Protein AF-A0A4Y4CWJ6-F1 (afdb_monomer_lite)

pLDDT: mean 93.73, std 12.4, range [25.3, 98.94]

Sequence (883 aa):
MDKHFRLRALTLAVSGALILAACGGGEGSASALSGTAAEGLAIANATLTARDAVGNTRSTTTDASGNYSLDTAGLRFPLMLQITGSKGVWHALVSTDDTGRTANVNNATDSVALLALGLGSSAALQNAFTNGSFREVSAARIAEADARLLDALEQELGTRPASLRSARFTPATDDSPGDETDRLLTLVGTRPQGAGFATYNLMPENVWADSYTAQTYDGSSDDLLTAGLGKTGLASATAPAYANAAAPTAAELRRNAIYNNYRALVDANKGTGGYGSLYGPNIDTRGADTLGEGKIAGLEAIAYSGDRSGKRKAVLMVQVPASFNPAQPCIVTATSSGSRGIYGAIGTAGEWGLKHGCAVAYTDKGSGNGMHDLARDTVNLLDGTVAGASQAGKHAHFSAGLSATERDAFNQSFPSRIAYKHAHSRQNPERDWGRNTLDAVAFAFYVLNEKYATADASGKKPRLIRPANTLVIASSASNGAGAALMAAEQDKLGLIDGVAVSEPQIQPKSLGSLAIKQGSTTVSTAGKPLLDYFTYANLYQPCAALAATGSPGAAFIAGYATNRCTALKAKGLLSGADTAAQATEALQKLHAYGWSAEHDVFHASHHALATPSIVVTYLNTYGRFSVTDNVCGFSFATTAPAGTVTATSAAVQAGIFAVGNGVPPTGGINLVYNDASGGAKRDVLAVSPSTGLADAALDGALCARALVTGSDPVSGAALTGTLLAQSERVRQGIREVQADGRLGGKPTIIVSGRSDTLIPVNHASRAYYAMSRQADGAASRLHYYEVTNAQHFDAFIDNAALPGYDTRLVPLHVYFNQGMDLMYAHLKNGAALPASQVVRTTPRGGTAGSAPDISATNLPPIAATPAGADSIAFSNGVLAVPE

Structure (mmCIF, N/CA/C/O backbone):
data_AF-A0A4Y4CWJ6-F1
#
_entry.id   AF-A0A4Y4CWJ6-F1
#
loop_
_atom_site.group_PDB
_atom_site.id
_atom_site.type_symbol
_atom_site.label_atom_id
_atom_site.label_alt_id
_atom_site.label_comp_id
_atom_site.label_asym_id
_atom_site.label_entity_id
_atom_site.label_seq_id
_atom_site.pdbx_PDB_ins_code
_atom_site.Cartn_x
_atom_site.Cartn_y
_atom_site.Cartn_z
_atom_site.occupancy
_atom_site.B_iso_or_equiv
_atom_site.auth_seq_id
_atom_site.auth_comp_id
_atom_site.auth_asym_id
_atom_site.auth_atom_id
_atom_site.pdbx_PDB_model_num
ATOM 1 N N . MET A 1 1 ? 60.854 2.843 29.042 1.00 33.91 1 MET A N 1
ATOM 2 C CA . MET A 1 1 ? 60.664 4.009 28.158 1.00 33.91 1 MET A CA 1
ATOM 3 C C . MET A 1 1 ? 59.169 4.137 27.908 1.00 33.91 1 MET A C 1
ATOM 5 O O . MET A 1 1 ? 58.644 3.553 26.978 1.00 33.91 1 MET A O 1
ATOM 9 N N . ASP A 1 2 ? 58.407 4.467 28.939 1.00 28.78 2 ASP A N 1
ATOM 10 C CA . ASP A 1 2 ? 58.146 5.820 29.459 1.00 28.78 2 ASP A CA 1
ATOM 11 C C . ASP A 1 2 ? 56.928 6.468 28.796 1.00 28.78 2 ASP A C 1
ATOM 13 O O . ASP A 1 2 ? 56.957 6.903 27.653 1.00 28.78 2 ASP A O 1
ATOM 17 N N . LYS A 1 3 ? 55.847 6.438 29.587 1.00 29.16 3 LYS A N 1
ATOM 18 C CA . LYS A 1 3 ? 54.836 7.472 29.846 1.00 29.16 3 LYS A CA 1
ATOM 19 C C . LYS A 1 3 ? 54.766 8.632 28.841 1.00 29.16 3 LYS A C 1
ATOM 21 O O . LYS A 1 3 ? 55.731 9.361 28.692 1.00 29.16 3 LYS A O 1
ATOM 26 N N . HIS A 1 4 ? 53.552 8.956 28.381 1.00 27.95 4 HIS A N 1
ATOM 27 C CA . HIS A 1 4 ? 52.865 10.162 28.866 1.00 27.95 4 HIS A CA 1
ATOM 28 C C . HIS A 1 4 ? 51.362 10.186 28.530 1.00 27.95 4 HIS A C 1
ATOM 30 O O . HIS A 1 4 ? 50.931 10.082 27.389 1.00 27.95 4 HIS A O 1
ATOM 36 N N . PHE A 1 5 ? 50.589 10.372 29.599 1.00 29.06 5 PHE A N 1
ATOM 37 C CA . PHE A 1 5 ? 49.207 10.840 29.663 1.00 29.06 5 PHE A CA 1
ATOM 38 C C . PHE A 1 5 ? 49.001 12.183 28.939 1.00 29.06 5 PHE A C 1
ATOM 40 O O . PHE A 1 5 ? 49.824 13.082 29.114 1.00 29.06 5 PHE A O 1
ATOM 47 N N . ARG A 1 6 ? 47.812 12.389 28.346 1.00 26.73 6 ARG A N 1
ATOM 48 C CA . ARG A 1 6 ? 46.942 13.546 28.658 1.00 26.73 6 ARG A CA 1
ATOM 49 C C . ARG A 1 6 ? 45.495 13.333 28.182 1.00 26.73 6 ARG A C 1
ATOM 51 O O . ARG A 1 6 ? 45.222 13.221 26.995 1.00 26.73 6 ARG A O 1
ATOM 58 N N . LEU A 1 7 ? 44.590 13.319 29.165 1.00 26.62 7 LEU A N 1
ATOM 59 C CA . LEU A 1 7 ? 43.136 13.465 29.053 1.00 26.62 7 LEU A CA 1
ATOM 60 C C . LEU A 1 7 ? 42.745 14.784 28.364 1.00 26.62 7 LEU A C 1
ATOM 62 O O . LEU A 1 7 ? 43.341 15.817 28.671 1.00 26.62 7 LEU A O 1
ATOM 66 N N . ARG A 1 8 ? 41.618 14.773 27.639 1.00 26.28 8 ARG A N 1
ATOM 67 C CA . ARG A 1 8 ? 40.515 15.736 27.827 1.00 26.28 8 ARG A CA 1
ATOM 68 C C . ARG A 1 8 ? 39.189 15.113 27.377 1.00 26.28 8 ARG A C 1
ATOM 70 O O . ARG A 1 8 ? 39.089 14.554 26.294 1.00 26.28 8 ARG A O 1
ATOM 77 N N . ALA A 1 9 ? 38.222 15.173 28.285 1.00 26.59 9 ALA A N 1
ATOM 78 C CA . ALA A 1 9 ? 36.893 14.593 28.202 1.00 26.59 9 ALA A CA 1
ATOM 79 C C . ALA A 1 9 ? 35.969 15.361 27.245 1.00 26.59 9 ALA A C 1
ATOM 81 O O . ALA A 1 9 ? 36.042 16.587 27.178 1.00 26.59 9 ALA A O 1
ATOM 82 N N . LEU A 1 10 ? 35.026 14.650 26.622 1.00 25.30 10 LEU A N 1
ATOM 83 C CA . LEU A 1 10 ? 33.697 15.189 26.352 1.00 25.30 10 LEU A CA 1
ATOM 84 C C . LEU A 1 10 ? 32.657 14.081 26.568 1.00 25.30 10 LEU A C 1
ATOM 86 O O . LEU A 1 10 ? 32.705 13.009 25.975 1.00 25.30 10 LEU A O 1
ATOM 90 N N . THR A 1 11 ? 31.773 14.366 27.509 1.00 25.95 11 THR A N 1
ATOM 91 C CA . THR A 1 11 ? 30.611 13.618 27.982 1.00 25.95 11 THR A CA 1
ATOM 92 C C . THR A 1 11 ? 29.620 13.275 26.867 1.00 25.95 11 THR A C 1
ATOM 94 O O . THR A 1 11 ? 29.051 14.181 26.264 1.00 25.95 11 THR A O 1
ATOM 97 N N . LEU A 1 12 ? 29.326 11.984 26.678 1.00 25.89 12 LEU A N 1
ATOM 98 C CA . LEU A 1 12 ? 28.047 11.519 26.135 1.00 25.89 12 LEU A CA 1
ATOM 99 C C . LEU A 1 12 ? 27.278 10.819 27.260 1.00 25.89 12 LEU A C 1
ATOM 101 O O . LEU A 1 12 ? 27.658 9.740 27.711 1.00 25.89 12 LEU A O 1
ATOM 105 N N . ALA A 1 13 ? 26.206 11.457 27.721 1.00 26.84 13 ALA A N 1
ATOM 106 C CA . ALA A 1 13 ? 25.212 10.836 28.581 1.00 26.84 13 ALA A CA 1
ATOM 107 C C . ALA A 1 13 ? 24.301 9.960 27.710 1.00 26.84 13 ALA A C 1
ATOM 109 O O . ALA A 1 13 ? 23.431 10.467 27.006 1.00 26.84 13 ALA A O 1
ATOM 110 N N . VAL A 1 14 ? 24.517 8.646 27.745 1.00 28.31 14 VAL A N 1
ATOM 111 C CA . VAL A 1 14 ? 23.542 7.653 27.282 1.00 28.31 14 VAL A CA 1
ATOM 112 C C . VAL A 1 14 ? 22.947 7.022 28.533 1.00 28.31 14 VAL A C 1
ATOM 114 O O . VAL A 1 14 ? 23.523 6.112 29.124 1.00 28.31 14 VAL A O 1
ATOM 117 N N . SER A 1 15 ? 21.801 7.541 28.965 1.00 26.20 15 SER A N 1
ATOM 118 C CA . SER A 1 15 ? 20.998 6.936 30.026 1.00 26.20 15 SER A CA 1
ATOM 119 C C . SER A 1 15 ? 20.230 5.745 29.451 1.00 26.20 15 SER A C 1
ATOM 121 O O . SER A 1 15 ? 19.067 5.860 29.081 1.00 26.20 15 SER A O 1
ATOM 123 N N . GLY A 1 16 ? 20.901 4.599 29.334 1.00 28.11 16 GLY A N 1
ATOM 124 C CA . GLY A 1 16 ? 20.267 3.301 29.114 1.00 28.11 16 GLY A CA 1
ATOM 125 C C . GLY A 1 16 ? 20.059 2.603 30.453 1.00 28.11 16 GLY A C 1
ATOM 126 O O . GLY A 1 16 ? 20.974 1.959 30.958 1.00 28.11 16 GLY A O 1
ATOM 127 N N . ALA A 1 17 ? 18.873 2.733 31.047 1.00 28.50 17 ALA A N 1
ATOM 128 C CA . ALA A 1 17 ? 18.499 1.936 32.210 1.00 28.50 17 ALA A CA 1
ATOM 129 C C . ALA A 1 17 ? 18.077 0.531 31.746 1.00 28.50 17 ALA A C 1
ATOM 131 O O . ALA A 1 17 ? 16.923 0.279 31.413 1.00 28.50 17 ALA A O 1
ATOM 132 N N . LEU A 1 18 ? 19.048 -0.382 31.704 1.00 27.52 18 LEU A N 1
ATOM 133 C CA . LEU A 1 18 ? 18.825 -1.826 31.681 1.00 27.52 18 LEU A CA 1
ATOM 134 C C . LEU A 1 18 ? 18.261 -2.252 33.043 1.00 27.52 18 LEU A C 1
ATOM 136 O O . LEU A 1 18 ? 18.978 -2.250 34.042 1.00 27.52 18 LEU A O 1
ATOM 140 N N . ILE A 1 19 ? 16.986 -2.637 33.089 1.00 32.25 19 ILE A N 1
ATOM 141 C CA . ILE A 1 19 ? 16.411 -3.322 34.251 1.00 32.25 19 ILE A CA 1
ATOM 142 C C . ILE A 1 19 ? 16.831 -4.795 34.162 1.00 32.25 19 ILE A C 1
ATOM 144 O O . ILE A 1 19 ? 16.231 -5.582 33.432 1.00 32.25 19 ILE A O 1
ATOM 148 N N . LEU A 1 20 ? 17.891 -5.164 34.888 1.00 29.22 20 LEU A N 1
ATOM 149 C CA . LEU A 1 20 ? 18.194 -6.562 35.193 1.00 29.22 20 LEU A CA 1
ATOM 150 C C . LEU A 1 20 ? 17.205 -7.069 36.249 1.00 29.22 20 LEU A C 1
ATOM 152 O O . LEU A 1 20 ? 17.136 -6.538 37.356 1.00 29.22 20 LEU A O 1
ATOM 156 N N . ALA A 1 21 ? 16.482 -8.137 35.919 1.00 37.09 21 ALA A N 1
ATOM 157 C CA . ALA A 1 21 ? 15.736 -8.928 36.884 1.00 37.09 21 ALA A CA 1
ATOM 158 C C . ALA A 1 21 ? 16.719 -9.702 37.779 1.00 37.09 21 ALA A C 1
ATOM 160 O O . ALA A 1 21 ? 17.353 -10.660 37.337 1.00 37.09 21 ALA A O 1
ATOM 161 N N . ALA A 1 22 ? 16.841 -9.289 39.039 1.00 28.98 22 ALA A N 1
ATOM 162 C CA . ALA A 1 22 ? 17.494 -10.068 40.081 1.00 28.98 22 ALA A CA 1
ATOM 163 C C . ALA A 1 22 ? 16.422 -10.792 40.907 1.00 28.98 22 ALA A C 1
ATOM 165 O O . ALA A 1 22 ? 15.592 -10.162 41.560 1.00 28.98 22 ALA A O 1
ATOM 166 N N . CYS A 1 23 ? 16.448 -12.126 40.878 1.00 39.34 23 CYS A N 1
ATOM 167 C CA . CYS A 1 23 ? 15.790 -12.950 41.886 1.00 39.34 23 CYS A CA 1
ATOM 168 C C . CYS A 1 23 ? 16.506 -12.741 43.227 1.00 39.34 23 CYS A C 1
ATOM 170 O O . CYS A 1 23 ? 17.682 -13.071 43.361 1.00 39.34 23 CYS A O 1
ATOM 172 N N . GLY A 1 24 ? 15.787 -12.210 44.211 1.00 29.72 24 GLY A N 1
ATOM 173 C CA . GLY A 1 24 ? 16.222 -12.106 45.599 1.00 29.72 24 GLY A CA 1
ATOM 174 C C . GLY A 1 24 ? 14.989 -12.057 46.489 1.00 29.72 24 GLY A C 1
ATOM 175 O O . GLY A 1 24 ? 14.252 -11.077 46.465 1.00 29.72 24 GLY A O 1
ATOM 176 N N . GLY A 1 25 ? 14.733 -13.147 47.212 1.00 40.81 25 GLY A N 1
ATOM 177 C CA . GLY A 1 25 ? 13.619 -13.259 48.145 1.00 40.81 25 GLY A CA 1
ATOM 178 C C . GLY A 1 25 ? 13.766 -12.283 49.310 1.00 40.81 25 GLY A C 1
ATOM 179 O O . GLY A 1 25 ? 14.763 -12.302 50.027 1.00 40.81 25 GLY A O 1
ATOM 180 N N . GLY A 1 26 ? 12.741 -11.459 49.488 1.00 27.62 26 GLY A N 1
ATOM 181 C CA . GLY A 1 26 ? 12.502 -10.631 50.659 1.00 27.62 26 GLY A CA 1
ATOM 182 C C . GLY A 1 26 ? 11.028 -10.246 50.660 1.00 27.62 26 GLY A C 1
ATOM 183 O O . GLY A 1 26 ? 10.570 -9.569 49.743 1.00 27.62 26 GLY A O 1
ATOM 184 N N . GLU A 1 27 ? 10.278 -10.729 51.648 1.00 34.44 27 GLU A N 1
ATOM 185 C CA . GLU A 1 27 ? 8.882 -10.361 51.898 1.00 34.44 27 GLU A CA 1
ATOM 186 C C . GLU A 1 27 ? 8.802 -8.875 52.282 1.00 34.44 27 GLU A C 1
ATOM 188 O O . GLU A 1 27 ? 8.838 -8.501 53.451 1.00 34.44 27 GLU A O 1
ATOM 193 N N . GLY A 1 28 ? 8.740 -8.004 51.277 1.00 32.75 28 GLY A N 1
ATOM 194 C CA . GLY A 1 28 ? 8.332 -6.613 51.418 1.00 32.75 28 GLY A CA 1
ATOM 195 C C . GLY A 1 28 ? 6.967 -6.447 50.767 1.00 32.75 28 GLY A C 1
ATOM 196 O O . GLY A 1 28 ? 6.847 -6.611 49.554 1.00 32.75 28 GLY A O 1
ATOM 197 N N . SER A 1 29 ? 5.934 -6.150 51.557 1.00 40.53 29 SER A N 1
ATOM 198 C CA . SER A 1 29 ? 4.596 -5.811 51.064 1.00 40.53 29 SER A CA 1
ATOM 199 C C . SER A 1 29 ? 4.698 -4.733 49.982 1.00 40.53 29 SER A C 1
ATOM 201 O O . SER A 1 29 ? 5.043 -3.593 50.285 1.00 40.53 29 SER A O 1
ATOM 203 N N . ALA A 1 30 ? 4.432 -5.081 48.722 1.00 49.47 30 ALA A N 1
ATOM 204 C CA . ALA A 1 30 ? 4.481 -4.132 47.615 1.00 49.47 30 ALA A CA 1
ATOM 205 C C . ALA A 1 30 ? 3.362 -3.089 47.784 1.00 49.47 30 ALA A C 1
ATOM 207 O O . ALA A 1 30 ? 2.217 -3.319 47.401 1.00 49.47 30 ALA A O 1
ATOM 208 N N . SER A 1 31 ? 3.686 -1.942 48.385 1.00 71.06 31 SER A N 1
ATOM 209 C CA . SER A 1 31 ? 2.760 -0.836 48.646 1.00 71.06 31 SER A CA 1
ATOM 210 C C . SER A 1 31 ? 2.609 0.109 47.450 1.00 71.06 31 SER A C 1
ATOM 212 O O . SER A 1 31 ? 2.381 1.293 47.650 1.00 71.06 31 SER A O 1
ATOM 214 N N . ALA A 1 32 ? 2.774 -0.366 46.212 1.00 85.06 32 ALA A N 1
ATOM 215 C CA . ALA A 1 32 ? 2.734 0.482 45.021 1.00 85.06 32 ALA A CA 1
ATOM 216 C C . ALA A 1 32 ? 1.685 -0.004 44.014 1.00 85.06 32 ALA A C 1
ATOM 218 O O . ALA A 1 32 ? 1.676 -1.168 43.612 1.00 85.06 32 ALA A O 1
ATOM 219 N N . LEU A 1 33 ? 0.823 0.918 43.589 1.00 92.75 33 LEU A N 1
ATOM 220 C CA . LEU A 1 33 ? -0.127 0.750 42.496 1.00 92.75 33 LEU A CA 1
ATOM 221 C C . LE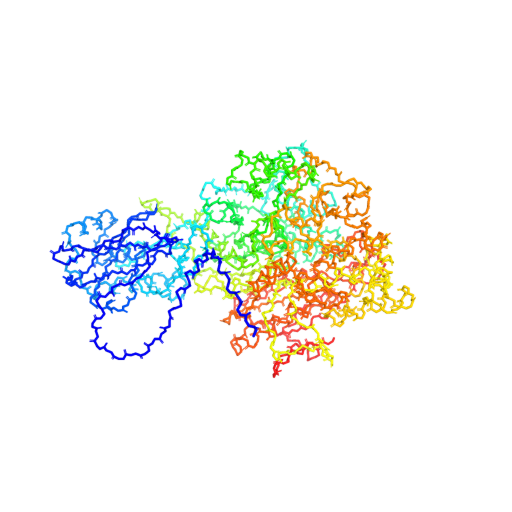U A 1 33 ? 0.501 1.273 41.203 1.00 92.75 33 LEU A C 1
ATOM 223 O O . LEU A 1 33 ? 1.083 2.353 41.200 1.00 92.75 33 LEU A O 1
ATOM 227 N N . SER A 1 34 ? 0.368 0.542 40.098 1.00 95.38 34 SER A N 1
ATOM 228 C CA . SER A 1 34 ? 0.909 0.971 38.803 1.00 95.38 34 SER A CA 1
ATOM 229 C C . SER A 1 34 ? -0.057 0.683 37.665 1.00 95.38 34 SER A C 1
ATOM 231 O O . SER A 1 34 ? -0.864 -0.245 37.742 1.00 95.38 34 SER A O 1
ATOM 233 N N . GLY A 1 35 ? 0.037 1.461 36.595 1.00 96.56 35 GLY A N 1
ATOM 234 C CA . GLY A 1 35 ? -0.732 1.232 35.380 1.00 96.56 35 GLY A CA 1
ATOM 235 C C . GLY A 1 35 ? -0.526 2.324 34.349 1.00 96.56 35 GLY A C 1
ATOM 236 O O . GLY A 1 35 ? 0.418 3.111 34.447 1.00 96.56 35 GLY A O 1
ATOM 237 N N . THR A 1 36 ? -1.418 2.359 33.367 1.00 97.62 36 THR A N 1
ATOM 238 C CA . THR A 1 36 ? -1.346 3.289 32.240 1.00 97.62 36 THR A CA 1
ATOM 239 C C . THR A 1 36 ? -2.590 4.170 32.208 1.00 97.62 36 THR A C 1
ATOM 241 O O . THR A 1 36 ? -3.721 3.686 32.316 1.00 97.62 36 THR A O 1
ATOM 244 N N . ALA A 1 37 ? -2.384 5.477 32.064 1.00 97.88 37 ALA A N 1
ATOM 245 C CA . ALA A 1 37 ? -3.437 6.448 31.827 1.00 97.88 37 ALA A CA 1
ATOM 246 C C . ALA A 1 37 ? -3.488 6.818 30.339 1.00 97.88 37 ALA A C 1
ATOM 248 O O . ALA A 1 37 ? -2.525 7.365 29.795 1.00 97.88 37 ALA A O 1
ATOM 249 N N . ALA A 1 38 ? -4.605 6.516 29.678 1.00 95.69 38 ALA A N 1
ATOM 250 C CA . ALA A 1 38 ? -4.752 6.707 28.238 1.00 95.69 38 ALA A CA 1
ATOM 251 C C . ALA A 1 38 ? -6.204 6.981 27.827 1.00 95.69 38 ALA A C 1
ATOM 253 O O . ALA A 1 38 ? -7.151 6.572 28.492 1.00 95.69 38 ALA A O 1
ATOM 254 N N . GLU A 1 39 ? -6.379 7.650 26.694 1.00 90.88 39 GLU A N 1
ATOM 255 C CA . GLU A 1 39 ? -7.681 7.955 26.078 1.00 90.88 39 GLU A CA 1
ATOM 256 C C . GLU A 1 39 ? -7.656 7.700 24.555 1.00 90.88 39 GLU A C 1
ATOM 258 O O . GLU A 1 39 ? -8.214 8.468 23.757 1.00 90.88 39 GLU A O 1
ATOM 263 N N . GLY A 1 40 ? -6.930 6.647 24.155 1.00 85.38 40 GLY A N 1
ATOM 264 C CA . GLY A 1 40 ? -6.461 6.409 22.782 1.00 85.38 40 GLY A CA 1
ATOM 265 C C . GLY A 1 40 ? -5.217 7.209 22.397 1.00 85.38 40 GLY A C 1
ATOM 266 O O . GLY A 1 40 ? -4.750 7.155 21.271 1.00 85.38 40 GLY A O 1
ATOM 267 N N . LEU A 1 41 ? -4.736 8.023 23.329 1.00 88.62 41 LEU A N 1
ATOM 268 C CA . LEU A 1 41 ? -3.407 8.607 23.382 1.00 88.62 41 LEU A CA 1
ATOM 269 C C . LEU A 1 41 ? -2.989 8.556 24.850 1.00 88.62 41 LEU A C 1
ATOM 271 O O . LEU A 1 41 ? -3.838 8.660 25.744 1.00 88.62 41 LEU A O 1
ATOM 275 N N . ALA A 1 42 ? -1.696 8.420 25.098 1.00 93.50 42 ALA A N 1
ATOM 276 C CA . ALA A 1 42 ? -1.107 8.531 26.415 1.00 93.50 42 ALA A CA 1
ATOM 277 C C . ALA A 1 42 ? -1.507 9.872 27.039 1.00 93.50 42 ALA A C 1
ATOM 279 O O . ALA A 1 42 ? -1.302 10.937 26.449 1.00 93.50 42 ALA A O 1
ATOM 280 N N . ILE A 1 43 ? -2.045 9.834 28.258 1.00 95.75 43 ILE A N 1
ATOM 281 C CA . ILE A 1 43 ? -2.251 11.046 29.053 1.00 95.75 43 ILE A CA 1
ATOM 282 C C . ILE A 1 43 ? -0.902 11.370 29.693 1.00 95.75 43 ILE A C 1
ATOM 284 O O . ILE A 1 43 ? -0.618 10.991 30.829 1.00 95.75 43 ILE A O 1
ATOM 288 N N . ALA A 1 44 ? -0.031 11.982 28.896 1.00 94.62 44 ALA A N 1
ATOM 289 C CA . ALA A 1 44 ? 1.374 12.184 29.210 1.00 94.62 44 ALA A CA 1
ATOM 290 C C . ALA A 1 44 ? 1.606 13.359 30.169 1.00 94.62 44 ALA A C 1
ATOM 292 O O . ALA A 1 44 ? 0.988 14.415 30.025 1.00 94.62 44 ALA A O 1
ATOM 293 N N . ASN A 1 45 ? 2.562 13.205 31.092 1.00 95.88 45 ASN A N 1
ATOM 294 C CA . ASN A 1 45 ? 3.019 14.265 32.004 1.00 95.88 45 ASN A CA 1
ATOM 295 C C . ASN A 1 45 ? 1.889 14.927 32.819 1.00 95.88 45 ASN A C 1
ATOM 297 O O . ASN A 1 45 ? 1.939 16.124 33.110 1.00 95.88 45 ASN A O 1
ATOM 301 N N . ALA A 1 46 ? 0.863 14.157 33.182 1.00 97.75 46 ALA A N 1
ATOM 302 C CA . ALA A 1 46 ? -0.321 14.640 33.878 1.00 97.75 46 ALA A CA 1
ATOM 303 C C . ALA A 1 46 ? -0.360 14.139 35.325 1.00 97.75 46 ALA A C 1
ATOM 305 O O . ALA A 1 46 ? 0.090 13.037 35.644 1.00 97.75 46 ALA A O 1
ATOM 306 N N . THR A 1 47 ? -0.922 14.954 36.218 1.00 98.25 47 THR A N 1
ATOM 307 C CA . THR A 1 47 ? -1.105 14.579 37.622 1.00 98.25 47 THR A CA 1
ATOM 308 C C . THR A 1 47 ? -2.263 13.600 37.763 1.00 98.25 47 THR A C 1
ATOM 310 O O . THR A 1 47 ? -3.407 13.930 37.450 1.00 98.25 47 THR A O 1
ATOM 313 N N . LEU A 1 48 ? -1.962 12.416 38.290 1.00 98.38 48 LEU A N 1
ATOM 314 C CA . LEU A 1 48 ? -2.937 11.415 38.698 1.00 98.38 48 LEU A CA 1
ATOM 315 C C . LEU A 1 48 ? -3.103 11.480 40.21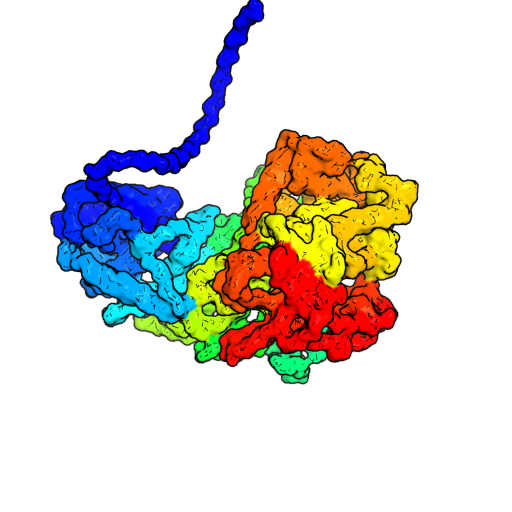4 1.00 98.38 48 LEU A C 1
ATOM 317 O O . LEU A 1 48 ? -2.121 11.359 40.948 1.00 98.38 48 LEU A O 1
ATOM 321 N N . THR A 1 49 ? -4.336 11.650 40.686 1.00 98.31 49 THR A N 1
ATOM 322 C CA . THR A 1 49 ? -4.656 11.742 42.117 1.00 98.31 49 THR A CA 1
ATOM 323 C C . THR A 1 49 ? -5.532 10.573 42.539 1.00 98.31 49 THR A C 1
ATOM 325 O O . THR A 1 49 ? -6.616 10.375 41.998 1.00 98.31 49 THR A O 1
ATOM 328 N N . ALA A 1 50 ? -5.088 9.825 43.543 1.00 97.69 50 ALA A N 1
ATOM 329 C CA . ALA A 1 50 ? -5.906 8.877 44.279 1.00 97.69 50 ALA A CA 1
ATOM 330 C C . ALA A 1 50 ? -6.555 9.558 45.481 1.00 97.69 50 ALA A C 1
ATOM 332 O O . ALA A 1 50 ? -5.893 10.306 46.204 1.00 97.69 50 ALA A O 1
ATOM 333 N N . ARG A 1 51 ? -7.821 9.238 45.733 1.00 97.88 51 ARG A N 1
ATOM 334 C CA . ARG A 1 51 ? -8.506 9.490 46.999 1.00 97.88 51 ARG A CA 1
ATOM 335 C C . ARG A 1 51 ? -8.918 8.164 47.624 1.00 97.88 51 ARG A C 1
ATOM 337 O O . ARG A 1 51 ? -9.377 7.272 46.915 1.00 97.88 51 ARG A O 1
ATOM 344 N N . ASP A 1 52 ? -8.767 8.051 48.935 1.00 96.69 52 ASP A N 1
ATOM 345 C CA . ASP A 1 52 ? -9.117 6.857 49.702 1.00 96.69 52 ASP A CA 1
ATOM 346 C C . ASP A 1 52 ? -10.508 6.955 50.364 1.00 96.69 52 ASP A C 1
ATOM 348 O O . ASP A 1 52 ? -11.176 7.993 50.316 1.00 96.69 52 ASP A O 1
ATOM 352 N N . ALA A 1 53 ? -10.956 5.867 50.995 1.00 93.88 53 ALA A N 1
ATOM 353 C CA . ALA A 1 53 ? -12.285 5.761 51.602 1.00 93.88 53 ALA A CA 1
ATOM 354 C C . ALA A 1 53 ? -12.520 6.687 52.815 1.00 93.88 53 ALA A C 1
ATOM 356 O O . ALA A 1 53 ? -13.669 6.880 53.223 1.00 93.88 53 ALA A O 1
ATOM 357 N N . VAL A 1 54 ? -11.460 7.251 53.407 1.00 94.56 54 VAL A N 1
ATOM 358 C CA . VAL A 1 54 ? -11.533 8.181 54.550 1.00 94.56 54 VAL A CA 1
ATOM 359 C C . VAL A 1 54 ? -11.189 9.624 54.164 1.00 94.56 54 VAL A C 1
ATOM 361 O O . VAL A 1 54 ? -11.221 10.506 55.017 1.00 94.56 54 VAL A O 1
ATOM 364 N N . GLY A 1 55 ? -10.935 9.883 52.877 1.00 93.00 55 GLY A N 1
ATOM 365 C CA . GLY A 1 55 ? -10.723 11.214 52.313 1.00 93.00 55 GLY A CA 1
ATOM 366 C C . GLY A 1 55 ? -9.260 11.637 52.169 1.00 93.00 55 GLY A C 1
ATOM 367 O O . GLY A 1 55 ? -9.018 12.757 51.719 1.00 93.00 55 GLY A O 1
ATOM 368 N N . ASN A 1 56 ? -8.290 10.777 52.490 1.00 96.25 56 ASN A N 1
ATOM 369 C CA . ASN A 1 56 ? -6.884 11.073 52.222 1.00 96.25 56 ASN A CA 1
ATOM 370 C C . ASN A 1 56 ? -6.627 11.047 50.716 1.00 96.25 56 ASN A C 1
ATOM 372 O O . ASN A 1 56 ? -7.184 10.219 49.991 1.00 96.25 56 ASN A O 1
ATOM 376 N N . THR A 1 57 ? -5.738 11.919 50.247 1.00 96.88 57 THR A N 1
ATOM 377 C CA . THR A 1 57 ? -5.344 11.974 48.838 1.00 96.88 57 THR A CA 1
ATOM 378 C C . THR A 1 57 ? -3.854 11.766 48.660 1.00 96.88 57 THR A C 1
ATOM 380 O O . THR A 1 57 ? -3.054 12.208 49.486 1.00 96.88 57 THR A O 1
ATOM 383 N N . ARG A 1 58 ? -3.472 11.169 47.534 1.00 97.00 58 ARG A N 1
ATOM 384 C CA . ARG A 1 58 ? -2.078 11.066 47.110 1.00 97.00 58 ARG A CA 1
ATOM 385 C C . ARG A 1 58 ? -1.974 11.187 45.604 1.00 97.00 58 ARG A C 1
ATOM 387 O O . ARG A 1 58 ? -2.830 10.673 44.895 1.00 97.00 58 ARG A O 1
ATOM 394 N N . SER A 1 59 ? -0.921 11.837 45.128 1.00 97.56 59 SER A N 1
ATOM 395 C CA . SER A 1 59 ? -0.727 12.073 43.702 1.00 97.56 59 SER A CA 1
ATOM 396 C C . SER A 1 59 ? 0.606 11.533 43.211 1.00 97.56 59 SER A C 1
ATOM 398 O O . SER A 1 59 ? 1.570 11.436 43.969 1.00 97.56 59 SER A O 1
ATOM 400 N N . THR A 1 60 ? 0.644 11.225 41.923 1.00 97.75 60 THR A N 1
ATOM 401 C CA . THR A 1 60 ? 1.849 10.944 41.141 1.00 97.75 60 THR A CA 1
ATOM 402 C C . THR A 1 60 ? 1.706 11.612 39.770 1.00 97.75 60 THR A C 1
ATOM 404 O O . THR A 1 60 ? 0.662 12.201 39.472 1.00 97.75 60 THR A O 1
ATOM 407 N N . THR A 1 61 ? 2.734 11.530 38.934 1.00 98.00 61 THR A N 1
ATOM 408 C CA . THR A 1 61 ? 2.711 12.061 37.566 1.00 98.00 61 THR A CA 1
ATOM 409 C C . THR A 1 61 ? 2.932 10.923 36.582 1.00 98.00 61 THR A C 1
ATOM 411 O O . THR A 1 61 ? 3.771 10.054 36.823 1.00 98.00 61 THR A O 1
ATOM 414 N N . THR A 1 62 ? 2.179 10.917 35.486 1.00 98.06 62 THR A N 1
ATOM 415 C CA . THR A 1 62 ? 2.395 9.975 34.385 1.00 98.06 62 THR A CA 1
ATOM 416 C C . THR A 1 62 ? 3.646 10.334 33.582 1.00 98.06 62 THR A C 1
ATOM 418 O O . THR A 1 62 ? 3.983 11.508 33.434 1.00 98.06 62 THR A O 1
ATOM 421 N N . ASP A 1 63 ? 4.341 9.339 33.035 1.00 96.44 63 ASP A N 1
ATOM 422 C CA . ASP A 1 63 ? 5.439 9.566 32.092 1.00 96.44 63 ASP A CA 1
ATOM 423 C C . ASP A 1 63 ? 4.928 9.962 30.688 1.00 96.44 63 ASP A C 1
ATOM 425 O O . ASP A 1 63 ? 3.728 10.135 30.457 1.00 96.44 63 ASP A O 1
ATOM 429 N N . ALA A 1 64 ? 5.838 10.114 29.720 1.00 92.94 64 ALA A N 1
ATOM 430 C CA . ALA A 1 64 ? 5.493 10.458 28.336 1.00 92.94 64 ALA A CA 1
ATOM 431 C C . ALA A 1 64 ? 4.643 9.389 27.617 1.00 92.94 64 ALA A C 1
ATOM 433 O O . ALA A 1 64 ? 4.016 9.678 26.603 1.00 92.94 64 ALA A O 1
ATOM 434 N N . SER A 1 65 ? 4.630 8.159 28.132 1.00 92.75 65 SER A N 1
ATOM 435 C CA . SER A 1 65 ? 3.820 7.037 27.651 1.00 92.75 65 SER A CA 1
ATOM 436 C C . SER A 1 65 ? 2.589 6.802 28.533 1.00 92.75 65 SER A C 1
ATOM 438 O O . SER A 1 65 ? 1.946 5.766 28.421 1.00 92.75 65 SER A O 1
ATOM 440 N N . GLY A 1 66 ? 2.243 7.741 29.421 1.00 95.81 66 GLY A N 1
ATOM 441 C CA . GLY A 1 66 ? 1.069 7.631 30.283 1.00 95.81 66 GLY A CA 1
ATOM 442 C C . GLY A 1 66 ? 1.227 6.633 31.435 1.00 95.81 66 GLY A C 1
ATOM 443 O O . GLY A 1 66 ? 0.263 6.413 32.169 1.00 95.81 66 GLY A O 1
ATOM 444 N N . ASN A 1 67 ? 2.399 6.020 31.631 1.00 97.19 67 ASN A N 1
ATOM 445 C CA . ASN A 1 67 ? 2.605 5.072 32.724 1.00 97.19 67 ASN A CA 1
ATOM 446 C C . ASN A 1 67 ? 2.768 5.811 34.047 1.00 97.19 67 ASN A C 1
ATOM 448 O O . ASN A 1 67 ? 3.367 6.885 34.099 1.00 97.19 67 ASN A O 1
ATOM 452 N N . TYR A 1 68 ? 2.291 5.215 35.134 1.00 97.56 68 TYR A N 1
ATOM 453 C CA . TYR A 1 68 ? 2.455 5.767 36.471 1.00 97.56 68 TYR A CA 1
ATOM 454 C C . TYR A 1 68 ? 2.744 4.685 37.514 1.00 97.56 68 TYR A C 1
ATOM 456 O O . TYR A 1 68 ? 2.395 3.512 37.357 1.00 97.56 68 TYR A O 1
ATOM 464 N N . SER A 1 69 ? 3.356 5.117 38.615 1.00 96.12 69 SER A N 1
ATOM 465 C CA . SER A 1 69 ? 3.481 4.357 39.856 1.00 96.12 69 SER A CA 1
ATOM 466 C C . SER A 1 69 ? 3.114 5.270 41.023 1.00 96.12 69 SER A C 1
ATOM 468 O O . SER A 1 69 ? 3.577 6.412 41.101 1.00 96.12 69 SER A O 1
ATOM 470 N N . LEU A 1 70 ? 2.238 4.792 41.897 1.00 95.00 70 LEU A N 1
ATOM 471 C CA . LEU A 1 70 ? 1.692 5.512 43.037 1.00 95.00 70 LEU A CA 1
ATOM 472 C C . LEU A 1 70 ? 1.909 4.674 44.297 1.00 95.00 70 LEU A C 1
ATOM 474 O O . LEU A 1 70 ? 1.366 3.579 44.416 1.00 95.00 70 LEU A O 1
ATOM 478 N N . ASP A 1 71 ? 2.653 5.205 45.264 1.00 92.19 71 ASP A N 1
ATOM 479 C CA . ASP A 1 71 ? 2.758 4.589 46.588 1.00 92.19 71 ASP A CA 1
ATOM 480 C C . ASP A 1 71 ? 1.404 4.667 47.304 1.00 92.19 71 ASP A C 1
ATOM 482 O O . ASP A 1 71 ? 0.896 5.756 47.544 1.00 92.19 71 ASP A O 1
ATOM 486 N N . THR A 1 72 ? 0.819 3.539 47.682 1.00 91.25 72 THR A N 1
ATOM 487 C CA . THR A 1 72 ? -0.453 3.448 48.405 1.00 91.25 72 THR A CA 1
ATOM 488 C C . THR A 1 72 ? -0.272 3.238 49.910 1.00 91.25 72 THR A C 1
ATOM 490 O O . THR A 1 72 ? -1.259 3.004 50.610 1.00 91.25 72 THR A O 1
ATOM 493 N N . ALA A 1 73 ? 0.955 3.321 50.442 1.00 91.25 73 ALA A N 1
ATOM 494 C CA . ALA A 1 73 ? 1.210 3.171 51.872 1.00 91.25 73 ALA A CA 1
ATOM 495 C C . ALA A 1 73 ? 0.389 4.166 52.715 1.00 91.25 73 ALA A C 1
ATOM 497 O O . ALA A 1 73 ? 0.515 5.386 52.586 1.00 91.25 73 ALA A O 1
ATOM 498 N N . GLY A 1 74 ? -0.446 3.634 53.611 1.00 90.00 74 GLY A N 1
ATOM 499 C CA . GLY A 1 74 ? -1.301 4.418 54.506 1.00 90.00 74 GLY A CA 1
ATOM 500 C C . GLY A 1 74 ? -2.646 4.861 53.918 1.00 90.00 74 GLY A C 1
ATOM 501 O O . GLY A 1 74 ? -3.410 5.502 54.635 1.00 90.00 74 GLY A O 1
ATOM 502 N N . LEU A 1 75 ? -2.967 4.518 52.664 1.00 93.44 75 LEU A N 1
ATOM 503 C CA . LEU A 1 75 ? -4.301 4.745 52.093 1.00 93.44 75 LEU A CA 1
ATOM 504 C C . LEU A 1 75 ? -5.260 3.598 52.443 1.00 93.44 75 LEU A C 1
ATOM 506 O O . LEU A 1 75 ? -4.860 2.432 52.491 1.00 93.44 75 LEU A O 1
ATOM 510 N N . ARG A 1 76 ? -6.545 3.915 52.646 1.00 94.69 76 ARG A N 1
ATOM 511 C CA . ARG A 1 76 ? -7.598 2.923 52.922 1.00 94.69 76 ARG A CA 1
ATOM 512 C C . ARG A 1 76 ? -8.484 2.653 51.704 1.00 94.69 76 ARG A C 1
ATOM 514 O O . ARG A 1 76 ? -9.217 3.531 51.263 1.00 94.69 76 ARG A O 1
ATOM 521 N N . PHE A 1 77 ? -8.481 1.413 51.219 1.00 93.56 77 PHE A N 1
ATOM 522 C CA . PHE A 1 77 ? -9.354 0.970 50.126 1.00 93.56 77 PHE A CA 1
ATOM 523 C C . PHE A 1 77 ? -10.858 1.027 50.492 1.00 93.56 77 PHE A C 1
ATOM 525 O O . PHE A 1 77 ? -11.192 0.858 51.672 1.00 93.56 77 PHE A O 1
ATOM 532 N N . PRO A 1 78 ? -11.766 1.196 49.505 1.00 96.38 78 PRO A N 1
ATOM 533 C CA . PRO A 1 78 ? -11.490 1.395 48.073 1.00 96.38 78 PRO A CA 1
ATOM 534 C C . PRO A 1 78 ? -10.824 2.747 47.779 1.00 96.38 78 PRO A C 1
ATOM 536 O O . PRO A 1 78 ? -10.989 3.703 48.534 1.00 96.38 78 PRO A O 1
ATOM 539 N N . LEU A 1 79 ? -10.061 2.816 46.687 1.00 97.12 79 LEU A N 1
ATOM 540 C CA . LEU A 1 79 ? -9.512 4.059 46.147 1.00 97.12 79 LEU A CA 1
ATOM 541 C C . LEU A 1 79 ? -10.288 4.457 44.890 1.00 97.12 79 LEU A C 1
ATOM 543 O O . LEU A 1 79 ? -10.741 3.599 44.131 1.00 97.12 79 LEU A O 1
ATOM 547 N N . MET A 1 80 ? -10.370 5.755 44.632 1.00 98.12 80 MET A N 1
ATOM 548 C CA . MET A 1 80 ? -10.759 6.292 43.333 1.00 98.12 80 MET A CA 1
ATOM 549 C C . MET A 1 80 ? -9.592 7.106 42.788 1.00 98.12 80 MET A C 1
ATOM 551 O O . MET A 1 80 ? -9.061 7.965 43.489 1.00 98.12 80 MET A O 1
ATOM 555 N N . LEU A 1 81 ? -9.166 6.810 41.565 1.00 98.19 81 LEU A N 1
ATOM 556 C CA . LEU A 1 81 ? -8.161 7.569 40.828 1.00 98.19 81 LEU A CA 1
ATOM 557 C C . LEU A 1 81 ? -8.862 8.595 39.939 1.00 98.19 81 LEU A C 1
ATOM 559 O O . LEU A 1 81 ? -9.936 8.306 39.413 1.00 98.19 81 LEU A O 1
ATOM 563 N N . GLN A 1 82 ? -8.243 9.756 39.747 1.00 98.31 82 GLN A N 1
ATOM 564 C CA . GLN A 1 82 ? -8.683 10.795 38.822 1.00 98.31 82 GLN A CA 1
ATOM 565 C C . GLN A 1 82 ? -7.480 11.338 38.046 1.00 98.31 82 GLN A C 1
ATOM 567 O O . GLN A 1 82 ? -6.437 11.634 38.634 1.00 98.31 82 GLN A O 1
ATOM 572 N N . ILE A 1 83 ? -7.643 11.512 36.736 1.00 98.31 83 ILE A N 1
ATOM 573 C CA . ILE A 1 83 ? -6.674 12.187 35.867 1.00 98.31 83 ILE A CA 1
ATOM 574 C C . ILE A 1 83 ? -7.408 13.009 34.803 1.00 98.31 83 ILE A C 1
ATOM 576 O O . ILE A 1 83 ? -8.493 12.635 34.360 1.00 98.31 83 ILE A O 1
ATOM 580 N N . THR A 1 84 ? -6.835 14.142 34.397 1.00 97.38 84 THR A N 1
ATOM 581 C CA . THR A 1 84 ? -7.389 14.981 33.320 1.00 97.38 84 THR A CA 1
ATOM 582 C C . THR A 1 84 ? -6.602 14.751 32.033 1.00 97.38 84 THR A C 1
ATOM 584 O O . THR A 1 84 ? -5.397 14.989 32.007 1.00 97.38 84 THR A O 1
ATOM 587 N N . GLY A 1 85 ? -7.283 14.282 30.987 1.00 93.31 85 GLY A N 1
ATOM 588 C CA . GLY A 1 85 ? -6.762 14.140 29.627 1.00 93.31 85 GLY A CA 1
ATOM 589 C C . GLY A 1 85 ? -7.268 15.235 28.683 1.00 93.31 85 GLY A C 1
ATOM 590 O O . GLY A 1 85 ? -7.929 16.188 29.099 1.00 93.31 85 GLY A O 1
ATOM 591 N N . SER A 1 86 ? -6.973 15.098 27.389 1.00 88.31 86 SER A N 1
ATOM 592 C CA . SER A 1 86 ? -7.417 16.041 26.352 1.00 88.31 86 SER A CA 1
ATOM 593 C C . SER A 1 86 ? -8.886 15.856 25.957 1.00 88.31 86 SER A C 1
ATOM 595 O O . SER A 1 86 ? -9.496 16.791 25.439 1.00 88.31 86 SER A O 1
ATOM 597 N N . LYS A 1 87 ? -9.467 14.676 26.214 1.00 87.25 87 LYS A N 1
ATOM 598 C CA . LYS A 1 87 ? -10.868 14.348 25.898 1.00 87.25 87 LYS A CA 1
ATOM 599 C C . LYS A 1 87 ? -11.795 14.385 27.119 1.00 87.25 87 LYS A C 1
ATOM 601 O O . LYS A 1 87 ? -13.010 14.288 26.948 1.00 87.25 87 LYS A O 1
ATOM 606 N N . GLY A 1 88 ? -11.264 14.528 28.335 1.00 91.88 88 GLY A N 1
ATOM 607 C CA . GLY A 1 88 ? -12.073 14.607 29.551 1.00 91.88 88 GLY A CA 1
ATOM 608 C C . GLY A 1 88 ? -11.310 14.300 30.836 1.00 91.88 88 GLY A C 1
ATOM 609 O O . GLY A 1 88 ? -10.090 14.171 30.847 1.00 91.88 88 GLY A O 1
ATOM 610 N N . VAL A 1 89 ? -12.057 14.188 31.934 1.00 96.38 89 VAL A N 1
ATOM 611 C CA . VAL A 1 89 ? -11.550 13.709 33.226 1.00 96.38 89 VAL A CA 1
ATOM 612 C C . VAL A 1 89 ? -11.943 12.247 33.367 1.00 96.38 89 VAL A C 1
ATOM 614 O O . VAL A 1 89 ? -13.129 11.930 33.271 1.00 96.38 89 VAL A O 1
ATOM 617 N N . TRP A 1 90 ? -10.960 11.384 33.599 1.00 97.31 90 TRP A N 1
ATOM 618 C CA . TRP A 1 90 ? -11.139 9.938 33.667 1.00 97.31 90 TRP A CA 1
ATOM 619 C C . TRP A 1 90 ? -10.918 9.428 35.081 1.00 97.31 90 TRP A C 1
ATOM 621 O O . TRP A 1 90 ? -10.017 9.897 35.785 1.00 97.31 90 TRP A O 1
ATOM 631 N N . HIS A 1 91 ? -11.721 8.439 35.469 1.00 98.19 91 HIS A N 1
ATOM 632 C CA . HIS A 1 91 ? -11.662 7.838 36.793 1.00 98.19 91 HIS A CA 1
ATOM 633 C C . HIS A 1 91 ? -11.443 6.326 36.737 1.00 98.19 91 HIS A C 1
ATOM 635 O O . HIS A 1 91 ? -11.793 5.659 35.763 1.00 98.19 91 HIS A O 1
ATOM 641 N N . ALA A 1 92 ? -10.890 5.771 37.813 1.00 97.94 92 ALA A N 1
ATOM 642 C CA . ALA A 1 92 ? -10.827 4.329 38.031 1.00 97.94 92 ALA A CA 1
ATOM 643 C C . ALA A 1 92 ? -11.084 4.005 39.504 1.00 97.94 92 ALA A C 1
ATOM 645 O O . ALA A 1 92 ? -10.538 4.661 40.388 1.00 97.94 92 ALA A O 1
ATOM 646 N N . LEU A 1 93 ? -11.909 2.992 39.769 1.00 97.88 93 LEU A N 1
ATOM 647 C CA . LEU A 1 93 ? -12.090 2.442 41.112 1.00 97.88 93 LEU A CA 1
ATOM 648 C C . LEU A 1 93 ? -11.101 1.297 41.322 1.00 97.88 93 LEU A C 1
ATOM 650 O O . LEU A 1 93 ? -10.982 0.420 40.466 1.00 97.88 93 LEU A O 1
ATOM 654 N N . VAL A 1 94 ? -10.424 1.300 42.466 1.00 96.75 94 VAL A N 1
ATOM 655 C CA . VAL A 1 94 ? -9.400 0.316 42.828 1.00 96.75 94 VAL A CA 1
ATOM 656 C C . VAL A 1 94 ? -9.761 -0.282 44.182 1.00 96.75 94 VAL A C 1
ATOM 658 O O . VAL A 1 94 ? -10.030 0.436 45.147 1.00 96.75 94 VAL A O 1
ATOM 661 N N . SER A 1 95 ? -9.776 -1.605 44.256 1.00 94.69 95 SER A N 1
ATOM 662 C CA . SER A 1 95 ? -10.056 -2.372 45.469 1.00 94.69 95 SER A CA 1
ATOM 663 C C . SER A 1 95 ? -8.804 -3.077 45.987 1.00 94.69 95 SER A C 1
ATOM 665 O O . SER A 1 95 ? -7.754 -3.062 45.348 1.00 94.69 95 SER A O 1
ATOM 667 N N . THR A 1 96 ? -8.913 -3.738 47.140 1.00 89.75 96 THR A N 1
ATOM 668 C CA . THR A 1 96 ? -7.833 -4.583 47.668 1.00 89.75 96 THR A CA 1
ATOM 669 C C . THR A 1 96 ? -7.434 -5.698 46.699 1.00 89.75 96 THR A C 1
ATOM 671 O O . THR A 1 96 ? -6.260 -6.061 46.654 1.00 89.75 96 THR A O 1
ATOM 674 N N . ASP A 1 97 ? -8.371 -6.184 45.880 1.00 88.75 97 ASP A N 1
ATOM 675 C CA . ASP A 1 97 ? -8.156 -7.276 44.918 1.00 88.75 97 ASP A CA 1
ATOM 676 C C . ASP A 1 97 ? -7.301 -6.850 43.710 1.00 88.75 97 ASP A C 1
ATOM 678 O O . ASP A 1 97 ? -6.826 -7.692 42.944 1.00 88.75 97 ASP A O 1
ATOM 682 N N . ASP A 1 98 ? -7.094 -5.542 43.539 1.00 89.06 98 ASP A N 1
ATOM 683 C CA . ASP A 1 98 ? -6.258 -4.952 42.493 1.00 89.06 98 ASP A CA 1
ATOM 684 C C . ASP A 1 98 ? -4.805 -4.732 42.960 1.00 89.06 98 ASP A C 1
ATOM 686 O O . ASP A 1 98 ? -3.947 -4.332 42.172 1.00 89.06 98 ASP A O 1
ATOM 690 N N . THR A 1 99 ? -4.494 -5.014 44.231 1.00 84.19 99 THR A N 1
ATOM 691 C CA . THR A 1 99 ? -3.137 -4.852 44.778 1.00 84.19 99 THR A CA 1
ATOM 692 C C . THR A 1 99 ? -2.146 -5.755 44.039 1.00 84.19 99 THR A C 1
ATOM 694 O O . THR A 1 99 ? -2.372 -6.955 43.884 1.00 84.19 99 THR A O 1
ATOM 697 N N . GLY A 1 100 ? -1.036 -5.181 43.567 1.00 82.81 100 GLY A N 1
ATOM 698 C CA . GLY A 1 100 ? -0.027 -5.895 42.773 1.00 82.81 100 GLY A CA 1
ATOM 699 C C . GLY A 1 100 ? -0.431 -6.171 41.318 1.00 82.81 100 GLY A C 1
ATOM 700 O O . GLY A 1 100 ? 0.352 -6.762 40.572 1.00 82.81 100 GLY A O 1
ATOM 701 N N . ARG A 1 101 ? -1.625 -5.739 40.892 1.00 88.44 101 ARG A N 1
ATOM 702 C CA . ARG A 1 101 ? -2.078 -5.786 39.497 1.00 88.44 101 ARG A CA 1
ATOM 703 C C . ARG A 1 101 ? -1.930 -4.416 38.841 1.00 88.44 101 ARG A C 1
ATOM 705 O O . ARG A 1 101 ? -1.735 -3.397 39.499 1.00 88.44 101 ARG A O 1
ATOM 712 N N . THR A 1 102 ? -2.020 -4.412 37.517 1.00 92.75 102 THR A N 1
ATOM 713 C CA . THR A 1 102 ? -2.136 -3.180 36.741 1.00 92.75 102 THR A CA 1
ATOM 714 C C . THR A 1 102 ? -3.500 -2.539 37.012 1.00 92.75 102 THR A C 1
ATOM 716 O O . THR A 1 102 ? -4.518 -3.228 36.952 1.00 92.75 102 THR A O 1
ATOM 719 N N . ALA A 1 103 ? -3.518 -1.235 37.288 1.00 95.81 103 ALA A N 1
ATOM 720 C CA . ALA A 1 103 ? -4.729 -0.429 37.410 1.00 95.81 103 ALA A CA 1
ATOM 721 C C . ALA A 1 103 ? -4.681 0.715 36.395 1.00 95.81 103 ALA A C 1
ATOM 723 O O . ALA A 1 103 ? -3.993 1.713 36.585 1.00 95.81 103 ALA A O 1
ATOM 724 N N . ASN A 1 104 ? -5.383 0.575 35.282 1.00 97.56 104 ASN A N 1
ATOM 725 C CA . ASN A 1 104 ? -5.398 1.610 34.252 1.00 97.56 104 ASN A CA 1
ATOM 726 C C . ASN A 1 104 ? -6.405 2.715 34.584 1.00 97.56 104 ASN A C 1
ATOM 728 O O . ASN A 1 104 ? -7.353 2.495 35.339 1.00 97.56 104 ASN A O 1
ATOM 732 N N . VAL A 1 105 ? -6.217 3.896 33.990 1.00 97.69 105 VAL A N 1
ATOM 733 C CA . VAL A 1 105 ? -7.187 5.000 34.054 1.00 97.69 105 VAL A CA 1
ATOM 734 C C . VAL A 1 105 ? -7.498 5.476 32.640 1.00 97.69 105 VAL A C 1
ATOM 736 O O . VAL A 1 105 ? -6.645 6.043 31.962 1.00 97.69 105 VAL A O 1
ATOM 739 N N . ASN A 1 106 ? -8.712 5.210 32.171 1.00 95.81 106 ASN A N 1
ATOM 740 C CA . ASN A 1 106 ? -9.144 5.499 30.806 1.00 95.81 106 ASN A CA 1
ATOM 741 C C . ASN A 1 106 ? -10.673 5.677 30.728 1.00 95.81 106 ASN A C 1
ATOM 743 O O . ASN A 1 106 ? -11.392 5.599 31.726 1.00 95.81 106 ASN A O 1
ATOM 747 N N . ASN A 1 107 ? -11.197 5.907 29.525 1.00 92.62 107 ASN A N 1
ATOM 748 C CA . ASN A 1 107 ? -12.635 6.054 29.284 1.00 92.62 107 ASN A CA 1
ATOM 749 C C . ASN A 1 107 ? -13.454 4.787 29.599 1.00 92.62 107 ASN A C 1
ATOM 751 O O . ASN A 1 107 ? -14.636 4.882 29.945 1.00 92.62 107 ASN A O 1
ATOM 755 N N . ALA A 1 108 ? -12.846 3.603 29.514 1.00 93.94 108 ALA A N 1
ATOM 756 C CA . ALA A 1 108 ? -13.495 2.353 29.888 1.00 93.94 108 ALA A CA 1
ATOM 757 C C . ALA A 1 108 ? -13.577 2.195 31.415 1.00 93.94 108 ALA A C 1
ATOM 759 O O . ALA A 1 108 ? -14.638 1.846 31.932 1.00 93.94 108 ALA A O 1
ATOM 760 N N . THR A 1 109 ? -12.517 2.530 32.159 1.00 96.38 109 THR A N 1
ATOM 761 C CA . THR A 1 109 ? -12.554 2.520 33.631 1.00 96.38 109 THR A CA 1
ATOM 762 C C . THR A 1 109 ? -13.501 3.578 34.194 1.00 96.38 109 THR A C 1
ATOM 764 O O . THR A 1 109 ? -14.153 3.320 35.206 1.00 96.38 109 THR A O 1
ATOM 767 N N . ASP A 1 110 ? -13.653 4.717 33.507 1.00 96.12 110 ASP A N 1
ATOM 768 C CA . ASP A 1 110 ? -14.662 5.734 33.834 1.00 96.12 110 ASP A CA 1
ATOM 769 C C . ASP A 1 110 ? -16.079 5.154 33.704 1.00 96.12 110 ASP A C 1
ATOM 771 O O . ASP A 1 110 ? -16.907 5.275 34.606 1.00 96.12 110 ASP A O 1
ATOM 775 N N . SER A 1 111 ? -16.328 4.407 32.627 1.00 95.19 111 SER A N 1
ATOM 776 C CA . SER A 1 111 ? -17.600 3.717 32.388 1.00 95.19 111 SER A CA 1
ATOM 777 C C . SER A 1 111 ? -17.883 2.633 33.439 1.00 95.19 111 SER A C 1
ATOM 779 O O . SER A 1 111 ? -19.008 2.539 33.939 1.00 95.19 111 SER A O 1
ATOM 781 N N . VAL A 1 112 ? -16.864 1.864 33.842 1.00 97.12 112 VAL A N 1
ATOM 782 C CA . VAL A 1 112 ? -16.954 0.907 34.961 1.00 97.12 112 VAL A CA 1
ATOM 783 C C . VAL A 1 112 ? -17.310 1.625 36.263 1.00 97.12 112 VAL A C 1
ATOM 785 O O . VAL A 1 112 ? -18.195 1.166 36.986 1.00 97.12 112 VAL A O 1
ATOM 788 N N . ALA A 1 113 ? -16.678 2.765 36.552 1.00 97.44 113 ALA A N 1
ATOM 789 C CA . ALA A 1 113 ? -16.961 3.547 37.751 1.00 97.44 113 ALA A CA 1
ATOM 790 C C . ALA A 1 113 ? -18.397 4.097 37.761 1.00 97.44 113 ALA A C 1
ATOM 792 O O . ALA A 1 113 ? -19.068 4.011 38.792 1.00 97.44 113 ALA A O 1
ATOM 793 N N . LEU A 1 114 ? -18.900 4.591 36.620 1.00 96.62 114 LEU A N 1
ATOM 794 C CA . LEU A 1 114 ? -20.293 5.029 36.491 1.00 96.62 114 LEU A CA 1
ATOM 795 C C . LEU A 1 114 ? -21.270 3.899 36.849 1.00 96.62 114 LEU A C 1
ATOM 797 O O . LEU A 1 114 ? -22.156 4.099 37.679 1.00 96.62 114 LEU A O 1
ATOM 801 N N . LEU A 1 115 ? -21.100 2.705 36.268 1.00 96.94 115 LEU A N 1
ATOM 802 C CA . LEU A 1 115 ? -22.008 1.579 36.517 1.00 96.94 115 LEU A CA 1
ATOM 803 C C . LEU A 1 115 ? -21.892 1.044 37.954 1.00 96.94 115 LEU A C 1
ATOM 805 O O . LEU A 1 115 ? -22.910 0.756 38.592 1.00 96.94 115 LEU A O 1
ATOM 809 N N . ALA A 1 116 ? -20.668 0.927 38.477 1.00 97.25 116 ALA A N 1
ATOM 810 C CA . ALA A 1 116 ? -20.421 0.420 39.825 1.00 97.25 116 ALA A CA 1
ATOM 811 C C . ALA A 1 116 ? -21.071 1.307 40.900 1.00 97.25 116 ALA A C 1
ATOM 813 O O . ALA A 1 116 ? -21.630 0.777 41.862 1.00 97.25 116 ALA A O 1
ATOM 814 N N . LEU A 1 117 ? -21.049 2.631 40.704 1.00 96.56 117 LEU A N 1
ATOM 815 C CA . LEU A 1 117 ? -21.623 3.623 41.620 1.00 96.56 117 LEU A CA 1
ATOM 816 C C . LEU A 1 117 ? -23.084 3.996 41.305 1.00 96.56 117 LEU A C 1
ATOM 818 O O . LEU A 1 117 ? -23.691 4.742 42.068 1.00 96.56 117 LEU A O 1
ATOM 822 N N . GLY A 1 118 ? -23.654 3.508 40.198 1.00 94.50 118 GLY A N 1
ATOM 823 C CA . GLY A 1 118 ? -25.017 3.856 39.776 1.00 94.50 118 GLY A CA 1
ATOM 824 C C . GLY A 1 118 ? -25.173 5.318 39.336 1.00 94.50 118 GLY A C 1
ATOM 825 O O . GLY A 1 118 ? -26.211 5.931 39.579 1.00 94.50 118 GLY A O 1
ATOM 826 N N . LEU A 1 119 ? -24.140 5.893 38.716 1.00 94.00 119 LEU A N 1
ATOM 827 C CA . LEU A 1 119 ? -24.089 7.295 38.299 1.00 94.00 119 LEU A CA 1
ATOM 828 C C . LEU A 1 119 ? -24.341 7.445 36.792 1.00 94.00 119 LEU A C 1
ATOM 830 O O . LEU A 1 119 ? -23.903 6.628 35.987 1.00 94.00 119 LEU A O 1
ATOM 834 N N . GLY A 1 120 ? -25.026 8.525 36.401 1.00 87.06 120 GLY A N 1
ATOM 835 C CA . GLY A 1 120 ? -25.440 8.758 35.009 1.00 87.06 120 GLY A CA 1
ATOM 836 C C . GLY A 1 120 ? -24.537 9.678 34.179 1.00 87.06 120 GLY A C 1
ATOM 837 O O . GLY A 1 120 ? -24.793 9.860 32.990 1.00 87.06 120 GLY A O 1
ATOM 838 N N . SER A 1 121 ? -23.516 10.311 34.767 1.00 90.19 121 SER A N 1
ATOM 839 C CA . SER A 1 121 ? -22.677 11.285 34.051 1.00 90.19 121 SER A CA 1
ATOM 840 C C . SER A 1 121 ? -21.274 11.433 34.641 1.00 90.19 121 SER A C 1
ATOM 842 O O . SER A 1 121 ? -21.069 11.262 35.842 1.00 90.19 121 SER A O 1
ATOM 844 N N . SER A 1 122 ? -20.310 11.841 33.811 1.00 89.06 122 SER A N 1
ATOM 845 C CA . SER A 1 122 ? -18.936 12.125 34.256 1.00 89.06 122 SER A CA 1
ATOM 846 C C . SER A 1 122 ? -18.871 13.264 35.285 1.00 89.06 122 SER A C 1
ATOM 848 O O . SER A 1 122 ? -18.019 13.247 36.166 1.00 89.06 122 SER A O 1
ATOM 850 N N . ALA A 1 123 ? -19.806 14.223 35.244 1.00 93.31 123 ALA A N 1
ATOM 851 C CA . ALA A 1 123 ? -19.925 15.252 36.281 1.00 93.31 123 ALA A CA 1
ATOM 852 C C . ALA A 1 123 ? -20.308 14.650 37.646 1.00 93.31 123 ALA A C 1
ATOM 854 O O . ALA A 1 123 ? -19.780 15.055 38.680 1.00 93.31 123 ALA A O 1
ATOM 855 N N . ALA A 1 124 ? -21.186 13.641 37.659 1.00 94.94 124 ALA A N 1
ATOM 856 C CA . ALA A 1 124 ? -21.525 12.923 38.882 1.00 94.94 124 ALA A CA 1
ATOM 857 C C . ALA A 1 124 ? -20.329 12.122 39.430 1.00 94.94 124 ALA A C 1
ATOM 859 O O . ALA A 1 124 ? -20.164 12.063 40.647 1.00 94.94 124 ALA A O 1
ATOM 860 N N . LEU A 1 125 ? -19.461 11.574 38.567 1.00 95.69 125 LEU A N 1
ATOM 861 C CA . LEU A 1 125 ? -18.208 10.940 39.003 1.00 95.69 125 LEU A CA 1
ATOM 862 C C . LEU A 1 125 ? -17.230 11.928 39.637 1.00 95.69 125 LEU A C 1
ATOM 864 O O . LEU A 1 125 ? -16.699 11.638 40.704 1.00 95.69 125 LEU A O 1
ATOM 868 N N . GLN A 1 126 ? -17.033 13.103 39.036 1.00 96.25 126 GLN A N 1
ATOM 869 C CA . GLN A 1 126 ? -16.171 14.140 39.619 1.00 96.25 126 GLN A CA 1
ATOM 870 C C . GLN A 1 126 ? -16.689 14.588 40.996 1.00 96.25 126 GLN A C 1
ATOM 872 O O . GLN A 1 126 ? -15.911 14.762 41.939 1.00 96.25 126 GLN A O 1
ATOM 877 N N . ASN A 1 127 ? -18.014 14.702 41.154 1.00 96.75 127 ASN A N 1
ATOM 878 C CA . ASN A 1 127 ? -18.641 14.959 42.452 1.00 96.75 127 ASN A CA 1
ATOM 879 C C . ASN A 1 127 ? -18.416 13.800 43.434 1.00 96.75 127 ASN A C 1
ATOM 881 O O . ASN A 1 127 ? -18.127 14.041 44.607 1.00 96.75 127 ASN A O 1
ATOM 885 N N . ALA A 1 128 ? -18.513 12.551 42.970 1.00 96.44 128 ALA A N 1
ATOM 886 C CA . ALA A 1 128 ? -18.265 11.373 43.795 1.00 96.44 128 ALA A CA 1
ATOM 887 C C . ALA A 1 128 ? -16.812 11.298 44.282 1.00 96.44 128 ALA A C 1
ATOM 889 O O . ALA A 1 128 ? -16.579 11.016 45.460 1.00 96.44 128 ALA A O 1
ATOM 890 N N . PHE A 1 129 ? -15.848 11.623 43.416 1.00 97.38 129 PHE A N 1
ATOM 891 C CA . PHE A 1 129 ? -14.441 11.762 43.779 1.00 97.38 129 PHE A CA 1
ATOM 892 C C . PHE A 1 129 ? -14.248 12.884 44.807 1.00 97.38 129 PHE A C 1
ATOM 894 O O . PHE A 1 129 ? -13.681 12.660 45.873 1.00 97.38 129 PHE A O 1
ATOM 901 N N . THR A 1 130 ? -14.789 14.076 44.544 1.00 95.69 130 THR A N 1
ATOM 902 C CA . THR A 1 130 ? -14.640 15.253 45.420 1.00 95.69 130 THR A CA 1
ATOM 903 C C . THR A 1 130 ? -15.216 15.021 46.820 1.00 95.69 130 THR A C 1
ATOM 905 O O . THR A 1 130 ? -14.584 15.377 47.818 1.00 95.69 130 THR A O 1
ATOM 908 N N . ASN A 1 131 ? -16.381 14.376 46.905 1.00 94.81 131 ASN A N 1
ATOM 909 C CA . ASN A 1 131 ? -17.105 14.153 48.159 1.00 94.81 131 ASN A CA 1
ATOM 910 C C . ASN A 1 131 ? -16.775 12.808 48.831 1.00 94.81 131 ASN A C 1
ATOM 912 O O . ASN A 1 131 ? -17.248 12.548 49.936 1.00 94.81 131 ASN A O 1
ATOM 916 N N . GLY A 1 132 ? -15.989 11.940 48.184 1.00 93.88 132 GLY A N 1
ATOM 917 C CA . GLY A 1 132 ? -15.665 10.605 48.697 1.00 93.88 132 GLY A CA 1
ATOM 918 C C . GLY A 1 132 ? -16.867 9.653 48.766 1.00 93.88 132 GLY A C 1
ATOM 919 O O . GLY A 1 132 ? -16.889 8.750 49.601 1.00 93.88 132 GLY A O 1
ATOM 920 N N . SER A 1 133 ? -17.887 9.838 47.919 1.00 93.44 133 SER A N 1
ATOM 921 C CA . SER A 1 133 ? -19.119 9.029 47.966 1.00 93.44 133 SER A CA 1
ATOM 922 C C . SER A 1 133 ? -18.952 7.611 47.403 1.00 93.44 133 SER A C 1
ATOM 924 O O . SER A 1 133 ? -19.895 6.830 47.432 1.00 93.44 133 SER A O 1
ATOM 926 N N . PHE A 1 134 ? -17.758 7.257 46.918 1.00 95.94 134 PHE A N 1
ATOM 927 C CA . PHE A 1 134 ? -17.400 5.906 46.476 1.00 95.94 134 PHE A CA 1
ATOM 928 C C . PHE A 1 134 ? -16.973 4.977 47.626 1.00 95.94 134 PHE A C 1
ATOM 930 O O . PHE A 1 134 ? -16.788 3.788 47.398 1.00 95.94 134 PHE A O 1
ATOM 937 N N . ARG A 1 135 ? -16.808 5.484 48.858 1.00 94.62 135 ARG A N 1
ATOM 938 C CA . ARG A 1 135 ? -16.220 4.757 50.007 1.00 94.62 135 ARG A CA 1
ATOM 939 C C . ARG A 1 135 ? -16.897 3.431 50.389 1.00 94.62 135 ARG A C 1
ATOM 941 O O . ARG A 1 135 ? -16.291 2.633 51.094 1.00 94.62 135 ARG A O 1
ATOM 948 N N . GLU A 1 136 ? -18.133 3.208 49.947 1.00 91.75 136 GLU A N 1
ATOM 949 C CA . GLU A 1 136 ? -18.921 1.996 50.227 1.00 91.75 136 GLU A CA 1
ATOM 950 C C . GLU A 1 136 ? -18.922 0.989 49.062 1.00 91.75 136 GLU A C 1
ATOM 952 O O . GLU A 1 136 ? -19.503 -0.090 49.182 1.00 91.75 136 GLU A O 1
ATOM 957 N N . VAL A 1 137 ? -18.279 1.304 47.928 1.00 96.00 137 VAL A N 1
ATOM 958 C CA . VAL A 1 137 ? -18.238 0.391 46.780 1.00 96.00 137 VAL A CA 1
ATOM 959 C C . VAL A 1 137 ? -17.400 -0.848 47.108 1.00 96.00 137 VAL A C 1
ATOM 961 O O . VAL A 1 137 ? -16.263 -0.752 47.570 1.00 96.00 137 VAL A O 1
ATOM 964 N N . SER A 1 138 ? -17.959 -2.035 46.870 1.00 95.94 138 SER A N 1
ATOM 965 C CA . SER A 1 138 ? -17.276 -3.305 47.129 1.00 95.94 138 SER A CA 1
ATOM 966 C C . SER A 1 138 ? -16.448 -3.765 45.927 1.00 95.94 138 SER A C 1
ATOM 968 O O . SER A 1 138 ? -16.788 -3.474 44.778 1.00 95.94 138 SER A O 1
ATOM 970 N N . ALA A 1 139 ? -15.402 -4.561 46.174 1.00 95.25 139 ALA A N 1
ATOM 971 C CA . ALA A 1 139 ? -14.612 -5.195 45.113 1.00 95.25 139 ALA A CA 1
ATOM 972 C C . ALA A 1 139 ? -15.494 -6.018 44.153 1.00 95.25 139 ALA A C 1
ATOM 974 O O . ALA A 1 139 ? -15.358 -5.916 42.934 1.00 95.25 139 ALA A O 1
ATOM 975 N N . ALA A 1 140 ? -16.477 -6.743 44.704 1.00 96.88 140 ALA A N 1
ATOM 976 C CA . ALA A 1 140 ? -17.456 -7.507 43.935 1.00 96.88 140 ALA A CA 1
ATOM 977 C C . ALA A 1 140 ? -18.263 -6.626 42.970 1.00 96.88 140 ALA A C 1
ATOM 979 O O . ALA A 1 140 ? -18.477 -7.013 41.825 1.00 96.88 140 ALA A O 1
ATOM 980 N N . ARG A 1 141 ? -18.663 -5.418 43.391 1.00 96.56 141 ARG A N 1
ATOM 981 C CA . ARG A 1 141 ? -19.425 -4.498 42.539 1.00 96.56 141 ARG A CA 1
ATOM 982 C C . ARG A 1 141 ? -18.584 -3.927 41.396 1.00 96.56 141 ARG A C 1
ATOM 984 O O . ARG A 1 141 ? -19.090 -3.782 40.286 1.00 96.56 141 ARG A O 1
ATOM 991 N N . ILE A 1 142 ? -17.306 -3.634 41.646 1.00 97.06 142 ILE A N 1
ATOM 992 C CA . ILE A 1 142 ? -16.375 -3.173 40.603 1.00 97.06 142 ILE A CA 1
ATOM 993 C C . ILE A 1 142 ? -16.092 -4.313 39.610 1.00 97.06 142 ILE A C 1
ATOM 995 O O . ILE A 1 142 ? -16.106 -4.094 38.400 1.00 97.06 142 ILE A O 1
ATOM 999 N N . ALA A 1 143 ? -15.861 -5.537 40.098 1.00 96.69 143 ALA A N 1
ATOM 1000 C CA . ALA A 1 143 ? -15.662 -6.719 39.257 1.00 96.69 143 ALA A CA 1
ATOM 1001 C C . ALA A 1 143 ? -16.902 -7.044 38.409 1.00 96.69 143 ALA A C 1
ATOM 1003 O O . ALA A 1 143 ? -16.770 -7.341 37.227 1.00 96.69 143 ALA A O 1
ATOM 1004 N N . GLU A 1 144 ? -18.104 -6.924 38.977 1.00 97.50 144 GLU A N 1
ATOM 1005 C CA . GLU A 1 144 ? -19.362 -7.095 38.247 1.00 97.50 144 GLU A CA 1
ATOM 1006 C C . GLU A 1 144 ? -19.529 -6.042 37.140 1.00 97.50 144 GLU A C 1
ATOM 1008 O O . GLU A 1 144 ? -19.920 -6.379 36.024 1.00 97.50 144 GLU A O 1
ATOM 1013 N N . ALA A 1 145 ? -19.212 -4.774 37.417 1.00 97.69 145 ALA A N 1
ATOM 1014 C CA . ALA A 1 145 ? -19.266 -3.719 36.409 1.00 97.69 145 ALA A CA 1
ATOM 1015 C C . ALA A 1 145 ? -18.238 -3.936 35.281 1.00 97.69 145 ALA A C 1
ATOM 1017 O O . ALA A 1 145 ? -18.580 -3.764 34.113 1.00 97.69 145 ALA A O 1
ATOM 1018 N N . ASP A 1 146 ? -17.014 -4.367 35.602 1.00 97.31 146 ASP A N 1
ATOM 1019 C CA . ASP A 1 146 ? -15.995 -4.712 34.598 1.00 97.31 146 ASP A CA 1
ATOM 1020 C C . ASP A 1 146 ? -16.407 -5.932 33.760 1.00 97.31 146 ASP A C 1
ATOM 1022 O O . ASP A 1 146 ? -16.297 -5.915 32.536 1.00 97.31 146 ASP A O 1
ATOM 1026 N N . ALA A 1 147 ? -16.978 -6.963 34.391 1.00 97.81 147 ALA A N 1
ATOM 1027 C CA . ALA A 1 147 ? -17.505 -8.128 33.687 1.00 97.81 147 ALA A CA 1
ATOM 1028 C C . ALA A 1 147 ? -18.613 -7.742 32.697 1.00 97.81 147 ALA A C 1
ATOM 1030 O O . ALA A 1 147 ? -18.575 -8.177 31.551 1.00 97.81 147 ALA A O 1
ATOM 1031 N N . ARG A 1 148 ? -19.537 -6.859 33.095 1.00 97.88 148 ARG A N 1
ATOM 1032 C CA . ARG A 1 148 ? -20.614 -6.358 32.224 1.00 97.88 148 ARG A CA 1
ATOM 1033 C C . ARG A 1 148 ? -20.095 -5.492 31.074 1.00 97.88 148 ARG A C 1
ATOM 1035 O O . ARG A 1 148 ? -20.682 -5.501 29.995 1.00 97.88 148 ARG A O 1
ATOM 1042 N N . LEU A 1 149 ? -19.006 -4.747 31.284 1.00 97.00 149 LEU A N 1
ATOM 1043 C CA . LEU A 1 149 ? -18.326 -4.028 30.203 1.00 97.00 149 LEU A CA 1
ATOM 1044 C C . LEU A 1 149 ? -17.712 -5.017 29.209 1.00 97.00 149 LEU A C 1
ATOM 1046 O O . LEU A 1 149 ? -17.893 -4.865 28.005 1.00 97.00 149 LEU A O 1
ATOM 1050 N N . LEU A 1 150 ? -17.017 -6.037 29.710 1.00 97.06 150 LEU A N 1
ATOM 1051 C CA . LEU A 1 150 ? -16.440 -7.092 28.883 1.00 97.06 150 LEU A CA 1
ATOM 1052 C C . LEU A 1 150 ? -17.508 -7.874 28.111 1.00 97.06 150 LEU A C 1
ATOM 1054 O O . LEU A 1 150 ? -17.273 -8.184 26.950 1.00 97.06 150 LEU A O 1
ATOM 1058 N N . ASP A 1 151 ? -18.680 -8.127 28.701 1.00 97.12 151 ASP A N 1
ATOM 1059 C CA . ASP A 1 151 ? -19.815 -8.747 28.005 1.00 97.12 151 ASP A CA 1
ATOM 1060 C C . ASP A 1 151 ? -20.294 -7.870 26.835 1.00 97.12 151 ASP A C 1
ATOM 1062 O O . ASP A 1 151 ? -20.561 -8.373 25.744 1.00 97.12 151 ASP A O 1
ATOM 1066 N N . ALA A 1 152 ? -20.372 -6.548 27.029 1.00 96.44 152 ALA A N 1
ATOM 1067 C CA . ALA A 1 152 ? -20.741 -5.620 25.961 1.00 96.44 152 ALA A CA 1
ATOM 1068 C C . ALA A 1 152 ? -19.677 -5.569 24.851 1.00 96.44 152 ALA A C 1
ATOM 1070 O O . ALA A 1 152 ? -20.020 -5.575 23.672 1.00 96.44 152 ALA A O 1
ATOM 1071 N N . LEU A 1 153 ? -18.389 -5.569 25.208 1.00 96.06 153 LEU A N 1
ATOM 1072 C CA . LEU A 1 153 ? -17.294 -5.598 24.233 1.00 96.06 153 LEU A CA 1
ATOM 1073 C C . LEU A 1 153 ? -17.211 -6.940 23.491 1.00 96.06 153 LEU A C 1
ATOM 1075 O O . LEU A 1 153 ? -16.937 -6.957 22.298 1.00 96.06 153 LEU A O 1
ATOM 1079 N N . GLU A 1 154 ? -17.499 -8.056 24.156 1.00 96.19 154 GLU A N 1
ATOM 1080 C CA . GLU A 1 154 ? -17.604 -9.372 23.522 1.00 96.19 154 GLU A CA 1
ATOM 1081 C C . GLU A 1 154 ? -18.747 -9.412 22.504 1.00 96.19 154 GLU A C 1
ATOM 1083 O O . GLU A 1 154 ? -18.575 -9.935 21.407 1.00 96.19 154 GLU A O 1
ATOM 1088 N N . GLN A 1 155 ? -19.887 -8.788 22.809 1.00 94.88 155 GLN A N 1
ATOM 1089 C CA . GLN A 1 155 ? -20.975 -8.643 21.841 1.00 94.88 155 GLN A CA 1
ATOM 1090 C C . GLN A 1 155 ? -20.601 -7.747 20.650 1.00 94.88 155 GLN A C 1
ATOM 1092 O O . GLN A 1 155 ? -21.135 -7.949 19.561 1.00 94.88 155 GLN A O 1
ATOM 1097 N N . GLU A 1 156 ? -19.713 -6.765 20.831 1.00 94.88 156 GLU A N 1
ATOM 1098 C CA . GLU A 1 156 ? -19.204 -5.920 19.741 1.00 94.88 156 GLU A CA 1
ATOM 1099 C C . GLU A 1 156 ? -18.211 -6.650 18.844 1.00 94.88 156 GLU A C 1
ATOM 1101 O O . GLU A 1 156 ? -18.328 -6.580 17.620 1.00 94.88 156 GLU A O 1
ATOM 1106 N N . LEU A 1 157 ? -17.238 -7.327 19.451 1.00 94.62 157 LEU A N 1
ATOM 1107 C CA . LEU A 1 157 ? -16.094 -7.919 18.759 1.00 94.62 157 LEU A CA 1
ATOM 1108 C C . LEU A 1 157 ? -16.344 -9.366 18.315 1.00 94.62 157 LEU A C 1
ATOM 1110 O O . LEU A 1 157 ? -15.638 -9.873 17.456 1.00 94.62 157 LEU A O 1
ATOM 1114 N N . GLY A 1 158 ? -17.313 -10.055 18.919 1.00 92.75 158 GLY A N 1
ATOM 1115 C CA . GLY A 1 158 ? -17.539 -11.494 18.744 1.00 92.75 158 GLY A CA 1
ATOM 1116 C C . GLY A 1 158 ? -16.594 -12.356 19.588 1.00 92.75 158 GLY A C 1
ATOM 1117 O O . GLY A 1 158 ? -16.796 -13.561 19.715 1.00 92.75 158 GLY A O 1
ATOM 1118 N N . THR A 1 159 ? -15.586 -11.738 20.206 1.00 91.12 159 THR A N 1
ATOM 1119 C CA . THR A 1 159 ? -14.638 -12.369 21.125 1.00 91.12 159 THR A CA 1
ATOM 1120 C C . THR A 1 159 ? -14.419 -11.487 22.340 1.00 91.12 159 THR A C 1
ATOM 1122 O O . THR A 1 159 ? -14.316 -10.266 22.209 1.00 91.12 159 THR A O 1
ATOM 1125 N N . ARG A 1 160 ? -14.293 -12.093 23.522 1.00 93.81 160 ARG A N 1
ATOM 1126 C CA . ARG A 1 160 ? -14.041 -11.359 24.763 1.00 93.81 160 ARG A CA 1
ATOM 1127 C C . ARG A 1 160 ? -12.613 -10.790 24.799 1.00 93.81 160 ARG A C 1
ATOM 1129 O O . ARG A 1 160 ? -11.667 -11.580 24.813 1.00 93.81 160 ARG A O 1
ATOM 1136 N N . PRO A 1 161 ? -12.423 -9.458 24.852 1.00 93.88 161 PRO A N 1
ATOM 1137 C CA . PRO A 1 161 ? -11.092 -8.872 24.974 1.00 93.88 161 PRO A CA 1
ATOM 1138 C C . PRO A 1 161 ? -10.560 -8.972 26.413 1.00 93.88 161 PRO A C 1
ATOM 1140 O O . PRO A 1 161 ? -11.280 -9.330 27.350 1.00 93.88 161 PRO A O 1
ATOM 1143 N N . ALA A 1 162 ? -9.290 -8.612 26.609 1.00 92.81 162 ALA A N 1
ATOM 1144 C CA . ALA A 1 162 ? -8.737 -8.414 27.947 1.00 92.81 162 ALA A CA 1
ATOM 1145 C C . ALA A 1 162 ? -9.391 -7.204 28.648 1.00 92.81 162 ALA A C 1
ATOM 1147 O O . ALA A 1 162 ? -9.800 -6.240 28.001 1.00 92.81 162 ALA A O 1
ATOM 1148 N N . SER A 1 163 ? -9.459 -7.232 29.985 1.00 93.94 163 SER A N 1
ATOM 1149 C CA . SER A 1 163 ? -9.999 -6.119 30.782 1.00 93.94 163 SER A CA 1
ATOM 1150 C C . SER A 1 163 ? -9.163 -4.856 30.597 1.00 93.94 163 SER A C 1
ATOM 1152 O O . SER A 1 163 ? -8.003 -4.807 31.001 1.00 93.94 163 SER A O 1
ATOM 1154 N N . LEU A 1 164 ? -9.773 -3.792 30.072 1.00 94.50 164 LEU A N 1
ATOM 1155 C CA . LEU A 1 164 ? -9.140 -2.474 29.925 1.00 94.50 164 LEU A CA 1
ATOM 1156 C C . LEU A 1 164 ? -8.762 -1.841 31.274 1.00 94.50 164 LEU A C 1
ATOM 1158 O O . LEU A 1 164 ? -7.982 -0.887 31.308 1.00 94.50 164 LEU A O 1
ATOM 1162 N N . ARG A 1 165 ? -9.266 -2.391 32.389 1.00 95.19 165 ARG A N 1
ATOM 1163 C CA . ARG A 1 165 ? -8.907 -1.998 33.755 1.00 95.19 165 ARG A CA 1
ATOM 1164 C C . ARG A 1 165 ? -7.538 -2.528 34.187 1.00 95.19 165 ARG A C 1
ATOM 1166 O O . ARG A 1 165 ? -6.885 -1.882 34.999 1.00 95.19 165 ARG A O 1
ATOM 1173 N N . SER A 1 166 ? -7.111 -3.679 33.656 1.00 93.38 166 SER A N 1
ATOM 1174 C CA . SER A 1 166 ? -5.932 -4.417 34.147 1.00 93.38 166 SER A CA 1
ATOM 1175 C C . SER A 1 166 ? -4.994 -4.969 33.068 1.00 93.38 166 SER A C 1
ATOM 1177 O O . SER A 1 166 ? -3.923 -5.483 33.390 1.00 93.38 166 SER A O 1
ATOM 1179 N N . ALA A 1 167 ? -5.354 -4.862 31.789 1.00 94.25 167 ALA A N 1
ATOM 1180 C CA . ALA A 1 167 ? -4.489 -5.243 30.685 1.00 94.25 167 ALA A CA 1
ATOM 1181 C C . ALA A 1 167 ? -3.236 -4.361 30.657 1.00 94.25 167 ALA A C 1
ATOM 1183 O O . ALA A 1 167 ? -3.302 -3.151 30.879 1.00 94.25 167 ALA A O 1
ATOM 1184 N N . ARG A 1 168 ? -2.092 -4.967 30.344 1.00 93.19 168 ARG A N 1
ATOM 1185 C CA . ARG A 1 168 ? -0.895 -4.215 29.968 1.00 93.19 168 ARG A CA 1
ATOM 1186 C C . ARG A 1 168 ? -0.985 -3.898 28.488 1.00 93.19 168 ARG A C 1
ATOM 1188 O O . ARG A 1 168 ? -1.236 -4.806 27.700 1.00 93.19 168 ARG A O 1
ATOM 1195 N N . PHE A 1 169 ? -0.761 -2.643 28.138 1.00 93.69 169 PHE A N 1
ATOM 1196 C CA . PHE A 1 169 ? -0.800 -2.197 26.758 1.00 93.69 169 PHE A CA 1
ATOM 1197 C C . PHE A 1 169 ? 0.114 -0.993 26.541 1.00 93.69 169 PHE A C 1
ATOM 1199 O O . PHE A 1 169 ? 0.540 -0.342 27.495 1.00 93.69 169 PHE A O 1
ATOM 1206 N N . THR A 1 170 ? 0.422 -0.726 25.278 1.00 92.94 170 THR A N 1
ATOM 1207 C CA . THR A 1 170 ? 1.187 0.435 24.829 1.00 92.94 170 THR A CA 1
ATOM 1208 C C . THR A 1 170 ? 0.211 1.463 24.268 1.00 92.94 170 THR A C 1
ATOM 1210 O O . THR A 1 170 ? -0.377 1.202 23.216 1.00 92.94 170 THR A O 1
ATOM 1213 N N . PRO A 1 171 ? 0.006 2.610 24.930 1.00 91.12 171 PRO A N 1
ATOM 1214 C CA . PRO A 1 171 ? -0.847 3.654 24.390 1.00 91.12 171 PRO A CA 1
ATOM 1215 C C . PRO A 1 171 ? -0.164 4.364 23.223 1.00 91.12 171 PRO A C 1
ATOM 1217 O O . PRO A 1 171 ? 1.067 4.453 23.162 1.00 91.12 171 PRO A O 1
ATOM 1220 N N . ALA A 1 172 ? -0.961 4.906 22.307 1.00 86.88 172 ALA A N 1
ATOM 1221 C CA . ALA A 1 172 ? -0.443 5.787 21.278 1.00 86.88 172 ALA A CA 1
ATOM 1222 C C . ALA A 1 172 ? 0.156 7.053 21.903 1.00 86.88 172 ALA A C 1
ATOM 1224 O O . ALA A 1 172 ? -0.278 7.530 22.948 1.00 86.88 172 ALA A O 1
ATOM 1225 N N . THR A 1 173 ? 1.149 7.629 21.246 1.00 84.00 173 THR A N 1
ATOM 1226 C CA . THR A 1 173 ? 1.675 8.961 21.545 1.00 84.00 173 THR A CA 1
ATOM 1227 C C . THR A 1 173 ? 1.532 9.827 20.301 1.00 84.00 173 THR A C 1
ATOM 1229 O O . THR A 1 173 ? 1.167 9.335 19.232 1.00 84.00 173 THR A O 1
ATOM 1232 N N . ASP A 1 174 ? 1.873 11.110 20.403 1.00 73.69 174 ASP A N 1
ATOM 1233 C CA . ASP A 1 174 ? 1.934 11.973 19.220 1.00 73.69 174 ASP A CA 1
ATOM 1234 C C . ASP A 1 174 ? 2.934 11.456 18.164 1.00 73.69 174 ASP A C 1
ATOM 1236 O O . ASP A 1 174 ? 2.796 11.780 16.990 1.00 73.69 174 ASP A O 1
ATOM 1240 N N . ASP A 1 175 ? 3.912 10.627 18.548 1.00 73.06 175 ASP A N 1
ATOM 1241 C CA . ASP A 1 175 ? 4.988 10.153 17.670 1.00 73.06 175 ASP A CA 1
ATOM 1242 C C . ASP A 1 175 ? 5.002 8.634 17.447 1.00 73.06 175 ASP A C 1
ATOM 1244 O O . ASP A 1 175 ? 5.824 8.133 16.671 1.00 73.06 175 ASP A O 1
ATOM 1248 N N . SER A 1 176 ? 4.147 7.862 18.110 1.00 77.69 176 SER A N 1
ATOM 1249 C CA . SER A 1 176 ? 4.133 6.403 17.989 1.00 77.69 176 SER A CA 1
ATOM 1250 C C . SER A 1 176 ? 2.713 5.858 18.069 1.00 77.69 176 SER A C 1
ATOM 1252 O O . SER A 1 176 ? 1.980 6.243 18.976 1.00 77.69 176 SER A O 1
ATOM 1254 N N . PRO A 1 177 ? 2.316 4.930 17.186 1.00 79.25 177 PRO A N 1
ATOM 1255 C CA . PRO A 1 177 ? 1.024 4.272 17.325 1.00 79.25 177 PRO A CA 1
ATOM 1256 C C . PRO A 1 177 ? 0.989 3.424 18.605 1.00 79.25 177 PRO A C 1
ATOM 1258 O O . PRO A 1 177 ? 2.014 2.882 19.025 1.00 79.25 177 PRO A O 1
ATOM 1261 N N . GLY A 1 178 ? -0.194 3.310 19.208 1.00 85.50 178 GLY A N 1
ATOM 1262 C CA . GLY A 1 178 ? -0.458 2.384 20.310 1.00 85.50 178 GLY A CA 1
ATOM 1263 C C . GLY A 1 178 ? -0.625 0.957 19.802 1.00 85.50 178 GLY A C 1
ATOM 1264 O O . GLY A 1 178 ? -0.583 0.716 18.598 1.00 85.50 178 GLY A O 1
ATOM 1265 N N . ASP A 1 179 ? -0.851 -0.007 20.687 1.00 88.12 179 ASP A N 1
ATOM 1266 C CA . ASP A 1 179 ? -1.235 -1.365 20.288 1.00 88.12 179 ASP A CA 1
ATOM 1267 C C . ASP A 1 179 ? -2.758 -1.502 20.064 1.00 88.12 179 ASP A C 1
ATOM 1269 O O . ASP A 1 179 ? -3.499 -0.518 20.017 1.00 88.12 179 ASP A O 1
ATOM 1273 N N . GLU A 1 180 ? -3.236 -2.727 19.847 1.00 86.62 180 GLU A N 1
ATOM 1274 C CA . GLU A 1 180 ? -4.656 -3.005 19.596 1.00 86.62 180 GLU A CA 1
ATOM 1275 C C . GLU A 1 180 ? -5.542 -2.845 20.845 1.00 86.62 180 GLU A C 1
ATOM 1277 O O . GLU A 1 180 ? -6.735 -2.570 20.722 1.00 86.62 180 GLU A O 1
ATOM 1282 N N . THR A 1 181 ? -4.983 -2.956 22.054 1.00 89.50 181 THR A N 1
ATOM 1283 C CA . THR A 1 181 ? -5.736 -2.683 23.289 1.00 89.50 181 THR A CA 1
ATOM 1284 C C . THR A 1 181 ? -5.992 -1.184 23.430 1.00 89.50 181 THR A C 1
ATOM 1286 O O . THR A 1 181 ? -7.088 -0.789 23.824 1.00 89.50 181 THR A O 1
ATOM 1289 N N . ASP A 1 182 ? -5.023 -0.344 23.049 1.00 90.31 182 ASP A N 1
ATOM 1290 C CA . ASP A 1 182 ? -5.217 1.110 22.969 1.00 90.31 182 ASP A CA 1
ATOM 1291 C C . ASP A 1 182 ? -6.270 1.485 21.916 1.00 90.31 182 ASP A C 1
ATOM 1293 O O . ASP A 1 182 ? -7.179 2.260 22.208 1.00 90.31 182 ASP A O 1
ATOM 1297 N N . ARG A 1 183 ? -6.232 0.855 20.729 1.00 88.56 183 ARG A N 1
ATOM 1298 C CA . ARG A 1 183 ? -7.252 1.044 19.677 1.00 88.56 183 ARG A CA 1
ATOM 1299 C C . ARG A 1 183 ? -8.667 0.730 20.180 1.00 88.56 183 ARG A C 1
ATOM 1301 O O . ARG A 1 183 ? -9.638 1.371 19.778 1.00 88.56 183 ARG A O 1
ATOM 1308 N N . LEU A 1 184 ? -8.824 -0.254 21.065 1.00 90.94 184 LEU A N 1
ATOM 1309 C CA . LEU A 1 184 ? -10.140 -0.590 21.609 1.00 90.94 184 LEU A CA 1
ATOM 1310 C C . LEU A 1 184 ? -10.755 0.566 22.420 1.00 90.94 184 LEU A C 1
ATOM 1312 O O . LEU A 1 184 ? -11.978 0.714 22.413 1.00 90.94 184 LEU A O 1
ATOM 1316 N N . LEU A 1 185 ? -9.938 1.422 23.053 1.00 90.19 185 LEU A N 1
ATOM 1317 C CA . LEU A 1 185 ? -10.412 2.594 23.808 1.00 90.19 185 LEU A CA 1
ATOM 1318 C C . LEU A 1 185 ? -11.187 3.590 22.935 1.00 90.19 185 LEU A C 1
ATOM 1320 O O . LEU A 1 185 ? -11.975 4.387 23.447 1.00 90.19 185 LEU A O 1
ATOM 1324 N N . THR A 1 186 ? -10.971 3.560 21.626 1.00 86.50 186 THR A N 1
ATOM 1325 C CA . THR A 1 186 ? -11.457 4.562 20.672 1.00 86.50 186 THR A CA 1
ATOM 1326 C C . THR A 1 186 ? -12.309 3.970 19.560 1.00 86.50 186 THR A C 1
ATOM 1328 O O . THR A 1 186 ? -13.022 4.709 18.883 1.00 86.50 186 THR A O 1
ATOM 1331 N N . LEU A 1 187 ? -12.302 2.644 19.411 1.00 88.88 187 LEU A N 1
ATOM 1332 C CA . LEU A 1 187 ? -13.162 1.917 18.483 1.00 88.88 187 LEU A CA 1
ATOM 1333 C C . LEU A 1 187 ? -14.640 1.952 18.909 1.00 88.88 187 LEU A C 1
ATOM 1335 O O . LEU A 1 187 ? -15.535 2.058 18.064 1.00 88.88 187 LEU A O 1
ATOM 1339 N N . VAL A 1 188 ? -14.908 1.847 20.216 1.00 90.56 188 VAL A N 1
ATOM 1340 C CA . VAL A 1 188 ? -16.265 1.745 20.771 1.00 90.56 188 VAL A CA 1
ATOM 1341 C C . VAL A 1 188 ? -16.427 2.659 21.979 1.00 90.56 188 VAL A C 1
ATOM 1343 O O . VAL A 1 188 ? -15.702 2.553 22.964 1.00 90.56 188 VAL A O 1
ATOM 1346 N N . GLY A 1 189 ? -17.435 3.531 21.943 1.00 90.81 189 GLY A N 1
ATOM 1347 C CA . GLY A 1 189 ? -17.836 4.294 23.119 1.00 90.81 189 GLY A CA 1
ATOM 1348 C C . GLY A 1 189 ? -18.783 3.477 23.977 1.00 90.81 189 GLY A C 1
ATOM 1349 O O . GLY A 1 189 ? -19.839 3.087 23.495 1.00 90.81 189 GLY A O 1
ATOM 1350 N N . THR A 1 190 ? -18.462 3.249 25.244 1.00 91.81 190 THR A N 1
ATOM 1351 C CA . THR A 1 190 ? -19.347 2.531 26.169 1.00 91.81 190 THR A CA 1
ATOM 1352 C C . THR A 1 190 ? -19.979 3.495 27.165 1.00 91.81 190 THR A C 1
ATOM 1354 O O . THR A 1 190 ? -19.370 4.481 27.581 1.00 91.81 190 THR A O 1
ATOM 1357 N N . ARG A 1 191 ? -21.251 3.268 27.507 1.00 90.44 191 ARG A N 1
ATOM 1358 C CA . ARG A 1 191 ? -21.945 3.997 28.580 1.00 90.44 191 ARG A CA 1
ATOM 1359 C C . ARG A 1 191 ? -22.897 3.073 29.327 1.00 90.44 191 ARG A C 1
ATOM 1361 O O . ARG A 1 191 ? -23.526 2.241 28.675 1.00 90.44 191 ARG A O 1
ATOM 1368 N N . PRO A 1 192 ? -23.043 3.218 30.653 1.00 92.25 192 PRO A N 1
ATOM 1369 C CA . PRO A 1 192 ? -24.021 2.439 31.399 1.00 92.25 192 PRO A CA 1
ATOM 1370 C C . PRO A 1 192 ? -25.434 2.612 30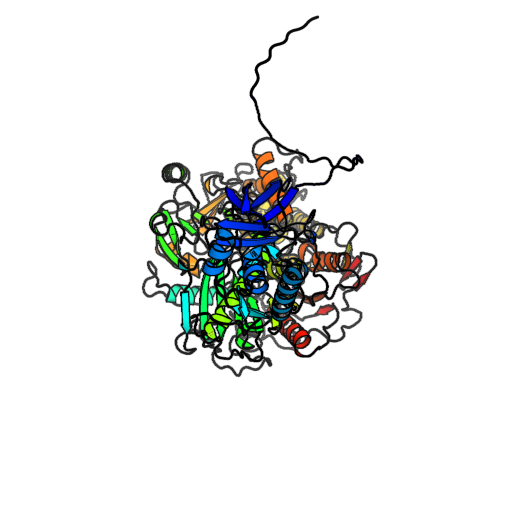.835 1.00 92.25 192 PRO A C 1
ATOM 1372 O O . PRO A 1 192 ? -25.876 3.734 30.584 1.00 92.25 192 PRO A O 1
ATOM 1375 N N . GLN A 1 193 ? -26.148 1.502 30.668 1.00 88.94 193 GLN A N 1
ATOM 1376 C CA . GLN A 1 193 ? -27.562 1.482 30.310 1.00 88.94 193 GLN A CA 1
ATOM 1377 C C . GLN A 1 193 ? -28.256 0.343 31.060 1.00 88.94 193 GLN A C 1
ATOM 1379 O O . GLN A 1 193 ? -27.969 -0.838 30.852 1.00 88.94 193 GLN A O 1
ATOM 1384 N N . GLY A 1 194 ? -29.180 0.702 31.955 1.00 88.69 194 GLY A N 1
ATOM 1385 C CA . GLY A 1 194 ? -29.826 -0.254 32.849 1.00 88.69 194 GLY A CA 1
ATOM 1386 C C . GLY A 1 194 ? -28.793 -1.012 33.685 1.00 88.69 194 GLY A C 1
ATOM 1387 O O . GLY A 1 194 ? -28.016 -0.415 34.424 1.00 88.69 194 GLY A O 1
ATOM 1388 N N . ALA A 1 195 ? -28.791 -2.337 33.556 1.00 89.00 195 ALA A N 1
ATOM 1389 C CA . ALA A 1 195 ? -27.819 -3.200 34.207 1.00 89.00 195 ALA A CA 1
ATOM 1390 C C . ALA A 1 195 ? -26.467 -3.256 33.465 1.00 89.00 195 ALA A C 1
ATOM 1392 O O . ALA A 1 195 ? -25.468 -3.557 34.100 1.00 89.00 195 ALA A O 1
ATOM 1393 N N . GLY A 1 196 ? -26.394 -2.994 32.162 1.00 93.62 196 GLY A N 1
ATOM 1394 C CA . GLY A 1 196 ? -25.190 -3.237 31.358 1.00 93.62 196 GLY A CA 1
ATOM 1395 C C . GLY A 1 196 ? -24.583 -1.968 30.771 1.00 93.62 196 GLY A C 1
ATOM 1396 O O . GLY A 1 196 ? -24.671 -0.886 31.354 1.00 93.62 196 GLY A O 1
ATOM 1397 N N . PHE A 1 197 ? -23.996 -2.119 29.585 1.00 95.06 197 PHE A N 1
ATOM 1398 C CA . PHE A 1 197 ? -23.487 -1.019 28.774 1.00 95.06 197 PHE A CA 1
ATOM 1399 C C . PHE A 1 197 ? -24.168 -0.992 27.409 1.00 95.06 197 PHE A C 1
ATOM 1401 O O . PHE A 1 197 ? -24.356 -2.031 26.782 1.00 95.06 197 PHE A O 1
ATOM 1408 N N . ALA A 1 198 ? -24.481 0.213 26.946 1.00 92.81 198 ALA A N 1
ATOM 1409 C CA . ALA A 1 198 ? -24.754 0.498 25.547 1.00 92.81 198 ALA A CA 1
ATOM 1410 C C . ALA A 1 198 ? -23.463 0.925 24.841 1.00 92.81 198 ALA A C 1
ATOM 1412 O O . ALA A 1 198 ? -22.580 1.546 25.450 1.00 92.81 198 ALA A O 1
ATOM 1413 N N . THR A 1 199 ? -23.379 0.620 23.549 1.00 94.81 199 THR A N 1
ATOM 1414 C CA . THR A 1 199 ? -22.228 0.907 22.692 1.00 94.81 199 THR A CA 1
ATOM 1415 C C . THR A 1 199 ? -22.586 1.973 21.661 1.00 94.81 199 THR A C 1
ATOM 1417 O O . THR A 1 199 ? -23.663 1.976 21.063 1.00 94.81 199 THR A O 1
ATOM 1420 N N . TYR A 1 200 ? -21.676 2.920 21.468 1.00 94.38 200 TYR A N 1
ATOM 1421 C CA . TYR A 1 200 ? -21.889 4.138 20.700 1.00 94.38 200 TYR A CA 1
ATOM 1422 C C . TYR A 1 200 ? -20.784 4.350 19.677 1.00 94.38 200 TYR A C 1
ATOM 1424 O O . TYR A 1 200 ? -19.618 4.014 19.906 1.00 94.38 200 TYR A O 1
ATOM 1432 N N . ASN A 1 201 ? -21.178 4.922 18.543 1.00 95.31 201 ASN A N 1
ATOM 1433 C CA . ASN A 1 201 ? -20.282 5.268 17.460 1.00 95.31 201 ASN A CA 1
ATOM 1434 C C . ASN A 1 201 ? -19.292 6.344 17.921 1.00 95.31 201 ASN A C 1
ATOM 1436 O O . ASN A 1 201 ? -19.692 7.351 18.511 1.00 95.31 201 ASN A O 1
ATOM 1440 N N . LEU A 1 202 ? -18.010 6.128 17.642 1.00 91.56 202 LEU A N 1
ATOM 1441 C CA . LEU A 1 202 ? -16.931 7.071 17.907 1.00 91.56 202 LEU A CA 1
ATOM 1442 C C . LEU A 1 202 ? -16.094 7.217 16.645 1.00 91.56 202 LEU A C 1
ATOM 1444 O O . LEU A 1 202 ? -15.801 6.230 15.973 1.00 91.56 202 LEU A O 1
ATOM 1448 N N . MET A 1 203 ? -15.710 8.454 16.336 1.00 90.44 203 MET A N 1
ATOM 1449 C CA . MET A 1 203 ? -14.695 8.686 15.318 1.00 90.44 203 MET A CA 1
ATOM 1450 C C . MET A 1 203 ? -13.366 8.113 15.835 1.00 90.44 203 MET A C 1
ATOM 1452 O O . MET A 1 203 ? -12.983 8.462 16.959 1.00 90.44 203 MET A O 1
ATOM 1456 N N . PRO A 1 204 ? -12.671 7.261 15.055 1.00 89.31 204 PRO A N 1
ATOM 1457 C CA . PRO A 1 204 ? -11.365 6.749 15.447 1.00 89.31 204 PRO A CA 1
ATOM 1458 C C . PRO A 1 204 ? -10.398 7.901 15.738 1.00 89.31 204 PRO A C 1
ATOM 1460 O O . PRO A 1 204 ? -10.403 8.924 15.059 1.00 89.31 204 PRO A O 1
ATOM 1463 N N . GLU A 1 205 ? -9.560 7.746 16.750 1.00 79.69 205 GLU A N 1
ATOM 1464 C CA . GLU A 1 205 ? -8.752 8.807 17.350 1.00 79.69 205 GLU A CA 1
ATOM 1465 C C . GLU A 1 205 ? -7.728 9.439 16.420 1.00 79.69 205 GLU A C 1
ATOM 1467 O O . GLU A 1 205 ? -7.440 10.628 16.553 1.00 79.69 205 GLU A O 1
ATOM 1472 N N . ASN A 1 206 ? -7.209 8.654 15.479 1.00 85.12 206 ASN A N 1
ATOM 1473 C CA . ASN A 1 206 ? -6.233 9.134 14.514 1.00 85.12 206 ASN A CA 1
ATOM 1474 C C . ASN A 1 206 ? -6.909 9.837 13.336 1.00 85.12 206 ASN A C 1
ATOM 1476 O O . ASN A 1 206 ? -6.216 10.481 12.560 1.00 85.12 206 ASN A O 1
ATOM 1480 N N . VAL A 1 207 ? -8.234 9.725 13.169 1.00 91.44 207 VAL A N 1
ATOM 1481 C CA . VAL A 1 207 ? -8.970 10.416 12.102 1.00 91.44 207 VAL A CA 1
ATOM 1482 C C . VAL A 1 207 ? -9.128 11.887 12.459 1.00 91.44 207 VAL A C 1
ATOM 1484 O O . VAL A 1 207 ? -9.622 12.255 13.524 1.00 91.44 207 VAL A O 1
ATOM 1487 N N . TRP A 1 208 ? -8.721 12.754 11.541 1.00 92.56 208 TRP A N 1
ATOM 1488 C CA . TRP A 1 208 ? -8.800 14.191 11.741 1.00 92.56 208 TRP A CA 1
ATOM 1489 C C . TRP A 1 208 ? -10.188 14.705 11.372 1.00 92.56 208 TRP A C 1
ATOM 1491 O O . TRP A 1 208 ? -10.521 14.835 10.190 1.00 92.56 208 TRP A O 1
ATOM 1501 N N . ALA A 1 209 ? -10.980 15.034 12.391 1.00 92.38 209 ALA A N 1
ATOM 1502 C CA . ALA A 1 209 ? -12.353 15.511 12.234 1.00 92.38 209 ALA A CA 1
ATOM 1503 C C . ALA A 1 209 ? -12.478 16.746 11.321 1.00 92.38 209 ALA A C 1
ATOM 1505 O O . ALA A 1 209 ? -13.447 16.859 10.580 1.00 92.38 209 ALA A O 1
ATOM 1506 N N . ASP A 1 210 ? -11.490 17.645 11.325 1.00 93.94 210 ASP A N 1
ATOM 1507 C CA . ASP A 1 210 ? -11.462 18.851 10.485 1.00 93.94 210 ASP A CA 1
ATOM 1508 C C . ASP A 1 210 ? -11.104 18.581 9.012 1.00 93.94 210 ASP A C 1
ATOM 1510 O O . ASP A 1 210 ? -11.201 19.479 8.180 1.00 93.94 210 ASP A O 1
ATOM 1514 N N . SER A 1 211 ? -10.711 17.350 8.676 1.00 95.62 211 SER A N 1
ATOM 1515 C CA . SER A 1 211 ? -10.501 16.892 7.296 1.00 95.62 211 SER A CA 1
ATOM 1516 C C . SER A 1 211 ? -11.611 15.976 6.777 1.00 95.62 211 SER A C 1
ATOM 1518 O O . SER A 1 211 ? -11.615 15.643 5.593 1.00 95.62 211 SER A O 1
ATOM 1520 N N . TYR A 1 212 ? -12.526 15.546 7.652 1.00 97.38 212 TYR A N 1
ATOM 1521 C CA . TYR A 1 212 ? -13.593 14.621 7.296 1.00 97.38 212 TYR A CA 1
ATOM 1522 C C . TYR A 1 212 ? -14.593 15.293 6.357 1.00 97.38 212 TYR A C 1
ATOM 1524 O O . TYR A 1 212 ? -15.220 16.297 6.697 1.00 97.38 212 TYR A O 1
ATOM 1532 N N . THR A 1 213 ? -14.778 14.702 5.182 1.00 97.88 213 THR A N 1
ATOM 1533 C CA . THR A 1 213 ? -15.811 15.105 4.226 1.00 97.88 213 THR A CA 1
ATOM 1534 C C . THR A 1 213 ? -16.571 13.880 3.746 1.00 97.88 213 THR A C 1
ATOM 1536 O O . THR A 1 213 ? -16.017 12.783 3.687 1.00 97.88 213 THR A O 1
ATOM 1539 N N . ALA A 1 214 ? -17.849 14.059 3.415 1.00 98.06 214 ALA A N 1
ATOM 1540 C CA . ALA A 1 214 ? -18.677 13.009 2.844 1.00 98.06 214 ALA A CA 1
ATOM 1541 C C . ALA A 1 214 ? -19.527 13.566 1.698 1.00 98.06 214 ALA A C 1
ATOM 1543 O O . ALA A 1 214 ? -20.084 14.658 1.814 1.00 98.06 214 ALA A O 1
ATOM 1544 N N . GLN A 1 215 ? -19.616 12.823 0.596 1.00 98.19 215 GLN A N 1
ATOM 1545 C CA . GLN A 1 215 ? -20.338 13.198 -0.620 1.00 98.19 215 GLN A CA 1
ATOM 1546 C C . GLN A 1 215 ? -21.185 12.027 -1.117 1.00 98.19 215 GLN A C 1
ATOM 1548 O O . GLN A 1 215 ? -20.776 10.872 -1.021 1.00 98.19 215 GLN A O 1
ATOM 1553 N N . THR A 1 216 ? -22.381 12.322 -1.629 1.00 98.44 216 THR A N 1
ATOM 1554 C CA . THR A 1 216 ? -23.270 11.317 -2.231 1.00 98.44 216 THR A CA 1
ATOM 1555 C C . THR A 1 216 ? -23.296 11.491 -3.743 1.00 98.44 216 THR A C 1
ATOM 1557 O O . THR A 1 216 ? -23.475 12.604 -4.231 1.00 98.44 216 THR A O 1
ATOM 1560 N N . TYR A 1 217 ? -23.160 10.384 -4.465 1.00 98.50 217 TYR A N 1
ATOM 1561 C CA . TYR A 1 217 ? -23.171 10.317 -5.921 1.00 98.50 217 TYR A CA 1
ATOM 1562 C C . TYR A 1 217 ? -24.415 9.582 -6.422 1.00 98.50 217 TYR A C 1
ATOM 1564 O O . TYR A 1 217 ? -24.857 8.602 -5.814 1.00 98.50 217 TYR A O 1
ATOM 1572 N N . ASP A 1 218 ? -24.974 10.064 -7.531 1.00 97.62 218 ASP A N 1
ATOM 1573 C CA . ASP A 1 218 ? -26.277 9.648 -8.063 1.00 97.62 218 ASP A CA 1
ATOM 1574 C C . ASP A 1 218 ? -26.234 8.336 -8.865 1.00 97.62 218 ASP A C 1
ATOM 1576 O O . ASP A 1 218 ? -27.278 7.735 -9.109 1.00 97.62 218 ASP A O 1
ATOM 1580 N N . GLY A 1 219 ? -25.044 7.878 -9.264 1.00 97.06 219 GLY A N 1
ATOM 1581 C CA . GLY A 1 219 ? -24.868 6.710 -10.127 1.00 97.06 219 GLY A CA 1
ATOM 1582 C C . GLY A 1 219 ? -25.198 6.975 -11.596 1.00 97.06 219 GLY A C 1
ATOM 1583 O O . GLY A 1 219 ? -25.295 6.029 -12.375 1.00 97.06 219 GLY A O 1
ATOM 1584 N N . SER A 1 220 ? -2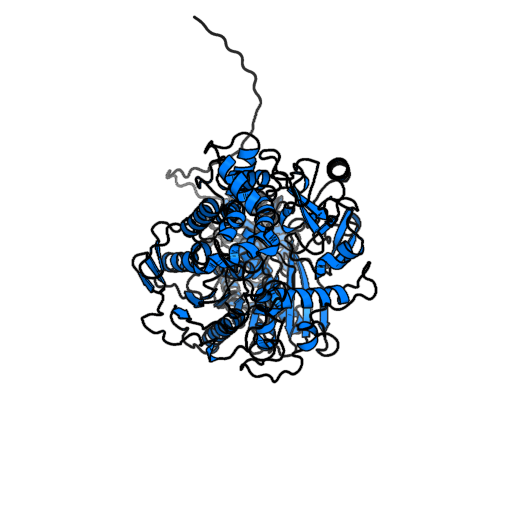5.381 8.238 -11.990 1.00 94.69 220 SER A N 1
ATOM 1585 C CA . SER A 1 220 ? -25.752 8.637 -13.348 1.00 94.69 220 SER A CA 1
ATOM 1586 C C . SER A 1 220 ? -24.721 9.594 -13.949 1.00 94.69 220 SER A C 1
ATOM 1588 O O . SER A 1 220 ? -24.005 9.220 -14.888 1.00 94.69 220 SER A O 1
ATOM 1590 N N . SER A 1 221 ? -24.590 10.792 -13.381 1.00 95.38 221 SER A N 1
ATOM 1591 C CA . SER A 1 221 ? -23.650 11.832 -13.800 1.00 95.38 221 SER A CA 1
ATOM 1592 C C . SER A 1 221 ? -22.284 11.658 -13.139 1.00 95.38 221 SER A C 1
ATOM 1594 O O . SER A 1 221 ? -21.260 11.979 -13.744 1.00 95.38 221 SER A O 1
ATOM 1596 N N . ASP A 1 222 ? -22.272 11.084 -11.937 1.00 97.88 222 ASP A N 1
ATOM 1597 C CA . ASP A 1 222 ? -21.089 10.707 -11.174 1.00 97.88 222 ASP A CA 1
ATOM 1598 C C . ASP A 1 222 ? -21.414 9.456 -10.340 1.00 97.88 222 ASP A C 1
ATOM 1600 O O . ASP A 1 222 ? -22.570 9.169 -10.021 1.00 97.88 222 ASP A O 1
ATOM 1604 N N . ASP A 1 223 ? -20.406 8.665 -10.009 1.00 98.81 223 ASP A N 1
ATOM 1605 C CA . ASP A 1 223 ? -20.582 7.408 -9.293 1.00 98.81 223 ASP A CA 1
ATOM 1606 C C . ASP A 1 223 ? -19.314 7.017 -8.520 1.00 98.81 223 ASP A C 1
ATOM 1608 O O . ASP A 1 223 ? -18.230 7.582 -8.706 1.00 98.81 223 ASP A O 1
ATOM 1612 N N . LEU A 1 224 ? -19.454 6.047 -7.616 1.00 98.88 224 LEU A N 1
ATOM 1613 C CA . LEU A 1 224 ? -18.374 5.607 -6.735 1.00 98.88 224 LEU A CA 1
ATOM 1614 C C . LEU A 1 224 ? -17.231 4.919 -7.491 1.00 98.88 224 LEU A C 1
ATOM 1616 O O . LEU A 1 224 ? -16.073 5.109 -7.123 1.00 98.88 224 LEU A O 1
ATOM 1620 N N . LEU A 1 225 ? -17.543 4.139 -8.529 1.00 98.69 225 LEU A N 1
ATOM 1621 C CA . LEU A 1 225 ? -16.582 3.268 -9.205 1.00 98.69 225 LEU A CA 1
ATOM 1622 C C . LEU A 1 225 ? -15.912 3.955 -10.395 1.00 98.69 225 LEU A C 1
ATOM 1624 O O . LEU A 1 225 ? -14.702 3.836 -10.573 1.00 98.69 225 LEU A O 1
ATOM 1628 N N . THR A 1 226 ? -16.689 4.656 -11.221 1.00 98.62 226 THR A N 1
ATOM 1629 C CA . THR A 1 226 ? -16.214 5.157 -12.522 1.00 98.62 226 THR A CA 1
ATOM 1630 C C . THR A 1 226 ? -16.162 6.680 -12.615 1.00 98.62 226 THR A C 1
ATOM 1632 O O . THR A 1 226 ? -15.729 7.210 -13.636 1.00 98.62 226 THR A O 1
ATOM 1635 N N . ALA A 1 227 ? -16.588 7.404 -11.577 1.00 98.44 227 ALA A N 1
ATOM 1636 C CA . ALA A 1 227 ? -16.712 8.862 -11.586 1.00 98.44 227 ALA A CA 1
ATOM 1637 C C . ALA A 1 227 ? -17.541 9.423 -12.765 1.00 98.44 227 ALA A C 1
ATOM 1639 O O . ALA A 1 227 ? -17.201 10.448 -13.376 1.00 98.44 227 ALA A O 1
ATOM 1640 N N . GLY A 1 228 ? -18.602 8.698 -13.130 1.00 98.12 228 GLY A N 1
ATOM 1641 C CA . GLY A 1 228 ? -19.504 9.006 -14.237 1.00 98.12 228 GLY A CA 1
ATOM 1642 C C . GLY A 1 228 ? -19.048 8.499 -15.611 1.00 98.12 228 GLY A C 1
ATOM 1643 O O . GLY A 1 228 ? -19.785 8.681 -16.583 1.00 98.12 228 GLY A O 1
ATOM 1644 N N . LEU A 1 229 ? -17.884 7.850 -15.721 1.00 98.50 229 LEU A N 1
ATOM 1645 C CA . LEU A 1 229 ? -17.302 7.417 -17.000 1.00 98.50 229 LEU A CA 1
ATOM 1646 C C . LEU A 1 229 ? -17.958 6.166 -17.599 1.00 98.50 229 LEU A C 1
ATOM 1648 O O . LEU A 1 229 ? -18.017 6.039 -18.821 1.00 98.50 229 LEU A O 1
ATOM 1652 N N . GLY A 1 230 ? -18.442 5.255 -16.757 1.00 98.31 230 GLY A N 1
ATOM 1653 C CA . GLY A 1 230 ? -18.871 3.918 -17.158 1.00 98.31 230 GLY A CA 1
ATOM 1654 C C . GLY A 1 230 ? -17.737 3.063 -17.735 1.00 98.31 230 GLY A C 1
ATOM 1655 O O . GLY A 1 230 ? -16.585 3.503 -17.843 1.00 98.31 230 GLY A O 1
ATOM 1656 N N . LYS A 1 231 ? -18.065 1.834 -18.151 1.00 97.94 231 LYS A N 1
ATOM 1657 C CA . LYS A 1 231 ? -17.114 0.938 -18.832 1.00 97.94 231 LYS A CA 1
ATOM 1658 C C . LYS A 1 231 ? -16.521 1.579 -20.083 1.00 97.94 231 LYS A C 1
ATOM 1660 O O . LYS A 1 231 ? -15.327 1.458 -20.345 1.00 97.94 231 LYS A O 1
ATOM 1665 N N . THR A 1 232 ? -17.346 2.300 -20.844 1.00 97.50 232 THR A N 1
ATOM 1666 C CA . THR A 1 232 ? -16.930 2.890 -22.118 1.00 97.50 232 THR A CA 1
ATOM 1667 C C . THR A 1 232 ? -15.897 3.995 -21.892 1.00 97.50 232 THR A C 1
ATOM 1669 O O . THR A 1 232 ? -14.866 4.035 -22.566 1.00 97.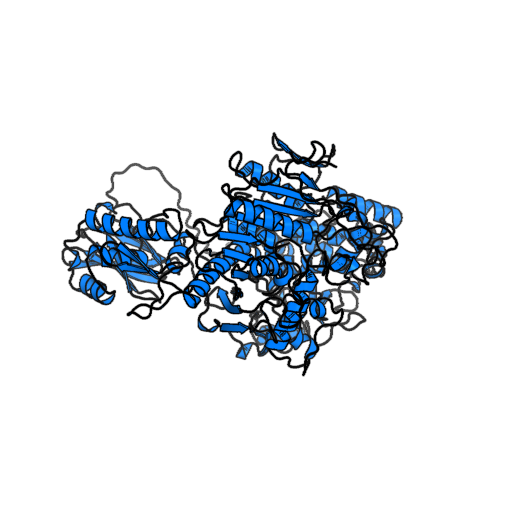50 232 THR A O 1
ATOM 1672 N N . GLY A 1 233 ? -16.128 4.877 -20.914 1.00 97.75 233 GLY A N 1
ATOM 1673 C CA . GLY A 1 233 ? -15.186 5.945 -20.581 1.00 97.75 233 GLY A CA 1
ATOM 1674 C C . GLY A 1 233 ? -13.894 5.424 -19.951 1.00 97.75 233 GLY A C 1
ATOM 1675 O O . GLY A 1 233 ? -12.825 5.962 -20.235 1.00 97.75 233 GLY A O 1
ATOM 1676 N N . LEU A 1 234 ? -13.962 4.350 -19.158 1.00 98.00 234 LEU A N 1
ATOM 1677 C CA . LEU A 1 234 ? -12.776 3.684 -18.612 1.00 98.00 234 LEU A CA 1
ATOM 1678 C C . LEU A 1 234 ? -11.960 2.943 -19.679 1.00 98.00 234 LEU A C 1
ATOM 1680 O O . LEU A 1 234 ? -10.741 2.883 -19.543 1.00 98.00 234 LEU A O 1
ATOM 1684 N N . ALA A 1 235 ? -12.591 2.427 -20.740 1.00 96.69 235 ALA A N 1
ATOM 1685 C CA . ALA A 1 235 ? -11.914 1.794 -21.877 1.00 96.69 235 ALA A CA 1
ATOM 1686 C C . ALA A 1 235 ? -11.221 2.789 -22.821 1.00 96.69 235 ALA A C 1
ATOM 1688 O O . ALA A 1 235 ? -10.349 2.391 -23.596 1.00 96.69 235 ALA A O 1
ATOM 1689 N N . SER A 1 236 ? -11.596 4.071 -22.772 1.00 96.25 236 SER A N 1
ATOM 1690 C CA . SER A 1 236 ? -10.984 5.113 -23.598 1.00 96.25 236 SER A CA 1
ATOM 1691 C C . SER A 1 236 ? -9.462 5.108 -23.442 1.00 96.25 236 SER A C 1
ATOM 1693 O O . SER A 1 236 ? -8.951 5.016 -22.333 1.00 96.25 236 SER A O 1
ATOM 1695 N N . ALA A 1 237 ? -8.726 5.254 -24.546 1.00 93.69 237 ALA A N 1
ATOM 1696 C CA . ALA A 1 237 ? -7.276 5.467 -24.507 1.00 93.69 237 ALA A CA 1
ATOM 1697 C C . ALA A 1 237 ? -6.904 6.901 -24.078 1.00 93.69 237 ALA A C 1
ATOM 1699 O O . ALA A 1 237 ? -5.749 7.182 -23.760 1.00 93.69 237 ALA A O 1
ATOM 1700 N N . THR A 1 238 ? -7.875 7.818 -24.098 1.00 94.69 238 THR A N 1
ATOM 1701 C CA . THR A 1 238 ? -7.694 9.232 -23.755 1.00 94.69 238 THR A CA 1
ATOM 1702 C C . THR A 1 238 ? -8.411 9.544 -22.449 1.00 94.69 238 THR A C 1
ATOM 1704 O O . THR A 1 238 ? -9.614 9.306 -22.328 1.00 94.69 238 THR A O 1
ATOM 1707 N N . ALA A 1 239 ? -7.671 10.106 -21.492 1.00 95.19 239 ALA A N 1
ATOM 1708 C CA . ALA A 1 239 ? -8.223 10.543 -20.216 1.00 95.19 239 ALA A CA 1
ATOM 1709 C C . ALA A 1 239 ? -9.197 11.730 -20.391 1.00 95.19 239 ALA A C 1
ATOM 1711 O O . ALA A 1 239 ? -9.050 12.506 -21.342 1.00 95.19 239 ALA A O 1
ATOM 1712 N N . PRO A 1 240 ? -10.165 11.923 -19.475 1.00 96.88 240 PRO A N 1
ATOM 1713 C CA . PRO A 1 240 ? -11.063 13.075 -19.517 1.00 96.88 240 PRO A CA 1
ATOM 1714 C C . PRO A 1 240 ? -10.299 14.402 -19.433 1.00 96.88 240 PRO A C 1
ATOM 1716 O O . PRO A 1 240 ? -9.510 14.614 -18.513 1.00 96.88 240 PRO A O 1
ATOM 1719 N N . ALA A 1 241 ? -10.565 15.318 -20.364 1.00 96.00 241 ALA A N 1
ATOM 1720 C CA . ALA A 1 241 ? -9.925 16.630 -20.374 1.00 96.00 241 ALA A CA 1
ATOM 1721 C C . ALA A 1 241 ? -10.371 17.501 -19.188 1.00 96.00 241 ALA A C 1
ATOM 1723 O O . ALA A 1 241 ? -11.522 17.446 -18.754 1.00 96.00 241 ALA A O 1
ATOM 1724 N N . TYR A 1 242 ? -9.457 18.345 -18.710 1.00 97.12 242 TYR A N 1
ATOM 1725 C CA . TYR A 1 242 ? -9.761 19.410 -17.758 1.00 97.12 242 TYR A CA 1
ATOM 1726 C C . TYR A 1 242 ? -10.266 20.652 -18.488 1.00 97.12 242 TYR A C 1
ATOM 1728 O O . TYR A 1 242 ? -9.699 21.033 -19.514 1.00 97.12 242 TYR A O 1
ATOM 1736 N N . ALA A 1 243 ? -11.261 21.337 -17.922 1.00 97.44 243 ALA A N 1
ATOM 1737 C CA . ALA A 1 243 ? -11.699 22.642 -18.410 1.00 97.44 243 ALA A CA 1
ATOM 1738 C C . ALA A 1 243 ? -10.562 23.678 -18.335 1.00 97.44 243 ALA A C 1
ATOM 1740 O O . ALA A 1 243 ? -10.390 24.492 -19.241 1.00 97.44 243 ALA A O 1
ATOM 1741 N N . ASN A 1 244 ? -9.743 23.610 -17.280 1.00 97.12 244 ASN A N 1
ATOM 1742 C CA . ASN A 1 244 ? -8.500 24.363 -17.149 1.00 97.12 244 ASN A CA 1
ATOM 1743 C C . ASN A 1 244 ? -7.381 23.454 -16.627 1.00 97.12 244 ASN A C 1
ATOM 1745 O O . ASN A 1 244 ? -7.315 23.154 -15.439 1.00 97.12 244 ASN A O 1
ATOM 1749 N N . ALA A 1 245 ? -6.451 23.059 -17.498 1.00 95.31 245 ALA A N 1
ATOM 1750 C CA . ALA A 1 245 ? -5.366 22.152 -17.125 1.00 95.31 245 ALA A CA 1
ATOM 1751 C C . ALA A 1 245 ? -4.386 22.720 -16.080 1.00 95.31 245 ALA A C 1
ATOM 1753 O O . ALA A 1 245 ? -3.699 21.948 -15.419 1.00 95.31 245 ALA A O 1
ATOM 1754 N N . ALA A 1 246 ? -4.305 24.045 -15.918 1.00 94.88 246 ALA A N 1
ATOM 1755 C CA . ALA A 1 246 ? -3.452 24.673 -14.907 1.00 94.88 246 ALA A CA 1
ATOM 1756 C C . ALA A 1 246 ? -4.132 24.793 -13.531 1.00 94.88 246 ALA A C 1
ATOM 1758 O O . ALA A 1 246 ? -3.456 25.088 -12.548 1.00 94.88 246 ALA A O 1
ATOM 1759 N N . ALA A 1 247 ? -5.450 24.589 -13.462 1.00 95.94 247 ALA A N 1
ATOM 1760 C CA . ALA A 1 247 ? -6.238 24.651 -12.234 1.00 95.94 247 ALA A CA 1
ATOM 1761 C C . ALA A 1 247 ? -7.507 23.780 -12.368 1.00 95.94 247 ALA A C 1
ATOM 1763 O O . ALA A 1 247 ? -8.615 24.321 -12.424 1.00 95.94 247 ALA A O 1
ATOM 1764 N N . PRO A 1 248 ? -7.361 22.446 -12.476 1.00 97.94 248 PRO A N 1
ATOM 1765 C CA . PRO A 1 248 ? -8.493 21.540 -12.509 1.00 97.94 248 PRO A CA 1
ATOM 1766 C C . PRO A 1 248 ? -9.212 21.560 -11.159 1.00 97.94 248 PRO A C 1
ATOM 1768 O O . PRO A 1 248 ? -8.606 21.735 -10.098 1.00 97.94 248 PRO A O 1
ATOM 1771 N N . THR A 1 249 ? -10.522 21.365 -11.203 1.00 98.12 249 THR A N 1
ATOM 1772 C CA . THR A 1 249 ? -11.348 21.243 -10.001 1.00 98.12 249 THR A CA 1
ATOM 1773 C C . THR A 1 249 ? -11.089 19.914 -9.284 1.00 98.12 249 THR A C 1
ATOM 1775 O O . THR A 1 249 ? -10.667 18.929 -9.894 1.00 98.12 249 THR A O 1
ATOM 1778 N N . ALA A 1 250 ? -11.415 19.847 -7.991 1.00 97.94 250 ALA A N 1
ATOM 1779 C CA . ALA A 1 250 ? -11.355 18.607 -7.211 1.00 97.94 250 ALA A CA 1
ATOM 1780 C C . ALA A 1 250 ? -12.145 17.451 -7.863 1.00 97.94 250 ALA A C 1
ATOM 1782 O O . ALA A 1 250 ? -11.679 16.313 -7.897 1.00 97.94 250 ALA A O 1
ATOM 1783 N N . ALA A 1 251 ? -13.316 17.738 -8.443 1.00 97.94 251 ALA A N 1
ATOM 1784 C CA . ALA A 1 251 ? -14.141 16.737 -9.123 1.00 97.94 251 ALA A CA 1
ATOM 1785 C C . ALA A 1 251 ? -13.480 16.203 -10.408 1.00 97.94 251 ALA A C 1
ATOM 1787 O O . ALA A 1 251 ? -13.484 14.998 -10.664 1.00 97.94 251 ALA A O 1
ATOM 1788 N N . GLU A 1 252 ? -12.868 17.081 -11.206 1.00 98.44 252 GLU A N 1
ATOM 1789 C CA . GLU A 1 252 ? -12.116 16.683 -12.400 1.00 98.44 252 GLU A CA 1
ATOM 1790 C C . GLU A 1 252 ? -10.882 15.838 -12.053 1.00 98.44 252 GLU A C 1
ATOM 1792 O O . GLU A 1 252 ? -10.604 14.843 -12.734 1.00 98.44 252 GLU A O 1
ATOM 1797 N N . LEU A 1 253 ? -10.176 16.205 -10.977 1.00 98.50 253 LEU A N 1
ATOM 1798 C CA . LEU A 1 253 ? -9.036 15.459 -10.444 1.00 98.50 253 LEU A CA 1
ATOM 1799 C C . LEU A 1 253 ? -9.448 14.082 -9.929 1.00 98.50 253 LEU A C 1
ATOM 1801 O O . LEU A 1 253 ? -8.801 13.099 -10.283 1.00 98.50 253 LEU A O 1
ATOM 1805 N N . ARG A 1 254 ? -10.541 13.982 -9.160 1.00 98.38 254 ARG A N 1
ATOM 1806 C CA . ARG A 1 254 ? -11.115 12.701 -8.719 1.00 98.38 254 ARG A CA 1
ATOM 1807 C C . ARG A 1 254 ? -11.445 11.804 -9.912 1.00 98.38 254 ARG A C 1
ATOM 1809 O O . ARG A 1 254 ? -11.021 10.651 -9.936 1.00 98.38 254 ARG A O 1
ATOM 1816 N N . ARG A 1 255 ? -12.128 12.337 -10.932 1.00 98.62 255 ARG A N 1
ATOM 1817 C CA . ARG A 1 255 ? -12.484 11.580 -12.144 1.00 98.62 255 ARG A CA 1
ATOM 1818 C C . ARG A 1 255 ? -11.257 11.044 -12.877 1.00 98.62 255 ARG A C 1
ATOM 1820 O O . ARG A 1 255 ? -11.218 9.870 -13.236 1.00 98.62 255 ARG A O 1
ATOM 1827 N N . ASN A 1 256 ? -10.240 11.880 -13.073 1.00 98.31 256 ASN A N 1
ATOM 1828 C CA . ASN A 1 256 ? -8.999 11.455 -13.719 1.00 98.31 256 ASN A CA 1
ATOM 1829 C C . ASN A 1 256 ? -8.186 10.489 -12.846 1.00 98.31 256 ASN A C 1
ATOM 1831 O O . ASN A 1 256 ? -7.570 9.566 -13.376 1.00 98.31 256 ASN A O 1
ATOM 1835 N N . ALA A 1 257 ? -8.197 10.659 -11.522 1.00 97.94 257 ALA A N 1
ATOM 1836 C CA . ALA A 1 257 ? -7.550 9.733 -10.602 1.00 97.94 257 ALA A CA 1
ATOM 1837 C C . ALA A 1 257 ? -8.198 8.346 -10.684 1.00 97.94 257 ALA A C 1
ATOM 1839 O O . ALA A 1 257 ? -7.480 7.355 -10.797 1.00 97.94 257 ALA A O 1
ATOM 1840 N N . ILE A 1 258 ? -9.531 8.269 -10.696 1.00 98.50 258 ILE A N 1
ATOM 1841 C CA . ILE A 1 258 ? -10.268 7.011 -10.861 1.00 98.50 258 ILE A CA 1
ATOM 1842 C C . ILE A 1 258 ? -9.968 6.377 -12.225 1.00 98.50 258 ILE A C 1
ATOM 1844 O O . ILE A 1 258 ? -9.568 5.216 -12.260 1.00 98.50 258 ILE A O 1
ATOM 1848 N N . TYR A 1 259 ? -10.040 7.139 -13.324 1.00 98.31 259 TYR A N 1
ATOM 1849 C CA . TYR A 1 259 ? -9.683 6.650 -14.663 1.00 98.31 259 TYR A CA 1
ATOM 1850 C C . TYR A 1 259 ? -8.276 6.033 -14.704 1.00 98.31 259 TYR A C 1
ATOM 1852 O O . TYR A 1 259 ? -8.107 4.889 -15.130 1.00 98.31 259 TYR A O 1
ATOM 1860 N N . ASN A 1 260 ? -7.260 6.763 -14.229 1.00 97.12 260 ASN A N 1
ATOM 1861 C CA . ASN A 1 260 ? -5.879 6.291 -14.294 1.00 97.12 260 ASN A CA 1
ATOM 1862 C C . ASN A 1 260 ? -5.642 5.098 -13.366 1.00 97.12 260 ASN A C 1
ATOM 1864 O O . ASN A 1 260 ? -5.003 4.136 -13.779 1.00 97.12 260 ASN A O 1
ATOM 1868 N N . ASN A 1 261 ? -6.148 5.131 -12.128 1.00 96.56 261 ASN A N 1
ATOM 1869 C CA . ASN A 1 261 ? -5.904 4.054 -11.166 1.00 96.56 261 ASN A CA 1
ATOM 1870 C C . ASN A 1 261 ? -6.657 2.769 -11.519 1.00 96.56 261 ASN A C 1
ATOM 1872 O O . ASN A 1 261 ? -6.110 1.690 -11.302 1.00 96.56 261 ASN A O 1
ATOM 1876 N N . TYR A 1 262 ? -7.847 2.866 -12.117 1.00 97.06 262 TYR A N 1
ATOM 1877 C CA . TYR A 1 262 ? -8.556 1.706 -12.651 1.00 97.06 262 TYR A CA 1
ATOM 1878 C C . TYR A 1 262 ? -7.708 0.999 -13.723 1.00 97.06 262 TYR A C 1
ATOM 1880 O O . TYR A 1 262 ? -7.392 -0.184 -13.605 1.00 97.06 262 TYR A O 1
ATOM 1888 N N . ARG A 1 263 ? -7.236 1.758 -14.722 1.00 95.44 263 ARG A N 1
ATOM 1889 C CA . ARG A 1 263 ? -6.418 1.253 -15.843 1.00 95.44 263 ARG A CA 1
ATOM 1890 C C . ARG A 1 263 ? -4.991 0.851 -15.457 1.00 95.44 263 ARG A C 1
ATOM 1892 O O . ARG A 1 263 ? -4.248 0.357 -16.298 1.00 95.44 263 ARG A O 1
ATOM 1899 N N . ALA A 1 264 ? -4.566 1.112 -14.222 1.00 92.38 264 ALA A N 1
ATOM 1900 C CA . ALA A 1 264 ? -3.187 0.897 -13.797 1.00 92.38 264 ALA A CA 1
ATOM 1901 C C . ALA A 1 264 ? -2.897 -0.530 -13.307 1.00 92.38 264 ALA A C 1
ATOM 1903 O O . ALA A 1 264 ? -1.723 -0.876 -13.169 1.00 92.38 264 ALA A O 1
ATOM 1904 N N . LEU A 1 265 ? -3.936 -1.311 -12.993 1.00 88.06 265 LEU A N 1
ATOM 1905 C CA . LEU A 1 265 ? -3.843 -2.704 -12.526 1.00 88.06 265 LEU A CA 1
ATOM 1906 C C . LEU A 1 265 ? -4.825 -3.638 -13.227 1.00 88.06 265 LEU A C 1
ATOM 1908 O O . LEU A 1 265 ? -4.681 -4.843 -13.105 1.00 88.06 265 LEU A O 1
ATOM 1912 N N . VAL A 1 266 ? -5.807 -3.092 -13.941 1.00 94.25 266 VAL A N 1
ATOM 1913 C CA . VAL A 1 266 ? -6.751 -3.854 -14.752 1.00 94.25 266 VAL A CA 1
ATOM 1914 C C . VAL A 1 266 ? -6.502 -3.504 -16.209 1.00 94.25 266 VAL A C 1
ATOM 1916 O O . VAL A 1 266 ? -6.378 -2.325 -16.555 1.00 94.25 266 VAL A O 1
ATOM 1919 N N . ASP A 1 267 ? -6.435 -4.515 -17.073 1.00 96.38 267 ASP A N 1
ATOM 1920 C CA . ASP A 1 267 ? -6.307 -4.272 -18.504 1.00 96.38 267 ASP A CA 1
ATOM 1921 C C . ASP A 1 267 ? -7.640 -3.814 -19.099 1.00 96.38 267 ASP A C 1
ATOM 1923 O O . ASP A 1 267 ? -8.494 -4.628 -19.433 1.00 96.38 267 ASP A O 1
ATOM 1927 N N . ALA A 1 268 ? -7.815 -2.503 -19.239 1.00 95.94 268 ALA A N 1
ATOM 1928 C CA . ALA A 1 268 ? -8.948 -1.904 -19.941 1.00 95.94 268 ALA A CA 1
ATOM 1929 C C . ALA A 1 268 ? -8.553 -1.355 -21.327 1.00 95.94 268 ALA A C 1
ATOM 1931 O O . ALA A 1 268 ? -9.209 -0.451 -21.851 1.00 95.94 268 ALA A O 1
ATOM 1932 N N . ASN A 1 269 ? -7.442 -1.820 -21.915 1.00 93.62 269 ASN A N 1
ATOM 1933 C CA . ASN A 1 269 ? -6.943 -1.279 -23.183 1.00 93.62 269 ASN A CA 1
ATOM 1934 C C . ASN A 1 269 ? -7.719 -1.801 -24.399 1.00 93.62 269 ASN A C 1
ATOM 1936 O O . ASN A 1 269 ? -7.932 -1.040 -25.345 1.00 93.62 269 ASN A O 1
ATOM 1940 N N . LYS A 1 270 ? -8.133 -3.075 -24.394 1.00 90.75 270 LYS A N 1
ATOM 1941 C CA . LYS A 1 270 ? -8.861 -3.708 -25.504 1.00 90.75 270 LYS A CA 1
ATOM 1942 C C . LYS A 1 270 ? -9.912 -4.690 -24.991 1.00 90.75 270 LYS A C 1
ATOM 1944 O O . LYS A 1 270 ? -9.666 -5.443 -24.057 1.00 90.75 270 LYS A O 1
ATOM 1949 N N . GLY A 1 271 ? -11.059 -4.748 -25.671 1.00 91.50 271 GLY A N 1
ATOM 1950 C CA . GLY A 1 271 ? -12.093 -5.748 -25.373 1.00 91.50 271 GLY A CA 1
ATOM 1951 C C . GLY A 1 271 ? -11.647 -7.186 -25.663 1.00 91.50 271 GLY A C 1
ATOM 1952 O O . GLY A 1 271 ? -12.070 -8.112 -24.978 1.00 91.50 271 GLY A O 1
ATOM 1953 N N . THR A 1 272 ? -10.730 -7.372 -26.620 1.00 92.94 272 THR A N 1
ATOM 1954 C CA . THR A 1 272 ? -10.178 -8.690 -26.975 1.00 92.94 272 THR A CA 1
ATOM 1955 C C . THR A 1 272 ? -9.391 -9.331 -25.824 1.00 92.94 272 THR A C 1
ATOM 1957 O O . THR A 1 272 ? -9.263 -10.551 -25.788 1.00 92.94 272 THR A O 1
ATOM 1960 N N . GLY A 1 273 ? -8.896 -8.536 -24.864 1.00 94.25 273 GLY A N 1
ATOM 1961 C CA . GLY A 1 273 ? -8.232 -8.989 -23.633 1.00 94.25 273 GLY A CA 1
ATOM 1962 C C . GLY A 1 273 ? -9.169 -9.430 -22.508 1.00 94.25 273 GLY A C 1
ATOM 1963 O O . GLY A 1 273 ? -8.701 -9.928 -21.487 1.00 94.25 273 GLY A O 1
ATOM 1964 N N . GLY A 1 274 ? -10.486 -9.285 -22.686 1.00 95.06 274 GLY A N 1
ATOM 1965 C CA . GLY A 1 274 ? -11.498 -9.685 -21.703 1.00 95.06 274 GLY A CA 1
ATOM 1966 C C . GLY A 1 274 ? -12.184 -8.522 -20.986 1.00 95.06 274 GLY A C 1
ATOM 1967 O O . GLY A 1 274 ? -13.163 -8.746 -20.271 1.00 95.06 274 GLY A O 1
ATOM 1968 N N . TYR A 1 275 ? -11.739 -7.277 -21.192 1.00 96.81 275 TYR A N 1
ATOM 1969 C CA . TYR A 1 275 ? -12.437 -6.117 -20.640 1.00 96.81 275 TYR A CA 1
ATOM 1970 C C . TYR A 1 275 ? -13.832 -5.970 -21.250 1.00 96.81 275 TYR A C 1
ATOM 1972 O O . TYR A 1 275 ? -14.003 -5.928 -22.469 1.00 96.81 275 TYR A O 1
ATOM 1980 N N . GLY A 1 276 ? -14.835 -5.862 -20.388 1.00 95.56 276 GLY A N 1
ATOM 1981 C CA . GLY A 1 276 ? -16.236 -5.775 -20.769 1.00 95.56 276 GLY A CA 1
ATOM 1982 C C . GLY A 1 276 ? -16.907 -7.120 -21.049 1.00 95.56 276 GLY A C 1
ATOM 1983 O O . GLY A 1 276 ? -18.116 -7.115 -21.258 1.00 95.56 276 GLY A O 1
ATOM 1984 N N . SER A 1 277 ? -16.182 -8.246 -21.019 1.00 94.56 277 SER A N 1
ATOM 1985 C CA . SER A 1 277 ? -16.734 -9.596 -21.244 1.00 94.56 277 SER A CA 1
ATOM 1986 C C . SER A 1 277 ? -16.425 -10.593 -20.121 1.00 94.56 277 SER A C 1
ATOM 1988 O O . SER A 1 277 ? -17.275 -11.416 -19.797 1.00 94.56 277 SER A O 1
ATOM 1990 N N . LEU A 1 278 ? -15.242 -10.509 -19.508 1.00 94.94 278 LEU A N 1
ATOM 1991 C CA . LEU A 1 278 ? -14.811 -11.350 -18.384 1.00 94.94 278 LEU A CA 1
ATOM 1992 C C . LEU A 1 278 ? -14.707 -10.566 -17.076 1.00 94.94 278 LEU A C 1
ATOM 1994 O O . LEU A 1 278 ? -14.963 -11.093 -15.998 1.00 94.94 278 LEU A O 1
ATOM 1998 N N . TYR A 1 279 ? -14.312 -9.302 -17.174 1.00 95.88 279 TYR A N 1
ATOM 1999 C CA . TYR A 1 279 ? -14.198 -8.374 -16.058 1.00 95.88 279 TYR A CA 1
ATOM 2000 C C . TYR A 1 279 ? -14.507 -6.958 -16.544 1.00 95.88 279 TYR A C 1
ATOM 2002 O O . TYR A 1 279 ? -14.489 -6.677 -17.743 1.00 95.88 279 TYR A O 1
ATOM 2010 N N . GLY A 1 280 ? -14.798 -6.059 -15.613 1.00 97.19 280 GLY A N 1
ATOM 2011 C CA . GLY A 1 280 ? -15.182 -4.686 -15.902 1.00 97.19 280 GLY A CA 1
ATOM 2012 C C . GLY A 1 280 ? -16.481 -4.294 -15.200 1.00 97.19 280 GLY A C 1
ATOM 2013 O O . GLY A 1 280 ? -17.231 -5.168 -14.742 1.00 97.19 280 GLY A O 1
ATOM 2014 N N . PRO A 1 281 ? -16.799 -2.986 -15.163 1.00 97.81 281 PRO A N 1
ATOM 2015 C CA . PRO A 1 281 ? -17.908 -2.464 -14.365 1.00 97.81 281 PRO A CA 1
ATOM 2016 C C . PRO A 1 281 ? -19.265 -3.074 -14.736 1.00 97.81 281 PRO A C 1
ATOM 2018 O O . PRO A 1 281 ? -20.170 -3.157 -13.912 1.00 97.81 281 PRO A O 1
ATOM 2021 N N . ASN A 1 282 ? -19.416 -3.504 -15.988 1.00 97.88 282 ASN A N 1
ATOM 2022 C CA . ASN A 1 282 ? -20.647 -4.073 -16.526 1.00 97.88 282 ASN A CA 1
ATOM 2023 C C . ASN A 1 282 ? -20.889 -5.544 -16.202 1.00 97.88 282 ASN A C 1
ATOM 2025 O O . ASN A 1 282 ? -22.001 -6.033 -16.409 1.00 97.88 282 ASN A O 1
ATOM 2029 N N . ILE A 1 283 ? -19.861 -6.234 -15.718 1.00 97.62 283 ILE A N 1
ATOM 2030 C CA . ILE A 1 283 ? -19.926 -7.650 -15.385 1.00 97.62 283 ILE A CA 1
ATOM 2031 C C . ILE A 1 283 ? -20.486 -7.803 -13.972 1.00 97.62 283 ILE A C 1
ATOM 2033 O O . ILE A 1 283 ? -19.894 -7.301 -13.008 1.00 97.62 283 ILE A O 1
ATOM 2037 N N . ASP A 1 284 ? -21.627 -8.485 -13.859 1.00 96.44 284 ASP A N 1
ATOM 2038 C CA . ASP A 1 284 ? -22.301 -8.760 -12.592 1.00 96.44 284 ASP A CA 1
ATOM 2039 C C . ASP A 1 284 ? -21.557 -9.786 -11.726 1.00 96.44 284 ASP A C 1
ATOM 2041 O O . ASP A 1 284 ? -20.568 -10.395 -12.133 1.00 96.44 284 ASP A O 1
ATOM 2045 N N . THR A 1 285 ? -22.037 -9.992 -10.499 1.00 95.88 285 THR A N 1
ATOM 2046 C CA . THR A 1 285 ? -21.436 -10.919 -9.523 1.00 95.88 285 THR A CA 1
ATOM 2047 C C . THR A 1 285 ? -21.544 -12.397 -9.917 1.00 95.88 285 THR A C 1
ATOM 2049 O O . THR A 1 285 ? -21.035 -13.261 -9.212 1.00 95.88 285 THR A O 1
ATOM 2052 N N . ARG A 1 286 ? -22.210 -12.713 -11.036 1.00 94.25 286 ARG A N 1
ATOM 2053 C CA . ARG A 1 286 ? -22.278 -14.056 -11.631 1.00 94.25 286 ARG A CA 1
ATOM 2054 C C . ARG A 1 286 ? -21.442 -14.159 -12.911 1.00 94.25 286 ARG A C 1
ATOM 2056 O O . ARG A 1 286 ? -21.493 -15.193 -13.574 1.00 94.25 286 ARG A O 1
ATOM 2063 N N . GLY A 1 287 ? -20.693 -13.112 -13.261 1.00 93.00 287 GLY A N 1
ATOM 2064 C CA . GLY A 1 287 ? -19.840 -13.072 -14.445 1.00 93.00 287 GLY A CA 1
ATOM 2065 C C . GLY A 1 287 ? -20.571 -12.734 -15.748 1.00 93.00 287 GLY A C 1
ATOM 2066 O O . GLY A 1 287 ? -20.015 -12.969 -16.816 1.00 93.00 287 GLY A O 1
ATOM 2067 N N . ALA A 1 288 ? -21.800 -12.208 -15.699 1.00 95.69 288 ALA A N 1
ATOM 2068 C CA . ALA A 1 288 ? -22.575 -11.868 -16.895 1.00 95.69 288 ALA A CA 1
ATOM 2069 C C . ALA A 1 288 ? -22.572 -10.354 -17.188 1.00 95.69 288 ALA A C 1
ATOM 2071 O O . ALA A 1 288 ? -22.675 -9.539 -16.273 1.00 95.69 288 ALA A O 1
ATOM 2072 N N . ASP A 1 289 ? -22.519 -9.962 -18.468 1.00 96.06 289 ASP A N 1
ATOM 2073 C CA . ASP A 1 289 ? -22.659 -8.560 -18.909 1.00 96.06 289 ASP A CA 1
ATOM 2074 C C . ASP A 1 289 ? -24.118 -8.088 -18.784 1.00 96.06 289 ASP A C 1
ATOM 2076 O O . ASP A 1 289 ? -24.902 -8.172 -19.732 1.00 96.06 289 ASP A O 1
ATOM 2080 N N . THR A 1 290 ? -24.510 -7.648 -17.586 1.00 97.38 290 THR A N 1
ATOM 2081 C CA . THR A 1 290 ? -25.900 -7.254 -17.282 1.00 97.38 290 THR A CA 1
ATOM 2082 C C . THR A 1 290 ? -26.028 -5.885 -16.612 1.00 97.38 290 THR A C 1
ATOM 2084 O O . THR A 1 290 ? -27.142 -5.374 -16.494 1.00 97.38 290 THR A O 1
ATOM 2087 N N . LEU A 1 291 ? -24.920 -5.244 -16.217 1.00 96.75 291 LEU A N 1
ATOM 2088 C CA . LEU A 1 291 ? -24.941 -3.977 -15.468 1.00 96.75 291 LEU A CA 1
ATOM 2089 C C . LEU A 1 291 ? -24.824 -2.722 -16.357 1.00 96.75 291 LEU A C 1
ATOM 2091 O O . LEU A 1 291 ? -24.657 -1.610 -15.851 1.00 96.75 291 LEU A O 1
ATOM 2095 N N . GLY A 1 292 ? -24.902 -2.866 -17.684 1.00 97.38 292 GLY A N 1
ATOM 2096 C CA . GLY A 1 292 ? -24.854 -1.742 -18.624 1.00 97.38 292 GLY A CA 1
ATOM 2097 C C . GLY A 1 292 ? -23.503 -1.020 -18.604 1.00 97.38 292 GLY A C 1
ATOM 2098 O O . GLY A 1 292 ? -22.502 -1.587 -19.032 1.00 97.38 292 GLY A O 1
ATOM 2099 N N . GLU A 1 293 ? -23.473 0.229 -18.125 1.00 98.00 293 GLU A N 1
ATOM 2100 C CA . GLU A 1 293 ? -22.232 1.003 -17.930 1.00 98.00 293 GLU A CA 1
ATOM 2101 C C . GLU A 1 293 ? -21.542 0.721 -16.584 1.00 98.00 293 GLU A C 1
ATOM 2103 O O . GLU A 1 293 ? -20.415 1.168 -16.384 1.00 98.00 293 GLU A O 1
ATOM 2108 N N . GLY A 1 294 ? -22.190 -0.006 -15.664 1.00 97.75 294 GLY A N 1
ATOM 2109 C CA . GLY A 1 294 ? -21.588 -0.408 -14.390 1.00 97.75 294 GLY A CA 1
ATOM 2110 C C . GLY A 1 294 ? -21.374 0.717 -13.374 1.00 97.75 294 GLY A C 1
ATOM 2111 O O . GLY A 1 294 ? -20.496 0.616 -12.522 1.00 97.75 294 GLY A O 1
ATOM 2112 N N . LYS A 1 295 ? -22.145 1.805 -13.468 1.00 98.50 295 LYS A N 1
ATOM 2113 C CA . LYS A 1 295 ? -22.078 2.937 -12.531 1.00 98.50 295 LYS A CA 1
ATOM 2114 C C . LYS A 1 295 ? -22.737 2.586 -11.197 1.00 98.50 295 LYS A C 1
ATOM 2116 O O . LYS A 1 295 ? -23.811 1.984 -11.179 1.00 98.50 295 LYS A O 1
ATOM 2121 N N . ILE A 1 296 ? -22.126 3.001 -10.085 1.00 98.75 296 ILE A N 1
ATOM 2122 C CA . ILE A 1 296 ? -22.589 2.656 -8.730 1.00 98.75 296 ILE A CA 1
ATOM 2123 C C . ILE A 1 296 ? -22.851 3.918 -7.895 1.00 98.75 296 ILE A C 1
ATOM 2125 O O . ILE A 1 296 ? -21.922 4.602 -7.468 1.00 98.75 296 ILE A O 1
ATOM 2129 N N . ALA A 1 297 ? -24.125 4.212 -7.625 1.00 98.81 297 ALA A N 1
ATOM 2130 C CA . ALA A 1 297 ? -24.532 5.284 -6.714 1.00 98.81 297 ALA A CA 1
ATOM 2131 C C . ALA A 1 297 ? -24.115 4.988 -5.264 1.00 98.81 297 ALA A C 1
ATOM 2133 O O . ALA A 1 297 ? -24.051 3.826 -4.850 1.00 98.81 297 ALA A O 1
ATOM 2134 N N . GLY A 1 298 ? -23.924 6.026 -4.449 1.00 98.69 298 GLY A N 1
ATOM 2135 C CA . GLY A 1 298 ? -23.708 5.850 -3.013 1.00 98.69 298 GLY A CA 1
ATOM 2136 C C . GLY A 1 298 ? -22.937 6.981 -2.348 1.00 98.69 298 GLY A C 1
ATOM 2137 O O . GLY A 1 298 ? -22.847 8.081 -2.878 1.00 98.69 298 GLY A O 1
ATOM 2138 N N . LEU A 1 299 ? -22.420 6.706 -1.151 1.00 98.88 299 LEU A N 1
ATOM 2139 C CA . LEU A 1 299 ? -21.704 7.669 -0.311 1.00 98.88 299 LEU A CA 1
ATOM 2140 C C . LEU A 1 299 ? -20.196 7.407 -0.378 1.00 98.88 299 LEU A C 1
ATOM 2142 O O . LEU A 1 299 ? -19.785 6.262 -0.229 1.00 98.88 299 LEU A O 1
ATOM 2146 N N . GLU A 1 300 ? -19.388 8.451 -0.503 1.00 98.81 300 GLU A N 1
ATOM 2147 C CA . GLU A 1 300 ? -17.942 8.429 -0.275 1.00 98.81 300 GLU A CA 1
ATOM 2148 C C . GLU A 1 300 ? -17.619 9.338 0.910 1.00 98.81 300 GLU A C 1
ATOM 2150 O O . GLU A 1 300 ? -18.029 10.497 0.923 1.00 98.81 300 GLU A O 1
ATOM 2155 N N . ALA A 1 301 ? -16.906 8.823 1.907 1.00 98.88 301 ALA A N 1
ATOM 2156 C CA . ALA A 1 301 ? -16.409 9.590 3.042 1.00 98.88 301 ALA A CA 1
ATOM 2157 C C . ALA A 1 301 ? -14.885 9.487 3.098 1.00 98.88 301 ALA A C 1
ATOM 2159 O O . ALA A 1 301 ? -14.348 8.386 3.012 1.00 98.88 301 ALA A O 1
ATOM 2160 N N . ILE A 1 302 ? -14.184 10.608 3.246 1.00 98.62 302 ILE A N 1
ATOM 2161 C CA . ILE A 1 302 ? -12.719 10.679 3.184 1.00 98.62 302 ILE A CA 1
ATOM 2162 C C . ILE A 1 302 ? -12.175 11.583 4.289 1.00 98.62 302 ILE A C 1
ATOM 2164 O O . ILE A 1 302 ? -12.786 12.597 4.631 1.00 98.62 302 ILE A O 1
ATOM 2168 N N . ALA A 1 303 ? -11.027 11.209 4.851 1.00 97.88 303 ALA A N 1
ATOM 2169 C CA . ALA A 1 303 ? -10.328 11.984 5.868 1.00 97.88 303 ALA A CA 1
ATOM 2170 C C . ALA A 1 303 ? -8.822 11.682 5.869 1.00 97.88 303 ALA A C 1
ATOM 2172 O O . ALA A 1 303 ? -8.371 10.629 5.405 1.00 97.88 303 ALA A O 1
ATOM 2173 N N . TYR A 1 304 ? -8.039 12.585 6.454 1.00 96.38 304 TYR A N 1
ATOM 2174 C CA . TYR A 1 304 ? -6.703 12.241 6.926 1.00 96.38 304 TYR A CA 1
ATOM 2175 C C . TYR A 1 304 ? -6.785 11.404 8.200 1.00 96.38 304 TYR A C 1
ATOM 2177 O O . TYR A 1 304 ? -7.648 11.621 9.055 1.00 96.38 304 TYR A O 1
ATOM 2185 N N . SER A 1 305 ? -5.841 10.477 8.333 1.00 93.12 305 SER A N 1
ATOM 2186 C CA . SER A 1 305 ? -5.582 9.760 9.571 1.00 93.12 305 SER A CA 1
ATOM 2187 C C . SER A 1 305 ? -4.099 9.797 9.907 1.00 93.12 305 SER A C 1
ATOM 2189 O O . SER A 1 305 ? -3.268 9.613 9.020 1.00 93.12 305 SER A O 1
ATOM 2191 N N . GLY A 1 306 ? -3.748 10.056 11.160 1.00 87.81 306 GLY A N 1
ATOM 2192 C CA . GLY A 1 306 ? -2.358 10.084 11.591 1.00 87.81 306 GLY A CA 1
ATOM 2193 C C . GLY A 1 306 ? -2.111 10.946 12.815 1.00 87.81 306 GLY A C 1
ATOM 2194 O O . GLY A 1 306 ? -3.041 11.363 13.506 1.00 87.81 306 GLY A O 1
ATOM 2195 N N . ASP A 1 307 ? -0.834 11.237 13.048 1.00 78.38 307 ASP A N 1
ATOM 2196 C CA . ASP A 1 307 ? -0.390 12.027 14.190 1.00 78.38 307 ASP A CA 1
ATOM 2197 C C . ASP A 1 307 ? -0.955 13.452 14.196 1.00 78.38 307 ASP A C 1
ATOM 2199 O O . ASP A 1 307 ? -1.280 14.031 13.162 1.00 78.38 307 ASP A O 1
ATOM 2203 N N . ARG A 1 308 ? -1.025 14.078 15.375 1.00 73.56 308 ARG A N 1
ATOM 2204 C CA . ARG A 1 308 ? -1.475 15.478 15.480 1.00 73.56 308 ARG A CA 1
ATOM 2205 C C . ARG A 1 308 ? -0.491 16.465 14.841 1.00 73.56 308 ARG A C 1
ATOM 2207 O O . ARG A 1 308 ? -0.878 17.589 14.523 1.00 73.56 308 ARG A O 1
ATOM 2214 N N . SER A 1 309 ? 0.764 16.052 14.632 1.00 74.31 309 SER A N 1
ATOM 2215 C CA . SER A 1 309 ? 1.805 16.873 14.000 1.00 74.31 309 SER A CA 1
ATOM 2216 C C . SER A 1 309 ? 1.564 17.099 12.500 1.00 74.31 309 SER A C 1
ATOM 2218 O O . SER A 1 309 ? 2.041 18.083 11.930 1.00 74.31 309 SER A O 1
ATOM 2220 N N . GLY A 1 310 ? 0.837 16.186 11.849 1.00 77.50 310 GLY A N 1
ATOM 2221 C CA . GLY A 1 310 ? 0.595 16.192 10.412 1.00 77.50 310 GLY A CA 1
ATOM 2222 C C . GLY A 1 310 ? 1.761 15.738 9.550 1.00 77.50 310 GLY A C 1
ATOM 2223 O O . GLY A 1 310 ? 1.663 15.802 8.318 1.00 77.50 310 GLY A O 1
ATOM 2224 N N . LYS A 1 311 ? 2.839 15.257 10.172 1.00 76.06 311 LYS A N 1
ATOM 2225 C CA . LYS A 1 311 ? 4.016 14.719 9.484 1.00 76.06 311 LYS A CA 1
ATOM 2226 C C . LYS A 1 311 ? 3.850 13.237 9.160 1.00 76.06 311 LYS A C 1
ATOM 2228 O O . LYS A 1 311 ? 4.384 12.790 8.145 1.00 76.06 311 LYS A O 1
ATOM 2233 N N . ARG A 1 312 ? 3.099 12.487 9.972 1.00 82.94 312 ARG A N 1
ATOM 2234 C CA . ARG A 1 312 ? 2.821 11.061 9.759 1.00 82.94 312 ARG A CA 1
ATOM 2235 C C . ARG A 1 312 ? 1.335 10.872 9.544 1.00 82.94 312 ARG A C 1
ATOM 2237 O O . ARG A 1 312 ? 0.582 10.719 10.498 1.00 82.94 312 ARG A O 1
ATOM 2244 N N . LYS A 1 313 ? 0.917 10.885 8.280 1.00 90.12 313 LYS A N 1
ATOM 2245 C CA . LYS A 1 313 ? -0.489 10.696 7.931 1.00 90.12 313 LYS A CA 1
ATOM 2246 C C . LYS A 1 313 ? -0.710 9.836 6.696 1.00 90.12 313 LYS A C 1
ATOM 2248 O O . LYS A 1 313 ? -0.013 9.960 5.681 1.00 90.12 313 LYS A O 1
ATOM 2253 N N . ALA A 1 314 ? -1.740 9.015 6.788 1.00 95.25 314 ALA A N 1
ATOM 2254 C CA . ALA A 1 314 ? -2.384 8.323 5.696 1.00 95.25 314 ALA A CA 1
ATOM 2255 C C . ALA A 1 314 ? -3.693 9.036 5.321 1.00 95.25 314 ALA A C 1
ATOM 2257 O O . ALA A 1 314 ? -4.204 9.894 6.044 1.00 95.25 314 ALA A O 1
ATOM 2258 N N . VAL A 1 315 ? -4.231 8.684 4.165 1.00 97.50 315 VAL A N 1
ATOM 2259 C CA . VAL A 1 315 ? -5.603 9.010 3.774 1.00 97.50 315 VAL A CA 1
ATOM 2260 C C . VAL A 1 315 ? -6.450 7.768 3.984 1.00 97.50 315 VAL A C 1
ATOM 2262 O O . VAL A 1 315 ? -6.027 6.683 3.585 1.00 97.50 315 VAL A O 1
ATOM 2265 N N . LEU A 1 316 ? -7.630 7.931 4.582 1.00 98.62 316 LEU A N 1
ATOM 2266 C CA . LEU A 1 316 ? -8.660 6.899 4.675 1.00 98.62 316 LEU A CA 1
ATOM 2267 C C . LEU A 1 316 ? -9.871 7.332 3.853 1.00 98.62 316 LEU A C 1
ATOM 2269 O O . LEU A 1 316 ? -10.266 8.497 3.905 1.00 98.62 316 LEU A O 1
ATOM 2273 N N . MET A 1 317 ? -10.477 6.396 3.131 1.00 98.81 317 MET A N 1
ATOM 2274 C CA . MET A 1 317 ? -11.731 6.623 2.415 1.00 98.81 317 MET A CA 1
ATOM 2275 C C . MET A 1 317 ? -12.646 5.416 2.574 1.00 98.81 317 MET A C 1
ATOM 2277 O O . MET A 1 317 ? -12.185 4.281 2.568 1.00 98.81 317 MET A O 1
ATOM 2281 N N . VAL A 1 318 ? -13.945 5.654 2.702 1.00 98.94 318 VAL A N 1
ATOM 2282 C CA . VAL A 1 318 ? -14.970 4.613 2.750 1.00 98.94 318 VAL A CA 1
ATOM 2283 C C . VAL A 1 318 ? -16.003 4.918 1.684 1.00 98.94 318 VAL A C 1
ATOM 2285 O O . VAL A 1 318 ? -16.600 5.993 1.692 1.00 98.94 318 VAL A O 1
ATOM 2288 N N . GLN A 1 319 ? -16.237 3.962 0.793 1.00 98.94 319 GLN A N 1
ATOM 2289 C CA . GLN A 1 319 ? -17.346 4.017 -0.152 1.00 98.94 319 GLN A CA 1
ATOM 2290 C C . GLN A 1 319 ? -18.449 3.060 0.302 1.00 98.94 319 GLN A C 1
ATOM 2292 O O . GLN A 1 319 ? -18.188 1.889 0.566 1.00 98.94 319 GLN A O 1
ATOM 2297 N N . VAL A 1 320 ? -19.684 3.549 0.404 1.00 98.94 320 VAL A N 1
ATOM 2298 C CA . VAL A 1 320 ? -20.866 2.765 0.784 1.00 98.94 320 VAL A CA 1
ATOM 2299 C C . VAL A 1 320 ? -21.860 2.798 -0.378 1.00 98.94 320 VAL A C 1
ATOM 2301 O O . VAL A 1 320 ? -22.531 3.830 -0.551 1.00 98.94 320 VAL A O 1
ATOM 2304 N N . PRO A 1 321 ? -21.990 1.711 -1.163 1.00 98.88 321 PRO A N 1
ATOM 2305 C CA . PRO A 1 321 ? -22.894 1.685 -2.305 1.00 98.88 321 PRO A CA 1
ATOM 2306 C C . PRO A 1 321 ? -24.349 1.816 -1.844 1.00 98.88 321 PRO A C 1
ATOM 2308 O O . PRO A 1 321 ? -24.707 1.433 -0.727 1.00 98.88 321 PRO A O 1
ATOM 2311 N N . ALA A 1 322 ? -25.212 2.356 -2.704 1.00 98.62 322 ALA A N 1
ATOM 2312 C CA . ALA A 1 322 ? -26.645 2.468 -2.424 1.00 98.62 322 ALA A CA 1
ATOM 2313 C C . ALA A 1 322 ? -27.323 1.096 -2.227 1.00 98.62 322 ALA A C 1
ATOM 2315 O O . ALA A 1 322 ? -28.349 1.013 -1.561 1.00 98.62 322 ALA A O 1
ATOM 2316 N N . SER A 1 323 ? -26.726 0.025 -2.761 1.00 98.19 323 SER A N 1
ATOM 2317 C CA . SER A 1 323 ? -27.153 -1.369 -2.591 1.00 98.19 323 SER A CA 1
ATOM 2318 C C . SER A 1 323 ? -26.733 -2.006 -1.258 1.00 98.19 323 SER A C 1
ATOM 2320 O O . SER A 1 323 ? -27.075 -3.163 -1.017 1.00 98.19 323 SER A O 1
ATOM 2322 N N . PHE A 1 324 ? -25.998 -1.295 -0.393 1.00 98.81 324 PHE A N 1
ATOM 2323 C CA . PHE A 1 324 ? -25.536 -1.839 0.884 1.00 98.81 324 PHE A CA 1
ATOM 2324 C C . PHE A 1 324 ? -26.699 -2.284 1.778 1.00 98.81 324 PHE A C 1
ATOM 2326 O O . PHE A 1 324 ? -27.635 -1.523 2.028 1.00 98.81 324 PHE A O 1
ATOM 2333 N N . ASN A 1 325 ? -26.604 -3.503 2.315 1.00 98.12 325 ASN A N 1
ATOM 2334 C CA . ASN A 1 325 ? -27.623 -4.089 3.180 1.00 98.12 325 ASN A CA 1
ATOM 2335 C C . ASN A 1 325 ? -27.175 -4.088 4.657 1.00 98.12 325 ASN A C 1
ATOM 2337 O O . ASN A 1 325 ? -26.386 -4.951 5.046 1.00 98.12 325 ASN A O 1
ATOM 2341 N N . PRO A 1 326 ? -27.708 -3.204 5.523 1.00 97.56 326 PRO A N 1
ATOM 2342 C CA . PRO A 1 326 ? -27.326 -3.160 6.937 1.00 97.56 326 PRO A CA 1
ATOM 2343 C C . PRO A 1 326 ? -27.755 -4.397 7.743 1.00 97.56 326 PRO A C 1
ATOM 2345 O O . PRO A 1 326 ? -27.239 -4.601 8.837 1.00 97.56 326 PRO A O 1
ATOM 2348 N N . ALA A 1 327 ? -28.664 -5.234 7.228 1.00 97.44 327 ALA A N 1
ATOM 2349 C CA . ALA A 1 327 ? -29.033 -6.505 7.858 1.00 97.44 327 ALA A CA 1
ATOM 2350 C C . ALA A 1 327 ? -28.070 -7.654 7.508 1.00 97.44 327 ALA A C 1
ATOM 2352 O O . ALA A 1 327 ? -28.098 -8.703 8.149 1.00 97.44 327 ALA A O 1
ATOM 2353 N N . GLN A 1 328 ? -27.233 -7.476 6.484 1.00 97.25 328 GLN A N 1
ATOM 2354 C CA . GLN A 1 328 ? -26.165 -8.402 6.112 1.00 97.25 328 GLN A CA 1
ATOM 2355 C C . GLN A 1 328 ? -24.893 -7.608 5.784 1.00 97.25 328 GLN A C 1
ATOM 2357 O O . GLN A 1 328 ? -24.441 -7.631 4.636 1.00 97.25 328 GLN A O 1
ATOM 2362 N N . PRO A 1 329 ? -24.353 -6.854 6.756 1.00 98.38 329 PRO A N 1
ATOM 2363 C CA . PRO A 1 329 ? -23.293 -5.906 6.478 1.00 98.38 329 PRO A CA 1
ATOM 2364 C C . PRO A 1 329 ? -22.012 -6.640 6.069 1.00 98.38 329 PRO A C 1
ATOM 2366 O O . PRO A 1 329 ? -21.662 -7.686 6.623 1.00 98.38 329 PRO A O 1
ATOM 2369 N N . CYS A 1 330 ? -21.303 -6.071 5.097 1.00 98.88 330 CYS A N 1
ATOM 2370 C CA . CYS A 1 330 ? -19.978 -6.530 4.710 1.00 98.88 330 CYS A CA 1
ATOM 2371 C C . CYS A 1 330 ? -19.043 -5.364 4.389 1.00 98.88 330 CYS A C 1
ATOM 2373 O O . CYS A 1 330 ? -19.473 -4.315 3.898 1.00 98.88 330 CYS A O 1
ATOM 2375 N N . ILE A 1 331 ? -17.758 -5.563 4.674 1.00 98.94 331 ILE A N 1
ATOM 2376 C CA . ILE A 1 331 ? -16.673 -4.626 4.398 1.00 98.94 331 ILE A CA 1
ATOM 2377 C C . ILE A 1 331 ? -15.591 -5.358 3.604 1.00 98.94 331 ILE A C 1
ATOM 2379 O O . ILE A 1 331 ? -15.210 -6.480 3.934 1.00 98.94 331 ILE A O 1
ATOM 2383 N N . VAL A 1 332 ? -15.066 -4.707 2.572 1.00 98.94 332 VAL A N 1
ATOM 2384 C CA . VAL A 1 332 ? -13.879 -5.164 1.843 1.00 98.94 332 VAL A CA 1
ATOM 2385 C C . VAL A 1 332 ? -12.812 -4.091 1.958 1.00 98.94 332 VAL A C 1
ATOM 2387 O O . VAL A 1 332 ? -13.089 -2.919 1.700 1.00 98.94 332 VAL A O 1
ATOM 2390 N N . THR A 1 333 ? -11.590 -4.450 2.350 1.00 98.88 333 THR A N 1
ATOM 2391 C CA . THR A 1 333 ? -10.491 -3.483 2.253 1.00 98.88 333 THR A CA 1
ATOM 2392 C C . THR A 1 333 ? -10.036 -3.361 0.807 1.00 98.88 333 THR A C 1
ATOM 2394 O O . THR A 1 333 ? -9.974 -4.344 0.076 1.00 98.88 333 THR A O 1
ATOM 2397 N N . ALA A 1 334 ? -9.665 -2.154 0.410 1.00 98.19 334 ALA A N 1
ATOM 2398 C CA . ALA A 1 334 ? -9.046 -1.852 -0.870 1.00 98.19 334 ALA A CA 1
ATOM 2399 C C . ALA A 1 334 ? -7.840 -0.944 -0.612 1.00 98.19 334 ALA A C 1
ATOM 2401 O O . ALA A 1 334 ? -7.775 0.215 -1.026 1.00 98.19 334 ALA A O 1
ATOM 2402 N N . THR A 1 335 ? -6.882 -1.470 0.151 1.00 97.75 335 THR A N 1
ATOM 2403 C CA . THR A 1 335 ? -5.638 -0.759 0.447 1.00 97.75 335 THR A CA 1
ATOM 2404 C C . THR A 1 335 ? -4.880 -0.489 -0.849 1.00 97.75 335 THR A C 1
ATOM 2406 O O . THR A 1 335 ? -4.743 -1.373 -1.691 1.00 97.75 335 THR A O 1
ATOM 2409 N N . SER A 1 336 ? -4.387 0.733 -1.031 1.00 96.94 336 SER A N 1
ATOM 2410 C CA . SER A 1 336 ? -3.787 1.172 -2.290 1.00 96.94 336 SER A CA 1
ATOM 2411 C C . SER A 1 336 ? -2.589 0.308 -2.706 1.00 96.94 336 SER A C 1
ATOM 2413 O O . SER A 1 336 ? -1.740 -0.048 -1.888 1.00 96.94 336 SER A O 1
ATOM 2415 N N . SER A 1 337 ? -2.508 -0.023 -3.994 1.00 93.25 337 SER A N 1
ATOM 2416 C CA . SER A 1 337 ? -1.388 -0.754 -4.593 1.00 93.25 337 SER A CA 1
ATOM 2417 C C . SER A 1 337 ? -0.227 0.181 -4.959 1.00 93.25 337 SER A C 1
ATOM 2419 O O . SER A 1 337 ? -0.401 1.382 -5.197 1.00 93.25 337 SER A O 1
ATOM 2421 N N . GLY A 1 338 ? 0.993 -0.363 -5.012 1.00 91.12 338 GLY A N 1
ATOM 2422 C CA . GLY A 1 338 ? 2.202 0.421 -5.251 1.00 91.12 338 GLY A CA 1
ATOM 2423 C C . GLY A 1 338 ? 2.340 1.557 -4.232 1.00 91.12 338 GLY A C 1
ATOM 2424 O O . GLY A 1 338 ? 2.215 1.338 -3.027 1.00 91.12 338 GLY A O 1
ATOM 2425 N N . SER A 1 339 ? 2.583 2.775 -4.712 1.00 91.38 339 SER A N 1
ATOM 2426 C CA . SER A 1 339 ? 2.598 4.001 -3.891 1.00 91.38 339 SER A CA 1
ATOM 2427 C C . SER A 1 339 ? 1.504 4.978 -4.319 1.00 91.38 339 SER A C 1
ATOM 2429 O O . SER A 1 339 ? 1.642 6.188 -4.150 1.00 91.38 339 SER A O 1
ATOM 2431 N N . ARG A 1 340 ? 0.443 4.457 -4.948 1.00 91.94 340 ARG A N 1
ATOM 2432 C CA . ARG A 1 340 ? -0.618 5.259 -5.561 1.00 91.94 340 ARG A CA 1
ATOM 2433 C C . ARG A 1 340 ? -1.383 6.061 -4.506 1.00 91.94 340 ARG A C 1
ATOM 2435 O O . ARG A 1 340 ? -1.235 5.872 -3.298 1.00 91.94 340 ARG A O 1
ATOM 2442 N N . GLY A 1 341 ? -2.230 6.968 -4.985 1.00 93.75 341 GLY A N 1
ATOM 2443 C CA . GLY A 1 341 ? -3.187 7.679 -4.141 1.00 93.75 341 GLY A CA 1
ATOM 2444 C C . GLY A 1 341 ? -4.286 6.765 -3.585 1.00 93.75 341 GLY A C 1
ATOM 2445 O O . GLY A 1 341 ? -4.265 5.545 -3.758 1.00 93.75 341 GLY A O 1
ATOM 2446 N N . ILE A 1 342 ? -5.275 7.378 -2.935 1.00 97.12 342 ILE A N 1
ATOM 2447 C CA . ILE A 1 342 ? -6.370 6.678 -2.246 1.00 97.12 342 ILE A CA 1
ATOM 2448 C C . ILE A 1 342 ? -7.201 5.761 -3.165 1.00 97.12 342 ILE A C 1
ATOM 2450 O O . ILE A 1 342 ? -7.671 4.718 -2.727 1.00 97.12 342 ILE A O 1
ATOM 2454 N N . TYR A 1 343 ? -7.298 6.088 -4.458 1.00 97.50 343 TYR A N 1
ATOM 2455 C CA . TYR A 1 343 ? -8.031 5.308 -5.466 1.00 97.50 343 TYR A CA 1
ATOM 2456 C C . TYR A 1 343 ? -7.228 4.137 -6.060 1.00 97.50 343 TYR A C 1
ATOM 2458 O O . TYR A 1 343 ? -7.683 3.498 -7.003 1.00 97.50 343 TYR A O 1
ATOM 2466 N N . GLY A 1 344 ? -6.029 3.837 -5.551 1.00 96.38 344 GLY A N 1
ATOM 2467 C CA . GLY A 1 344 ? -5.099 2.880 -6.169 1.00 96.38 344 GLY A CA 1
ATOM 2468 C C . GLY A 1 344 ? -5.573 1.426 -6.266 1.00 96.38 344 GLY A C 1
ATOM 2469 O O . GLY A 1 344 ? -4.926 0.642 -6.954 1.00 96.38 344 GLY A O 1
ATOM 2470 N N . ALA A 1 345 ? -6.670 1.065 -5.598 1.00 97.25 345 ALA A N 1
ATOM 2471 C CA . ALA A 1 345 ? -7.303 -0.256 -5.666 1.00 97.25 345 ALA A CA 1
ATOM 2472 C C . ALA A 1 345 ? -8.770 -0.195 -6.152 1.00 97.25 345 ALA A C 1
ATOM 2474 O O . ALA A 1 345 ? -9.524 -1.151 -5.967 1.00 97.25 345 ALA A O 1
ATOM 2475 N N . ILE A 1 346 ? -9.183 0.922 -6.774 1.00 97.94 346 ILE A N 1
ATOM 2476 C CA . ILE A 1 346 ? -10.567 1.150 -7.224 1.00 97.94 346 ILE A CA 1
ATOM 2477 C C . ILE A 1 346 ? -11.036 0.091 -8.232 1.00 97.94 346 ILE A C 1
ATOM 2479 O O . ILE A 1 346 ? -12.153 -0.395 -8.120 1.00 97.94 346 ILE A O 1
ATOM 2483 N N . GLY A 1 347 ? -10.170 -0.318 -9.168 1.00 96.56 347 GLY A N 1
ATOM 2484 C CA . GLY A 1 347 ? -10.496 -1.319 -10.192 1.00 96.56 347 GLY A CA 1
ATOM 2485 C C . GLY A 1 347 ? -10.323 -2.774 -9.749 1.00 96.56 347 GLY A C 1
ATOM 2486 O O . GLY A 1 347 ? -10.709 -3.672 -10.480 1.00 96.56 347 GLY A O 1
ATOM 2487 N N . THR A 1 348 ? -9.737 -3.031 -8.575 1.00 96.69 348 THR A N 1
ATOM 2488 C CA . THR A 1 348 ? -9.503 -4.396 -8.079 1.00 96.69 348 THR A CA 1
ATOM 2489 C C . THR A 1 348 ? -10.484 -4.745 -6.959 1.00 96.69 348 THR A C 1
ATOM 2491 O O . THR A 1 348 ? -11.654 -5.014 -7.221 1.00 96.69 348 THR A O 1
ATOM 2494 N N . ALA A 1 349 ? -10.043 -4.707 -5.699 1.00 98.25 349 ALA A N 1
ATOM 2495 C CA . ALA A 1 349 ? -10.887 -5.007 -4.542 1.00 98.25 349 ALA A CA 1
ATOM 2496 C C . ALA A 1 349 ? -12.060 -4.020 -4.403 1.00 98.25 349 ALA A C 1
ATOM 2498 O O . ALA A 1 349 ? -13.129 -4.403 -3.925 1.00 98.25 349 ALA A O 1
ATOM 2499 N N . GLY A 1 350 ? -11.877 -2.767 -4.845 1.00 98.50 350 GLY A N 1
ATOM 2500 C CA . GLY A 1 350 ? -12.920 -1.744 -4.813 1.00 98.50 350 GLY A CA 1
ATOM 2501 C C . GLY A 1 350 ? -14.120 -2.090 -5.682 1.00 98.50 350 GLY A C 1
ATOM 2502 O O . GLY A 1 350 ? -15.241 -2.174 -5.182 1.00 98.50 350 GLY A O 1
ATOM 2503 N N . GLU A 1 351 ? -13.884 -2.377 -6.959 1.00 98.56 351 GLU A N 1
ATOM 2504 C CA . GLU A 1 351 ? -14.919 -2.837 -7.878 1.00 98.56 351 GLU A CA 1
ATOM 2505 C C . GLU A 1 351 ? -15.630 -4.089 -7.351 1.00 98.56 351 GLU A C 1
ATOM 2507 O O . GLU A 1 351 ? -16.864 -4.123 -7.314 1.00 98.56 351 GLU A O 1
ATOM 2512 N N . TRP A 1 352 ? -14.870 -5.100 -6.912 1.00 98.62 352 TRP A N 1
ATOM 2513 C CA . TRP A 1 352 ? -15.452 -6.341 -6.402 1.00 98.62 352 TRP A CA 1
ATOM 2514 C C . TRP A 1 352 ? -16.391 -6.071 -5.217 1.00 98.62 352 TRP A C 1
ATOM 2516 O O . TRP A 1 352 ? -17.542 -6.515 -5.229 1.00 98.62 352 TRP A O 1
ATOM 2526 N N . GLY A 1 353 ? -15.940 -5.292 -4.226 1.00 98.69 353 GLY A N 1
ATOM 2527 C CA . GLY A 1 353 ? -16.719 -4.985 -3.026 1.00 98.69 353 GLY A CA 1
ATOM 2528 C C . GLY A 1 353 ? -17.985 -4.180 -3.323 1.00 98.69 353 GLY A C 1
ATOM 2529 O O . GLY A 1 353 ? -19.061 -4.530 -2.833 1.00 98.69 353 GLY A O 1
ATOM 2530 N N . LEU A 1 354 ? -17.887 -3.153 -4.173 1.00 98.81 354 LEU A N 1
ATOM 2531 C CA . LEU A 1 354 ? -19.038 -2.326 -4.547 1.00 98.81 354 LEU A CA 1
ATOM 2532 C C . LEU A 1 354 ? -20.114 -3.137 -5.288 1.00 98.81 354 LEU A C 1
ATOM 2534 O O . LEU A 1 354 ? -21.301 -2.988 -4.986 1.00 98.81 354 LEU A O 1
ATOM 2538 N N . LYS A 1 355 ? -19.720 -4.029 -6.210 1.00 98.38 355 LYS A N 1
ATOM 2539 C CA . LYS A 1 355 ? -20.664 -4.898 -6.940 1.00 98.38 355 LYS A CA 1
ATOM 2540 C C . LYS A 1 355 ? -21.347 -5.928 -6.034 1.00 98.38 355 LYS A C 1
ATOM 2542 O O . LYS A 1 355 ? -22.492 -6.291 -6.290 1.00 98.38 355 LYS A O 1
ATOM 2547 N N . HIS A 1 356 ? -20.697 -6.332 -4.942 1.00 98.25 356 HIS A N 1
ATOM 2548 C CA . HIS A 1 356 ? -21.267 -7.216 -3.918 1.00 98.25 356 HIS A CA 1
ATOM 2549 C C . HIS A 1 356 ? -22.092 -6.482 -2.847 1.00 98.25 356 HIS A C 1
ATOM 2551 O O . HIS A 1 356 ? -22.546 -7.104 -1.886 1.00 98.25 356 HIS A O 1
ATOM 2557 N N . GLY A 1 357 ? -22.312 -5.169 -2.993 1.00 98.31 357 GLY A N 1
ATOM 2558 C CA . GLY A 1 357 ? -23.055 -4.373 -2.013 1.00 98.31 357 GLY A CA 1
ATOM 2559 C C . GLY A 1 357 ? -22.316 -4.200 -0.682 1.00 98.31 357 GLY A C 1
ATOM 2560 O O . GLY A 1 357 ? -22.939 -3.851 0.319 1.00 98.31 357 GLY A O 1
ATOM 2561 N N . CYS A 1 358 ? -21.003 -4.432 -0.651 1.00 98.88 358 CYS A N 1
ATOM 2562 C CA . CYS A 1 358 ? -20.178 -4.199 0.527 1.00 98.88 358 CYS A CA 1
ATOM 2563 C C . CYS A 1 358 ? -19.708 -2.748 0.584 1.00 98.88 358 CYS A C 1
ATOM 2565 O O . CYS A 1 358 ? -19.507 -2.091 -0.439 1.00 98.88 358 CYS A O 1
ATOM 2567 N N . ALA A 1 359 ? -19.496 -2.246 1.799 1.00 98.94 359 ALA A N 1
ATOM 2568 C CA . ALA A 1 359 ? -18.722 -1.029 1.968 1.00 98.94 359 ALA A CA 1
ATOM 2569 C C . ALA A 1 359 ? -17.253 -1.326 1.655 1.00 98.94 359 ALA A C 1
ATOM 2571 O O . ALA A 1 359 ? -16.740 -2.387 2.013 1.00 98.94 359 ALA A O 1
ATOM 2572 N N . VAL A 1 360 ? -16.564 -0.391 1.012 1.00 98.94 360 VAL A N 1
ATOM 2573 C CA . VAL A 1 360 ? -15.148 -0.551 0.685 1.00 98.94 360 VAL A CA 1
ATOM 2574 C C . VAL A 1 360 ? -14.313 0.424 1.499 1.00 98.94 360 VAL A C 1
ATOM 2576 O O . VAL A 1 360 ? -14.538 1.631 1.440 1.00 98.94 360 VAL A O 1
ATOM 2579 N N . ALA A 1 361 ? -13.355 -0.113 2.253 1.00 98.94 361 ALA A N 1
ATOM 2580 C CA . ALA A 1 361 ? -12.440 0.620 3.118 1.00 98.94 361 ALA A CA 1
ATOM 2581 C C . ALA A 1 361 ? -11.067 0.783 2.445 1.00 98.94 361 ALA A C 1
ATOM 2583 O O . ALA A 1 361 ? -10.311 -0.177 2.302 1.00 98.94 361 ALA A O 1
ATOM 2584 N N . TYR A 1 362 ? -10.729 2.001 2.040 1.00 98.81 362 TYR A N 1
ATOM 2585 C CA . TYR A 1 362 ? -9.490 2.343 1.345 1.00 98.81 362 TYR A CA 1
ATOM 2586 C C . TYR A 1 362 ? -8.497 3.039 2.274 1.00 98.81 362 TYR A C 1
ATOM 2588 O O . TYR A 1 362 ? -8.872 3.826 3.147 1.00 98.81 362 TYR A O 1
ATOM 2596 N N . THR A 1 363 ? -7.209 2.830 2.004 1.00 98.50 363 THR A N 1
ATOM 2597 C CA . THR A 1 363 ? -6.129 3.653 2.558 1.00 98.50 363 THR A CA 1
ATOM 2598 C C . THR A 1 363 ? -4.975 3.816 1.568 1.00 98.50 363 THR A C 1
ATOM 2600 O O . THR A 1 363 ? -4.631 2.876 0.849 1.00 98.50 363 THR A O 1
ATOM 2603 N N . ASP A 1 364 ? -4.339 4.995 1.545 1.00 97.12 364 ASP A N 1
ATOM 2604 C CA . ASP A 1 364 ? -3.067 5.227 0.830 1.00 97.12 364 ASP A CA 1
ATOM 2605 C C 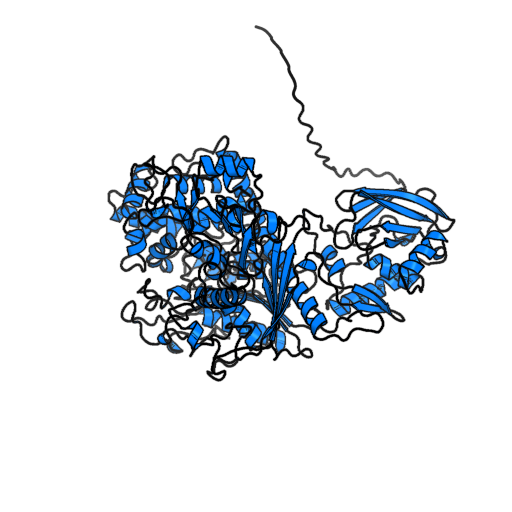. ASP A 1 364 ? -1.846 4.646 1.573 1.00 97.12 364 ASP A C 1
ATOM 2607 O O . ASP A 1 364 ? -0.703 4.771 1.099 1.00 97.12 364 ASP A O 1
ATOM 2611 N N . LYS A 1 365 ? -2.098 4.032 2.746 1.00 95.62 365 LYS A N 1
ATOM 2612 C CA . LYS A 1 365 ? -1.144 3.345 3.625 1.00 95.62 365 LYS A CA 1
ATOM 2613 C C . LYS A 1 365 ? 0.103 4.185 3.934 1.00 95.62 365 LYS A C 1
ATOM 2615 O O . LYS A 1 365 ? 1.213 3.667 4.022 1.00 95.62 365 LYS A O 1
ATOM 2620 N N . GLY A 1 366 ? -0.065 5.509 4.007 1.00 94.12 366 GLY A N 1
ATOM 2621 C CA . GLY A 1 366 ? 0.997 6.470 4.318 1.00 94.12 366 GLY A CA 1
ATOM 2622 C C . GLY A 1 366 ? 1.992 6.735 3.182 1.00 94.12 366 GLY A C 1
ATOM 2623 O O . GLY A 1 366 ? 2.829 7.625 3.316 1.00 94.12 366 GLY A O 1
ATOM 2624 N N . SER A 1 367 ? 1.898 6.015 2.057 1.00 92.88 367 SER A N 1
ATOM 2625 C CA . SER A 1 367 ? 2.734 6.255 0.871 1.00 92.88 367 SER A CA 1
ATOM 2626 C C . SER A 1 367 ? 2.234 7.457 0.073 1.00 92.88 367 SER A C 1
ATOM 2628 O O . SER A 1 367 ? 2.894 8.492 0.093 1.00 92.88 367 SER A O 1
ATOM 2630 N N . GLY A 1 368 ? 1.050 7.344 -0.542 1.00 90.56 368 GLY A N 1
ATOM 2631 C CA . GLY A 1 368 ? 0.339 8.427 -1.224 1.00 90.56 368 GLY A CA 1
ATOM 2632 C C . GLY A 1 368 ? 1.072 9.060 -2.415 1.00 90.56 368 GLY A C 1
ATOM 2633 O O . GLY A 1 368 ? 2.290 8.990 -2.569 1.00 90.56 368 GLY A O 1
ATOM 2634 N N . ASN A 1 369 ? 0.317 9.769 -3.252 1.00 92.25 369 ASN A N 1
ATOM 2635 C CA . ASN A 1 369 ? 0.856 10.502 -4.398 1.00 92.25 369 ASN A CA 1
ATOM 2636 C C . ASN A 1 369 ? 1.026 11.996 -4.066 1.00 92.25 369 ASN A C 1
ATOM 2638 O O . ASN A 1 369 ? 0.432 12.870 -4.693 1.00 92.25 369 ASN A O 1
ATOM 2642 N N . GLY A 1 370 ? 1.798 12.280 -3.014 1.00 93.44 370 GLY A N 1
ATOM 2643 C CA . GLY A 1 370 ? 2.049 13.644 -2.547 1.00 93.44 370 GLY A CA 1
ATOM 2644 C C . GLY A 1 370 ? 3.314 14.246 -3.115 1.00 93.44 370 GLY A C 1
ATOM 2645 O O . GLY A 1 370 ? 4.407 13.755 -2.836 1.00 93.44 370 GLY A O 1
ATOM 2646 N N . MET A 1 371 ? 3.153 15.338 -3.858 1.00 95.12 371 MET A N 1
ATOM 2647 C CA . MET A 1 371 ? 4.235 16.134 -4.417 1.00 95.12 371 MET A CA 1
ATOM 2648 C C . MET A 1 371 ? 4.421 17.429 -3.614 1.00 95.12 371 MET A C 1
ATOM 2650 O O . MET A 1 371 ? 3.450 18.068 -3.211 1.00 95.12 371 MET A O 1
ATOM 2654 N N . HIS A 1 372 ? 5.678 17.835 -3.439 1.00 97.69 372 HIS A N 1
ATOM 2655 C CA . HIS A 1 372 ? 6.058 19.180 -3.015 1.00 97.69 372 HIS A CA 1
ATOM 2656 C C . HIS A 1 372 ? 7.051 19.769 -4.033 1.00 97.69 372 HIS A C 1
ATOM 2658 O O . HIS A 1 372 ? 8.180 19.282 -4.154 1.00 97.69 372 HIS A O 1
ATOM 2664 N N . ASP A 1 373 ? 6.626 20.795 -4.781 1.00 97.69 373 ASP A N 1
ATOM 2665 C CA . ASP A 1 373 ? 7.515 21.600 -5.632 1.00 97.69 373 ASP A CA 1
ATOM 2666 C C . ASP A 1 373 ? 8.309 22.554 -4.741 1.00 97.69 373 ASP A C 1
ATOM 2668 O O . ASP A 1 373 ? 7.757 23.513 -4.206 1.00 97.69 373 ASP A O 1
ATOM 2672 N N . LEU A 1 374 ? 9.605 22.278 -4.571 1.00 98.12 374 LEU A N 1
ATOM 2673 C CA . LEU A 1 374 ? 10.470 23.035 -3.667 1.00 98.12 374 LEU A CA 1
ATOM 2674 C C . LEU A 1 374 ? 10.831 24.414 -4.221 1.00 98.12 374 LEU A C 1
ATOM 2676 O O . LEU A 1 374 ? 11.129 25.317 -3.444 1.00 98.12 374 LEU A O 1
ATOM 2680 N N . ALA A 1 375 ? 10.816 24.594 -5.543 1.00 95.94 375 ALA A N 1
ATOM 2681 C CA . ALA A 1 375 ? 11.123 25.882 -6.157 1.00 95.94 375 ALA A CA 1
ATOM 2682 C C . ALA A 1 375 ? 9.956 26.863 -5.997 1.00 95.94 375 ALA A C 1
ATOM 2684 O O . ALA A 1 375 ? 10.173 28.061 -5.827 1.00 95.94 375 ALA A O 1
ATOM 2685 N N . ARG A 1 376 ? 8.719 26.353 -6.038 1.00 95.00 376 ARG A N 1
ATOM 2686 C CA . ARG A 1 376 ? 7.492 27.152 -5.881 1.00 95.00 376 ARG A CA 1
ATOM 2687 C C . ARG A 1 376 ? 6.869 27.098 -4.492 1.00 95.00 376 ARG A C 1
ATOM 2689 O O . ARG A 1 376 ? 5.907 27.816 -4.255 1.00 95.00 376 ARG A O 1
ATOM 2696 N N . ASP A 1 377 ? 7.368 26.234 -3.616 1.00 97.44 377 ASP A N 1
ATOM 2697 C CA . ASP A 1 377 ? 6.823 25.968 -2.281 1.00 97.44 377 ASP A CA 1
ATOM 2698 C C . ASP A 1 377 ? 5.325 25.630 -2.294 1.00 97.44 377 ASP A C 1
ATOM 2700 O O . ASP A 1 377 ? 4.499 26.253 -1.626 1.00 97.44 377 ASP A O 1
ATOM 2704 N N . THR A 1 378 ? 4.954 24.664 -3.131 1.00 97.56 378 THR A N 1
ATOM 2705 C CA . THR A 1 378 ? 3.551 24.321 -3.418 1.00 97.56 378 THR A CA 1
ATOM 2706 C C . THR A 1 378 ? 3.323 22.816 -3.353 1.00 97.56 378 THR A C 1
ATOM 2708 O O . THR A 1 378 ? 4.163 22.015 -3.771 1.00 97.56 378 THR A O 1
ATOM 2711 N N . VAL A 1 379 ? 2.168 22.436 -2.813 1.00 97.50 379 VAL A N 1
ATOM 2712 C CA . VAL A 1 379 ? 1.809 21.068 -2.416 1.00 97.50 379 VAL A CA 1
ATOM 2713 C C . VAL A 1 379 ? 0.410 20.713 -2.911 1.00 97.50 379 VAL A C 1
ATOM 2715 O O . VAL A 1 379 ? -0.399 21.604 -3.174 1.00 97.50 379 VAL A O 1
ATOM 2718 N N . ASN A 1 380 ? 0.101 19.419 -2.991 1.00 95.69 380 ASN A N 1
ATOM 2719 C CA . ASN A 1 380 ? -1.275 18.952 -3.183 1.00 95.69 380 ASN A CA 1
ATOM 2720 C C . ASN A 1 380 ? -2.029 18.866 -1.844 1.00 95.69 380 ASN A C 1
ATOM 2722 O O . ASN A 1 380 ? -1.426 18.593 -0.802 1.00 95.69 380 ASN A O 1
ATOM 2726 N N . LEU A 1 381 ? -3.347 19.056 -1.880 1.00 96.38 381 LEU A N 1
ATOM 2727 C CA . LEU A 1 381 ? -4.280 18.826 -0.773 1.00 96.38 381 LEU A CA 1
ATOM 2728 C C . LEU A 1 381 ? -4.947 17.442 -0.880 1.00 96.38 381 LEU A C 1
ATOM 2730 O O . LEU A 1 381 ? -4.644 16.661 -1.782 1.00 96.38 381 LEU A O 1
ATOM 2734 N N . LEU A 1 382 ? -5.842 17.128 0.065 1.00 96.00 382 LEU A N 1
ATOM 2735 C CA . LEU A 1 382 ? -6.541 15.836 0.153 1.00 96.00 382 LEU A CA 1
ATOM 2736 C C . LEU A 1 382 ? -7.342 15.506 -1.117 1.00 96.00 382 LEU A C 1
ATOM 2738 O O . LEU A 1 382 ? -7.399 14.352 -1.532 1.00 96.00 382 LEU A O 1
ATOM 2742 N N . ASP A 1 383 ? -7.926 16.529 -1.734 1.00 96.31 383 ASP A N 1
ATOM 2743 C CA . ASP A 1 383 ? -8.720 16.451 -2.963 1.00 96.31 383 ASP A CA 1
ATOM 2744 C C . ASP A 1 383 ? -7.879 16.616 -4.246 1.00 96.31 383 ASP A C 1
ATOM 2746 O O . ASP A 1 383 ? -8.415 16.666 -5.354 1.00 96.31 383 ASP A O 1
ATOM 2750 N N . GLY A 1 384 ? -6.555 16.713 -4.094 1.00 96.31 384 GLY A N 1
ATOM 2751 C CA . GLY A 1 384 ? -5.590 16.859 -5.175 1.00 96.31 384 GLY A CA 1
ATOM 2752 C C . GLY A 1 384 ? -5.306 18.289 -5.620 1.00 96.31 384 GLY A C 1
ATOM 2753 O O . GLY A 1 384 ? -4.315 18.497 -6.330 1.00 96.31 384 GLY A O 1
ATOM 2754 N N . THR A 1 385 ? -6.109 19.269 -5.196 1.00 97.81 385 THR A N 1
ATOM 2755 C CA . THR A 1 385 ? -5.903 20.676 -5.568 1.00 97.81 385 THR A CA 1
ATOM 2756 C C . THR A 1 385 ? -4.561 21.197 -5.049 1.00 97.81 385 THR A C 1
ATOM 2758 O O . THR A 1 385 ? -3.992 20.670 -4.090 1.00 97.81 385 THR A O 1
ATOM 2761 N N . VAL A 1 386 ? -4.006 22.208 -5.719 1.00 97.25 386 VAL A N 1
ATOM 2762 C CA . VAL A 1 386 ? -2.681 22.757 -5.401 1.00 97.25 386 VAL A CA 1
ATOM 2763 C C . VAL A 1 386 ? -2.822 23.982 -4.505 1.00 97.25 386 VAL A C 1
ATOM 2765 O O . VAL A 1 386 ? -3.621 24.872 -4.788 1.00 97.25 386 VAL A O 1
ATOM 2768 N N . ALA A 1 387 ? -1.999 24.058 -3.462 1.00 97.56 387 ALA A N 1
ATOM 2769 C CA . ALA A 1 387 ? -1.908 25.209 -2.569 1.00 97.56 387 ALA A CA 1
ATOM 2770 C C . ALA A 1 387 ? -0.446 25.541 -2.235 1.00 97.56 387 ALA A C 1
ATOM 2772 O O . ALA A 1 387 ? 0.447 24.701 -2.375 1.00 97.56 387 ALA A O 1
ATOM 2773 N N . GLY A 1 388 ? -0.194 26.765 -1.761 1.00 97.62 388 GLY A N 1
ATOM 2774 C CA . GLY A 1 388 ? 1.095 27.106 -1.151 1.00 97.62 388 GLY A CA 1
ATOM 2775 C C . GLY A 1 388 ? 1.318 26.292 0.128 1.00 97.62 388 GLY A C 1
ATOM 2776 O O . GLY A 1 388 ? 0.378 26.090 0.899 1.00 97.62 388 GLY A O 1
ATOM 2777 N N . ALA A 1 389 ? 2.543 25.831 0.380 1.00 96.75 389 ALA A N 1
ATOM 2778 C CA . ALA A 1 389 ? 2.845 24.953 1.514 1.00 96.75 389 ALA A CA 1
ATOM 2779 C C . ALA A 1 389 ? 2.502 25.600 2.869 1.00 96.75 389 ALA A C 1
ATOM 2781 O O . ALA A 1 389 ? 1.963 24.938 3.757 1.00 96.75 389 ALA A O 1
ATOM 2782 N N . SER A 1 390 ? 2.747 26.907 3.009 1.00 95.56 390 SER A N 1
ATOM 2783 C CA . SER A 1 390 ? 2.386 27.682 4.204 1.00 95.56 390 SER A CA 1
ATOM 2784 C C . SER A 1 390 ? 0.872 27.784 4.414 1.00 95.56 390 SER A C 1
ATOM 2786 O O . SER A 1 390 ? 0.408 27.649 5.543 1.00 95.56 390 SER A O 1
ATOM 2788 N N . GLN A 1 391 ? 0.100 27.970 3.338 1.00 96.69 391 GLN A N 1
ATOM 2789 C CA . GLN A 1 391 ? -1.365 28.020 3.375 1.00 96.69 391 GLN A CA 1
ATOM 2790 C C . GLN A 1 391 ? -1.964 26.650 3.710 1.00 96.69 391 GLN A C 1
ATOM 2792 O O . GLN A 1 391 ? -2.910 26.561 4.487 1.00 96.69 391 GLN A O 1
ATOM 2797 N N . ALA A 1 392 ? -1.411 25.584 3.130 1.00 95.94 392 ALA A N 1
ATOM 2798 C CA . ALA A 1 392 ? -1.872 24.222 3.358 1.00 95.94 392 ALA A CA 1
ATOM 2799 C C . ALA A 1 392 ? -1.610 23.752 4.800 1.00 95.94 392 ALA A C 1
ATOM 2801 O O . ALA A 1 392 ? -2.403 22.989 5.358 1.00 95.94 392 ALA A O 1
ATOM 2802 N N . GLY A 1 393 ? -0.503 24.188 5.414 1.00 93.75 393 GLY A N 1
ATOM 2803 C CA . GLY A 1 393 ? -0.137 23.822 6.782 1.00 93.75 393 GLY A CA 1
ATOM 2804 C C . GLY A 1 393 ? -0.167 22.303 6.996 1.00 93.75 393 GLY A C 1
ATOM 2805 O O . GLY A 1 393 ? 0.344 21.531 6.182 1.00 93.75 393 GLY A O 1
ATOM 2806 N N . LYS A 1 394 ? -0.825 21.848 8.071 1.00 91.75 394 LYS A N 1
ATOM 2807 C CA . LYS A 1 394 ? -0.983 20.410 8.366 1.00 91.75 394 LYS A CA 1
ATOM 2808 C C . LYS A 1 394 ? -1.823 19.645 7.327 1.00 91.75 394 LYS A C 1
ATOM 2810 O O . LYS A 1 394 ? -1.690 18.423 7.238 1.00 91.75 394 LYS A O 1
ATOM 2815 N N . HIS A 1 395 ? -2.637 20.338 6.521 1.00 93.50 395 HIS A N 1
ATOM 2816 C CA . HIS A 1 395 ? -3.504 19.744 5.493 1.00 93.50 395 HIS A CA 1
ATOM 2817 C C . HIS A 1 395 ? -2.802 19.506 4.148 1.00 93.50 395 HIS A C 1
ATOM 2819 O O . HIS A 1 395 ? -3.386 18.863 3.272 1.00 93.50 395 HIS A O 1
ATOM 2825 N N . ALA A 1 396 ? -1.549 19.952 3.991 1.00 95.38 396 ALA A N 1
ATOM 2826 C CA . ALA A 1 396 ? -0.700 19.543 2.875 1.00 95.38 396 ALA A CA 1
ATOM 2827 C C . ALA A 1 396 ? -0.649 18.014 2.811 1.00 95.38 396 ALA A C 1
ATOM 2829 O O . ALA A 1 396 ? -0.249 17.387 3.793 1.00 95.38 396 ALA A O 1
ATOM 2830 N N . HIS A 1 397 ? -1.003 17.398 1.682 1.00 94.62 397 HIS A N 1
ATOM 2831 C CA . HIS A 1 397 ? -0.938 15.941 1.536 1.00 94.62 397 HIS A CA 1
ATOM 2832 C C . HIS A 1 397 ? 0.483 15.431 1.817 1.00 94.62 397 HIS A C 1
ATOM 2834 O O . HIS A 1 397 ? 0.664 14.400 2.470 1.00 94.62 397 HIS A O 1
ATOM 2840 N N . PHE A 1 398 ? 1.485 16.222 1.424 1.00 95.62 398 PHE A N 1
ATOM 2841 C CA . PHE A 1 398 ? 2.872 16.065 1.831 1.00 95.62 398 PHE A CA 1
ATOM 2842 C C . PHE A 1 398 ? 3.613 17.407 1.834 1.00 95.62 398 PHE A C 1
ATOM 2844 O O . PHE A 1 398 ? 3.470 18.200 0.910 1.00 95.62 398 PHE A O 1
ATOM 2851 N N . SER A 1 399 ? 4.444 17.626 2.856 1.00 95.12 399 SER A N 1
ATOM 2852 C CA . SER A 1 399 ? 5.463 18.675 2.888 1.00 95.12 399 SER A CA 1
ATOM 2853 C C . SER A 1 399 ? 6.802 18.052 3.267 1.00 95.12 399 SER A C 1
ATOM 2855 O O . SER A 1 399 ? 6.873 17.208 4.159 1.00 95.12 399 SER A O 1
ATOM 2857 N N . ALA A 1 400 ? 7.870 18.507 2.612 1.00 96.12 400 ALA A N 1
ATOM 2858 C CA . ALA A 1 400 ? 9.235 18.039 2.864 1.00 96.12 400 ALA A CA 1
ATOM 2859 C C . ALA A 1 400 ? 9.783 18.483 4.235 1.00 96.12 400 ALA A C 1
ATOM 2861 O O . ALA A 1 400 ? 10.835 18.009 4.657 1.00 96.12 400 ALA A O 1
ATOM 2862 N N . GLY A 1 401 ? 9.081 19.390 4.929 1.00 93.56 401 GLY A N 1
ATOM 2863 C CA . GLY A 1 401 ? 9.461 19.851 6.264 1.00 93.56 401 GLY A CA 1
ATOM 2864 C C . GLY A 1 401 ? 10.749 20.677 6.299 1.00 93.56 401 GLY A C 1
ATOM 2865 O O . GLY A 1 401 ? 11.397 20.717 7.340 1.00 93.56 401 GLY A O 1
ATOM 2866 N N . LEU A 1 402 ? 11.119 21.302 5.177 1.00 96.31 402 LEU A N 1
ATOM 2867 C CA . LEU A 1 402 ? 12.257 22.217 5.088 1.00 96.31 402 LEU A CA 1
ATOM 2868 C C . LEU A 1 402 ? 11.844 23.610 5.569 1.00 96.31 402 LEU A C 1
ATOM 2870 O O . LEU A 1 402 ? 10.772 24.101 5.204 1.00 96.31 402 LEU A O 1
ATOM 2874 N N . SER A 1 403 ? 12.705 24.268 6.341 1.00 96.19 403 SER A N 1
ATOM 2875 C CA . SER A 1 403 ? 12.596 25.710 6.566 1.00 96.19 403 SER A CA 1
ATOM 2876 C C . SER A 1 403 ? 12.825 26.482 5.261 1.00 96.19 403 SER A C 1
ATOM 2878 O O . SER A 1 403 ? 13.412 25.963 4.309 1.00 96.19 403 SER A O 1
ATOM 2880 N N . ALA A 1 404 ? 12.401 27.750 5.218 1.00 96.62 404 ALA A N 1
ATOM 2881 C CA . ALA A 1 404 ? 12.634 28.608 4.055 1.00 96.62 404 ALA A CA 1
ATOM 2882 C C . ALA A 1 404 ? 14.131 28.693 3.700 1.00 96.62 404 ALA A C 1
ATOM 2884 O O . ALA A 1 404 ? 14.495 28.500 2.546 1.00 96.62 404 ALA A O 1
ATOM 2885 N N . THR A 1 405 ? 15.003 28.863 4.699 1.00 97.69 405 THR A N 1
ATOM 2886 C CA . THR A 1 405 ? 16.459 28.933 4.505 1.00 97.69 405 THR A CA 1
ATOM 2887 C C . THR A 1 405 ? 17.043 27.634 3.947 1.00 97.69 405 THR A C 1
ATOM 2889 O O . THR A 1 405 ? 17.856 27.676 3.026 1.00 97.69 405 THR A O 1
ATOM 2892 N N . GLU A 1 406 ? 16.636 26.472 4.473 1.00 98.00 406 GLU A N 1
ATOM 2893 C CA . GLU A 1 406 ? 17.092 25.170 3.958 1.00 98.00 406 GLU A CA 1
ATOM 2894 C C . GLU A 1 406 ? 16.627 24.948 2.517 1.00 98.00 406 GLU A C 1
ATOM 2896 O O . GLU A 1 406 ? 17.402 24.490 1.676 1.00 98.00 406 GLU A O 1
ATOM 2901 N N . ARG A 1 407 ? 15.374 25.304 2.217 1.00 98.00 407 ARG A N 1
ATOM 2902 C CA . ARG A 1 407 ? 14.800 25.195 0.875 1.00 98.00 407 ARG A CA 1
ATOM 2903 C C . ARG A 1 407 ? 15.511 26.114 -0.119 1.00 98.00 407 ARG A C 1
ATOM 2905 O O . ARG A 1 407 ? 15.835 25.667 -1.216 1.00 98.00 407 ARG A O 1
ATOM 2912 N N . ASP A 1 408 ? 15.796 27.357 0.258 1.00 97.62 408 ASP A N 1
ATOM 2913 C CA . ASP A 1 408 ? 16.497 28.317 -0.598 1.00 97.62 408 ASP A CA 1
ATOM 2914 C C . ASP A 1 408 ? 17.937 27.865 -0.879 1.00 97.62 408 ASP A C 1
ATOM 2916 O O . ASP A 1 408 ? 18.369 27.867 -2.033 1.00 97.62 408 ASP A O 1
ATOM 2920 N N . ALA A 1 409 ? 18.660 27.389 0.142 1.00 98.12 409 ALA A N 1
ATOM 2921 C CA . ALA A 1 409 ? 20.001 26.825 -0.025 1.00 98.12 409 ALA A CA 1
ATOM 2922 C C . ALA A 1 409 ? 19.996 25.575 -0.924 1.00 98.12 409 ALA A C 1
ATOM 2924 O O . ALA A 1 409 ? 20.864 25.413 -1.790 1.00 98.12 409 ALA A O 1
ATOM 2925 N N . PHE A 1 410 ? 18.993 24.705 -0.765 1.00 98.19 410 PHE A N 1
ATOM 2926 C CA . PHE A 1 410 ? 18.839 23.534 -1.620 1.00 98.19 410 PHE A CA 1
ATOM 2927 C C . PHE A 1 410 ? 18.540 23.927 -3.068 1.00 98.19 410 PHE A C 1
ATOM 2929 O O . PHE A 1 410 ? 19.194 23.420 -3.974 1.00 98.19 410 PHE A O 1
ATOM 2936 N N . ASN A 1 411 ? 17.632 24.878 -3.300 1.00 97.94 411 ASN A N 1
ATOM 2937 C CA . ASN A 1 411 ? 17.282 25.360 -4.639 1.00 97.94 411 ASN A CA 1
ATOM 2938 C C . ASN A 1 411 ? 18.446 26.061 -5.356 1.00 97.94 411 ASN A C 1
ATOM 2940 O O . ASN A 1 411 ? 18.515 26.001 -6.583 1.00 97.94 411 ASN A O 1
ATOM 2944 N N . GLN A 1 412 ? 19.368 26.696 -4.624 1.00 97.31 412 GLN A N 1
ATOM 2945 C CA . GLN A 1 412 ? 20.595 27.259 -5.205 1.00 97.31 412 GLN A CA 1
ATOM 2946 C C . GLN A 1 412 ? 21.516 26.169 -5.771 1.00 97.31 412 GLN A C 1
ATOM 2948 O O . GLN A 1 412 ? 22.128 26.366 -6.818 1.00 97.31 412 GLN A O 1
ATOM 2953 N N . SER A 1 413 ? 21.594 25.018 -5.099 1.00 96.69 413 SER A N 1
ATOM 2954 C CA . SER A 1 413 ? 22.461 23.900 -5.503 1.00 96.69 413 SER A CA 1
ATOM 2955 C C . SER A 1 413 ? 21.777 22.956 -6.499 1.00 96.69 413 SER A C 1
ATOM 2957 O O . SER A 1 413 ? 22.400 22.439 -7.423 1.00 96.69 413 SER A O 1
ATOM 2959 N N . PHE A 1 414 ? 20.473 22.745 -6.323 1.00 97.62 414 PHE A N 1
ATOM 2960 C CA . PHE A 1 414 ? 19.644 21.816 -7.080 1.00 97.62 414 PHE A CA 1
ATOM 2961 C C . PHE A 1 414 ? 18.319 22.500 -7.455 1.00 97.62 414 PHE A C 1
ATOM 2963 O O . PHE A 1 414 ? 17.283 22.252 -6.834 1.00 97.62 414 PHE A O 1
ATOM 2970 N N . PRO A 1 415 ? 18.312 23.369 -8.478 1.00 96.81 415 PRO A N 1
ATOM 2971 C CA . PRO A 1 415 ? 17.102 24.083 -8.868 1.00 96.81 415 PRO A CA 1
ATOM 2972 C C . PRO A 1 415 ? 16.031 23.129 -9.413 1.00 96.81 415 PRO A C 1
ATOM 2974 O O . PRO A 1 415 ? 16.337 22.098 -10.016 1.00 96.81 415 PRO A O 1
ATOM 2977 N N . SER A 1 416 ? 14.759 23.511 -9.269 1.00 97.00 416 SER A N 1
ATOM 2978 C CA . SER A 1 416 ? 13.600 22.792 -9.840 1.00 97.00 416 SER A CA 1
ATOM 2979 C C . SER A 1 416 ? 13.436 21.341 -9.362 1.00 97.00 416 SER A C 1
ATOM 2981 O O . SER A 1 416 ? 12.954 20.488 -10.110 1.00 97.00 416 SER A O 1
ATOM 2983 N N . ARG A 1 417 ? 13.856 21.036 -8.128 1.00 98.19 417 ARG A N 1
ATOM 2984 C CA . ARG A 1 417 ? 13.687 19.704 -7.537 1.00 98.19 417 ARG A CA 1
ATOM 2985 C C . ARG A 1 417 ? 12.340 19.530 -6.859 1.00 98.19 417 ARG A C 1
ATOM 2987 O O . ARG A 1 417 ? 11.761 20.461 -6.304 1.00 98.19 417 ARG A O 1
ATOM 2994 N N . ILE A 1 418 ? 11.881 18.287 -6.898 1.00 98.12 418 ILE A N 1
ATOM 2995 C CA . ILE A 1 418 ? 10.598 17.854 -6.370 1.00 98.12 418 ILE A CA 1
ATOM 2996 C C . ILE A 1 418 ? 10.829 16.868 -5.232 1.00 98.12 418 ILE A C 1
ATOM 2998 O O . ILE A 1 418 ? 11.607 15.922 -5.363 1.00 98.12 418 ILE A O 1
ATOM 3002 N N . ALA A 1 419 ? 10.106 17.052 -4.131 1.00 98.12 419 ALA A N 1
ATOM 3003 C CA . ALA A 1 419 ? 10.019 16.044 -3.089 1.00 98.12 419 ALA A CA 1
ATOM 3004 C C . ALA A 1 419 ? 8.732 15.216 -3.243 1.00 98.12 419 ALA A C 1
ATOM 3006 O O . ALA A 1 419 ? 7.673 15.767 -3.538 1.00 98.12 419 ALA A O 1
ATOM 3007 N N . TYR A 1 420 ? 8.820 13.903 -3.006 1.00 96.50 420 TYR A N 1
ATOM 3008 C CA . TYR A 1 420 ? 7.688 12.976 -3.035 1.00 96.50 420 TYR A CA 1
ATOM 3009 C C . TYR A 1 420 ? 7.464 12.343 -1.667 1.00 96.50 420 TYR A C 1
ATOM 3011 O O . TYR A 1 420 ? 8.431 11.967 -1.009 1.00 96.50 420 TYR A O 1
ATOM 3019 N N . LYS A 1 421 ? 6.198 12.183 -1.271 1.00 96.38 421 LYS A N 1
ATOM 3020 C CA . LYS A 1 421 ? 5.783 11.691 0.052 1.00 96.38 421 LYS A CA 1
ATOM 3021 C C . LYS A 1 421 ? 6.438 10.364 0.424 1.00 96.38 421 LYS A C 1
ATOM 3023 O O . LYS A 1 421 ? 7.092 10.280 1.462 1.00 96.38 421 LYS A O 1
ATOM 3028 N N . HIS A 1 422 ? 6.311 9.348 -0.428 1.00 96.31 422 HIS A N 1
ATOM 3029 C CA . HIS A 1 422 ? 6.844 8.024 -0.116 1.00 96.31 422 HIS A CA 1
ATOM 3030 C C . HIS A 1 422 ? 8.370 8.044 0.069 1.00 96.31 422 HIS A C 1
ATOM 3032 O O . HIS A 1 422 ? 8.870 7.509 1.051 1.00 96.31 422 HIS A O 1
ATOM 3038 N N . ALA A 1 423 ? 9.103 8.737 -0.806 1.00 97.56 423 ALA A N 1
ATOM 3039 C CA . ALA A 1 423 ? 10.556 8.828 -0.701 1.00 97.56 423 ALA A CA 1
ATOM 3040 C C . ALA A 1 423 ? 11.011 9.714 0.476 1.00 97.56 423 ALA A C 1
ATOM 3042 O O . ALA A 1 423 ? 11.869 9.320 1.255 1.00 97.56 423 ALA A O 1
ATOM 3043 N N . HIS A 1 424 ? 10.443 10.913 0.621 1.00 97.81 424 HIS A N 1
ATOM 3044 C CA . HIS A 1 424 ? 11.049 12.011 1.385 1.00 97.81 424 HIS A CA 1
ATOM 3045 C C . HIS A 1 424 ? 10.246 12.452 2.618 1.00 97.81 424 HIS A C 1
ATOM 3047 O O . HIS A 1 424 ? 10.557 13.481 3.215 1.00 97.81 424 HIS A O 1
ATOM 3053 N N . SER A 1 425 ? 9.230 11.692 3.041 1.00 94.88 425 SER A N 1
ATOM 3054 C CA . SER A 1 425 ? 8.505 11.939 4.305 1.00 94.88 425 SER A CA 1
ATOM 3055 C C . SER A 1 425 ? 9.345 11.725 5.560 1.00 94.88 425 SER A C 1
ATOM 3057 O O . SER A 1 425 ? 8.912 12.081 6.660 1.00 94.88 425 SER A O 1
ATOM 3059 N N . ARG A 1 426 ? 10.544 11.143 5.411 1.00 95.44 426 ARG A N 1
ATOM 3060 C CA . ARG A 1 426 ? 11.398 10.696 6.521 1.00 95.44 426 ARG A CA 1
ATOM 3061 C C . ARG A 1 426 ? 10.683 9.668 7.409 1.00 95.44 426 ARG A C 1
ATOM 3063 O O . ARG A 1 426 ? 11.010 9.519 8.584 1.00 95.44 426 ARG A O 1
ATOM 3070 N N . GLN A 1 427 ? 9.712 8.963 6.829 1.00 92.94 427 GLN A N 1
ATOM 3071 C CA . GLN A 1 427 ? 8.984 7.851 7.427 1.00 92.94 427 GLN A CA 1
ATOM 3072 C C . GLN A 1 427 ? 9.304 6.553 6.687 1.00 92.94 427 GLN A C 1
ATOM 3074 O O . GLN A 1 427 ? 9.754 6.583 5.542 1.00 92.94 427 GLN A O 1
ATOM 3079 N N . ASN A 1 428 ? 9.019 5.432 7.350 1.00 95.19 428 ASN A N 1
ATOM 3080 C CA . ASN A 1 428 ? 8.986 4.097 6.759 1.00 95.19 428 ASN A CA 1
ATOM 3081 C C . ASN A 1 428 ? 7.525 3.597 6.790 1.00 95.19 428 ASN A C 1
ATOM 3083 O O . ASN A 1 428 ? 7.168 2.857 7.709 1.00 95.19 428 ASN A O 1
ATOM 3087 N N . PRO A 1 429 ? 6.653 4.058 5.868 1.00 94.62 429 PRO A N 1
ATOM 3088 C CA . PRO A 1 429 ? 5.219 3.794 5.935 1.00 94.62 429 PRO A CA 1
ATOM 3089 C C . PRO A 1 429 ? 4.891 2.303 5.810 1.00 94.62 429 PRO A C 1
ATOM 3091 O O . PRO A 1 429 ? 3.860 1.880 6.318 1.00 94.62 429 PRO A O 1
ATOM 3094 N N . GLU A 1 430 ? 5.763 1.499 5.191 1.00 96.38 430 GLU A N 1
ATOM 3095 C CA . GLU A 1 430 ? 5.563 0.053 5.047 1.00 96.38 430 GLU A CA 1
ATOM 3096 C C . GLU A 1 430 ? 5.469 -0.688 6.380 1.00 96.38 430 GLU A C 1
ATOM 3098 O O . GLU A 1 430 ? 4.655 -1.600 6.507 1.00 96.38 430 GLU A O 1
ATOM 3103 N N . ARG A 1 431 ? 6.191 -0.233 7.409 1.00 94.88 431 ARG A N 1
ATOM 3104 C CA . ARG A 1 431 ? 6.084 -0.805 8.761 1.00 94.88 431 ARG A CA 1
ATOM 3105 C C . ARG A 1 431 ? 4.654 -0.708 9.305 1.00 94.88 431 ARG A C 1
ATOM 3107 O O . ARG A 1 431 ? 4.211 -1.570 10.059 1.00 94.88 431 ARG A O 1
ATOM 3114 N N . ASP A 1 432 ? 3.933 0.335 8.905 1.00 93.62 432 ASP A N 1
ATOM 3115 C CA . ASP A 1 432 ? 2.628 0.694 9.450 1.00 93.62 432 ASP A CA 1
ATOM 3116 C C . ASP A 1 432 ? 1.479 0.328 8.476 1.00 93.62 432 ASP A C 1
ATOM 3118 O O . ASP A 1 432 ? 0.327 0.704 8.690 1.00 93.62 432 ASP A O 1
ATOM 3122 N N . TRP A 1 433 ? 1.743 -0.408 7.387 1.00 96.62 433 TRP A N 1
ATOM 3123 C CA . TRP A 1 433 ? 0.727 -0.764 6.381 1.00 96.62 433 TRP A CA 1
ATOM 3124 C C . TRP A 1 433 ? -0.433 -1.600 6.939 1.00 96.62 433 TRP A C 1
ATOM 3126 O O . TRP A 1 433 ? -1.595 -1.311 6.631 1.00 96.62 433 TRP A O 1
ATOM 3136 N N . GLY A 1 434 ? -0.134 -2.601 7.775 1.00 96.19 434 GLY A N 1
ATOM 3137 C CA . GLY A 1 434 ? -1.156 -3.415 8.442 1.00 96.19 434 GLY A CA 1
ATOM 3138 C C . GLY A 1 434 ? -2.053 -2.569 9.349 1.00 96.19 434 GLY A C 1
ATOM 3139 O O . GLY A 1 434 ? -3.277 -2.584 9.211 1.00 96.19 434 GLY A O 1
ATOM 3140 N N . ARG A 1 435 ? -1.436 -1.725 10.186 1.00 94.12 435 ARG A N 1
ATOM 3141 C CA . ARG A 1 435 ? -2.119 -0.763 11.060 1.00 94.12 435 ARG A CA 1
ATOM 3142 C C . ARG A 1 435 ? -3.062 0.155 10.283 1.00 94.12 435 ARG A C 1
ATOM 3144 O O . ARG A 1 435 ? -4.237 0.217 10.627 1.00 94.12 435 ARG A O 1
ATOM 3151 N N . ASN A 1 436 ? -2.571 0.806 9.225 1.00 95.94 436 ASN A N 1
ATOM 3152 C CA . ASN A 1 436 ? -3.369 1.720 8.399 1.00 95.94 436 ASN A CA 1
ATOM 3153 C C . ASN A 1 436 ? -4.560 1.009 7.729 1.00 95.94 436 ASN A C 1
ATOM 3155 O O . ASN A 1 436 ? -5.623 1.602 7.552 1.00 95.94 436 ASN A O 1
ATOM 3159 N N . THR A 1 437 ? -4.401 -0.266 7.364 1.00 98.12 437 THR A N 1
ATOM 3160 C CA . THR A 1 437 ? -5.493 -1.078 6.801 1.00 98.12 437 THR A CA 1
ATOM 3161 C C . THR A 1 437 ? -6.563 -1.372 7.859 1.00 98.12 437 THR A C 1
ATOM 3163 O O . THR A 1 437 ? -7.751 -1.225 7.583 1.00 98.12 437 THR A O 1
ATOM 3166 N N . LEU A 1 438 ? -6.166 -1.700 9.093 1.00 97.25 438 LEU A N 1
ATOM 3167 C CA . LEU A 1 438 ? -7.098 -1.845 10.220 1.00 97.25 438 LEU A CA 1
ATOM 3168 C C . LEU A 1 438 ? -7.774 -0.509 10.586 1.00 97.25 438 LEU A C 1
ATOM 3170 O O . LEU A 1 438 ? -8.958 -0.491 10.922 1.00 97.25 438 LEU A O 1
ATOM 3174 N N . ASP A 1 439 ? -7.061 0.618 10.476 1.00 95.69 439 ASP A N 1
ATOM 3175 C CA . ASP A 1 439 ? -7.633 1.956 10.682 1.00 95.69 439 ASP A CA 1
ATOM 3176 C C . ASP A 1 439 ? -8.714 2.263 9.635 1.00 95.69 439 ASP A C 1
ATOM 3178 O O . ASP A 1 439 ? -9.763 2.811 9.975 1.00 95.69 439 ASP A O 1
ATOM 3182 N N . ALA A 1 440 ? -8.518 1.840 8.379 1.00 98.25 440 ALA A N 1
ATOM 3183 C CA . ALA A 1 440 ? -9.539 1.945 7.337 1.00 98.25 440 ALA A CA 1
ATOM 3184 C C . ALA A 1 440 ? -10.796 1.120 7.673 1.00 98.25 440 ALA A C 1
ATOM 3186 O O . ALA A 1 440 ? -11.912 1.606 7.486 1.00 98.25 440 ALA A O 1
ATOM 3187 N N . VAL A 1 441 ? -10.639 -0.094 8.217 1.00 98.50 441 VAL A N 1
ATOM 3188 C CA . VAL A 1 441 ? -11.769 -0.927 8.677 1.00 98.50 441 VAL A CA 1
ATOM 3189 C C . VAL A 1 441 ? -12.504 -0.261 9.846 1.00 98.50 441 VAL A C 1
ATOM 3191 O O . VAL A 1 441 ? -13.732 -0.153 9.826 1.00 98.50 441 VAL A O 1
ATOM 3194 N N . ALA A 1 442 ? -11.776 0.252 10.840 1.00 96.94 442 ALA A N 1
ATOM 3195 C CA . ALA A 1 442 ? -12.366 0.990 11.958 1.00 96.94 442 ALA A CA 1
ATOM 3196 C C . ALA A 1 442 ? -13.132 2.239 11.479 1.00 96.94 442 ALA A C 1
ATOM 3198 O O . ALA A 1 442 ? -14.246 2.509 11.936 1.00 96.94 442 ALA A O 1
ATOM 3199 N N . PHE A 1 443 ? -12.576 2.966 10.506 1.00 98.31 443 PHE A N 1
ATOM 3200 C CA . PHE A 1 443 ? -13.233 4.113 9.887 1.00 98.31 443 PHE A CA 1
ATOM 3201 C C . PHE A 1 443 ? -14.483 3.710 9.087 1.00 98.31 443 PHE A C 1
ATOM 3203 O O . PHE A 1 443 ? -15.492 4.413 9.147 1.00 98.31 443 PHE A O 1
ATOM 3210 N N . ALA A 1 444 ? -14.486 2.550 8.423 1.00 98.75 444 ALA A N 1
ATOM 3211 C CA . ALA A 1 444 ? -15.680 2.014 7.766 1.00 98.75 444 ALA A CA 1
ATOM 3212 C C . ALA A 1 444 ? -16.808 1.728 8.761 1.00 98.75 444 ALA A C 1
ATOM 3214 O O . ALA A 1 444 ? -17.943 2.141 8.523 1.00 98.75 444 ALA A O 1
ATOM 3215 N N . PHE A 1 445 ? -16.509 1.120 9.913 1.00 98.44 445 PHE A N 1
ATOM 3216 C CA . PHE A 1 445 ? -17.506 0.958 10.975 1.00 98.44 445 PHE A CA 1
ATOM 3217 C C . PHE A 1 445 ? -18.057 2.299 11.472 1.00 98.44 445 PHE A C 1
ATOM 3219 O O . PHE A 1 445 ? -19.260 2.399 11.730 1.00 98.44 445 PHE A O 1
ATOM 3226 N N . TYR A 1 446 ? -17.213 3.329 11.580 1.00 98.00 446 TYR A N 1
ATOM 3227 C CA . TYR A 1 446 ? -17.666 4.673 11.935 1.00 98.00 446 TYR A CA 1
ATOM 3228 C C . TYR A 1 446 ? -18.637 5.244 10.896 1.00 98.00 446 TYR A C 1
ATOM 3230 O O . TYR A 1 446 ? -19.752 5.626 11.255 1.00 98.00 446 TYR A O 1
ATOM 3238 N N . VAL A 1 447 ? -18.254 5.250 9.616 1.00 98.69 447 VAL A N 1
ATOM 3239 C CA . VAL A 1 447 ? -19.067 5.793 8.512 1.00 98.69 447 VAL A CA 1
ATOM 3240 C C . VAL A 1 447 ? -20.391 5.038 8.368 1.00 98.69 447 VAL A C 1
ATOM 3242 O O . VAL A 1 447 ? -21.437 5.650 8.155 1.00 98.69 447 VAL A O 1
ATOM 3245 N N . LEU A 1 448 ? -20.377 3.714 8.524 1.00 98.75 448 LEU A N 1
ATOM 3246 C CA . LEU A 1 448 ? -21.573 2.879 8.436 1.00 98.75 448 LEU A CA 1
ATOM 3247 C C . LEU A 1 448 ? -22.570 3.173 9.559 1.00 98.75 448 LEU A C 1
ATOM 3249 O O . LEU A 1 448 ? -23.753 3.378 9.285 1.00 98.75 448 LEU A O 1
ATOM 3253 N N . ASN A 1 449 ? -22.114 3.248 10.810 1.00 98.12 449 ASN A N 1
ATOM 3254 C CA . ASN A 1 449 ? -22.999 3.621 11.915 1.00 98.12 449 ASN A CA 1
ATOM 3255 C C . ASN A 1 449 ? -23.436 5.083 11.818 1.00 98.12 449 ASN A C 1
ATOM 3257 O O . ASN A 1 449 ? -24.572 5.398 12.159 1.00 98.12 449 ASN A O 1
ATOM 3261 N N . GLU A 1 450 ? -22.593 5.966 11.283 1.00 97.19 450 GLU A N 1
ATOM 3262 C CA . GLU A 1 450 ? -22.985 7.347 11.031 1.00 97.19 450 GLU A CA 1
ATOM 3263 C C . GLU A 1 450 ? -24.089 7.443 9.974 1.00 97.19 450 GLU A C 1
ATOM 3265 O O . GLU A 1 450 ? -25.009 8.247 10.112 1.00 97.19 450 GLU A O 1
ATOM 3270 N N . LYS A 1 451 ? -24.062 6.585 8.954 1.00 97.31 451 LYS A N 1
ATOM 3271 C CA . LYS A 1 451 ? -25.090 6.549 7.910 1.00 97.31 451 LYS A CA 1
ATOM 3272 C C . LYS A 1 451 ? -26.392 5.880 8.365 1.00 97.31 451 LYS A C 1
ATOM 3274 O O . LYS A 1 451 ? -27.462 6.376 8.026 1.00 97.31 451 LYS A O 1
ATOM 3279 N N . TYR A 1 452 ? -26.314 4.759 9.086 1.00 97.62 452 TYR A N 1
ATOM 3280 C CA . TYR A 1 452 ? -27.472 3.881 9.316 1.00 97.62 452 TYR A CA 1
ATOM 3281 C C . TYR A 1 452 ? -28.068 3.937 10.726 1.00 97.62 452 TYR A C 1
ATOM 3283 O O . TYR A 1 452 ? -29.222 3.547 10.900 1.00 97.62 452 TYR A O 1
ATOM 3291 N N . ALA A 1 453 ? -27.336 4.409 11.738 1.00 96.56 453 ALA A N 1
ATOM 3292 C CA . ALA A 1 453 ? -27.886 4.519 13.085 1.00 96.56 453 ALA A CA 1
ATOM 3293 C C . ALA A 1 453 ? -28.646 5.838 13.281 1.00 96.56 453 ALA A C 1
ATOM 3295 O O . ALA A 1 453 ? -28.210 6.914 12.864 1.00 96.56 453 ALA A O 1
ATOM 3296 N N . THR A 1 454 ? -29.780 5.759 13.978 1.00 96.38 454 THR A N 1
ATOM 3297 C CA . THR A 1 454 ? -30.522 6.941 14.433 1.00 96.38 454 THR A CA 1
ATOM 3298 C C . THR A 1 454 ? -29.946 7.410 15.763 1.00 96.38 454 THR A C 1
ATOM 3300 O O . THR A 1 454 ? -29.716 6.594 16.654 1.00 96.38 454 THR A O 1
ATOM 3303 N N . ALA A 1 455 ? -29.698 8.714 15.899 1.00 95.88 455 ALA A N 1
ATOM 3304 C CA . ALA A 1 455 ? -29.220 9.278 17.155 1.00 95.88 455 ALA A CA 1
ATOM 3305 C C . ALA A 1 455 ? -30.266 9.099 18.268 1.00 95.88 455 ALA A C 1
ATOM 3307 O O . ALA A 1 455 ? -31.463 9.276 18.042 1.00 95.88 455 ALA A O 1
ATOM 3308 N N . ASP A 1 456 ? -29.809 8.755 19.469 1.00 91.81 456 ASP A N 1
ATOM 3309 C CA . ASP A 1 456 ? -30.653 8.686 20.655 1.00 91.81 456 ASP A CA 1
ATOM 3310 C C . ASP A 1 456 ? -30.972 10.086 21.215 1.00 91.81 456 ASP A C 1
ATOM 3312 O O . ASP A 1 456 ? -30.536 11.114 20.691 1.00 91.81 456 ASP A O 1
ATOM 3316 N N . ALA A 1 457 ? -31.714 10.139 22.325 1.00 89.62 457 ALA A N 1
ATOM 3317 C CA . ALA A 1 457 ? -32.074 11.395 22.989 1.00 89.62 457 ALA A CA 1
ATOM 3318 C C . ALA A 1 457 ? -30.861 12.222 23.474 1.00 89.62 457 ALA A C 1
ATOM 3320 O O . ALA A 1 457 ? -31.009 13.407 23.761 1.00 89.62 457 ALA A O 1
ATOM 3321 N N . SER A 1 458 ? -29.669 11.621 23.566 1.00 85.25 458 SER A N 1
ATOM 3322 C CA . SER A 1 458 ? -28.416 12.307 23.905 1.00 85.25 458 SER A CA 1
ATOM 3323 C C . SER A 1 458 ? -27.645 12.810 22.676 1.00 85.25 458 SER A C 1
ATOM 3325 O O . SER A 1 458 ? -26.550 13.354 22.824 1.00 85.25 458 SER A O 1
ATOM 3327 N N . GLY A 1 459 ? -28.195 12.628 21.470 1.00 90.19 459 GLY A N 1
ATOM 3328 C CA . GLY A 1 459 ? -27.552 12.972 20.204 1.00 90.19 459 GLY A CA 1
ATOM 3329 C C . GLY A 1 459 ? -26.477 11.973 19.771 1.00 90.19 459 GLY A C 1
ATOM 3330 O O . GLY A 1 459 ? -25.745 12.241 18.820 1.00 90.19 459 GLY A O 1
ATOM 3331 N N . LYS A 1 460 ? -26.354 10.825 20.450 1.00 90.69 460 LYS A N 1
ATOM 3332 C CA . LYS A 1 460 ? -25.343 9.809 20.144 1.00 90.69 460 LYS A CA 1
ATOM 3333 C C . LYS A 1 460 ? -25.920 8.697 19.291 1.00 90.69 460 LYS A C 1
ATOM 3335 O O . LYS A 1 460 ? -27.033 8.241 19.524 1.00 90.69 460 LYS A O 1
ATOM 3340 N N . LYS A 1 461 ? -25.134 8.206 18.336 1.00 95.81 461 LYS A N 1
ATOM 3341 C CA . LYS A 1 461 ? -25.529 7.078 17.489 1.00 95.81 461 LYS A CA 1
ATOM 3342 C C . LYS A 1 461 ? -25.100 5.752 18.118 1.00 95.81 461 LYS A C 1
ATOM 3344 O O . LYS A 1 461 ? -23.899 5.573 18.331 1.00 95.81 461 LYS A O 1
ATOM 3349 N N . PRO A 1 462 ? -26.033 4.843 18.454 1.00 94.94 462 PRO A N 1
ATOM 3350 C CA . PRO A 1 462 ? -25.681 3.507 18.919 1.00 94.94 462 PRO A CA 1
ATOM 3351 C C . PRO A 1 462 ? -25.008 2.708 17.796 1.00 94.94 462 PRO A C 1
ATOM 3353 O O . PRO A 1 462 ? -25.215 2.994 16.614 1.00 94.94 462 PRO A O 1
ATOM 3356 N N . ARG A 1 463 ? -24.204 1.703 18.150 1.00 95.12 463 ARG A N 1
ATOM 3357 C CA . ARG A 1 463 ? -23.574 0.821 17.158 1.00 95.12 463 ARG A CA 1
ATOM 3358 C C . ARG A 1 463 ? -24.538 -0.293 16.748 1.00 95.12 463 ARG A C 1
ATOM 3360 O O . ARG A 1 463 ? -24.855 -1.173 17.538 1.00 95.12 463 ARG A O 1
ATOM 3367 N N . LEU A 1 464 ? -25.005 -0.240 15.503 1.00 95.06 464 LEU A N 1
ATOM 3368 C CA . LEU A 1 464 ? -25.834 -1.277 14.873 1.00 95.06 464 LEU A CA 1
ATOM 3369 C C . LEU A 1 464 ? -24.986 -2.234 14.027 1.00 95.06 464 LEU A C 1
ATOM 3371 O O . LEU A 1 464 ? -25.249 -3.435 13.971 1.00 95.06 464 LEU A O 1
ATOM 3375 N N . ILE A 1 465 ? -23.960 -1.689 13.374 1.00 97.56 465 ILE A N 1
ATOM 3376 C CA . ILE A 1 465 ? -23.019 -2.421 12.528 1.00 97.56 465 ILE A CA 1
ATOM 3377 C C . ILE A 1 465 ? -21.713 -2.546 13.309 1.00 97.56 465 ILE A C 1
ATOM 3379 O O . ILE A 1 465 ? -21.080 -1.545 13.656 1.00 97.56 465 ILE A O 1
ATOM 3383 N N . ARG A 1 466 ? -21.323 -3.775 13.630 1.00 96.06 466 ARG A N 1
ATOM 3384 C CA . ARG A 1 466 ? -20.210 -4.080 14.538 1.00 96.06 466 ARG A CA 1
ATOM 3385 C C . ARG A 1 466 ? -19.411 -5.276 14.021 1.00 96.06 466 ARG A C 1
ATOM 3387 O O . ARG A 1 466 ? -19.969 -6.051 13.245 1.00 96.06 466 ARG A O 1
ATOM 3394 N N . PRO A 1 467 ? -18.144 -5.449 14.439 1.00 96.19 467 PRO A N 1
ATOM 3395 C CA . PRO A 1 467 ? -17.337 -6.587 13.998 1.00 96.19 467 PRO A CA 1
ATOM 3396 C C . PRO A 1 467 ? -18.075 -7.930 14.117 1.00 96.19 467 PRO A C 1
ATOM 3398 O O . PRO A 1 467 ? -18.189 -8.649 13.136 1.00 96.19 467 PRO A O 1
ATOM 3401 N N . ALA A 1 468 ? -18.744 -8.190 15.245 1.00 96.38 468 ALA A N 1
ATOM 3402 C CA . ALA A 1 468 ? -19.455 -9.449 15.490 1.00 96.38 468 ALA A CA 1
ATOM 3403 C C . ALA A 1 468 ? -20.598 -9.793 14.509 1.00 96.38 468 ALA A C 1
ATOM 3405 O O . ALA A 1 468 ? -21.072 -10.927 14.514 1.00 96.38 468 ALA A O 1
ATOM 3406 N N . ASN A 1 469 ? -21.124 -8.830 13.739 1.00 96.88 469 ASN A N 1
ATOM 3407 C CA . ASN A 1 469 ? -22.231 -9.064 12.800 1.00 96.88 469 ASN A CA 1
ATOM 3408 C C . ASN A 1 469 ? -21.908 -8.693 11.348 1.00 96.88 469 ASN A C 1
ATOM 3410 O O . ASN A 1 469 ? -22.811 -8.719 10.512 1.00 96.88 469 ASN A O 1
ATOM 3414 N N . THR A 1 470 ? -20.656 -8.339 11.057 1.00 98.44 470 THR A N 1
ATOM 3415 C CA . THR A 1 470 ? -20.225 -7.818 9.758 1.00 98.44 470 THR A CA 1
ATOM 3416 C C . THR A 1 470 ? -19.147 -8.704 9.178 1.00 98.44 470 THR A C 1
ATOM 3418 O O . THR A 1 470 ? -18.127 -8.900 9.817 1.00 98.44 470 THR A O 1
ATOM 3421 N N . LEU A 1 471 ? -19.349 -9.176 7.948 1.00 98.56 471 LEU A N 1
ATOM 3422 C CA . LEU A 1 471 ? -18.326 -9.929 7.226 1.00 98.56 471 LEU A CA 1
ATOM 3423 C C . LEU A 1 471 ? -17.243 -8.966 6.725 1.00 98.56 471 LEU A C 1
ATOM 3425 O O . LEU A 1 471 ? -17.546 -8.070 5.936 1.00 98.56 471 LEU A O 1
ATOM 3429 N N . VAL A 1 472 ? -15.988 -9.161 7.121 1.00 98.88 472 VAL A N 1
ATOM 3430 C CA . VAL A 1 472 ? -14.853 -8.339 6.679 1.00 98.88 472 VAL A CA 1
ATOM 3431 C C . VAL A 1 472 ? -13.813 -9.170 5.925 1.00 98.88 472 VAL A C 1
ATOM 3433 O O . VAL A 1 472 ? -13.172 -10.053 6.498 1.00 98.88 472 VAL A O 1
ATOM 3436 N N . ILE A 1 473 ? -13.598 -8.843 4.645 1.00 98.94 473 ILE A N 1
ATOM 3437 C CA . ILE A 1 473 ? -12.519 -9.417 3.824 1.00 98.94 473 ILE A CA 1
ATOM 3438 C C . ILE A 1 473 ? -11.402 -8.389 3.673 1.00 98.94 473 ILE A C 1
ATOM 3440 O O . ILE A 1 473 ? -11.594 -7.336 3.057 1.00 98.94 473 ILE A O 1
ATOM 3444 N N . ALA A 1 474 ? -10.212 -8.706 4.181 1.00 98.88 474 ALA A N 1
ATOM 3445 C CA . ALA A 1 474 ? -9.027 -7.927 3.851 1.00 98.88 474 ALA A CA 1
ATOM 3446 C C . ALA A 1 474 ? -8.506 -8.345 2.468 1.00 98.88 474 ALA A C 1
ATOM 3448 O O . ALA A 1 474 ? -8.203 -9.510 2.213 1.00 98.88 474 ALA A O 1
ATOM 3449 N N . SER A 1 475 ? -8.428 -7.388 1.554 1.00 98.75 475 SER A N 1
ATOM 3450 C CA . SER A 1 475 ? -8.054 -7.601 0.162 1.00 98.75 475 SER A CA 1
ATOM 3451 C C . SER A 1 475 ? -7.277 -6.420 -0.417 1.00 98.75 475 SER A C 1
ATOM 3453 O O . SER A 1 475 ? -7.317 -5.309 0.121 1.00 98.75 475 SER A O 1
ATOM 3455 N N . SER A 1 476 ? -6.535 -6.706 -1.492 1.00 98.19 476 SER A N 1
ATOM 3456 C CA . SER A 1 476 ? -6.022 -5.809 -2.538 1.00 98.19 476 SER A CA 1
ATOM 3457 C C . SER A 1 476 ? -5.024 -6.605 -3.416 1.00 98.19 476 SER A C 1
ATOM 3459 O O . SER A 1 476 ? -5.014 -7.839 -3.388 1.00 98.19 476 SER A O 1
ATOM 3461 N N . ALA A 1 477 ? -4.183 -5.912 -4.188 1.00 97.31 477 ALA A N 1
ATOM 3462 C CA . ALA A 1 477 ? -3.084 -6.443 -4.991 1.00 97.31 477 ALA A CA 1
ATOM 3463 C C . ALA A 1 477 ? -1.741 -5.767 -4.633 1.00 97.31 477 ALA A C 1
ATOM 3465 O O . ALA A 1 477 ? -1.725 -4.652 -4.090 1.00 97.31 477 ALA A O 1
ATOM 3466 N N . SER A 1 478 ? -0.605 -6.396 -4.961 1.00 97.50 478 SER A N 1
ATOM 3467 C CA . SER A 1 478 ? 0.739 -5.801 -4.820 1.00 97.50 478 SER A CA 1
ATOM 3468 C C . SER A 1 478 ? 1.055 -5.350 -3.376 1.00 97.50 478 SER A C 1
ATOM 3470 O O . SER A 1 478 ? 0.861 -6.099 -2.418 1.00 97.50 478 SER A O 1
ATOM 3472 N N . ASN A 1 479 ? 1.524 -4.116 -3.168 1.00 97.69 479 ASN A N 1
ATOM 3473 C CA . ASN A 1 479 ? 1.728 -3.536 -1.833 1.00 97.69 479 ASN A CA 1
ATOM 3474 C C . ASN A 1 479 ? 0.451 -3.522 -0.977 1.00 97.69 479 ASN A C 1
ATOM 3476 O O . ASN A 1 479 ? 0.528 -3.659 0.242 1.00 97.69 479 ASN A O 1
ATOM 3480 N N . GLY A 1 480 ? -0.723 -3.349 -1.593 1.00 98.00 480 GLY A N 1
ATOM 3481 C CA . GLY A 1 480 ? -1.992 -3.378 -0.872 1.00 98.00 480 GLY A CA 1
ATOM 3482 C C . GLY A 1 480 ? -2.324 -4.778 -0.359 1.00 98.00 480 GLY A C 1
ATOM 3483 O O . GLY A 1 480 ? -2.827 -4.926 0.751 1.00 98.00 480 GLY A O 1
ATOM 3484 N N . ALA A 1 481 ? -1.986 -5.807 -1.135 1.00 98.50 481 ALA A N 1
ATOM 3485 C CA . ALA A 1 481 ? -2.087 -7.202 -0.719 1.00 98.50 481 ALA A CA 1
ATOM 3486 C C . ALA A 1 481 ? -1.133 -7.527 0.443 1.00 98.50 481 ALA A C 1
ATOM 3488 O O . ALA A 1 481 ? -1.538 -8.166 1.414 1.00 98.50 481 ALA A O 1
ATOM 3489 N N . GLY A 1 482 ? 0.105 -7.023 0.392 1.00 98.44 482 GLY A N 1
ATOM 3490 C CA . GLY A 1 482 ? 1.038 -7.088 1.521 1.00 98.44 482 GLY A CA 1
ATOM 3491 C C . GLY A 1 482 ? 0.483 -6.431 2.785 1.00 98.44 482 GLY A C 1
ATOM 3492 O O . GLY A 1 482 ? 0.514 -7.025 3.860 1.00 98.44 482 GLY A O 1
ATOM 3493 N N . ALA A 1 483 ? -0.103 -5.240 2.645 1.00 98.56 483 ALA A N 1
ATOM 3494 C CA . ALA A 1 483 ? -0.752 -4.526 3.740 1.00 98.56 483 ALA A CA 1
ATOM 3495 C C . ALA A 1 483 ? -1.925 -5.311 4.352 1.00 98.56 483 ALA A C 1
ATOM 3497 O O . ALA A 1 483 ? -2.045 -5.362 5.573 1.00 98.56 483 ALA A O 1
ATOM 3498 N N . ALA A 1 484 ? -2.755 -5.958 3.525 1.00 98.75 484 ALA A N 1
ATOM 3499 C CA . ALA A 1 484 ? -3.860 -6.803 3.981 1.00 98.75 484 ALA A CA 1
ATOM 3500 C C . ALA A 1 484 ? -3.372 -8.042 4.756 1.00 98.75 484 ALA A C 1
ATOM 3502 O O . ALA A 1 484 ? -3.931 -8.365 5.804 1.00 98.75 484 ALA A O 1
ATOM 3503 N N . LEU A 1 485 ? -2.296 -8.697 4.301 1.00 98.75 485 LEU A N 1
ATOM 3504 C CA . LEU A 1 485 ? -1.668 -9.802 5.037 1.00 98.75 485 LEU A CA 1
ATOM 3505 C C . LEU A 1 485 ? -1.104 -9.331 6.384 1.00 98.75 485 LEU A C 1
ATOM 3507 O O . LEU A 1 485 ? -1.394 -9.934 7.414 1.00 98.75 485 LEU A O 1
ATOM 3511 N N . MET A 1 486 ? -0.367 -8.215 6.404 1.00 98.19 486 MET A N 1
ATOM 3512 C CA . MET A 1 486 ? 0.147 -7.628 7.649 1.00 98.19 486 MET A CA 1
ATOM 3513 C C . MET A 1 486 ? -0.984 -7.229 8.607 1.00 98.19 486 MET A C 1
ATOM 3515 O O . MET A 1 486 ? -0.861 -7.432 9.812 1.00 98.19 486 MET A O 1
ATOM 3519 N N . ALA A 1 487 ? -2.094 -6.694 8.090 1.00 98.06 487 ALA A N 1
ATOM 3520 C CA . ALA A 1 487 ? -3.277 -6.375 8.886 1.00 98.06 487 ALA A CA 1
ATOM 3521 C C . ALA A 1 487 ? -3.863 -7.629 9.541 1.00 98.06 487 ALA A C 1
ATOM 3523 O O . ALA A 1 487 ? -4.179 -7.604 10.726 1.00 98.06 487 ALA A O 1
ATOM 3524 N N . ALA A 1 488 ? -3.943 -8.739 8.805 1.00 97.94 488 ALA A N 1
ATOM 3525 C CA . ALA A 1 488 ? -4.423 -10.008 9.338 1.00 97.94 488 ALA A CA 1
ATOM 3526 C C . ALA A 1 488 ? -3.500 -10.597 10.422 1.00 97.94 488 ALA A C 1
ATOM 3528 O O . ALA A 1 488 ? -4.007 -11.139 11.403 1.00 97.94 488 ALA A O 1
ATOM 3529 N N . GLU A 1 489 ? -2.171 -10.454 10.305 1.00 96.31 489 GLU A N 1
ATOM 3530 C CA . GLU A 1 489 ? -1.229 -10.846 11.375 1.00 96.31 489 GLU A CA 1
ATOM 3531 C C . GLU A 1 489 ? -1.402 -9.982 12.646 1.00 96.31 489 GLU A C 1
ATOM 3533 O O . GLU A 1 489 ? -1.273 -10.458 13.787 1.00 96.31 489 GLU A O 1
ATOM 3538 N N . GLN A 1 490 ? -1.700 -8.695 12.446 1.00 94.81 490 GLN A N 1
ATOM 3539 C CA . GLN A 1 490 ? -1.817 -7.684 13.500 1.00 94.81 490 GLN A CA 1
ATOM 3540 C C . GLN A 1 490 ? -3.201 -7.644 14.165 1.00 94.81 490 GLN A C 1
ATOM 3542 O O . GLN A 1 490 ? -3.292 -7.202 15.307 1.00 94.81 490 GLN A O 1
ATOM 3547 N N . ASP A 1 491 ? -4.256 -8.135 13.513 1.00 94.62 491 ASP A N 1
ATOM 3548 C CA . ASP A 1 491 ? -5.638 -8.082 13.999 1.00 94.62 491 ASP A CA 1
ATOM 3549 C C . ASP A 1 491 ? -5.850 -8.913 15.278 1.00 94.62 491 ASP A C 1
ATOM 3551 O O . ASP A 1 491 ? -6.029 -10.134 15.234 1.00 94.62 491 ASP A O 1
ATOM 3555 N N . LYS A 1 492 ? -5.838 -8.241 16.436 1.00 90.81 492 LYS A N 1
ATOM 3556 C CA . LYS A 1 492 ? -6.131 -8.847 17.749 1.00 90.81 492 LYS A CA 1
ATOM 3557 C C . LYS A 1 492 ? -7.563 -8.620 18.223 1.00 90.81 492 LYS A C 1
ATOM 3559 O O . LYS A 1 492 ? -7.960 -9.234 19.209 1.00 90.81 492 LYS A O 1
ATOM 3564 N N . LEU A 1 493 ? -8.317 -7.753 17.548 1.00 91.06 493 LEU A N 1
ATOM 3565 C CA . LEU A 1 493 ? -9.695 -7.415 17.913 1.00 91.06 493 LEU A CA 1
ATOM 3566 C C . LEU A 1 493 ? -10.736 -8.175 17.081 1.00 91.06 493 LEU A C 1
ATOM 3568 O O . LEU A 1 493 ? -11.927 -7.982 17.302 1.00 91.06 493 LEU A O 1
ATOM 3572 N N . GLY A 1 494 ? -10.302 -9.024 16.145 1.00 92.81 494 GLY A N 1
ATOM 3573 C CA . GLY A 1 494 ? -11.207 -9.800 15.299 1.00 92.81 494 GLY A CA 1
ATOM 3574 C C . GLY A 1 494 ? -11.917 -8.937 14.259 1.00 92.81 494 GLY A C 1
ATOM 3575 O O . GLY A 1 494 ? -13.076 -9.181 13.952 1.00 92.81 494 GLY A O 1
ATOM 3576 N N . LEU A 1 495 ? -11.247 -7.904 13.738 1.00 96.00 495 LEU A N 1
ATOM 3577 C CA . LEU A 1 495 ? -11.810 -7.025 12.713 1.00 96.00 495 LEU A CA 1
ATOM 3578 C C . LEU A 1 495 ? -11.846 -7.666 11.322 1.00 96.00 495 LEU A C 1
ATOM 3580 O O . LEU A 1 495 ? -12.577 -7.167 10.474 1.00 96.00 495 LEU A O 1
ATOM 3584 N N . ILE A 1 496 ? -11.031 -8.693 11.060 1.00 98.44 496 ILE A N 1
ATOM 3585 C CA . ILE A 1 496 ? -10.913 -9.354 9.752 1.00 98.44 496 ILE A CA 1
ATOM 3586 C C . ILE A 1 496 ? -11.318 -10.827 9.876 1.00 98.44 496 ILE A C 1
ATOM 3588 O O . ILE A 1 496 ? -10.677 -11.586 10.615 1.00 98.44 496 ILE A O 1
ATOM 3592 N N . ASP A 1 497 ? -12.305 -11.247 9.082 1.00 98.56 497 ASP A N 1
ATOM 3593 C CA . ASP A 1 497 ? -12.795 -12.632 9.046 1.00 98.56 497 ASP A CA 1
ATOM 3594 C C . ASP A 1 497 ? -12.011 -13.514 8.072 1.00 98.56 497 ASP A C 1
ATOM 3596 O O . ASP A 1 497 ? -11.825 -14.707 8.314 1.00 98.56 497 ASP A O 1
ATOM 3600 N N . GLY A 1 498 ? -11.526 -12.937 6.972 1.00 98.62 498 GLY A N 1
ATOM 3601 C CA . GLY A 1 498 ? -10.724 -13.649 5.984 1.00 98.62 498 GLY A CA 1
ATOM 3602 C C . GLY A 1 498 ? -9.952 -12.720 5.059 1.00 98.62 498 GLY A C 1
ATOM 3603 O O . GLY A 1 498 ? -10.153 -11.504 5.044 1.00 98.62 498 GLY A O 1
ATOM 3604 N N . VAL A 1 499 ? -9.039 -13.304 4.291 1.00 98.94 499 VAL A N 1
ATOM 3605 C CA . VAL A 1 499 ? -8.124 -12.565 3.417 1.00 98.94 499 VAL A CA 1
ATOM 3606 C C . VAL A 1 499 ? -8.128 -13.168 2.017 1.00 98.94 499 VAL A C 1
ATOM 3608 O O . VAL A 1 499 ? -7.969 -14.375 1.862 1.00 98.94 499 VAL A O 1
ATOM 3611 N N . ALA A 1 500 ? -8.251 -12.344 0.985 1.00 98.88 500 ALA A N 1
ATOM 3612 C CA . ALA A 1 500 ? -8.093 -12.787 -0.395 1.00 98.88 500 ALA A CA 1
ATOM 3613 C C . ALA A 1 500 ? -7.346 -11.719 -1.184 1.00 98.88 500 ALA A C 1
ATOM 3615 O O . ALA A 1 500 ? -7.815 -10.590 -1.320 1.00 98.88 500 ALA A O 1
ATOM 3616 N N . VAL A 1 501 ? -6.141 -12.049 -1.640 1.00 98.88 501 VAL A N 1
ATOM 3617 C CA . VAL A 1 501 ? -5.201 -11.074 -2.205 1.00 98.88 501 VAL A CA 1
ATOM 3618 C C . VAL A 1 501 ? -4.537 -11.586 -3.479 1.00 98.88 501 VAL A C 1
ATOM 3620 O O . VAL A 1 501 ? -4.381 -12.796 -3.653 1.00 98.88 501 VAL A O 1
ATOM 3623 N N . SER A 1 502 ? -4.107 -10.657 -4.336 1.00 98.25 502 SER A N 1
ATOM 3624 C CA . SER A 1 502 ? -3.299 -10.955 -5.527 1.00 98.25 502 SER A CA 1
ATOM 3625 C C . SER A 1 502 ? -1.866 -10.443 -5.380 1.00 98.25 502 SER A C 1
ATOM 3627 O O . SER A 1 502 ? -1.654 -9.361 -4.831 1.00 98.25 502 SER A O 1
ATOM 3629 N N . GLU A 1 503 ? -0.893 -11.219 -5.857 1.00 97.44 503 GLU A N 1
ATOM 3630 C CA . GLU A 1 503 ? 0.531 -10.881 -6.009 1.00 97.44 503 GLU A CA 1
ATOM 3631 C C . GLU A 1 503 ? 1.116 -9.998 -4.889 1.00 97.44 503 GLU A C 1
ATOM 3633 O O . GLU A 1 503 ? 1.621 -8.899 -5.144 1.00 97.44 503 GLU A O 1
ATOM 3638 N N . PRO A 1 504 ? 1.027 -10.432 -3.617 1.00 98.25 504 PRO A N 1
ATOM 3639 C CA . PRO A 1 504 ? 1.433 -9.610 -2.489 1.00 98.25 504 PRO A CA 1
ATOM 3640 C C . PRO A 1 504 ? 2.912 -9.244 -2.565 1.00 98.25 504 PRO A C 1
ATOM 3642 O O . PRO A 1 504 ? 3.777 -10.121 -2.578 1.00 98.25 504 PRO A O 1
ATOM 3645 N N . GLN A 1 505 ? 3.205 -7.945 -2.482 1.00 97.44 505 GLN A N 1
ATOM 3646 C CA . GLN A 1 505 ? 4.513 -7.498 -2.019 1.00 97.44 505 GLN A CA 1
ATOM 3647 C C . GLN A 1 505 ? 4.543 -7.716 -0.510 1.00 97.44 505 GLN A C 1
ATOM 3649 O O . GLN A 1 505 ? 4.013 -6.918 0.260 1.00 97.44 505 GLN A O 1
ATOM 3654 N N . ILE A 1 506 ? 5.122 -8.840 -0.107 1.00 97.38 506 ILE A N 1
ATOM 3655 C CA . ILE A 1 506 ? 5.299 -9.221 1.287 1.00 97.38 506 ILE A CA 1
ATOM 3656 C C . ILE A 1 506 ? 6.709 -9.780 1.463 1.00 97.38 506 ILE A C 1
ATOM 3658 O O . ILE A 1 506 ? 7.192 -10.534 0.617 1.00 97.38 506 ILE A O 1
ATOM 3662 N N . GLN A 1 507 ? 7.378 -9.403 2.553 1.00 96.81 507 GLN A N 1
ATOM 3663 C CA . GLN A 1 507 ? 8.790 -9.719 2.778 1.00 96.81 507 GLN A CA 1
ATOM 3664 C C . GLN A 1 507 ? 8.933 -10.658 3.977 1.00 96.81 507 GLN A C 1
ATOM 3666 O O . GLN A 1 507 ? 8.829 -10.204 5.117 1.00 96.81 507 GLN A O 1
ATOM 3671 N N . PRO A 1 508 ? 9.175 -11.961 3.770 1.00 95.00 508 PRO A N 1
ATOM 3672 C CA . PRO A 1 508 ? 9.418 -12.889 4.867 1.00 95.00 508 PRO A CA 1
ATOM 3673 C C . PRO A 1 508 ? 10.639 -12.478 5.693 1.00 95.00 508 PRO A C 1
ATOM 3675 O O . PRO A 1 508 ? 11.688 -12.119 5.152 1.00 95.00 508 PRO A O 1
ATOM 3678 N N . LYS A 1 509 ? 10.524 -12.548 7.020 1.00 93.94 509 LYS A N 1
ATOM 3679 C CA . LYS A 1 509 ? 11.615 -12.199 7.942 1.00 93.94 509 LYS A CA 1
ATOM 3680 C C . LYS A 1 509 ? 12.792 -13.152 7.882 1.00 93.94 509 LYS A C 1
ATOM 3682 O O . LYS A 1 509 ? 13.945 -12.726 7.900 1.00 93.94 509 LYS A O 1
ATOM 3687 N N . SER A 1 510 ? 12.503 -14.442 7.819 1.00 88.75 510 SER A N 1
ATOM 3688 C CA . SER A 1 510 ? 13.506 -15.479 7.647 1.00 88.75 510 SER A CA 1
ATOM 3689 C C . SER A 1 510 ? 12.843 -16.733 7.114 1.00 88.75 510 SER A C 1
ATOM 3691 O O . SER A 1 510 ? 11.780 -17.122 7.590 1.00 88.75 510 SER A O 1
ATOM 3693 N N . LEU A 1 511 ? 13.504 -17.390 6.166 1.00 89.88 511 LEU A N 1
ATOM 3694 C CA . LEU A 1 511 ? 13.133 -18.740 5.761 1.00 89.88 511 LEU A CA 1
ATOM 3695 C C . LEU A 1 511 ? 13.756 -19.809 6.665 1.00 89.88 511 LEU A C 1
ATOM 3697 O O . LEU A 1 511 ? 13.304 -20.943 6.641 1.00 89.88 511 LEU A O 1
ATOM 3701 N N . GLY A 1 512 ? 14.757 -19.486 7.491 1.00 89.12 512 GLY A N 1
ATOM 3702 C CA . GLY A 1 512 ? 15.414 -20.475 8.350 1.00 89.12 512 GLY A CA 1
ATOM 3703 C C . GLY A 1 512 ? 15.872 -21.711 7.563 1.00 89.12 512 GLY A C 1
ATOM 3704 O O . GLY A 1 512 ? 16.703 -21.600 6.667 1.00 89.12 512 GLY A O 1
ATOM 3705 N N . SER A 1 513 ? 15.323 -22.882 7.900 1.00 89.12 513 SER A N 1
ATOM 3706 C CA . SER A 1 513 ? 15.584 -24.158 7.213 1.00 89.12 513 SER A CA 1
ATOM 3707 C C . SER A 1 513 ? 14.607 -24.472 6.070 1.00 89.12 513 SER A C 1
ATOM 3709 O O . SER A 1 513 ? 14.648 -25.580 5.535 1.00 89.12 513 SER A O 1
ATOM 3711 N N . LEU A 1 514 ? 13.690 -23.561 5.736 1.00 95.56 514 LEU A N 1
ATOM 3712 C CA . LEU A 1 514 ? 12.713 -23.762 4.672 1.00 95.56 514 LEU A CA 1
ATOM 3713 C C . LEU A 1 514 ? 13.382 -23.780 3.300 1.00 95.56 514 LEU A C 1
ATOM 3715 O O . LEU A 1 514 ? 14.242 -22.952 2.998 1.00 95.56 514 LEU A O 1
ATOM 3719 N N . ALA A 1 515 ? 12.920 -24.688 2.446 1.00 96.44 515 ALA A N 1
ATOM 3720 C CA . ALA A 1 515 ? 13.332 -24.775 1.053 1.00 96.44 515 ALA A CA 1
ATOM 3721 C C . ALA A 1 515 ? 12.122 -24.680 0.119 1.00 96.44 515 ALA A C 1
ATOM 3723 O O . ALA A 1 515 ? 11.026 -25.141 0.441 1.00 96.44 515 ALA A O 1
ATOM 3724 N N . ILE A 1 516 ? 12.344 -24.118 -1.066 1.00 97.81 516 ILE A N 1
ATOM 3725 C CA . ILE A 1 516 ? 11.351 -24.040 -2.138 1.00 97.81 516 ILE A CA 1
ATOM 3726 C C . ILE A 1 516 ? 11.876 -24.860 -3.314 1.00 97.81 516 ILE A C 1
ATOM 3728 O O . ILE A 1 516 ? 13.037 -24.718 -3.706 1.00 97.81 516 ILE A O 1
ATOM 3732 N N . LYS A 1 517 ? 11.024 -25.720 -3.868 1.00 97.62 517 LYS A N 1
ATOM 3733 C CA . LYS A 1 517 ? 11.283 -26.477 -5.090 1.00 97.62 517 LYS A CA 1
ATOM 3734 C C . LYS A 1 517 ? 10.233 -26.148 -6.139 1.00 97.62 517 LYS A C 1
ATOM 3736 O O . LYS A 1 517 ? 9.046 -26.151 -5.821 1.00 97.62 517 LYS A O 1
ATOM 3741 N N . GLN A 1 518 ? 10.682 -25.915 -7.366 1.00 95.94 518 GLN A N 1
ATOM 3742 C CA . GLN A 1 518 ? 9.837 -25.898 -8.554 1.00 95.94 518 GLN A CA 1
ATOM 3743 C C . GLN A 1 518 ? 10.175 -27.137 -9.390 1.00 95.94 518 GLN A C 1
ATOM 3745 O O . GLN A 1 518 ? 11.333 -27.338 -9.766 1.00 95.94 518 GLN A O 1
ATOM 3750 N N . GLY A 1 519 ? 9.201 -28.029 -9.576 1.00 94.94 519 GLY A N 1
ATOM 3751 C CA . GLY A 1 519 ? 9.446 -29.367 -10.107 1.00 94.94 519 GLY A CA 1
ATOM 3752 C C . GLY A 1 519 ? 10.514 -30.104 -9.287 1.00 94.94 519 GLY A C 1
ATOM 3753 O O . GLY A 1 519 ? 10.413 -30.238 -8.065 1.00 94.94 519 GLY A O 1
ATOM 3754 N N . SER A 1 520 ? 11.572 -30.568 -9.954 1.00 93.69 520 SER A N 1
ATOM 3755 C CA . SER A 1 520 ? 12.732 -31.200 -9.308 1.00 93.69 520 SER A CA 1
ATOM 3756 C C . SER A 1 520 ? 13.804 -30.212 -8.829 1.00 93.69 520 SER A C 1
ATOM 3758 O O . SER A 1 520 ? 14.756 -30.628 -8.165 1.00 93.69 520 SER A O 1
ATOM 3760 N N . THR A 1 521 ? 13.684 -28.927 -9.164 1.00 94.38 521 THR A N 1
ATOM 3761 C CA . THR A 1 521 ? 14.741 -27.927 -8.981 1.00 94.38 521 THR A CA 1
ATOM 3762 C C . THR A 1 521 ? 14.559 -27.170 -7.674 1.00 94.38 521 THR A C 1
ATOM 3764 O O . THR A 1 521 ? 13.514 -26.574 -7.421 1.00 94.38 521 THR A O 1
ATOM 3767 N N . THR A 1 522 ? 15.596 -27.155 -6.837 1.00 95.12 522 THR A N 1
ATOM 3768 C CA . THR A 1 522 ? 15.632 -26.304 -5.640 1.00 95.12 522 THR A CA 1
ATOM 3769 C C . THR A 1 522 ? 15.937 -24.863 -6.035 1.00 95.12 522 THR A C 1
ATOM 3771 O O . THR A 1 522 ? 16.926 -24.604 -6.719 1.00 95.12 522 THR A O 1
ATOM 3774 N N . VAL A 1 523 ? 15.126 -23.923 -5.555 1.00 95.12 523 VAL A N 1
ATOM 3775 C CA . VAL A 1 523 ? 15.371 -22.487 -5.714 1.00 95.12 523 VAL A CA 1
ATOM 3776 C C . VAL A 1 523 ? 16.559 -22.092 -4.835 1.00 95.12 523 VAL A C 1
ATOM 3778 O O . VAL A 1 523 ? 16.508 -22.239 -3.615 1.00 95.12 523 VAL A O 1
ATOM 3781 N N . SER A 1 524 ? 17.637 -21.599 -5.449 1.00 91.00 524 SER A N 1
ATOM 3782 C CA . SER A 1 524 ? 18.898 -21.275 -4.764 1.00 91.00 524 SER A CA 1
ATOM 3783 C C . SER A 1 524 ? 18.780 -20.091 -3.807 1.00 91.00 524 SER A C 1
ATOM 3785 O O . SER A 1 524 ? 19.348 -20.111 -2.716 1.00 91.00 524 SER A O 1
ATOM 3787 N N . THR A 1 525 ? 18.040 -19.061 -4.217 1.00 95.38 525 THR A N 1
ATOM 3788 C CA . THR A 1 525 ? 17.877 -17.811 -3.475 1.00 95.38 525 THR A CA 1
ATOM 3789 C C . THR A 1 525 ? 16.393 -17.485 -3.368 1.00 95.38 525 THR A C 1
ATOM 3791 O O . THR A 1 525 ? 15.734 -17.217 -4.368 1.00 95.38 525 THR A O 1
ATOM 3794 N N . ALA A 1 526 ? 15.863 -17.495 -2.147 1.00 96.31 526 ALA A N 1
ATOM 3795 C CA . ALA A 1 526 ? 14.457 -17.236 -1.853 1.00 96.31 526 ALA A CA 1
ATOM 3796 C C . ALA A 1 526 ? 14.311 -16.305 -0.640 1.00 96.31 526 ALA A C 1
ATOM 3798 O O . ALA A 1 526 ? 15.248 -16.143 0.144 1.00 96.31 526 ALA A O 1
ATOM 3799 N N . GLY A 1 527 ? 13.138 -15.680 -0.502 1.00 96.44 527 GLY A N 1
ATOM 3800 C CA . GLY A 1 527 ? 12.803 -14.823 0.646 1.00 96.44 527 GLY A CA 1
ATOM 3801 C C . GLY A 1 527 ? 13.719 -13.610 0.849 1.00 96.44 527 GLY A C 1
ATOM 3802 O O . GLY A 1 527 ? 13.960 -13.213 1.988 1.00 96.44 527 GLY A O 1
ATOM 3803 N N . LYS A 1 528 ? 14.289 -13.045 -0.225 1.00 97.44 528 LYS A N 1
ATOM 3804 C CA . LYS A 1 528 ? 15.083 -11.816 -0.124 1.00 97.44 528 LYS A CA 1
ATOM 3805 C C . LYS A 1 528 ? 14.161 -10.606 0.064 1.00 97.44 528 LYS A C 1
ATOM 3807 O O . LYS A 1 528 ? 13.111 -10.562 -0.576 1.00 97.44 528 LYS A O 1
ATOM 3812 N N . PRO A 1 529 ? 14.543 -9.620 0.895 1.00 97.44 529 PRO A N 1
ATOM 3813 C CA . PRO A 1 529 ? 13.793 -8.374 1.011 1.00 97.44 529 PRO A CA 1
ATOM 3814 C C . PRO A 1 529 ? 13.676 -7.639 -0.329 1.00 97.44 529 PRO A C 1
ATOM 3816 O O . PRO A 1 529 ? 14.589 -7.710 -1.152 1.00 97.44 529 PRO A O 1
ATOM 3819 N N . LEU A 1 530 ? 12.595 -6.877 -0.509 1.00 97.81 530 LEU A N 1
ATOM 3820 C CA . LEU A 1 530 ? 12.262 -6.113 -1.716 1.00 97.81 530 LEU A CA 1
ATOM 3821 C C . LEU A 1 530 ? 13.476 -5.358 -2.263 1.00 97.81 530 LEU A C 1
ATOM 3823 O O . LEU A 1 530 ? 13.936 -5.601 -3.376 1.00 97.81 530 LEU A O 1
ATOM 3827 N N . LEU A 1 531 ? 14.042 -4.462 -1.453 1.00 98.25 531 LEU A N 1
ATOM 3828 C CA . LEU A 1 531 ? 15.125 -3.588 -1.898 1.00 98.25 531 LEU A CA 1
ATOM 3829 C C . LEU A 1 531 ? 16.436 -4.350 -2.186 1.00 98.25 531 LEU A C 1
ATOM 3831 O O . LEU A 1 531 ? 17.269 -3.877 -2.962 1.00 98.25 531 LEU A O 1
ATOM 3835 N N . ASP A 1 532 ? 16.620 -5.547 -1.622 1.00 98.50 532 ASP A N 1
ATOM 3836 C CA . ASP A 1 532 ? 17.780 -6.395 -1.911 1.00 98.50 532 ASP A CA 1
ATOM 3837 C C . ASP A 1 532 ? 17.740 -6.921 -3.347 1.00 98.50 532 ASP A C 1
ATOM 3839 O O . ASP A 1 532 ? 18.648 -6.620 -4.129 1.00 98.50 532 ASP A O 1
ATOM 3843 N N . TYR A 1 533 ? 16.669 -7.610 -3.743 1.00 98.06 533 TYR A N 1
ATOM 3844 C CA . TYR A 1 533 ? 16.580 -8.114 -5.112 1.00 98.06 533 TYR A CA 1
ATOM 3845 C C . TYR A 1 533 ? 16.339 -6.989 -6.130 1.00 98.06 533 TYR A C 1
ATOM 3847 O O . TYR A 1 533 ? 16.875 -7.064 -7.233 1.00 98.06 533 TYR A O 1
ATOM 3855 N N . PHE A 1 534 ? 15.661 -5.889 -5.776 1.00 98.62 534 PHE A N 1
ATOM 3856 C CA . PHE A 1 534 ? 15.522 -4.734 -6.678 1.00 98.62 534 PHE A CA 1
ATOM 3857 C C . PHE A 1 534 ? 16.850 -4.028 -6.968 1.00 98.62 534 PHE A C 1
ATOM 3859 O O . PHE A 1 534 ? 17.101 -3.656 -8.114 1.00 98.62 534 PHE A O 1
ATOM 3866 N N . THR A 1 535 ? 17.735 -3.859 -5.977 1.00 98.88 535 THR A N 1
ATOM 3867 C CA . THR A 1 535 ? 19.069 -3.287 -6.244 1.00 98.88 535 THR A CA 1
ATOM 3868 C C . THR A 1 535 ? 19.943 -4.227 -7.065 1.00 98.88 535 THR A C 1
ATOM 3870 O O . THR A 1 535 ? 20.729 -3.757 -7.885 1.00 98.88 535 THR A O 1
ATOM 3873 N N . TYR A 1 536 ? 19.778 -5.543 -6.907 1.00 98.81 536 TYR A N 1
ATOM 3874 C CA . TYR A 1 536 ? 20.430 -6.531 -7.764 1.00 98.81 536 TYR A CA 1
ATOM 3875 C C . TYR A 1 536 ? 19.909 -6.456 -9.210 1.00 98.81 536 TYR A C 1
ATOM 3877 O O . TYR A 1 536 ? 20.689 -6.325 -10.154 1.00 98.81 536 TYR A O 1
ATOM 3885 N N . ALA A 1 537 ? 18.587 -6.435 -9.385 1.00 98.75 537 ALA A N 1
ATOM 3886 C CA . ALA A 1 537 ? 17.928 -6.262 -10.673 1.00 98.75 537 ALA A CA 1
ATOM 3887 C C . ALA A 1 537 ? 18.342 -4.959 -11.371 1.00 98.75 537 ALA A C 1
ATOM 3889 O O . ALA A 1 537 ? 18.643 -4.976 -12.561 1.00 98.75 537 ALA A O 1
ATOM 3890 N N . ASN A 1 538 ? 18.430 -3.847 -10.636 1.00 98.75 538 ASN A N 1
ATOM 3891 C CA . ASN A 1 538 ? 18.828 -2.547 -11.181 1.00 98.75 538 ASN A CA 1
ATOM 3892 C C . ASN A 1 538 ? 20.231 -2.571 -11.801 1.00 98.75 538 ASN A C 1
ATOM 3894 O O . ASN A 1 538 ? 20.505 -1.835 -12.745 1.00 98.75 538 ASN A O 1
ATOM 3898 N N . LEU A 1 539 ? 21.129 -3.422 -11.294 1.00 98.81 539 LEU A N 1
ATOM 3899 C CA . LEU A 1 539 ? 22.445 -3.617 -11.893 1.00 98.81 539 LEU A CA 1
ATOM 3900 C C . LEU A 1 539 ? 22.347 -4.427 -13.187 1.00 98.81 539 LEU A C 1
ATOM 3902 O O . LEU A 1 539 ? 22.851 -3.971 -14.215 1.00 98.81 539 LEU A O 1
ATOM 3906 N N . TYR A 1 540 ? 21.699 -5.596 -13.137 1.00 98.88 540 TYR A N 1
ATOM 3907 C CA . TYR A 1 540 ? 21.844 -6.635 -14.162 1.00 98.88 540 TYR A CA 1
ATOM 3908 C C . TYR A 1 540 ? 20.740 -6.677 -15.227 1.00 98.88 540 TYR A C 1
ATOM 3910 O O . TYR A 1 540 ? 21.037 -7.085 -16.349 1.00 98.88 540 TYR A O 1
ATOM 3918 N N . GLN A 1 541 ? 19.512 -6.225 -14.945 1.00 98.69 541 GLN A N 1
ATOM 3919 C CA . GLN A 1 541 ? 18.390 -6.296 -15.897 1.00 98.69 541 GLN A CA 1
ATOM 3920 C C . GLN A 1 541 ? 18.680 -5.660 -17.266 1.00 98.69 541 GLN A C 1
ATOM 3922 O O . GLN A 1 541 ? 18.352 -6.306 -18.262 1.00 98.69 541 GLN A O 1
ATOM 3927 N N . PRO A 1 542 ? 19.316 -4.471 -17.381 1.00 98.44 542 PRO A N 1
ATOM 3928 C CA . PRO A 1 542 ? 19.574 -3.884 -18.697 1.00 98.44 542 PRO A CA 1
ATOM 3929 C C . PRO A 1 542 ? 20.450 -4.774 -19.573 1.00 98.44 542 PRO A C 1
ATOM 3931 O O . PRO A 1 542 ? 20.200 -4.891 -20.766 1.00 98.44 542 PRO A O 1
ATOM 3934 N N . CYS A 1 543 ? 21.465 -5.410 -18.980 1.00 98.75 543 CYS A N 1
ATOM 3935 C CA . CYS A 1 543 ? 22.363 -6.292 -19.712 1.00 98.75 543 CYS A CA 1
ATOM 3936 C C . CYS A 1 543 ? 21.711 -7.655 -19.984 1.00 98.75 543 CYS A C 1
ATOM 3938 O O . CYS A 1 543 ? 21.750 -8.140 -21.111 1.00 98.75 543 CYS A O 1
ATOM 3940 N N . ALA A 1 544 ? 21.049 -8.239 -18.980 1.00 98.62 544 ALA A N 1
ATOM 3941 C CA . ALA A 1 544 ? 20.356 -9.523 -19.091 1.00 98.62 544 ALA A CA 1
ATOM 3942 C C . ALA A 1 544 ? 19.277 -9.521 -20.183 1.00 98.62 544 ALA A C 1
ATOM 3944 O O . ALA A 1 544 ? 19.141 -10.489 -20.926 1.00 98.62 544 ALA A O 1
ATOM 3945 N N . ALA A 1 545 ? 18.554 -8.408 -20.334 1.00 97.94 545 ALA A N 1
ATOM 3946 C CA . ALA A 1 545 ? 17.511 -8.257 -21.341 1.00 97.94 545 ALA A CA 1
ATOM 3947 C C . ALA A 1 545 ? 18.013 -8.408 -22.791 1.00 97.94 545 ALA A C 1
ATOM 3949 O O . ALA A 1 545 ? 17.217 -8.716 -23.674 1.00 97.94 545 ALA A O 1
ATOM 3950 N N . LEU A 1 546 ? 19.316 -8.227 -23.052 1.00 98.12 546 LEU A N 1
ATOM 3951 C CA . LEU A 1 546 ? 19.901 -8.450 -24.379 1.00 98.12 546 LEU A CA 1
ATOM 3952 C C . LEU A 1 546 ? 20.049 -9.940 -24.729 1.00 98.12 546 LEU A C 1
ATOM 3954 O O . LEU A 1 546 ? 20.196 -10.264 -25.905 1.00 98.12 546 LEU A O 1
ATOM 3958 N N . ALA A 1 547 ? 20.003 -10.843 -23.742 1.00 97.88 547 ALA A N 1
ATOM 3959 C CA . ALA A 1 547 ? 20.044 -12.287 -23.975 1.00 97.88 547 ALA A CA 1
ATOM 3960 C C . ALA A 1 547 ? 18.677 -12.853 -24.402 1.00 97.88 547 ALA A C 1
ATOM 3962 O O . ALA A 1 547 ? 18.617 -13.899 -25.046 1.00 97.88 547 ALA A O 1
ATOM 3963 N N . ALA A 1 548 ? 17.581 -12.159 -24.077 1.00 93.94 548 ALA A N 1
ATOM 3964 C CA . ALA A 1 548 ? 16.222 -12.588 -24.383 1.00 93.94 548 ALA A CA 1
ATOM 3965 C C . ALA A 1 548 ? 15.703 -11.943 -25.683 1.00 93.94 548 ALA A C 1
ATOM 3967 O O . ALA A 1 548 ? 15.435 -10.739 -25.757 1.00 93.94 548 ALA A O 1
ATOM 3968 N N . THR A 1 549 ? 15.520 -12.752 -26.730 1.00 89.25 549 THR A N 1
ATOM 3969 C CA . THR A 1 549 ? 14.984 -12.288 -28.020 1.00 89.25 549 THR A CA 1
ATOM 3970 C C . THR A 1 549 ? 13.487 -11.991 -27.941 1.00 89.25 549 THR A C 1
ATOM 3972 O O . THR A 1 549 ? 12.729 -12.760 -27.354 1.00 89.25 549 THR A O 1
ATOM 3975 N N . GLY A 1 550 ? 13.033 -10.919 -28.598 1.00 90.00 550 GLY A N 1
ATOM 3976 C CA . GLY A 1 550 ? 11.606 -10.577 -28.663 1.00 90.00 550 GLY A CA 1
ATOM 3977 C C . GLY A 1 550 ? 11.027 -10.020 -27.358 1.00 90.00 550 GLY A C 1
ATOM 3978 O O . GLY A 1 550 ? 9.812 -10.055 -27.181 1.00 90.00 550 GLY A O 1
ATOM 3979 N N . SER A 1 551 ? 11.884 -9.523 -26.461 1.00 94.69 551 SER A N 1
ATOM 3980 C CA . SER A 1 551 ? 11.491 -8.890 -25.200 1.00 94.69 551 SER A CA 1
ATOM 3981 C C . SER A 1 551 ? 10.598 -7.663 -25.434 1.00 94.69 551 SER A C 1
ATOM 3983 O O . SER A 1 551 ? 11.049 -6.692 -26.062 1.00 94.69 551 SER A O 1
ATOM 3985 N N . PRO A 1 552 ? 9.354 -7.642 -24.923 1.00 95.56 552 PRO A N 1
ATOM 3986 C CA . PRO A 1 552 ? 8.542 -6.436 -24.950 1.00 95.56 552 PRO A CA 1
ATOM 3987 C C . PRO A 1 552 ? 9.241 -5.278 -24.220 1.00 95.56 552 PRO A C 1
ATOM 3989 O O . PRO A 1 552 ? 9.867 -5.453 -23.173 1.00 95.56 552 PRO A O 1
ATOM 3992 N N . GLY A 1 553 ? 9.159 -4.071 -24.782 1.00 95.12 553 GLY A N 1
ATOM 3993 C CA . GLY A 1 553 ? 9.822 -2.891 -24.218 1.00 95.12 553 GLY A CA 1
ATOM 3994 C C . GLY A 1 553 ? 11.342 -2.823 -24.434 1.00 95.12 553 GLY A C 1
ATOM 3995 O O . GLY A 1 553 ? 11.967 -1.901 -23.914 1.00 95.12 553 GLY A O 1
ATOM 3996 N N . ALA A 1 554 ? 11.952 -3.716 -25.229 1.00 96.19 554 ALA A N 1
ATOM 3997 C CA . ALA A 1 554 ? 13.386 -3.654 -25.564 1.00 96.19 554 ALA A CA 1
ATOM 3998 C C . ALA A 1 554 ? 13.828 -2.277 -26.104 1.00 96.19 554 ALA A C 1
ATOM 4000 O O . ALA A 1 554 ? 14.912 -1.791 -25.779 1.00 96.19 554 ALA A O 1
ATOM 4001 N N . ALA A 1 555 ? 12.960 -1.599 -26.863 1.00 95.94 555 ALA A N 1
ATOM 4002 C CA . ALA A 1 555 ? 13.216 -0.254 -27.376 1.00 95.94 555 ALA A CA 1
ATOM 4003 C C . ALA A 1 555 ? 13.447 0.794 -26.267 1.00 95.94 555 ALA A C 1
ATOM 4005 O O . ALA A 1 555 ? 14.196 1.745 -26.479 1.00 95.94 555 ALA A O 1
ATOM 4006 N N . PHE A 1 556 ? 12.864 0.618 -25.075 1.00 96.00 556 PHE A N 1
ATOM 4007 C CA . PHE A 1 556 ? 13.017 1.566 -23.965 1.00 96.00 556 PHE A CA 1
ATOM 4008 C C . PHE A 1 556 ? 14.406 1.546 -23.327 1.00 96.00 556 PHE A C 1
ATOM 4010 O O . PHE A 1 556 ? 14.799 2.525 -22.692 1.00 96.00 556 PHE A O 1
ATOM 4017 N N . ILE A 1 557 ? 15.147 0.447 -23.488 1.00 97.12 557 ILE A N 1
ATOM 4018 C CA . ILE A 1 557 ? 16.481 0.275 -22.900 1.00 97.12 557 ILE A CA 1
ATOM 4019 C C . ILE A 1 557 ? 17.605 0.298 -23.942 1.00 97.12 557 ILE A C 1
ATOM 4021 O O . ILE A 1 557 ? 18.782 0.320 -23.581 1.00 97.12 557 ILE A O 1
ATOM 4025 N N . ALA A 1 558 ? 17.259 0.316 -25.234 1.00 96.00 558 ALA A N 1
ATOM 4026 C CA . ALA A 1 558 ? 18.203 0.190 -26.345 1.00 96.00 558 ALA A CA 1
ATOM 4027 C C . ALA A 1 558 ? 19.334 1.234 -26.312 1.00 96.00 558 ALA A C 1
ATOM 4029 O O . ALA A 1 558 ? 20.452 0.942 -26.725 1.00 96.00 558 ALA A O 1
ATOM 4030 N N . GLY A 1 559 ? 19.067 2.430 -25.774 1.00 95.88 559 GLY A N 1
ATOM 4031 C CA . GLY A 1 559 ? 20.055 3.507 -25.669 1.00 95.88 559 GLY A CA 1
ATOM 4032 C C . GLY A 1 559 ? 21.173 3.278 -24.643 1.00 95.88 559 GLY A C 1
ATOM 4033 O O . GLY A 1 559 ? 22.189 3.964 -24.719 1.00 95.88 559 GLY A O 1
ATOM 4034 N N . TYR A 1 560 ? 21.016 2.344 -23.696 1.00 98.12 560 TYR A N 1
ATOM 4035 C CA . TYR A 1 560 ? 21.973 2.162 -22.591 1.00 98.12 560 TYR A CA 1
ATOM 4036 C C . TYR A 1 560 ? 22.271 0.703 -22.210 1.00 98.12 560 TYR A C 1
ATOM 4038 O O . TYR A 1 560 ? 23.234 0.460 -21.486 1.00 98.12 560 TYR A O 1
ATOM 4046 N N . ALA A 1 561 ? 21.504 -0.283 -22.686 1.00 98.44 561 ALA A N 1
ATOM 4047 C CA . ALA A 1 561 ? 21.668 -1.693 -22.311 1.00 98.44 561 ALA A CA 1
ATOM 4048 C C . ALA A 1 561 ? 23.075 -2.251 -22.615 1.00 98.44 561 ALA A C 1
ATOM 4050 O O . ALA A 1 561 ? 23.730 -2.806 -21.732 1.00 98.44 561 ALA A O 1
ATOM 4051 N N . THR A 1 562 ? 23.586 -2.031 -23.832 1.00 98.56 562 THR A N 1
ATOM 4052 C CA . THR A 1 562 ? 24.943 -2.459 -24.221 1.00 98.56 562 THR A CA 1
ATOM 4053 C C . THR A 1 562 ? 26.014 -1.739 -23.406 1.00 98.56 562 THR A C 1
ATOM 4055 O O . THR A 1 562 ? 26.955 -2.370 -22.926 1.00 98.56 562 THR A O 1
ATOM 4058 N N . ASN A 1 563 ? 25.844 -0.431 -23.180 1.00 98.69 563 ASN A N 1
ATOM 4059 C CA . ASN A 1 563 ? 26.744 0.345 -22.326 1.00 98.69 563 ASN A CA 1
ATOM 4060 C C . ASN A 1 563 ? 26.763 -0.208 -20.903 1.00 98.69 563 ASN A C 1
ATOM 4062 O O . ASN A 1 563 ? 27.833 -0.304 -20.310 1.00 98.69 563 ASN A O 1
ATOM 4066 N N . ARG A 1 564 ? 25.611 -0.638 -20.374 1.00 98.81 564 ARG A N 1
ATOM 4067 C CA . ARG A 1 564 ? 25.537 -1.279 -19.063 1.00 98.81 564 ARG A CA 1
ATOM 4068 C C . ARG A 1 564 ? 26.319 -2.593 -19.026 1.00 98.81 564 ARG A C 1
ATOM 4070 O O . ARG A 1 564 ? 27.038 -2.807 -18.055 1.00 98.81 564 ARG A O 1
ATOM 4077 N N . CYS A 1 565 ? 26.244 -3.442 -20.054 1.00 98.88 565 CYS A N 1
ATOM 4078 C CA . CYS A 1 565 ? 27.077 -4.652 -20.124 1.00 98.88 565 CYS A CA 1
ATOM 4079 C C . CYS A 1 565 ? 28.577 -4.319 -20.077 1.00 98.88 565 CYS A C 1
ATOM 4081 O O . CYS A 1 565 ? 29.303 -4.840 -19.225 1.00 98.88 565 CYS A O 1
ATOM 4083 N N . THR A 1 566 ? 29.020 -3.387 -20.929 1.00 98.81 566 THR A N 1
ATOM 4084 C CA . THR A 1 566 ? 30.415 -2.922 -20.982 1.00 98.81 566 THR A CA 1
ATOM 4085 C C . THR A 1 566 ? 30.867 -2.349 -19.641 1.00 98.81 566 THR A C 1
ATOM 4087 O O . THR A 1 566 ? 31.949 -2.674 -19.153 1.00 98.81 566 THR A O 1
ATOM 4090 N N . ALA A 1 567 ? 30.024 -1.534 -19.012 1.00 98.75 567 ALA A N 1
ATOM 4091 C CA . ALA A 1 567 ? 30.291 -0.906 -17.730 1.00 98.75 567 ALA A CA 1
ATOM 4092 C C . ALA A 1 567 ? 30.420 -1.939 -16.596 1.00 98.75 567 ALA A C 1
ATOM 4094 O O . ALA A 1 567 ? 31.391 -1.910 -15.841 1.00 98.75 567 ALA A O 1
ATOM 4095 N N . LEU A 1 568 ? 29.505 -2.911 -16.507 1.00 98.88 568 LEU A N 1
ATOM 4096 C CA . LEU A 1 568 ? 29.579 -3.997 -15.522 1.00 98.88 568 LEU A CA 1
ATOM 4097 C C . LEU A 1 568 ? 30.826 -4.871 -15.720 1.00 98.88 568 LEU A C 1
ATOM 4099 O O . LEU A 1 568 ? 31.474 -5.242 -14.739 1.00 98.88 568 LEU A O 1
ATOM 4103 N N . LYS A 1 569 ? 31.203 -5.161 -16.973 1.00 98.75 569 LYS A N 1
ATOM 4104 C CA . LYS A 1 569 ? 32.454 -5.858 -17.304 1.00 98.75 569 LYS A CA 1
ATOM 4105 C C . LYS A 1 569 ? 33.679 -5.054 -16.863 1.00 98.75 569 LYS A C 1
ATOM 4107 O O . LYS A 1 569 ? 34.573 -5.617 -16.236 1.00 98.75 569 LYS A O 1
ATOM 4112 N N . ALA A 1 570 ? 33.710 -3.748 -17.132 1.00 98.31 570 ALA A N 1
ATOM 4113 C CA . ALA A 1 570 ? 34.796 -2.863 -16.703 1.00 98.31 570 ALA A CA 1
ATOM 4114 C C . ALA A 1 570 ? 34.922 -2.781 -15.170 1.00 98.31 570 ALA A C 1
ATOM 4116 O O . ALA A 1 570 ? 36.021 -2.602 -14.650 1.00 98.31 570 ALA A O 1
ATOM 4117 N N . LYS A 1 571 ? 33.816 -2.972 -14.439 1.00 98.44 571 LYS A N 1
ATOM 4118 C CA . LYS A 1 571 ? 33.793 -3.105 -12.974 1.00 98.44 571 LYS A CA 1
ATOM 4119 C C . LYS A 1 571 ? 34.105 -4.515 -12.463 1.00 98.44 571 LYS A C 1
ATOM 4121 O O . LYS A 1 571 ? 34.040 -4.737 -11.262 1.00 98.44 571 LYS A O 1
ATOM 4126 N N . GLY A 1 572 ? 34.405 -5.480 -13.333 1.00 98.25 572 GLY A N 1
ATOM 4127 C CA . GLY A 1 572 ? 34.660 -6.868 -12.933 1.00 98.25 572 GLY A CA 1
ATOM 4128 C C . GLY A 1 572 ? 33.427 -7.614 -12.407 1.00 98.25 572 GLY A C 1
ATOM 4129 O O . GLY A 1 572 ? 33.559 -8.708 -11.869 1.00 98.25 572 GLY A O 1
ATOM 4130 N N . LEU A 1 573 ? 32.224 -7.051 -12.571 1.00 98.62 573 LEU A N 1
ATOM 4131 C CA . LEU A 1 573 ? 30.961 -7.671 -12.152 1.00 98.62 573 LEU A CA 1
ATOM 4132 C C . LEU A 1 573 ? 30.439 -8.694 -13.166 1.00 98.62 573 LEU A C 1
ATOM 4134 O O . LEU A 1 573 ? 29.556 -9.485 -12.826 1.00 98.62 573 LEU A O 1
ATOM 4138 N N . LEU A 1 574 ? 30.981 -8.660 -14.385 1.00 98.81 574 LEU A N 1
ATOM 4139 C CA . LEU A 1 574 ? 30.799 -9.644 -15.449 1.00 98.81 574 LEU A CA 1
ATOM 4140 C C . LEU A 1 574 ? 32.167 -10.067 -15.996 1.00 98.81 574 LEU A C 1
ATOM 4142 O O . LEU A 1 574 ? 33.133 -9.300 -15.982 1.00 98.81 574 LEU A O 1
ATOM 4146 N N . SER A 1 575 ? 32.238 -11.284 -16.514 1.00 98.44 575 SER A N 1
ATOM 4147 C CA . SER A 1 575 ? 33.431 -11.919 -17.064 1.00 98.44 575 SER A CA 1
ATOM 4148 C C . SER A 1 575 ? 33.346 -12.181 -18.573 1.00 98.44 575 SER A C 1
ATOM 4150 O O . SER A 1 575 ? 34.405 -12.272 -19.200 1.00 98.44 575 SER A O 1
ATOM 4152 N N . GLY A 1 576 ? 32.150 -12.188 -19.173 1.00 97.88 576 GLY A N 1
ATOM 4153 C CA . GLY A 1 576 ? 31.938 -12.408 -20.609 1.00 97.88 576 GLY A CA 1
ATOM 4154 C C . GLY A 1 576 ? 32.838 -11.561 -21.527 1.00 97.88 576 GLY A C 1
ATOM 4155 O O . GLY A 1 576 ? 33.071 -10.371 -21.280 1.00 97.88 576 GLY A O 1
ATOM 4156 N N . ALA A 1 577 ? 33.370 -12.194 -22.578 1.00 96.38 577 ALA A N 1
ATOM 4157 C CA . ALA A 1 577 ? 34.338 -11.591 -23.502 1.00 96.38 577 ALA A CA 1
ATOM 4158 C C . ALA A 1 577 ? 33.704 -10.600 -24.493 1.00 96.38 577 ALA A C 1
ATOM 4160 O O . ALA A 1 577 ? 34.352 -9.636 -24.892 1.00 96.38 577 ALA A O 1
ATOM 4161 N N . ASP A 1 578 ? 32.437 -10.810 -24.843 1.00 98.06 578 ASP A N 1
ATOM 4162 C CA . ASP A 1 578 ? 31.639 -9.954 -25.721 1.00 98.06 578 ASP A CA 1
ATOM 4163 C C . ASP A 1 578 ? 30.264 -9.659 -25.098 1.00 98.06 578 ASP A C 1
ATOM 4165 O O . ASP A 1 578 ? 29.909 -10.195 -24.043 1.00 98.06 578 ASP A O 1
ATOM 4169 N N . THR A 1 579 ? 29.483 -8.783 -25.736 1.00 98.25 579 THR A N 1
ATOM 4170 C CA . THR A 1 579 ? 28.170 -8.359 -25.228 1.00 98.25 579 THR A CA 1
ATOM 4171 C C . THR A 1 579 ? 27.184 -9.520 -25.083 1.00 98.25 579 THR A C 1
ATOM 4173 O O . THR A 1 579 ? 26.414 -9.528 -24.127 1.00 98.25 579 THR A O 1
ATOM 4176 N N . ALA A 1 580 ? 27.204 -10.515 -25.975 1.00 98.44 580 ALA A N 1
ATOM 4177 C CA . ALA A 1 580 ? 26.279 -11.647 -25.904 1.00 98.44 580 ALA A CA 1
ATOM 4178 C C . ALA A 1 580 ? 26.605 -12.560 -24.710 1.00 98.44 580 ALA A C 1
ATOM 4180 O O . ALA A 1 580 ? 25.707 -12.958 -23.958 1.00 98.44 580 ALA A O 1
ATOM 4181 N N . ALA A 1 581 ? 27.893 -12.829 -24.479 1.00 98.69 581 ALA A N 1
ATOM 4182 C CA . ALA A 1 581 ? 28.363 -13.562 -23.309 1.00 98.69 581 ALA A CA 1
ATOM 4183 C C . ALA A 1 581 ? 28.059 -12.805 -22.004 1.00 98.69 581 ALA A C 1
ATOM 4185 O O . ALA A 1 581 ? 27.602 -13.407 -21.035 1.00 98.69 581 ALA A O 1
ATOM 4186 N N . GLN A 1 582 ? 28.254 -11.481 -21.987 1.00 98.81 582 GLN A N 1
ATOM 4187 C CA . GLN A 1 582 ? 27.930 -10.621 -20.840 1.00 98.81 582 GLN A CA 1
ATOM 4188 C C . GLN A 1 582 ? 26.431 -10.616 -20.527 1.00 98.81 582 GLN A C 1
ATOM 4190 O O . GLN A 1 582 ? 26.049 -10.727 -19.364 1.00 98.81 582 GLN A O 1
ATOM 4195 N N . ALA A 1 583 ? 25.583 -10.516 -21.552 1.00 98.81 583 ALA A N 1
ATOM 4196 C CA . ALA A 1 583 ? 24.134 -10.560 -21.401 1.00 98.81 583 ALA A CA 1
ATOM 4197 C C . ALA A 1 583 ? 23.666 -11.908 -20.838 1.00 98.81 583 ALA A C 1
ATOM 4199 O O . ALA A 1 583 ? 22.877 -11.947 -19.895 1.00 98.81 583 ALA A O 1
ATOM 4200 N N . THR A 1 584 ? 24.207 -13.010 -21.363 1.00 98.75 584 THR A N 1
ATOM 4201 C CA . THR A 1 584 ? 23.901 -14.366 -20.883 1.00 98.75 584 THR A CA 1
ATOM 4202 C C . THR A 1 584 ? 24.321 -14.549 -19.424 1.00 98.75 584 THR A C 1
ATOM 4204 O O . THR A 1 584 ? 23.550 -15.060 -18.616 1.00 98.75 584 THR A O 1
ATOM 4207 N N . GLU A 1 585 ? 25.514 -14.082 -19.051 1.00 98.81 585 GLU A N 1
ATOM 4208 C CA . GLU A 1 585 ? 25.991 -14.115 -17.664 1.00 98.81 585 GLU A CA 1
ATOM 4209 C C . GLU A 1 585 ? 25.124 -13.249 -16.734 1.00 98.81 585 GLU A C 1
ATOM 4211 O O . GLU A 1 585 ? 24.808 -13.661 -15.617 1.00 98.81 585 GLU A O 1
ATOM 4216 N N . ALA A 1 586 ? 24.706 -12.060 -17.179 1.00 98.88 586 ALA A N 1
ATOM 4217 C CA . ALA A 1 586 ? 23.806 -11.198 -16.417 1.00 98.88 586 ALA A CA 1
ATOM 4218 C C . ALA A 1 586 ? 22.430 -11.853 -16.202 1.00 98.88 586 ALA A C 1
ATOM 4220 O O . ALA A 1 586 ? 21.876 -11.748 -15.108 1.00 98.88 586 ALA A O 1
ATOM 4221 N N . LEU A 1 587 ? 21.902 -12.567 -17.201 1.00 98.69 587 LEU A N 1
ATOM 4222 C CA . LEU A 1 587 ? 20.660 -13.331 -17.071 1.00 98.69 587 LEU A CA 1
ATOM 4223 C C . LEU A 1 587 ? 20.815 -14.497 -16.084 1.00 98.69 587 LEU A C 1
ATOM 4225 O O . LEU A 1 587 ? 20.014 -14.631 -15.163 1.00 98.69 587 LEU A O 1
ATOM 4229 N N . GLN A 1 588 ? 21.902 -15.267 -16.185 1.00 98.44 588 GLN A N 1
ATOM 4230 C CA . GLN A 1 588 ? 22.212 -16.342 -15.232 1.00 98.44 588 GLN A CA 1
ATOM 4231 C C . GLN A 1 588 ? 22.348 -15.827 -13.794 1.00 98.44 588 GLN A C 1
ATOM 4233 O O . GLN A 1 588 ? 21.933 -16.495 -12.847 1.00 98.44 588 GLN A O 1
ATOM 4238 N N . LYS A 1 589 ? 22.905 -14.626 -13.615 1.00 98.62 589 LYS A N 1
ATOM 4239 C CA . LYS A 1 589 ? 22.962 -13.947 -12.316 1.00 98.62 589 LYS A CA 1
ATOM 4240 C C . LYS A 1 589 ? 21.567 -13.661 -11.761 1.00 98.62 589 LYS A C 1
ATOM 4242 O O . LYS A 1 589 ? 21.340 -13.929 -10.585 1.00 98.62 589 LYS A O 1
ATOM 4247 N N . LEU A 1 590 ? 20.633 -13.172 -12.581 1.00 98.44 590 LEU A N 1
ATOM 4248 C CA . LEU A 1 590 ? 19.235 -12.987 -12.170 1.00 98.44 590 LEU A CA 1
ATOM 4249 C C . LEU A 1 590 ? 18.568 -14.328 -11.831 1.00 98.44 590 LEU A C 1
ATOM 4251 O O . LEU A 1 590 ? 17.902 -14.423 -10.800 1.00 98.44 590 LEU A O 1
ATOM 4255 N N . HIS A 1 591 ? 18.819 -15.386 -12.609 1.00 97.75 591 HIS A N 1
ATOM 4256 C CA . HIS A 1 591 ? 18.306 -16.725 -12.297 1.00 97.75 591 HIS A CA 1
ATOM 4257 C C . HIS A 1 591 ? 18.799 -17.248 -10.951 1.00 97.75 591 HIS A C 1
ATOM 4259 O O . HIS A 1 591 ? 18.012 -17.657 -10.098 1.00 97.75 591 HIS A O 1
ATOM 4265 N N . ALA A 1 592 ? 20.106 -17.150 -10.707 1.00 97.12 592 ALA A N 1
ATOM 4266 C CA . ALA A 1 592 ? 20.705 -17.527 -9.430 1.00 97.12 592 ALA A CA 1
ATOM 4267 C C . ALA A 1 592 ? 20.163 -16.698 -8.248 1.00 97.12 592 ALA A C 1
ATOM 4269 O O . ALA A 1 592 ? 20.246 -17.142 -7.094 1.00 97.12 592 ALA A O 1
ATOM 4270 N N . TYR A 1 593 ? 19.611 -15.511 -8.529 1.00 97.31 593 TYR A N 1
ATOM 4271 C CA . TYR A 1 593 ? 19.039 -14.611 -7.537 1.00 97.31 593 TYR A CA 1
ATOM 4272 C C . TYR A 1 593 ? 17.549 -14.807 -7.271 1.00 97.31 593 TYR A C 1
ATOM 4274 O O . TYR A 1 593 ? 17.071 -14.186 -6.336 1.00 97.31 593 TYR A O 1
ATOM 4282 N N . GLY A 1 594 ? 16.839 -15.682 -7.991 1.00 95.12 594 GLY A N 1
ATOM 4283 C CA . GLY A 1 594 ? 15.450 -16.043 -7.672 1.00 95.12 594 GLY A CA 1
ATOM 4284 C C . GLY A 1 594 ? 14.425 -15.777 -8.775 1.00 95.12 594 GLY A C 1
ATOM 4285 O O . GLY A 1 594 ? 13.272 -16.187 -8.615 1.00 95.12 594 GLY A O 1
ATOM 4286 N N . TRP A 1 595 ? 14.819 -15.164 -9.896 1.00 96.69 595 TRP A N 1
ATOM 4287 C CA . TRP A 1 595 ? 14.013 -15.189 -11.121 1.00 96.69 595 TRP A CA 1
ATOM 4288 C C . TRP A 1 595 ? 14.140 -16.558 -11.804 1.00 96.69 595 TRP A C 1
ATOM 4290 O O . TRP A 1 595 ? 15.160 -17.228 -11.710 1.00 96.69 595 TRP A O 1
ATOM 4300 N N . SER A 1 596 ? 13.097 -16.990 -12.491 1.00 93.69 596 SER A N 1
ATOM 4301 C CA . SER A 1 596 ? 13.086 -18.174 -13.360 1.00 93.69 596 SER A CA 1
ATOM 4302 C C . SER A 1 596 ? 12.944 -17.790 -14.840 1.00 93.69 596 SER A C 1
ATOM 4304 O O . SER A 1 596 ? 12.751 -16.613 -15.148 1.00 93.69 596 SER A O 1
ATOM 4306 N N . ALA A 1 597 ? 13.021 -18.774 -15.741 1.00 94.81 597 ALA A N 1
ATOM 4307 C CA . ALA A 1 597 ? 12.991 -18.572 -17.195 1.00 94.81 597 ALA A CA 1
ATOM 4308 C C . ALA A 1 597 ? 11.722 -17.854 -17.702 1.00 94.81 597 ALA A C 1
ATOM 4310 O O . ALA A 1 597 ? 11.737 -17.183 -18.732 1.00 94.81 597 ALA A O 1
ATOM 4311 N N . GLU A 1 598 ? 10.619 -17.945 -16.958 1.00 94.88 598 GLU A N 1
ATOM 4312 C CA . GLU A 1 598 ? 9.351 -17.275 -17.247 1.00 94.88 598 GLU A CA 1
ATOM 4313 C C . GLU A 1 598 ? 9.443 -15.738 -17.199 1.00 94.88 598 GLU A C 1
ATOM 4315 O O . GLU A 1 598 ? 8.519 -15.062 -17.652 1.00 94.88 598 GLU A O 1
ATOM 4320 N N . HIS A 1 599 ? 10.538 -15.179 -16.672 1.00 96.88 599 HIS A N 1
ATOM 4321 C CA . HIS A 1 599 ? 10.749 -13.736 -16.528 1.00 96.88 599 HIS A CA 1
ATOM 4322 C C . HIS A 1 599 ? 11.665 -13.131 -17.601 1.00 96.88 599 HIS A C 1
ATOM 4324 O O . HIS A 1 599 ? 11.703 -11.907 -17.756 1.00 96.88 599 HIS A O 1
ATOM 4330 N N . ASP A 1 600 ? 12.403 -13.964 -18.341 1.00 97.81 600 ASP A N 1
ATOM 4331 C CA . ASP A 1 600 ? 13.567 -13.552 -19.140 1.00 97.81 600 ASP A CA 1
ATOM 4332 C C . ASP A 1 600 ? 13.237 -12.430 -20.126 1.00 97.81 600 ASP A C 1
ATOM 4334 O O . ASP A 1 600 ? 13.948 -11.426 -20.221 1.00 97.81 600 ASP A O 1
ATOM 4338 N N . VAL A 1 601 ? 12.105 -12.570 -20.819 1.00 97.50 601 VAL A N 1
ATOM 4339 C CA . VAL A 1 601 ? 11.640 -11.623 -21.843 1.00 97.50 601 VAL A CA 1
ATOM 4340 C C . VAL A 1 601 ? 11.062 -10.326 -21.267 1.00 97.50 601 VAL A C 1
ATOM 4342 O O . VAL A 1 601 ? 10.821 -9.379 -22.013 1.00 97.50 601 VAL A O 1
ATOM 4345 N N . PHE A 1 602 ? 10.837 -10.242 -19.955 1.00 97.88 602 PHE A N 1
ATOM 4346 C CA . PHE A 1 602 ? 10.173 -9.103 -19.313 1.00 97.88 602 PHE A CA 1
ATOM 4347 C C . PHE A 1 602 ? 11.139 -8.162 -18.584 1.00 97.88 602 PHE A C 1
ATOM 4349 O O . PHE A 1 602 ? 10.735 -7.071 -18.168 1.00 97.88 602 PHE A O 1
ATOM 4356 N N . HIS A 1 603 ? 12.424 -8.517 -18.466 1.00 98.06 603 HIS A N 1
ATOM 4357 C CA . HIS A 1 603 ? 13.424 -7.675 -17.803 1.00 98.06 603 HIS A CA 1
ATOM 4358 C C . HIS A 1 603 ? 13.570 -6.284 -18.440 1.00 98.06 603 HIS A C 1
ATOM 4360 O O . HIS A 1 603 ? 13.772 -5.309 -17.714 1.00 98.06 603 HIS A O 1
ATOM 4366 N N . ALA A 1 604 ? 13.415 -6.162 -19.765 1.00 97.50 604 ALA A N 1
ATOM 4367 C CA . ALA A 1 604 ? 13.537 -4.880 -20.460 1.00 97.50 604 ALA A CA 1
ATOM 4368 C C . ALA A 1 604 ? 12.487 -3.858 -20.001 1.00 97.50 604 ALA A C 1
ATOM 4370 O O . ALA A 1 604 ? 12.831 -2.758 -19.560 1.00 97.50 604 ALA A O 1
ATOM 4371 N N . SER A 1 605 ? 11.204 -4.224 -20.068 1.00 97.38 605 SER A N 1
ATOM 4372 C CA . SER A 1 605 ? 10.114 -3.343 -19.649 1.00 97.38 605 SER A CA 1
ATOM 4373 C C . SER A 1 605 ? 10.151 -3.064 -18.146 1.00 97.38 605 SER A C 1
ATOM 4375 O O . SER A 1 605 ? 9.905 -1.932 -17.740 1.00 97.38 605 SER A O 1
ATOM 4377 N N . HIS A 1 606 ? 10.497 -4.057 -17.319 1.00 97.69 606 HIS A N 1
ATOM 4378 C CA . HIS A 1 606 ? 10.560 -3.884 -15.866 1.00 97.69 606 HIS A CA 1
ATOM 4379 C C . HIS A 1 606 ? 11.675 -2.923 -15.452 1.00 97.69 606 HIS A C 1
ATOM 4381 O O . HIS A 1 606 ? 11.434 -2.029 -14.638 1.00 97.69 606 HIS A O 1
ATOM 4387 N N . HIS A 1 607 ? 12.858 -3.019 -16.067 1.00 97.81 607 HIS A N 1
ATOM 4388 C CA . HIS A 1 607 ? 13.902 -2.032 -15.824 1.00 97.81 607 HIS A CA 1
ATOM 4389 C C . HIS A 1 607 ? 13.464 -0.632 -16.262 1.00 97.81 607 HIS A C 1
ATOM 4391 O O . HIS A 1 607 ? 13.596 0.323 -15.503 1.00 97.81 607 HIS A O 1
ATOM 4397 N N . ALA A 1 608 ? 12.908 -0.496 -17.468 1.00 95.88 608 ALA A N 1
ATOM 4398 C CA . ALA A 1 608 ? 12.529 0.807 -18.006 1.00 95.88 608 ALA A CA 1
ATOM 4399 C C . ALA A 1 608 ? 11.397 1.503 -17.230 1.00 95.88 608 ALA A C 1
ATOM 4401 O O . ALA A 1 608 ? 11.379 2.732 -17.156 1.00 95.88 608 ALA A O 1
ATOM 4402 N N . LEU A 1 609 ? 10.442 0.735 -16.696 1.00 94.94 609 LEU A N 1
ATOM 4403 C CA . LEU A 1 609 ? 9.183 1.265 -16.164 1.00 94.94 609 LEU A CA 1
ATOM 4404 C C . LEU A 1 609 ? 9.051 1.155 -14.638 1.00 94.94 609 LEU A C 1
ATOM 4406 O O . LEU A 1 609 ? 8.121 1.742 -14.089 1.00 94.94 609 LEU A O 1
ATOM 4410 N N . ALA A 1 610 ? 9.938 0.425 -13.946 1.00 95.88 610 ALA A N 1
ATOM 4411 C CA . ALA A 1 610 ? 9.787 0.176 -12.510 1.00 95.88 610 ALA A CA 1
ATOM 4412 C C . ALA A 1 610 ? 11.106 0.119 -11.719 1.00 95.88 610 ALA A C 1
ATOM 4414 O O . ALA A 1 610 ? 11.230 0.804 -10.704 1.00 95.88 610 ALA A O 1
ATOM 4415 N N . THR A 1 611 ? 12.103 -0.662 -12.136 1.00 98.12 611 THR A N 1
ATOM 4416 C CA . THR A 1 611 ? 13.209 -1.061 -11.242 1.00 98.12 611 THR A CA 1
ATOM 4417 C C . THR A 1 611 ? 13.992 0.113 -10.621 1.00 98.12 611 THR A C 1
ATOM 4419 O O . THR A 1 611 ? 14.056 0.172 -9.388 1.00 98.12 611 THR A O 1
ATOM 4422 N N . PRO A 1 612 ? 14.524 1.096 -11.380 1.00 97.88 612 PRO A N 1
ATOM 4423 C CA . PRO A 1 612 ? 15.247 2.231 -10.794 1.00 97.88 612 PRO A CA 1
ATOM 4424 C C . PRO A 1 612 ? 14.359 3.096 -9.891 1.00 97.88 612 PRO A C 1
ATOM 4426 O O . PRO A 1 612 ? 14.788 3.544 -8.827 1.00 97.88 612 PRO A O 1
ATOM 4429 N N . SER A 1 613 ? 13.096 3.286 -10.290 1.00 96.88 613 SER A N 1
ATOM 4430 C CA . SER A 1 613 ? 12.105 4.098 -9.570 1.00 96.88 613 SER A CA 1
ATOM 4431 C C . SER A 1 613 ? 11.824 3.560 -8.165 1.00 96.88 613 SER A C 1
ATOM 4433 O O . SER A 1 613 ? 11.823 4.311 -7.181 1.00 96.88 613 SER A O 1
ATOM 4435 N N . ILE A 1 614 ? 11.671 2.237 -8.066 1.00 98.25 614 ILE A N 1
ATOM 4436 C CA . ILE A 1 614 ? 11.438 1.522 -6.815 1.00 98.25 614 ILE A CA 1
ATOM 4437 C C . ILE A 1 614 ? 12.702 1.572 -5.965 1.00 98.25 614 ILE A C 1
ATOM 4439 O O . ILE A 1 614 ? 12.611 1.934 -4.795 1.00 98.25 614 ILE A O 1
ATOM 4443 N N . VAL A 1 615 ? 13.879 1.309 -6.544 1.00 98.75 615 VAL A N 1
ATOM 4444 C CA . VAL A 1 615 ? 15.151 1.381 -5.810 1.00 98.75 615 VAL A CA 1
ATOM 4445 C C . VAL A 1 615 ? 15.333 2.742 -5.148 1.00 98.75 615 VAL A C 1
ATOM 4447 O O . VAL A 1 615 ? 15.546 2.796 -3.940 1.00 98.75 615 VAL A O 1
ATOM 4450 N N . VAL A 1 616 ? 15.214 3.842 -5.896 1.00 98.62 616 VAL A N 1
ATOM 4451 C CA . VAL A 1 616 ? 15.451 5.186 -5.344 1.00 98.62 616 VAL A CA 1
ATOM 4452 C C . VAL A 1 616 ? 14.404 5.545 -4.289 1.00 98.62 616 VAL A C 1
ATOM 4454 O O . VAL A 1 616 ? 14.751 6.064 -3.228 1.00 98.62 616 VAL A O 1
ATOM 4457 N N . THR A 1 617 ? 13.130 5.239 -4.536 1.00 98.31 617 THR A N 1
ATOM 4458 C CA . THR A 1 617 ? 12.047 5.565 -3.596 1.00 98.31 617 THR A CA 1
ATOM 4459 C C . THR A 1 617 ? 12.179 4.781 -2.290 1.00 98.31 617 THR A C 1
ATOM 4461 O O . THR A 1 617 ? 12.138 5.372 -1.209 1.00 98.31 617 THR A O 1
ATOM 4464 N N . TYR A 1 618 ? 12.402 3.467 -2.374 1.00 98.44 618 TYR A N 1
ATOM 4465 C CA . TYR A 1 618 ? 12.484 2.601 -1.199 1.00 98.44 618 TYR A CA 1
ATOM 4466 C C . TYR A 1 618 ? 13.797 2.754 -0.426 1.00 98.44 618 TYR A C 1
ATOM 4468 O O . TYR A 1 618 ? 13.815 2.635 0.798 1.00 98.44 618 TYR A O 1
ATOM 4476 N N . LEU A 1 619 ? 14.894 3.095 -1.104 1.00 98.50 619 LEU A N 1
ATOM 4477 C CA . LEU A 1 619 ? 16.141 3.460 -0.435 1.00 98.50 619 LEU A CA 1
ATOM 4478 C C . LEU A 1 619 ? 15.941 4.686 0.467 1.00 98.50 619 LEU A C 1
ATOM 4480 O O . LEU A 1 619 ? 16.361 4.677 1.628 1.00 98.50 619 LEU A O 1
ATOM 4484 N N . ASN A 1 620 ? 15.247 5.707 -0.046 1.00 98.62 620 ASN A N 1
ATOM 4485 C CA . ASN A 1 620 ? 14.916 6.904 0.720 1.00 98.62 620 ASN A CA 1
ATOM 4486 C C . ASN A 1 620 ? 13.965 6.605 1.889 1.00 98.62 620 ASN A C 1
ATOM 4488 O O . ASN A 1 620 ? 14.244 7.021 3.017 1.00 98.62 620 ASN A O 1
ATOM 4492 N N . THR A 1 621 ? 12.905 5.822 1.661 1.00 97.44 621 THR A N 1
ATOM 4493 C CA . THR A 1 621 ? 11.914 5.529 2.709 1.00 97.44 621 THR A CA 1
ATOM 4494 C C . THR A 1 621 ? 12.468 4.648 3.834 1.00 97.44 621 THR A C 1
ATOM 4496 O O . THR A 1 621 ? 12.357 5.007 5.007 1.00 97.44 621 THR A O 1
ATOM 4499 N N . TYR A 1 622 ? 13.181 3.560 3.519 1.00 98.56 622 TYR A N 1
ATOM 4500 C CA . TYR A 1 622 ? 13.757 2.676 4.539 1.00 98.56 622 TYR A CA 1
ATOM 4501 C C . TYR A 1 622 ? 14.848 3.375 5.343 1.00 98.56 622 TYR A C 1
ATOM 4503 O O . TYR A 1 622 ? 14.928 3.216 6.563 1.00 98.56 622 TYR A O 1
ATOM 4511 N N . GLY A 1 623 ? 15.647 4.215 4.684 1.00 98.44 623 GLY A N 1
ATOM 4512 C CA . GLY A 1 623 ? 16.625 5.052 5.362 1.00 98.44 623 GLY A CA 1
ATOM 4513 C C . GLY A 1 623 ? 16.024 6.242 6.114 1.00 98.44 623 GLY A C 1
ATOM 4514 O O . GLY A 1 623 ? 16.721 6.829 6.944 1.00 98.44 623 GLY A O 1
ATOM 4515 N N . ARG A 1 624 ? 14.751 6.597 5.881 1.00 97.94 624 ARG A N 1
ATOM 4516 C CA . ARG A 1 624 ? 14.086 7.817 6.385 1.00 97.94 624 ARG A CA 1
ATOM 4517 C C . ARG A 1 624 ? 14.827 9.098 5.987 1.00 97.94 624 ARG A C 1
ATOM 4519 O O . ARG A 1 624 ? 15.035 9.998 6.807 1.00 97.94 624 ARG A O 1
ATOM 4526 N N . PHE A 1 625 ? 15.308 9.142 4.753 1.00 98.38 625 PHE A N 1
ATOM 4527 C CA . PHE A 1 625 ? 16.101 10.251 4.234 1.00 98.38 625 PHE A CA 1
ATOM 4528 C C . PHE A 1 625 ? 15.223 11.451 3.841 1.00 98.38 625 PHE A C 1
ATOM 4530 O O . PHE A 1 625 ? 14.040 11.317 3.521 1.00 98.38 625 PHE A O 1
ATOM 4537 N N . SER A 1 626 ? 15.802 12.645 3.946 1.00 97.94 626 SER A N 1
ATOM 4538 C CA . SER A 1 626 ? 15.232 13.899 3.450 1.00 97.94 626 SER A CA 1
ATOM 4539 C C . SER A 1 626 ? 15.512 14.039 1.954 1.00 97.94 626 SER A C 1
ATOM 4541 O O . SER A 1 626 ? 16.505 13.519 1.453 1.00 97.94 626 SER A O 1
ATOM 4543 N N . VAL A 1 627 ? 14.706 14.833 1.243 1.00 98.12 627 VAL A N 1
ATOM 4544 C CA . VAL A 1 627 ? 14.994 15.210 -0.156 1.00 98.12 627 VAL A CA 1
ATOM 4545 C C . VAL A 1 627 ? 16.368 15.877 -0.313 1.00 98.12 627 VAL A C 1
ATOM 4547 O O . VAL A 1 627 ? 17.008 15.753 -1.351 1.00 98.12 627 VAL A O 1
ATOM 4550 N N . THR A 1 628 ? 16.848 16.551 0.733 1.00 98.06 628 THR A N 1
ATOM 4551 C CA . THR A 1 628 ? 18.148 17.234 0.749 1.00 98.06 628 THR A CA 1
ATOM 4552 C C . THR A 1 628 ? 19.337 16.280 0.810 1.00 98.06 628 THR A C 1
ATOM 4554 O O . THR A 1 628 ? 20.458 16.706 0.550 1.00 98.06 628 THR A O 1
ATOM 4557 N N . ASP A 1 629 ? 19.109 15.008 1.147 1.00 98.06 629 ASP A N 1
ATOM 4558 C CA . ASP A 1 629 ? 20.181 14.025 1.308 1.00 98.06 629 ASP A CA 1
ATOM 4559 C C . ASP A 1 629 ? 20.710 13.520 -0.047 1.00 98.06 629 ASP A C 1
ATOM 4561 O O . ASP A 1 629 ? 21.819 12.992 -0.087 1.00 98.06 629 ASP A O 1
ATOM 4565 N N . ASN A 1 630 ? 19.938 13.681 -1.142 1.00 97.38 630 ASN A N 1
ATOM 4566 C CA . ASN A 1 630 ? 20.284 13.256 -2.512 1.00 97.38 630 ASN A CA 1
ATOM 4567 C C . ASN A 1 630 ? 20.979 11.880 -2.545 1.00 97.38 630 ASN A C 1
ATOM 4569 O O . ASN A 1 630 ? 22.055 11.717 -3.126 1.00 97.38 630 ASN A O 1
ATOM 4573 N N . VAL A 1 631 ? 20.402 10.900 -1.844 1.00 98.31 631 VAL A N 1
ATOM 4574 C CA . VAL A 1 631 ? 21.059 9.618 -1.562 1.00 98.31 631 VAL A CA 1
ATOM 4575 C C . VAL A 1 631 ? 21.470 8.929 -2.862 1.00 98.31 631 VAL A C 1
ATOM 4577 O O . VAL A 1 631 ? 20.674 8.804 -3.794 1.00 98.31 631 VAL A O 1
ATOM 4580 N N . CYS A 1 632 ? 22.732 8.496 -2.925 1.00 98.50 632 CYS A N 1
ATOM 4581 C CA . CYS A 1 632 ? 23.357 7.931 -4.124 1.00 98.50 632 CYS A CA 1
ATOM 4582 C C . CYS A 1 632 ? 23.307 8.840 -5.365 1.00 98.50 632 CYS A C 1
ATOM 4584 O O . CYS A 1 632 ? 23.292 8.348 -6.492 1.00 98.50 632 CYS A O 1
ATOM 4586 N N . GLY A 1 633 ? 23.268 10.159 -5.161 1.00 98.12 633 GLY A N 1
ATOM 4587 C CA . GLY A 1 633 ? 23.259 11.155 -6.228 1.00 98.12 633 GLY A CA 1
ATOM 4588 C C . GLY A 1 633 ? 21.901 11.325 -6.905 1.00 98.12 633 GLY A C 1
ATOM 4589 O O . GLY A 1 633 ? 21.807 12.057 -7.887 1.00 98.12 633 GLY A O 1
ATOM 4590 N N . PHE A 1 634 ? 20.837 10.675 -6.427 1.00 98.69 634 PHE A N 1
ATOM 4591 C CA . PHE A 1 634 ? 19.523 10.754 -7.062 1.00 98.69 634 PHE A CA 1
ATOM 4592 C C . PHE A 1 634 ? 18.649 11.871 -6.494 1.00 98.69 634 PHE A C 1
ATOM 4594 O O . PHE A 1 634 ? 18.668 12.175 -5.305 1.00 98.69 634 PHE A O 1
ATOM 4601 N N . SER A 1 635 ? 17.833 12.451 -7.371 1.00 98.56 635 SER A N 1
ATOM 4602 C CA . SER A 1 635 ? 16.767 13.401 -7.047 1.00 98.56 635 SER A CA 1
ATOM 4603 C C . SER A 1 635 ? 15.600 13.255 -8.032 1.00 98.56 635 SER A C 1
ATOM 4605 O O . SER A 1 635 ? 15.689 12.486 -8.993 1.00 98.56 635 SER A O 1
ATOM 4607 N N . PHE A 1 636 ? 14.510 14.000 -7.821 1.00 98.56 636 PHE A N 1
ATOM 4608 C CA . PHE A 1 636 ? 13.375 14.047 -8.749 1.00 98.56 636 PHE A CA 1
ATOM 4609 C C . PHE A 1 636 ? 13.187 15.444 -9.333 1.00 98.56 636 PHE A C 1
ATOM 4611 O O . PHE A 1 636 ? 13.259 16.442 -8.611 1.00 98.56 636 PHE A O 1
ATOM 4618 N N . ALA A 1 637 ? 12.919 15.521 -10.636 1.00 98.31 637 ALA A N 1
ATOM 4619 C CA . ALA A 1 637 ? 12.609 16.777 -11.314 1.00 98.31 637 ALA A CA 1
ATOM 4620 C C . ALA A 1 637 ? 11.814 16.554 -12.601 1.00 98.31 637 ALA A C 1
ATOM 4622 O O . ALA A 1 637 ? 11.840 15.468 -13.180 1.00 98.31 637 ALA A O 1
ATOM 4623 N N . THR A 1 638 ? 11.176 17.611 -13.099 1.00 97.88 638 THR A N 1
ATOM 4624 C CA . THR A 1 638 ? 10.754 17.645 -14.504 1.00 97.88 638 THR A CA 1
ATOM 4625 C C . THR A 1 638 ? 11.996 17.746 -15.394 1.00 97.88 638 THR A C 1
ATOM 4627 O O . THR A 1 638 ? 12.974 18.407 -15.033 1.00 97.88 638 THR A O 1
ATOM 4630 N N . THR A 1 639 ? 11.981 17.089 -16.554 1.00 97.44 639 THR A N 1
ATOM 4631 C CA . THR A 1 639 ? 13.111 17.119 -17.495 1.00 97.44 639 THR A CA 1
ATOM 4632 C C . THR A 1 639 ? 12.657 17.371 -18.926 1.00 97.44 639 THR A C 1
ATOM 4634 O O . THR A 1 639 ? 11.633 16.842 -19.356 1.00 97.44 639 THR A O 1
ATOM 4637 N N . ALA A 1 640 ? 13.472 18.088 -19.699 1.00 95.69 640 ALA A N 1
ATOM 4638 C CA . ALA A 1 640 ? 13.320 18.187 -21.149 1.00 95.69 640 ALA A CA 1
ATOM 4639 C C . ALA A 1 640 ? 13.597 16.830 -21.840 1.00 95.69 640 ALA A C 1
ATOM 4641 O O . ALA A 1 640 ? 14.207 15.949 -21.225 1.00 95.69 640 ALA A O 1
ATOM 4642 N N . PRO A 1 641 ? 13.247 16.654 -23.133 1.00 93.69 641 PRO A N 1
ATOM 4643 C CA . PRO A 1 641 ? 13.517 15.413 -23.872 1.00 93.69 641 PRO A CA 1
ATOM 4644 C C . PRO A 1 641 ? 14.989 14.970 -23.854 1.00 93.69 641 PRO A C 1
ATOM 4646 O O . PRO A 1 641 ? 15.272 13.782 -23.749 1.00 93.69 641 PRO A O 1
ATOM 4649 N N . ALA A 1 642 ? 15.934 15.919 -23.860 1.00 94.19 642 ALA A N 1
ATOM 4650 C CA . ALA A 1 642 ? 17.374 15.655 -23.739 1.00 94.19 642 ALA A CA 1
ATOM 4651 C C . ALA A 1 642 ? 17.839 15.312 -22.301 1.00 94.19 642 ALA A C 1
ATOM 4653 O O . ALA A 1 642 ? 19.039 15.290 -22.014 1.00 94.19 642 ALA A O 1
ATOM 4654 N N . GLY A 1 643 ? 16.902 15.116 -21.368 1.00 96.12 643 GLY A N 1
ATOM 4655 C CA . GLY A 1 643 ? 17.134 14.721 -19.979 1.00 96.12 643 GLY A CA 1
ATOM 4656 C C . GLY A 1 643 ? 17.597 15.833 -19.042 1.00 96.12 643 GLY A C 1
ATOM 4657 O O . GLY A 1 643 ? 17.820 15.562 -17.867 1.00 96.12 643 GLY A O 1
ATOM 4658 N N . THR A 1 644 ? 17.790 17.063 -19.521 1.00 97.19 644 THR A N 1
ATOM 4659 C CA . THR A 1 644 ? 18.174 18.196 -18.665 1.00 97.19 644 THR A CA 1
ATOM 4660 C C . THR A 1 644 ? 17.029 18.578 -17.739 1.00 97.19 644 THR A C 1
ATOM 4662 O O . THR A 1 644 ? 15.876 18.613 -18.171 1.00 97.19 644 THR A O 1
ATOM 4665 N N . VAL A 1 645 ? 17.349 18.907 -16.489 1.00 98.00 645 VAL A N 1
ATOM 4666 C CA . VAL A 1 645 ? 16.375 19.415 -15.516 1.00 98.00 645 VAL A CA 1
ATOM 4667 C C . VAL A 1 645 ? 15.717 20.694 -16.030 1.00 98.00 645 VAL A C 1
ATOM 4669 O O . VAL A 1 645 ? 16.393 21.586 -16.542 1.00 98.00 645 VAL A O 1
ATOM 4672 N N . THR A 1 646 ? 14.404 20.795 -15.849 1.00 97.00 646 THR A N 1
ATOM 4673 C CA . THR A 1 646 ? 13.615 21.989 -16.157 1.00 97.00 646 THR A CA 1
ATOM 4674 C C . THR A 1 646 ? 12.647 22.303 -15.025 1.00 97.00 646 THR A C 1
ATOM 4676 O O . THR A 1 646 ? 12.255 21.420 -14.263 1.00 97.00 646 THR A O 1
ATOM 4679 N N . ALA A 1 647 ? 12.203 23.557 -14.950 1.00 95.88 647 ALA A N 1
ATOM 4680 C CA . ALA A 1 647 ? 11.123 23.936 -14.050 1.00 95.88 647 ALA A CA 1
ATOM 4681 C C . ALA A 1 647 ? 9.852 23.130 -14.356 1.00 95.88 647 ALA A C 1
ATOM 4683 O O . ALA A 1 647 ? 9.493 22.926 -15.518 1.00 95.88 647 ALA A O 1
ATOM 4684 N N . THR A 1 648 ? 9.149 22.701 -13.310 1.00 95.38 648 THR A N 1
ATOM 4685 C CA . THR A 1 648 ? 7.848 22.040 -13.454 1.00 95.38 648 THR A CA 1
ATOM 4686 C C . THR A 1 648 ? 6.817 23.029 -13.994 1.00 95.38 648 THR A C 1
ATOM 4688 O O . THR A 1 648 ? 6.828 24.200 -13.608 1.00 95.38 648 THR A O 1
ATOM 4691 N N . SER A 1 649 ? 5.948 22.601 -14.909 1.00 93.94 649 SER A N 1
ATOM 4692 C CA . SER A 1 649 ? 4.867 23.449 -15.422 1.00 93.94 649 SER A CA 1
ATOM 4693 C C . SER A 1 649 ? 3.661 23.433 -14.478 1.00 93.94 649 SER A C 1
ATOM 4695 O O . SER A 1 649 ? 3.447 22.460 -13.755 1.00 93.94 649 SER A O 1
ATOM 4697 N N . ALA A 1 650 ? 2.833 24.482 -14.523 1.00 91.69 650 ALA A N 1
ATOM 4698 C CA . ALA A 1 650 ? 1.598 24.532 -13.735 1.00 91.69 650 ALA A CA 1
ATOM 4699 C C . ALA A 1 650 ? 0.661 23.353 -14.055 1.00 91.69 650 ALA A C 1
ATOM 4701 O O . ALA A 1 650 ? 0.065 22.790 -13.148 1.00 91.69 650 ALA A O 1
ATOM 4702 N N . ALA A 1 651 ? 0.588 22.921 -15.320 1.00 93.06 651 ALA A N 1
ATOM 4703 C CA . ALA A 1 651 ? -0.247 21.789 -15.725 1.00 93.06 651 ALA A CA 1
ATOM 4704 C C . ALA A 1 651 ? 0.239 20.448 -15.150 1.00 93.06 651 ALA A C 1
ATOM 4706 O O . ALA A 1 651 ? -0.573 19.651 -14.684 1.00 93.06 651 ALA A O 1
ATOM 4707 N N . VAL A 1 652 ? 1.558 20.206 -15.136 1.00 93.88 652 VAL A N 1
ATOM 4708 C CA . VAL A 1 652 ? 2.125 19.009 -14.488 1.00 93.88 652 VAL A CA 1
ATOM 4709 C C . VAL A 1 652 ? 1.794 19.028 -13.003 1.00 93.88 652 VAL A C 1
ATOM 4711 O O . VAL A 1 652 ? 1.262 18.055 -12.482 1.00 93.88 652 VAL A O 1
ATOM 4714 N N . GLN A 1 653 ? 2.052 20.152 -12.337 1.00 93.81 653 GLN A N 1
ATOM 4715 C CA . GLN A 1 653 ? 1.807 20.295 -10.909 1.00 93.81 653 GLN A CA 1
ATOM 4716 C C . GLN A 1 653 ? 0.331 20.105 -10.539 1.00 93.81 653 GLN A C 1
ATOM 4718 O O . GLN A 1 653 ? 0.017 19.414 -9.571 1.00 93.81 653 GLN A O 1
ATOM 4723 N N . ALA A 1 654 ? -0.569 20.703 -11.313 1.00 94.94 654 ALA A N 1
ATOM 4724 C CA . ALA A 1 654 ? -1.995 20.656 -11.054 1.00 94.94 654 ALA A CA 1
ATOM 4725 C C . ALA A 1 654 ? -2.600 19.277 -11.353 1.00 94.94 654 ALA A C 1
ATOM 4727 O O . ALA A 1 654 ? -3.500 18.843 -10.644 1.00 94.94 654 ALA A O 1
ATOM 4728 N N . GLY A 1 655 ? -2.084 18.558 -12.356 1.00 95.19 655 GLY A N 1
ATOM 4729 C CA . GLY A 1 655 ? -2.563 17.223 -12.722 1.00 95.19 655 GLY A CA 1
ATOM 4730 C C . GLY A 1 655 ? -1.920 16.065 -11.951 1.00 95.19 655 GLY A C 1
ATOM 4731 O O . GLY A 1 655 ? -2.457 14.955 -11.992 1.00 95.19 655 GLY A O 1
ATOM 4732 N N . ILE A 1 656 ? -0.789 16.285 -11.263 1.00 95.69 656 ILE A N 1
ATOM 4733 C CA . ILE A 1 656 ? 0.056 15.195 -10.745 1.00 95.69 656 ILE A CA 1
ATOM 4734 C C . ILE A 1 656 ? -0.677 14.263 -9.791 1.00 95.69 656 ILE A C 1
ATOM 4736 O O . ILE A 1 656 ? -0.424 13.064 -9.829 1.00 95.69 656 ILE A O 1
ATOM 4740 N N . PHE A 1 657 ? -1.605 14.784 -8.983 1.00 95.75 657 PHE A N 1
ATOM 4741 C CA . PHE A 1 657 ? -2.411 13.991 -8.058 1.00 95.75 657 PHE A CA 1
ATOM 4742 C C . PHE A 1 657 ? -3.156 12.861 -8.781 1.00 95.75 657 PHE A C 1
ATOM 4744 O O . PHE A 1 657 ? -3.172 11.728 -8.302 1.00 95.75 657 PHE A O 1
ATOM 4751 N N . ALA A 1 658 ? -3.723 13.167 -9.950 1.00 95.94 658 ALA A N 1
ATOM 4752 C CA . ALA A 1 658 ? -4.584 12.265 -10.701 1.00 95.94 658 ALA A CA 1
ATOM 4753 C C . ALA A 1 658 ? -3.815 11.293 -11.608 1.00 95.94 658 ALA A C 1
ATOM 4755 O O . ALA A 1 658 ? -4.254 10.162 -11.802 1.00 95.94 658 ALA A O 1
ATOM 4756 N N . VAL A 1 659 ? -2.682 11.724 -12.173 1.00 93.88 659 VAL A N 1
ATOM 4757 C CA . VAL A 1 659 ? -1.878 10.909 -13.110 1.00 93.88 659 VAL A CA 1
ATOM 4758 C C . VAL A 1 659 ? -0.687 10.219 -12.441 1.00 93.88 659 VAL A C 1
ATOM 4760 O O . VAL A 1 659 ? -0.009 9.399 -13.055 1.00 93.88 659 VAL A O 1
ATOM 4763 N N . GLY A 1 660 ? -0.377 10.605 -11.205 1.00 92.81 660 GLY A N 1
ATOM 4764 C CA . GLY A 1 660 ? 0.784 10.145 -10.466 1.00 92.81 660 GLY A CA 1
ATOM 4765 C C . GLY A 1 660 ? 0.575 8.801 -9.775 1.00 92.81 660 GLY A C 1
ATOM 4766 O O . GLY A 1 660 ? -0.509 8.486 -9.291 1.00 92.81 660 GLY A O 1
ATOM 4767 N N . ASN A 1 661 ? 1.647 8.021 -9.671 1.00 89.88 661 ASN A N 1
ATOM 4768 C CA . ASN A 1 661 ? 1.643 6.720 -8.999 1.00 89.88 661 ASN A CA 1
ATOM 4769 C C . ASN A 1 661 ? 2.427 6.694 -7.666 1.00 89.88 661 ASN A C 1
ATOM 4771 O O . ASN A 1 661 ? 2.611 5.615 -7.096 1.00 89.88 661 ASN A O 1
ATOM 4775 N N . GLY A 1 662 ? 2.917 7.856 -7.212 1.00 92.38 662 GLY A N 1
ATOM 4776 C CA . GLY A 1 662 ? 3.743 8.039 -6.011 1.00 92.38 662 GLY A CA 1
ATOM 4777 C C . GLY A 1 662 ? 5.191 7.534 -6.095 1.00 92.38 662 GLY A C 1
ATOM 4778 O O . GLY A 1 662 ? 5.918 7.650 -5.110 1.00 92.38 662 GLY A O 1
ATOM 4779 N N . VAL A 1 663 ? 5.624 7.001 -7.243 1.00 94.44 663 VAL A N 1
ATOM 4780 C CA . VAL A 1 663 ? 6.993 6.524 -7.507 1.00 94.44 663 VAL A CA 1
ATOM 4781 C C . VAL A 1 663 ? 7.470 7.123 -8.838 1.00 94.44 663 VAL A C 1
ATOM 4783 O O . VAL A 1 663 ? 7.232 6.531 -9.891 1.00 94.44 663 VAL A O 1
ATOM 4786 N N . PRO A 1 664 ? 8.114 8.306 -8.840 1.00 94.94 664 PRO A N 1
ATOM 4787 C CA . PRO A 1 664 ? 8.679 8.870 -10.064 1.00 94.94 664 PRO A CA 1
ATOM 4788 C C . PRO A 1 664 ? 9.598 7.851 -10.758 1.00 94.94 664 PRO A C 1
ATOM 4790 O O . PRO A 1 664 ? 10.343 7.188 -10.046 1.00 94.94 664 PRO A O 1
ATOM 4793 N N . PRO A 1 665 ? 9.576 7.709 -12.097 1.00 94.94 665 PRO A N 1
ATOM 4794 C CA . PRO A 1 665 ? 9.017 8.656 -13.045 1.00 94.94 665 PRO A CA 1
ATOM 4795 C C . PRO A 1 665 ? 7.489 8.579 -13.166 1.00 94.94 665 PRO A C 1
ATOM 4797 O O . PRO A 1 665 ? 6.911 7.505 -13.300 1.00 94.94 665 PRO A O 1
ATOM 4800 N N . THR A 1 666 ? 6.827 9.738 -13.144 1.00 92.62 666 THR A N 1
ATOM 4801 C CA . THR A 1 666 ? 5.371 9.846 -13.287 1.00 92.62 666 THR A CA 1
ATOM 4802 C C . THR A 1 666 ? 4.955 11.262 -13.688 1.00 92.62 666 THR A C 1
ATOM 4804 O O . THR A 1 666 ? 5.531 12.238 -13.214 1.00 92.62 666 THR A O 1
ATOM 4807 N N . GLY A 1 667 ? 3.957 11.401 -14.568 1.00 88.44 667 GLY A N 1
ATOM 4808 C CA . GLY A 1 667 ? 3.377 12.708 -14.922 1.00 88.44 667 GLY A CA 1
ATOM 4809 C C . GLY A 1 667 ? 4.376 13.766 -15.423 1.00 88.44 667 GLY A C 1
ATOM 4810 O O . GLY A 1 667 ? 4.146 14.951 -15.225 1.00 88.44 667 GLY A O 1
ATOM 4811 N N . GLY A 1 668 ? 5.498 13.359 -16.030 1.00 90.19 668 GLY A N 1
ATOM 4812 C CA . GLY A 1 668 ? 6.566 14.262 -16.492 1.00 90.19 668 GLY A CA 1
ATOM 4813 C C . GLY A 1 668 ? 7.678 14.542 -15.471 1.00 90.19 668 GLY A C 1
ATOM 4814 O O . GLY A 1 668 ? 8.702 15.117 -15.838 1.00 90.19 668 GLY A O 1
ATOM 4815 N N . ILE A 1 669 ? 7.523 14.093 -14.225 1.00 96.31 669 ILE A N 1
ATOM 4816 C CA . ILE A 1 669 ? 8.576 14.102 -13.206 1.00 96.31 669 ILE A CA 1
ATOM 4817 C C . ILE A 1 669 ? 9.381 12.813 -13.355 1.00 96.31 669 ILE A C 1
ATOM 4819 O O . ILE A 1 669 ? 8.800 11.738 -13.455 1.00 96.31 669 ILE A O 1
ATOM 4823 N N . ASN A 1 670 ? 10.707 12.910 -13.379 1.00 97.69 670 ASN A N 1
ATOM 4824 C CA . ASN A 1 670 ? 11.626 11.805 -13.646 1.00 97.69 670 ASN A CA 1
ATOM 4825 C C . ASN A 1 670 ? 12.688 11.669 -12.549 1.00 97.69 670 ASN A C 1
ATOM 4827 O O . ASN A 1 670 ? 12.921 12.600 -11.772 1.00 97.69 670 ASN A O 1
ATOM 4831 N N . LEU A 1 671 ? 13.367 10.520 -12.533 1.00 98.00 671 LEU A N 1
ATOM 4832 C CA . LEU A 1 671 ? 14.625 10.350 -11.809 1.00 98.00 671 LEU A CA 1
ATOM 4833 C C . LEU A 1 671 ? 15.717 11.180 -12.474 1.00 98.00 671 LEU A C 1
ATOM 4835 O O . LEU A 1 671 ? 15.882 11.153 -13.694 1.00 98.00 671 LEU A O 1
ATOM 4839 N N . VAL A 1 672 ? 16.489 11.883 -11.656 1.00 98.75 672 VAL A N 1
ATOM 4840 C CA . VAL A 1 672 ? 17.649 12.666 -12.072 1.00 98.75 672 VAL A CA 1
ATOM 4841 C C . VAL A 1 672 ? 18.856 12.181 -11.292 1.00 98.75 672 VAL A C 1
ATOM 4843 O O . VAL A 1 672 ? 18.849 12.206 -10.062 1.00 98.75 672 VAL A O 1
ATOM 4846 N N . TYR A 1 673 ? 19.898 11.778 -12.010 1.00 98.75 673 TYR A N 1
ATOM 4847 C CA . TYR A 1 673 ? 21.212 11.535 -11.438 1.00 98.75 673 TYR A CA 1
ATOM 4848 C C . TYR A 1 673 ? 22.000 12.847 -11.453 1.00 98.75 673 TYR A C 1
ATOM 4850 O O . TYR A 1 673 ? 22.326 13.388 -12.514 1.00 98.75 673 TYR A O 1
ATOM 4858 N N . ASN A 1 674 ? 22.233 13.401 -10.265 1.00 98.62 674 ASN A N 1
ATOM 4859 C CA . ASN A 1 674 ? 22.890 14.689 -10.058 1.00 98.62 674 ASN A CA 1
ATOM 4860 C C . ASN A 1 674 ? 24.369 14.641 -10.437 1.00 98.62 674 ASN A C 1
ATOM 4862 O O . ASN A 1 674 ? 24.874 15.602 -11.013 1.00 98.62 674 ASN A O 1
ATOM 4866 N N . ASP A 1 675 ? 25.020 13.510 -10.171 1.00 98.31 675 ASP A N 1
ATOM 4867 C CA . ASP A 1 675 ? 26.467 13.350 -10.328 1.00 98.31 675 ASP A CA 1
ATOM 4868 C C . ASP A 1 675 ? 26.859 12.931 -11.756 1.00 98.31 675 ASP A C 1
ATOM 4870 O O . ASP A 1 675 ? 28.001 12.558 -12.013 1.00 98.31 675 ASP A O 1
ATOM 4874 N N . ALA A 1 676 ? 25.921 12.977 -12.708 1.00 98.38 676 ALA A N 1
ATOM 4875 C CA . ALA A 1 676 ? 26.186 12.646 -14.100 1.00 98.38 676 ALA A CA 1
ATOM 4876 C C . ALA A 1 676 ? 27.284 13.544 -14.701 1.00 98.38 676 ALA A C 1
ATOM 4878 O O . ALA A 1 676 ? 27.325 14.761 -14.484 1.00 98.38 676 ALA A O 1
ATOM 4879 N N . SER A 1 677 ? 28.142 12.955 -15.534 1.00 98.06 677 SER A N 1
ATOM 4880 C CA . SER A 1 677 ? 29.134 13.717 -16.299 1.00 98.06 677 SER A CA 1
ATOM 4881 C C . SER A 1 677 ? 28.434 14.700 -17.241 1.00 98.06 677 SER A C 1
ATOM 4883 O O . SER A 1 677 ? 27.524 14.324 -17.980 1.00 98.06 677 SER A O 1
ATOM 4885 N N . GLY A 1 678 ? 28.852 15.968 -17.220 1.00 95.25 678 GLY A N 1
ATOM 4886 C CA . GLY A 1 678 ? 28.170 17.044 -17.950 1.00 95.25 678 GLY A CA 1
ATOM 4887 C C . GLY A 1 678 ? 26.966 17.655 -17.215 1.00 95.25 678 GLY A C 1
ATOM 4888 O O . GLY A 1 678 ? 26.249 18.463 -17.804 1.00 95.25 678 GLY A O 1
ATOM 4889 N N . GLY A 1 679 ? 26.767 17.309 -15.938 1.00 96.25 679 GLY A N 1
ATOM 4890 C CA . GLY A 1 679 ? 25.757 17.885 -15.051 1.00 96.25 679 GLY A CA 1
ATOM 4891 C C . GLY A 1 679 ? 24.487 17.042 -14.929 1.00 96.25 679 GLY A C 1
ATOM 4892 O O . GLY A 1 679 ? 24.258 16.112 -15.702 1.00 96.25 679 GLY A O 1
ATOM 4893 N N . ALA A 1 680 ? 23.646 17.402 -13.954 1.00 98.06 680 ALA A N 1
ATOM 4894 C CA . ALA A 1 680 ? 22.448 16.652 -13.584 1.00 98.06 680 ALA A CA 1
ATOM 4895 C C . ALA A 1 680 ? 21.564 16.293 -14.794 1.00 98.06 680 ALA A C 1
ATOM 4897 O O . ALA A 1 680 ? 21.135 17.160 -15.568 1.00 98.06 680 ALA A O 1
ATOM 4898 N N . LYS A 1 681 ? 21.266 15.000 -14.933 1.00 98.12 681 LYS A N 1
ATOM 4899 C CA . LYS A 1 681 ? 20.596 14.427 -16.104 1.00 98.12 681 LYS A CA 1
ATOM 4900 C C . LYS A 1 681 ? 19.582 13.373 -15.679 1.00 98.12 681 LYS A C 1
ATOM 4902 O O . LYS A 1 681 ? 19.787 12.696 -14.675 1.00 98.12 681 LYS A O 1
ATOM 4907 N N . ARG A 1 682 ? 18.512 13.196 -16.460 1.00 97.88 682 ARG A N 1
ATOM 4908 C CA . ARG A 1 682 ? 17.620 12.038 -16.335 1.00 97.88 682 ARG A CA 1
ATOM 4909 C C . ARG A 1 682 ? 18.446 10.750 -16.292 1.00 97.88 682 ARG A C 1
ATOM 4911 O O . ARG A 1 682 ? 19.295 10.555 -17.160 1.00 97.88 682 ARG A O 1
ATOM 4918 N N . ASP A 1 683 ? 18.178 9.900 -15.309 1.00 97.38 683 ASP A N 1
ATOM 4919 C CA . ASP A 1 683 ? 18.925 8.672 -15.010 1.00 97.38 683 ASP A CA 1
ATOM 4920 C C . ASP A 1 683 ? 19.229 7.819 -16.250 1.00 97.38 683 ASP A C 1
ATOM 4922 O O . ASP A 1 683 ? 20.391 7.526 -16.508 1.00 97.38 683 ASP A O 1
ATOM 4926 N N . VAL A 1 684 ? 18.231 7.518 -17.086 1.00 96.88 684 VAL A N 1
ATOM 4927 C CA . VAL A 1 684 ? 18.391 6.677 -18.291 1.00 96.88 684 VAL A CA 1
ATOM 4928 C C . VAL A 1 684 ? 19.248 7.303 -19.402 1.00 96.88 684 VAL A C 1
ATOM 4930 O O . VAL A 1 684 ? 19.615 6.619 -20.353 1.00 96.88 684 VAL A O 1
ATOM 4933 N N . LEU A 1 685 ? 19.560 8.597 -19.300 1.00 97.44 685 LEU A N 1
ATOM 4934 C CA . LEU A 1 685 ? 20.438 9.339 -20.215 1.00 97.44 685 LEU A CA 1
ATOM 4935 C C . LEU A 1 685 ? 21.754 9.758 -19.541 1.00 97.44 685 LEU A C 1
ATOM 4937 O O . LEU A 1 685 ? 22.572 10.442 -20.158 1.00 97.44 685 LEU A O 1
ATOM 4941 N N . ALA A 1 686 ? 21.942 9.416 -18.266 1.00 97.81 686 ALA A N 1
ATOM 4942 C CA . ALA A 1 686 ? 23.080 9.858 -17.486 1.00 97.81 686 ALA A CA 1
ATOM 4943 C C . ALA A 1 686 ? 24.354 9.099 -17.869 1.00 97.81 686 ALA A C 1
ATOM 4945 O O . ALA A 1 686 ? 24.342 7.878 -18.043 1.00 97.81 686 ALA A O 1
ATOM 4946 N N . VAL A 1 687 ? 25.459 9.844 -17.947 1.00 98.62 687 VAL A N 1
ATOM 4947 C CA . VAL A 1 687 ? 26.806 9.302 -18.133 1.00 98.62 687 VAL A CA 1
ATOM 4948 C C . VAL A 1 687 ? 27.463 9.141 -16.768 1.00 98.62 687 VAL A C 1
ATOM 4950 O O . VAL A 1 687 ? 27.705 10.142 -16.086 1.00 98.62 687 VAL A O 1
ATOM 4953 N N . SER A 1 688 ? 27.752 7.903 -16.367 1.00 98.62 688 SER A N 1
ATOM 4954 C CA . SER A 1 688 ? 28.397 7.624 -15.078 1.00 98.62 688 SER A CA 1
ATOM 4955 C C . SER A 1 688 ? 29.855 8.098 -15.090 1.00 98.62 688 SER A C 1
ATOM 4957 O O . SER A 1 688 ? 30.613 7.685 -15.974 1.00 98.62 688 SER A O 1
ATOM 4959 N N . PRO A 1 689 ? 30.290 8.948 -14.139 1.00 98.44 689 PRO A N 1
ATOM 4960 C CA . PRO A 1 689 ? 31.675 9.418 -14.067 1.00 98.44 689 PRO A CA 1
ATOM 4961 C C . PRO A 1 689 ? 32.719 8.302 -14.048 1.00 98.44 689 PRO A C 1
ATOM 4963 O O . PRO A 1 689 ? 33.786 8.444 -14.643 1.00 98.44 689 PRO A O 1
ATOM 4966 N N . SER A 1 690 ? 32.422 7.180 -13.392 1.00 98.12 690 SER A N 1
ATOM 4967 C CA . SER A 1 690 ? 33.404 6.114 -13.198 1.00 98.12 690 SER A CA 1
ATOM 4968 C C . SER A 1 690 ? 33.620 5.214 -14.423 1.00 98.12 690 SER A C 1
ATOM 4970 O O . SER A 1 690 ? 34.524 4.373 -14.404 1.00 98.12 690 SER A O 1
ATOM 4972 N N . THR A 1 691 ? 32.786 5.354 -15.458 1.00 97.81 691 THR A N 1
ATOM 4973 C CA . THR A 1 691 ? 32.835 4.557 -16.696 1.00 97.81 691 THR A CA 1
ATOM 4974 C C . THR A 1 691 ? 32.941 5.428 -17.945 1.00 97.81 691 THR A C 1
ATOM 4976 O O . THR A 1 691 ? 33.426 4.955 -18.970 1.00 97.81 691 THR A O 1
ATOM 4979 N N . GLY A 1 692 ? 32.498 6.688 -17.881 1.00 98.19 692 GLY A N 1
ATOM 4980 C CA . GLY A 1 692 ? 32.394 7.574 -19.039 1.00 98.19 692 GLY A CA 1
ATOM 4981 C C . GLY A 1 692 ? 31.309 7.154 -20.037 1.00 98.19 692 GLY A C 1
ATOM 4982 O O . GLY A 1 692 ? 31.288 7.661 -21.157 1.00 98.19 692 GLY A O 1
ATOM 4983 N N . LEU A 1 693 ? 30.409 6.236 -19.660 1.00 98.44 693 LEU A N 1
ATOM 4984 C CA . LEU A 1 693 ? 29.373 5.683 -20.533 1.00 98.44 693 LEU A CA 1
ATOM 4985 C C . LEU A 1 693 ? 27.976 6.152 -20.125 1.00 98.44 693 LEU A C 1
ATOM 4987 O O . LEU A 1 693 ? 27.672 6.265 -18.939 1.00 98.44 693 LEU A O 1
ATOM 4991 N N . ALA A 1 694 ? 27.101 6.352 -21.116 1.00 98.19 694 ALA A N 1
ATOM 4992 C CA . ALA A 1 694 ? 25.660 6.504 -20.908 1.00 98.19 694 ALA A CA 1
ATOM 4993 C C . ALA A 1 694 ? 25.050 5.139 -20.548 1.00 98.19 694 ALA A C 1
ATOM 4995 O O . ALA A 1 694 ? 24.492 4.443 -21.396 1.00 98.19 694 ALA A O 1
ATOM 4996 N N . ASP A 1 695 ? 25.251 4.720 -19.302 1.00 98.19 695 ASP A N 1
ATOM 4997 C CA . ASP A 1 695 ? 24.933 3.389 -18.778 1.00 98.19 695 ASP A CA 1
ATOM 4998 C C . ASP A 1 695 ? 23.757 3.413 -17.792 1.00 98.19 695 ASP A C 1
ATOM 5000 O O . ASP A 1 695 ? 23.602 2.500 -16.981 1.00 98.19 695 ASP A O 1
ATOM 5004 N N . ALA A 1 696 ? 22.922 4.449 -17.877 1.00 97.81 696 ALA A N 1
ATOM 5005 C CA . ALA A 1 696 ? 21.778 4.683 -17.007 1.00 97.81 696 ALA A CA 1
ATOM 5006 C C . ALA A 1 696 ? 22.153 4.805 -15.516 1.00 97.81 696 ALA A C 1
ATOM 5008 O O . ALA A 1 696 ? 21.611 4.088 -14.674 1.00 97.81 696 ALA A O 1
ATOM 5009 N N . ALA A 1 697 ? 23.110 5.686 -15.199 1.00 98.31 697 ALA A N 1
ATOM 5010 C CA . ALA A 1 697 ? 23.547 5.989 -13.830 1.00 98.31 697 ALA A CA 1
ATOM 5011 C C . ALA A 1 697 ? 24.022 4.756 -13.027 1.00 98.31 697 ALA A C 1
ATOM 5013 O O . ALA A 1 697 ? 23.625 4.566 -11.870 1.00 98.31 697 ALA A O 1
ATOM 5014 N N . LEU A 1 698 ? 24.882 3.915 -13.622 1.00 98.81 698 LEU A N 1
ATOM 5015 C CA . LEU A 1 698 ? 25.473 2.756 -12.938 1.00 98.81 698 LEU A CA 1
ATOM 5016 C C . LEU A 1 698 ? 26.109 3.122 -11.587 1.00 98.81 698 LEU A C 1
ATOM 5018 O O . LEU A 1 698 ? 25.941 2.370 -10.631 1.00 98.81 698 LEU A O 1
ATOM 5022 N N . ASP A 1 699 ? 26.789 4.263 -11.475 1.00 98.81 699 ASP A N 1
ATOM 5023 C CA . ASP A 1 699 ? 27.429 4.684 -10.218 1.00 98.81 699 ASP A CA 1
ATOM 5024 C C . ASP A 1 699 ? 26.419 4.837 -9.070 1.00 98.81 699 ASP A C 1
ATOM 5026 O O . ASP A 1 699 ? 26.636 4.334 -7.962 1.00 98.81 699 ASP A O 1
ATOM 5030 N N . GLY A 1 700 ? 25.258 5.432 -9.354 1.00 98.69 700 GLY A N 1
ATOM 5031 C CA . GLY A 1 700 ? 24.149 5.501 -8.405 1.00 98.69 700 GLY A CA 1
ATOM 5032 C C . GLY A 1 700 ? 23.567 4.119 -8.081 1.00 98.69 700 GLY A C 1
ATOM 5033 O O . GLY A 1 700 ? 23.261 3.831 -6.921 1.00 98.69 700 GLY A O 1
ATOM 5034 N N . ALA A 1 701 ? 23.458 3.228 -9.073 1.00 98.81 701 ALA A N 1
ATOM 5035 C CA . ALA A 1 701 ? 22.975 1.860 -8.868 1.00 98.81 701 ALA A CA 1
ATOM 5036 C C . ALA A 1 701 ? 23.928 1.018 -7.992 1.00 98.81 701 ALA A C 1
ATOM 5038 O O . ALA A 1 701 ? 23.466 0.262 -7.133 1.00 98.81 701 ALA A O 1
ATOM 5039 N N . LEU A 1 702 ? 25.247 1.179 -8.154 1.00 98.94 702 LEU A N 1
ATOM 5040 C CA . LEU A 1 702 ? 26.264 0.538 -7.313 1.00 98.94 702 LEU A CA 1
ATOM 5041 C C . LEU A 1 702 ? 26.198 1.057 -5.875 1.00 98.94 702 LEU A C 1
ATOM 5043 O O . LEU A 1 702 ? 26.210 0.251 -4.944 1.00 98.94 702 LEU A O 1
ATOM 5047 N N . CYS A 1 703 ? 26.053 2.372 -5.687 1.00 98.88 703 CYS A N 1
ATOM 5048 C CA . CYS A 1 703 ? 25.832 2.958 -4.366 1.00 98.88 703 CYS A CA 1
ATOM 5049 C C . CYS A 1 703 ? 24.579 2.377 -3.696 1.00 98.88 703 CYS A C 1
ATOM 5051 O O . CYS A 1 703 ? 24.649 1.929 -2.551 1.00 98.88 703 CYS A O 1
ATOM 5053 N N . ALA A 1 704 ? 23.453 2.299 -4.413 1.00 98.81 704 ALA A N 1
ATOM 5054 C CA . ALA A 1 704 ? 22.217 1.745 -3.867 1.00 98.81 704 ALA A CA 1
ATOM 5055 C C . ALA A 1 704 ? 22.392 0.281 -3.434 1.00 98.81 704 ALA A C 1
ATOM 5057 O O . ALA A 1 704 ? 21.996 -0.082 -2.325 1.00 98.81 704 ALA A O 1
ATOM 5058 N N . ARG A 1 705 ? 23.049 -0.548 -4.263 1.00 98.88 705 ARG A N 1
ATOM 5059 C CA . ARG A 1 705 ? 23.381 -1.932 -3.895 1.00 98.88 705 ARG A CA 1
ATOM 5060 C C . ARG A 1 705 ? 24.256 -1.980 -2.643 1.00 98.88 705 ARG A C 1
ATOM 5062 O O . ARG A 1 705 ? 23.969 -2.773 -1.750 1.00 98.88 705 ARG A O 1
ATOM 5069 N N . ALA A 1 706 ? 25.258 -1.108 -2.556 1.00 98.88 706 ALA A N 1
ATOM 5070 C CA . ALA A 1 706 ? 26.161 -1.051 -1.417 1.00 98.88 706 ALA A CA 1
ATOM 5071 C C . ALA A 1 706 ? 25.435 -0.708 -0.111 1.00 98.88 706 ALA A C 1
ATOM 5073 O O . ALA A 1 706 ? 25.664 -1.350 0.913 1.00 98.88 706 ALA A O 1
ATOM 5074 N N . LEU A 1 707 ? 24.518 0.266 -0.140 1.00 98.88 707 LEU A N 1
ATOM 5075 C CA . LEU A 1 707 ? 23.738 0.647 1.039 1.00 98.88 707 LEU A CA 1
ATOM 5076 C C . LEU A 1 707 ? 22.845 -0.496 1.538 1.00 98.88 707 LEU A C 1
ATOM 5078 O O . LEU A 1 707 ? 22.657 -0.636 2.747 1.00 98.88 707 LEU A O 1
ATOM 5082 N N . VAL A 1 708 ? 22.338 -1.344 0.644 1.00 98.62 708 VAL A N 1
ATOM 5083 C CA . VAL A 1 708 ? 21.514 -2.497 1.027 1.00 98.62 708 VAL A CA 1
ATOM 5084 C C . VAL A 1 708 ? 22.355 -3.647 1.582 1.00 98.62 708 VAL A C 1
ATOM 5086 O O . VAL A 1 708 ? 21.983 -4.239 2.597 1.00 98.62 708 VAL A O 1
ATOM 5089 N N . THR A 1 709 ? 23.502 -3.953 0.969 1.00 98.31 709 THR A N 1
ATOM 5090 C CA . THR A 1 709 ? 24.348 -5.085 1.389 1.00 98.31 709 THR A CA 1
ATOM 5091 C C . THR A 1 709 ? 25.309 -4.746 2.527 1.00 98.31 709 THR A C 1
ATOM 5093 O O . THR A 1 709 ? 25.762 -5.648 3.229 1.00 98.31 709 THR A O 1
ATOM 5096 N N . GLY A 1 710 ? 25.611 -3.464 2.745 1.00 98.31 710 GLY A N 1
ATOM 5097 C CA . GLY A 1 710 ? 26.626 -3.008 3.701 1.00 98.31 710 GLY A CA 1
ATOM 5098 C C . GLY A 1 710 ? 28.066 -3.149 3.200 1.00 98.31 710 GLY A C 1
ATOM 5099 O O . GLY A 1 710 ? 29.004 -3.015 3.987 1.00 98.31 710 GLY A O 1
ATOM 5100 N N . SER A 1 711 ? 28.252 -3.414 1.907 1.00 98.44 711 SER A N 1
ATOM 5101 C CA . SER A 1 711 ? 29.560 -3.640 1.290 1.00 98.44 711 SER A CA 1
ATOM 5102 C C . SER A 1 711 ? 29.613 -3.047 -0.109 1.00 98.44 711 SER A C 1
ATOM 5104 O O . SER A 1 711 ? 28.626 -3.087 -0.839 1.00 98.44 711 SER A O 1
ATOM 5106 N N . ASP A 1 712 ? 30.778 -2.564 -0.517 1.00 98.19 712 ASP A N 1
ATOM 5107 C CA . ASP A 1 712 ? 31.016 -2.148 -1.892 1.00 98.19 712 ASP A CA 1
ATOM 5108 C C . ASP A 1 712 ? 30.843 -3.355 -2.845 1.00 98.19 712 ASP A C 1
ATOM 5110 O O . ASP A 1 712 ? 31.489 -4.390 -2.645 1.00 98.19 712 ASP A O 1
ATOM 5114 N N . PRO A 1 713 ? 29.963 -3.275 -3.860 1.00 97.44 713 PRO A N 1
ATOM 5115 C CA . PRO A 1 713 ? 29.642 -4.414 -4.718 1.00 97.44 713 PRO A CA 1
ATOM 5116 C C . PRO A 1 713 ? 30.779 -4.822 -5.664 1.00 97.44 713 PRO A C 1
ATOM 5118 O O . PRO A 1 713 ? 30.735 -5.932 -6.186 1.00 97.44 713 PRO A O 1
ATOM 5121 N N . VAL A 1 714 ? 31.769 -3.956 -5.899 1.00 97.88 714 VAL A N 1
ATOM 5122 C CA . VAL A 1 714 ? 32.889 -4.197 -6.822 1.00 97.88 714 VAL A CA 1
ATOM 5123 C C . VAL A 1 714 ? 34.080 -4.808 -6.087 1.00 97.88 714 VAL A C 1
ATOM 5125 O O . VAL A 1 714 ? 34.637 -5.811 -6.524 1.00 97.88 714 VAL A O 1
ATOM 5128 N N . SER A 1 715 ? 34.471 -4.217 -4.961 1.00 97.50 715 SER A N 1
ATOM 5129 C CA . SER A 1 715 ? 35.639 -4.638 -4.176 1.00 97.50 715 SER A CA 1
ATOM 5130 C C . SER A 1 715 ? 35.313 -5.652 -3.077 1.00 97.50 715 SER A C 1
ATOM 5132 O O . SER A 1 715 ? 36.215 -6.326 -2.583 1.00 97.50 715 SER A O 1
ATOM 5134 N N . GLY A 1 716 ? 34.049 -5.741 -2.651 1.00 96.88 716 GLY A N 1
ATOM 5135 C CA . GLY A 1 716 ? 33.625 -6.533 -1.494 1.00 96.88 716 GLY A CA 1
ATOM 5136 C C . GLY A 1 716 ? 33.997 -5.917 -0.140 1.00 96.88 716 GLY A C 1
ATOM 5137 O O . GLY A 1 716 ? 33.702 -6.509 0.899 1.00 96.88 716 GLY A O 1
ATOM 5138 N N . ALA A 1 717 ? 34.632 -4.740 -0.121 1.00 98.06 717 ALA A N 1
ATOM 5139 C CA . ALA A 1 717 ? 35.025 -4.074 1.112 1.00 98.06 717 ALA A CA 1
ATOM 5140 C C . ALA A 1 717 ? 33.799 -3.621 1.921 1.00 98.06 717 ALA A C 1
ATOM 5142 O O . ALA A 1 717 ? 32.789 -3.188 1.364 1.00 98.06 717 ALA A O 1
ATOM 5143 N N . ALA A 1 718 ? 33.893 -3.688 3.250 1.00 98.12 718 ALA A N 1
ATOM 5144 C CA . ALA A 1 718 ? 32.867 -3.132 4.126 1.00 98.12 718 ALA A CA 1
ATOM 5145 C C . ALA A 1 718 ? 32.770 -1.607 3.949 1.00 98.12 718 ALA A C 1
ATOM 5147 O O . ALA A 1 718 ? 33.785 -0.924 3.782 1.00 98.12 718 ALA A O 1
ATOM 5148 N N . LEU A 1 719 ? 31.549 -1.070 4.009 1.00 98.38 719 LEU A N 1
ATOM 5149 C CA . LEU A 1 719 ? 31.342 0.377 3.956 1.00 98.38 719 LEU A CA 1
ATOM 5150 C C . LEU A 1 719 ? 31.906 1.073 5.199 1.00 98.38 719 LEU A C 1
ATOM 5152 O O . LEU A 1 719 ? 31.931 0.512 6.293 1.00 98.38 719 LEU A O 1
ATOM 5156 N N . THR A 1 720 ? 32.322 2.330 5.038 1.00 98.00 720 THR A N 1
ATOM 5157 C CA . THR A 1 720 ? 32.837 3.179 6.125 1.00 98.00 720 THR A CA 1
ATOM 5158 C C . THR A 1 720 ? 32.226 4.585 6.062 1.00 98.00 720 THR A C 1
ATOM 5160 O O . THR A 1 720 ? 31.601 4.962 5.067 1.00 98.00 720 THR A O 1
ATOM 5163 N N . GLY A 1 721 ? 32.368 5.363 7.141 1.00 97.25 721 GLY A N 1
ATOM 5164 C CA . GLY A 1 721 ? 31.936 6.764 7.198 1.00 97.25 721 GLY A CA 1
ATOM 5165 C C . GLY A 1 721 ? 30.444 6.964 6.906 1.00 97.25 721 GLY A C 1
ATOM 5166 O O . GLY A 1 721 ? 29.593 6.228 7.405 1.00 97.25 721 GLY A O 1
ATOM 5167 N N . THR A 1 722 ? 30.123 7.966 6.083 1.00 96.38 722 THR A N 1
ATOM 5168 C CA . THR A 1 722 ? 28.739 8.335 5.738 1.00 96.38 722 THR A CA 1
ATOM 5169 C C . THR A 1 722 ? 27.963 7.191 5.086 1.00 96.38 722 THR A C 1
ATOM 5171 O O . THR A 1 722 ? 26.801 6.980 5.428 1.00 96.38 722 THR A O 1
ATOM 5174 N N . LEU A 1 723 ? 28.593 6.422 4.191 1.00 97.44 723 LEU A N 1
ATOM 5175 C CA . LEU A 1 723 ? 27.925 5.309 3.508 1.00 97.44 723 LEU A CA 1
ATOM 5176 C C . LEU A 1 723 ? 27.573 4.174 4.475 1.00 97.44 723 LEU A C 1
ATOM 5178 O O . LEU A 1 723 ? 26.508 3.577 4.339 1.00 97.44 723 LEU A O 1
ATOM 5182 N N . LEU A 1 724 ? 28.413 3.906 5.482 1.00 98.56 724 LEU A N 1
ATOM 5183 C CA . LEU A 1 724 ? 28.079 2.937 6.530 1.00 98.56 724 LEU A CA 1
ATOM 5184 C C . LEU A 1 724 ? 26.856 3.395 7.330 1.00 98.56 724 LEU A C 1
ATOM 5186 O O . LEU A 1 724 ? 25.897 2.639 7.453 1.00 98.56 724 LEU A O 1
ATOM 5190 N N . ALA A 1 725 ? 26.844 4.647 7.793 1.00 98.50 725 ALA A N 1
ATOM 5191 C CA . ALA A 1 725 ? 25.718 5.190 8.555 1.00 98.50 725 ALA A CA 1
ATOM 5192 C C . ALA A 1 725 ? 24.409 5.191 7.739 1.00 98.50 725 ALA A C 1
ATOM 5194 O O . ALA A 1 725 ? 23.334 4.878 8.256 1.00 98.50 725 ALA A O 1
ATOM 5195 N N . GLN A 1 726 ? 24.483 5.510 6.443 1.00 98.62 726 GLN A N 1
ATOM 5196 C CA . GLN A 1 726 ? 23.338 5.406 5.537 1.00 98.62 726 GLN A CA 1
ATOM 5197 C C . GLN A 1 726 ? 22.886 3.950 5.355 1.00 98.62 726 GLN A C 1
ATOM 5199 O O . GLN A 1 726 ? 21.689 3.669 5.428 1.00 98.62 726 GLN A O 1
ATOM 5204 N N . SER A 1 727 ? 23.826 3.019 5.172 1.00 98.81 727 SER A N 1
ATOM 5205 C CA . SER A 1 727 ? 23.538 1.591 5.018 1.00 98.81 727 SER A CA 1
ATOM 5206 C C . SER A 1 727 ? 22.865 1.007 6.257 1.00 98.81 727 SER A C 1
ATOM 5208 O O . SER A 1 727 ? 21.879 0.281 6.144 1.00 98.81 727 SER A O 1
ATOM 5210 N N . GLU A 1 728 ? 23.337 1.353 7.454 1.00 98.75 728 GLU A N 1
ATOM 5211 C CA . GLU A 1 728 ? 22.752 0.895 8.716 1.00 98.75 728 GLU A CA 1
ATOM 5212 C C . GLU A 1 728 ? 21.291 1.328 8.858 1.00 98.75 728 GLU A C 1
ATOM 5214 O O . GLU A 1 728 ? 20.446 0.499 9.208 1.00 98.75 728 GLU A O 1
ATOM 5219 N N . ARG A 1 729 ? 20.977 2.580 8.497 1.00 98.69 729 ARG A N 1
ATOM 5220 C CA . ARG A 1 729 ? 19.601 3.101 8.470 1.00 98.69 729 ARG A CA 1
ATOM 5221 C C . ARG A 1 729 ? 18.725 2.341 7.478 1.00 98.69 729 ARG A C 1
ATOM 5223 O O . ARG A 1 729 ? 17.639 1.904 7.845 1.00 98.69 729 ARG A O 1
ATOM 5230 N N . VAL A 1 730 ? 19.200 2.135 6.247 1.00 98.88 730 VAL A N 1
ATOM 5231 C CA . VAL A 1 730 ? 18.461 1.391 5.209 1.00 98.88 730 VAL A CA 1
ATOM 5232 C C . VAL A 1 730 ? 18.194 -0.044 5.658 1.00 98.88 730 VAL A C 1
ATOM 5234 O O . VAL A 1 730 ? 17.058 -0.510 5.628 1.00 98.88 730 VAL A O 1
ATOM 5237 N N . ARG A 1 731 ? 19.224 -0.742 6.139 1.00 98.62 731 ARG A N 1
ATOM 5238 C CA . ARG A 1 731 ? 19.111 -2.127 6.612 1.00 98.62 731 ARG A CA 1
ATOM 5239 C C . ARG A 1 731 ? 18.225 -2.236 7.849 1.00 98.62 731 ARG A C 1
ATOM 5241 O O . ARG A 1 731 ? 17.574 -3.261 8.027 1.00 98.62 731 ARG A O 1
ATOM 5248 N N . GLN A 1 732 ? 18.193 -1.216 8.707 1.00 98.56 732 GLN A N 1
ATOM 5249 C CA . GLN A 1 732 ? 17.219 -1.131 9.792 1.00 98.56 732 GLN A CA 1
ATOM 5250 C C . GLN A 1 732 ? 15.794 -1.001 9.249 1.00 98.56 732 GLN A C 1
ATOM 5252 O O . GLN A 1 732 ? 14.946 -1.787 9.658 1.00 98.56 732 GLN A O 1
ATOM 5257 N N . GLY A 1 733 ? 15.543 -0.081 8.314 1.00 98.44 733 GLY A N 1
ATOM 5258 C CA . GLY A 1 733 ? 14.229 0.082 7.689 1.00 98.44 733 GLY A CA 1
ATOM 5259 C C . GLY A 1 733 ? 13.715 -1.199 7.033 1.00 98.44 733 GLY A C 1
ATOM 5260 O O . GLY A 1 733 ? 12.558 -1.554 7.228 1.00 98.44 733 GLY A O 1
ATOM 5261 N N . ILE A 1 734 ? 14.593 -1.949 6.359 1.00 98.62 734 ILE A N 1
ATOM 5262 C CA . ILE A 1 734 ? 14.265 -3.268 5.798 1.00 98.62 734 ILE A CA 1
ATOM 5263 C C . ILE A 1 734 ? 13.824 -4.251 6.895 1.00 98.62 734 ILE A C 1
ATOM 5265 O O . ILE A 1 734 ? 12.823 -4.936 6.736 1.00 98.62 734 ILE A O 1
ATOM 5269 N N . ARG A 1 735 ? 14.536 -4.330 8.028 1.00 98.06 735 ARG A N 1
ATOM 5270 C CA . ARG A 1 735 ? 14.177 -5.266 9.114 1.00 98.06 735 ARG A CA 1
ATOM 5271 C C . ARG A 1 735 ? 12.831 -4.952 9.764 1.00 98.06 735 ARG A C 1
ATOM 5273 O O . ARG A 1 735 ? 12.179 -5.860 10.265 1.00 98.06 735 ARG A O 1
ATOM 5280 N N . GLU A 1 736 ? 12.434 -3.683 9.789 1.00 96.94 736 GLU A N 1
ATOM 5281 C CA . GLU A 1 736 ? 11.180 -3.235 10.408 1.00 96.94 736 GLU A CA 1
ATOM 5282 C C . GLU A 1 736 ? 9.931 -3.636 9.612 1.00 96.94 736 GLU A C 1
ATOM 5284 O O . GLU A 1 736 ? 8.842 -3.612 10.174 1.00 96.94 736 GLU A O 1
ATOM 5289 N N . VAL A 1 737 ? 10.073 -3.981 8.328 1.00 96.88 737 VAL A N 1
ATOM 5290 C CA . VAL A 1 737 ? 8.939 -4.259 7.427 1.00 96.88 737 VAL A CA 1
ATOM 5291 C C . VAL A 1 737 ? 8.726 -5.744 7.150 1.00 96.88 737 VAL A C 1
ATOM 5293 O O . VAL A 1 737 ? 7.784 -6.122 6.458 1.00 96.88 737 VAL A O 1
ATOM 5296 N N . GLN A 1 738 ? 9.612 -6.602 7.655 1.00 97.00 738 GLN A N 1
ATOM 5297 C CA . GLN A 1 738 ? 9.526 -8.028 7.387 1.00 97.00 738 GLN A CA 1
ATOM 5298 C C . GLN A 1 738 ? 8.429 -8.696 8.224 1.00 97.00 738 GLN A C 1
ATOM 5300 O O . GLN A 1 738 ? 8.388 -8.549 9.445 1.00 97.00 738 GLN A O 1
ATOM 5305 N N . ALA A 1 739 ? 7.581 -9.475 7.555 1.00 96.38 739 ALA A N 1
ATOM 5306 C CA . ALA A 1 739 ? 6.443 -10.171 8.143 1.00 96.38 739 ALA A CA 1
ATOM 5307 C C . ALA A 1 739 ? 6.843 -11.492 8.818 1.00 96.38 739 ALA A C 1
ATOM 5309 O O . ALA A 1 739 ? 7.832 -12.127 8.427 1.00 96.38 739 ALA A O 1
ATOM 5310 N N . ASP A 1 740 ? 6.051 -11.922 9.805 1.00 93.94 740 ASP A N 1
ATOM 5311 C CA . ASP A 1 740 ? 6.306 -13.137 10.589 1.00 93.94 740 ASP A CA 1
ATOM 5312 C C . ASP A 1 740 ? 5.517 -14.361 10.063 1.00 93.94 740 ASP A C 1
ATOM 5314 O O . ASP A 1 740 ? 5.815 -15.490 10.457 1.00 93.94 740 ASP A O 1
ATOM 5318 N N . GLY A 1 741 ? 4.524 -14.174 9.180 1.00 94.12 741 GLY A N 1
ATOM 5319 C CA . GLY A 1 741 ? 3.731 -15.257 8.574 1.00 94.12 741 GLY A CA 1
ATOM 5320 C C . GLY A 1 741 ? 2.636 -15.829 9.475 1.00 94.12 741 GLY A C 1
ATOM 5321 O O . GLY A 1 741 ? 2.095 -16.896 9.184 1.00 94.12 741 GLY A O 1
ATOM 5322 N N . ARG A 1 742 ? 2.328 -15.157 10.588 1.00 95.62 742 ARG A N 1
ATOM 5323 C CA . ARG A 1 742 ? 1.415 -15.644 11.634 1.00 95.62 742 ARG A CA 1
ATOM 5324 C C . ARG A 1 742 ? 0.003 -15.121 11.418 1.00 95.62 742 ARG A C 1
ATOM 5326 O O . ARG A 1 742 ? -0.366 -14.088 11.972 1.00 95.62 742 ARG A O 1
ATOM 5333 N N . LEU A 1 743 ? -0.789 -15.850 10.641 1.00 96.31 743 LEU A N 1
ATOM 5334 C CA . LEU A 1 743 ? -2.173 -15.485 10.327 1.00 96.31 743 LEU A CA 1
ATOM 5335 C C . LEU A 1 743 ? -3.161 -15.960 11.402 1.00 96.31 743 LEU A C 1
ATOM 5337 O O . LEU A 1 743 ? -4.344 -15.628 11.340 1.00 96.31 743 LEU A O 1
ATOM 5341 N N . GLY A 1 744 ? -2.706 -16.745 12.385 1.00 93.62 744 GLY A N 1
ATOM 5342 C CA . GLY A 1 744 ? -3.530 -17.157 13.524 1.00 93.62 744 GLY A CA 1
ATOM 5343 C C . GLY A 1 744 ? -4.721 -18.030 13.123 1.00 93.62 744 GLY A C 1
ATOM 5344 O O . GLY A 1 744 ? -5.745 -18.027 13.800 1.00 93.62 744 GLY A O 1
ATOM 5345 N N . GLY A 1 745 ? -4.607 -18.746 12.001 1.00 94.56 745 GLY A N 1
ATOM 5346 C CA . GLY A 1 745 ? -5.667 -19.598 11.462 1.00 94.56 745 GLY A CA 1
ATOM 5347 C C . GLY A 1 745 ? -6.816 -18.867 10.767 1.00 94.56 745 GLY A C 1
ATOM 5348 O O . GLY A 1 745 ? -7.819 -19.506 10.438 1.00 94.56 745 GLY A O 1
ATOM 5349 N N . LYS A 1 746 ? -6.680 -17.564 10.487 1.00 97.25 746 LYS A N 1
ATOM 5350 C CA . LYS A 1 746 ? -7.606 -16.855 9.595 1.00 97.25 746 LYS A CA 1
ATOM 5351 C C . LYS A 1 746 ? -7.585 -17.502 8.196 1.00 97.25 746 LYS A C 1
ATOM 5353 O O . LYS A 1 746 ? -6.495 -17.780 7.684 1.00 97.25 746 LYS A O 1
ATOM 5358 N N . PRO A 1 747 ? -8.750 -17.785 7.581 1.00 98.56 747 PRO A N 1
ATOM 5359 C CA . PRO A 1 747 ? -8.818 -18.221 6.190 1.00 98.56 747 PRO A CA 1
ATOM 5360 C C . PRO A 1 747 ? -8.162 -17.188 5.271 1.00 98.56 747 PRO A C 1
ATOM 5362 O O . PRO A 1 747 ? -8.547 -16.018 5.278 1.00 98.56 747 PRO A O 1
ATOM 5365 N N . THR A 1 748 ? -7.199 -17.627 4.462 1.00 98.88 748 THR A N 1
ATOM 5366 C CA . THR A 1 748 ? -6.452 -16.733 3.568 1.00 98.88 748 THR A CA 1
ATOM 5367 C C . THR A 1 748 ? -6.259 -17.374 2.204 1.00 98.88 748 THR A C 1
ATOM 5369 O O . THR A 1 748 ? -5.911 -18.548 2.113 1.00 98.88 748 THR A O 1
ATOM 5372 N N . ILE A 1 749 ? -6.428 -16.589 1.143 1.00 98.94 749 ILE A N 1
ATOM 5373 C CA . ILE A 1 749 ? -6.107 -16.943 -0.239 1.00 98.94 749 ILE A CA 1
ATOM 5374 C C . ILE A 1 749 ? -5.049 -15.972 -0.765 1.00 98.94 749 ILE A C 1
ATOM 5376 O O . ILE A 1 749 ? -5.215 -14.755 -0.669 1.00 98.94 749 ILE A O 1
ATOM 5380 N N . ILE A 1 750 ? -3.990 -16.518 -1.360 1.00 98.94 750 ILE A N 1
ATOM 5381 C CA . ILE A 1 750 ? -3.036 -15.773 -2.186 1.00 98.94 750 ILE A CA 1
ATOM 5382 C C . ILE A 1 750 ? -3.141 -16.294 -3.619 1.00 98.94 750 ILE A C 1
ATOM 5384 O O . ILE A 1 750 ? -2.946 -17.487 -3.856 1.00 98.94 750 ILE A O 1
ATOM 5388 N N . VAL A 1 751 ? -3.411 -15.395 -4.561 1.00 98.88 751 VAL A N 1
ATOM 5389 C CA . VAL A 1 751 ? -3.335 -15.637 -6.007 1.00 98.88 751 VAL A CA 1
ATOM 5390 C C . VAL A 1 751 ? -2.084 -14.945 -6.538 1.00 98.88 751 VAL A C 1
ATOM 5392 O O . VAL A 1 751 ? -1.901 -13.767 -6.264 1.00 98.88 751 VAL A O 1
ATOM 5395 N N . SER A 1 752 ? -1.227 -15.628 -7.296 1.00 98.56 752 SER A N 1
ATOM 5396 C CA . SER A 1 752 ? -0.024 -14.990 -7.859 1.00 98.56 752 SER A CA 1
ATOM 5397 C C . SER A 1 752 ? 0.287 -15.483 -9.260 1.00 98.56 752 SER A C 1
ATOM 5399 O O . SER A 1 752 ? 0.242 -16.683 -9.527 1.00 98.56 752 SER A O 1
ATOM 5401 N N . GLY A 1 753 ? 0.657 -14.559 -10.145 1.00 98.25 753 GLY A N 1
ATOM 5402 C CA . GLY A 1 753 ? 1.172 -14.885 -11.467 1.00 98.25 753 GLY A CA 1
ATOM 5403 C C . GLY A 1 753 ? 2.596 -15.431 -11.390 1.00 98.25 753 GLY A C 1
ATOM 5404 O O . GLY A 1 753 ? 3.481 -14.804 -10.811 1.00 98.25 753 GLY A O 1
ATOM 5405 N N . ARG A 1 754 ? 2.848 -16.599 -11.986 1.00 98.12 754 ARG A N 1
ATOM 5406 C CA . ARG A 1 754 ? 4.184 -17.218 -12.005 1.00 98.12 754 ARG A CA 1
ATOM 5407 C C . ARG A 1 754 ? 5.221 -16.370 -12.745 1.00 98.12 754 ARG A C 1
ATOM 5409 O O . ARG A 1 754 ? 6.392 -16.438 -12.397 1.00 98.12 754 ARG A O 1
ATOM 5416 N N . SER A 1 755 ? 4.797 -15.590 -13.740 1.00 97.81 755 SER A N 1
ATOM 5417 C CA . SER A 1 755 ? 5.659 -14.728 -14.558 1.00 97.81 755 SER A CA 1
ATOM 5418 C C . SER A 1 755 ? 5.822 -13.317 -13.974 1.00 97.81 755 SER A C 1
ATOM 5420 O O . SER A 1 755 ? 6.254 -12.402 -14.681 1.00 97.81 755 SER A O 1
ATOM 5422 N N . ASP A 1 756 ? 5.468 -13.109 -12.700 1.00 97.75 756 ASP A N 1
ATOM 5423 C CA . ASP A 1 756 ? 5.660 -11.839 -12.003 1.00 97.75 756 ASP A CA 1
ATOM 5424 C C . ASP A 1 756 ? 7.154 -11.483 -11.896 1.00 97.75 756 ASP A C 1
ATOM 5426 O O . ASP A 1 756 ? 7.885 -11.906 -11.001 1.00 97.75 756 ASP A O 1
ATOM 5430 N N . THR A 1 757 ? 7.610 -10.659 -12.840 1.00 96.62 757 THR A N 1
ATOM 5431 C CA . THR A 1 757 ? 9.008 -10.218 -12.928 1.00 96.62 757 THR A CA 1
ATOM 5432 C C . THR A 1 757 ? 9.307 -9.060 -11.972 1.00 96.62 757 THR A C 1
ATOM 5434 O O . THR A 1 757 ? 10.482 -8.770 -11.720 1.00 96.62 757 THR A O 1
ATOM 5437 N N . LEU A 1 758 ? 8.270 -8.409 -11.432 1.00 96.81 758 LEU A N 1
ATOM 5438 C CA . LEU A 1 758 ? 8.385 -7.288 -10.505 1.00 96.81 758 LEU A CA 1
ATOM 5439 C C . LEU A 1 758 ? 8.590 -7.780 -9.070 1.00 96.81 758 LEU A C 1
ATOM 5441 O O . LEU A 1 758 ? 9.537 -7.353 -8.413 1.00 96.81 758 LEU A O 1
ATOM 5445 N N . ILE A 1 759 ? 7.715 -8.675 -8.609 1.00 97.38 759 ILE A N 1
ATOM 5446 C CA . ILE A 1 759 ? 7.698 -9.288 -7.279 1.00 97.38 759 ILE A CA 1
ATOM 5447 C C . ILE A 1 759 ? 7.798 -10.814 -7.459 1.00 97.38 759 ILE A C 1
ATOM 5449 O O . ILE A 1 759 ? 6.798 -11.527 -7.354 1.00 97.38 759 ILE A O 1
ATOM 5453 N N . PRO A 1 760 ? 9.003 -11.357 -7.721 1.00 97.12 760 PRO A N 1
ATOM 5454 C CA . PRO A 1 760 ? 9.164 -12.776 -8.013 1.00 97.12 760 PRO A CA 1
ATOM 5455 C C . PRO A 1 760 ? 8.581 -13.653 -6.910 1.00 97.12 760 PRO A C 1
ATOM 5457 O O . PRO A 1 760 ? 8.898 -13.493 -5.722 1.00 97.12 760 PRO A O 1
ATOM 5460 N N . VAL A 1 761 ? 7.772 -14.639 -7.304 1.00 97.62 761 VAL A N 1
ATOM 5461 C CA . VAL A 1 761 ? 7.042 -15.515 -6.373 1.00 97.62 761 VAL A CA 1
ATOM 5462 C C . VAL A 1 761 ? 7.963 -16.207 -5.359 1.00 97.62 761 VAL A C 1
ATOM 5464 O O . VAL A 1 761 ? 7.557 -16.450 -4.225 1.00 97.62 761 VAL A O 1
ATOM 5467 N N . ASN A 1 762 ? 9.225 -16.455 -5.726 1.00 97.62 762 ASN A N 1
ATOM 5468 C CA . ASN A 1 762 ? 10.259 -17.051 -4.873 1.00 97.62 762 ASN A CA 1
ATOM 5469 C C . ASN A 1 762 ? 10.706 -16.162 -3.699 1.00 97.62 762 ASN A C 1
ATOM 5471 O O . ASN A 1 762 ? 11.201 -16.673 -2.693 1.00 97.62 762 ASN A O 1
ATOM 5475 N N . HIS A 1 763 ? 10.567 -14.841 -3.803 1.00 98.00 763 HIS A N 1
ATOM 5476 C CA . HIS A 1 763 ? 10.887 -13.910 -2.716 1.00 98.00 763 HIS A CA 1
ATOM 5477 C C . HIS A 1 763 ? 9.664 -13.508 -1.902 1.00 98.00 763 HIS A C 1
ATOM 5479 O O . HIS A 1 763 ? 9.805 -13.261 -0.707 1.00 98.00 763 HIS A O 1
ATOM 5485 N N . ALA A 1 764 ? 8.489 -13.501 -2.530 1.00 97.56 764 ALA A N 1
ATOM 5486 C CA . ALA A 1 764 ? 7.242 -13.091 -1.908 1.00 97.56 764 ALA A CA 1
ATOM 5487 C C . ALA A 1 764 ? 6.309 -14.282 -1.652 1.00 97.56 764 ALA A C 1
ATOM 5489 O O . ALA A 1 764 ? 6.431 -14.949 -0.630 1.00 97.56 764 ALA A O 1
ATOM 5490 N N . SER A 1 765 ? 5.387 -14.581 -2.572 1.00 98.31 765 SER A N 1
ATOM 5491 C CA . SER A 1 765 ? 4.237 -15.465 -2.317 1.00 98.31 765 SER A CA 1
ATOM 5492 C C . SER A 1 765 ? 4.607 -16.888 -1.880 1.00 98.31 765 SER A C 1
ATOM 5494 O O . SER A 1 765 ? 4.101 -17.355 -0.861 1.00 98.31 765 SER A O 1
ATOM 5496 N N . ARG A 1 766 ? 5.533 -17.567 -2.576 1.00 98.06 766 ARG A N 1
ATOM 5497 C CA . ARG A 1 766 ? 5.995 -18.917 -2.194 1.00 98.06 766 ARG A CA 1
ATOM 5498 C C . ARG A 1 766 ? 6.697 -18.892 -0.836 1.00 98.06 766 ARG A C 1
ATOM 5500 O O . ARG A 1 766 ? 6.456 -19.750 0.011 1.00 98.06 766 ARG A O 1
ATOM 5507 N N . ALA A 1 767 ? 7.551 -17.894 -0.624 1.00 97.88 767 ALA A N 1
ATOM 5508 C CA . ALA A 1 767 ? 8.329 -17.743 0.598 1.00 97.88 767 ALA A CA 1
ATOM 5509 C C . ALA A 1 767 ? 7.433 -17.430 1.812 1.00 97.88 767 ALA A C 1
ATOM 5511 O O . ALA A 1 767 ? 7.582 -18.050 2.864 1.00 97.88 767 ALA A O 1
ATOM 5512 N N . TYR A 1 768 ? 6.451 -16.544 1.650 1.00 98.19 768 TYR A N 1
ATOM 5513 C CA . TYR A 1 768 ? 5.457 -16.228 2.672 1.00 98.19 768 TYR A CA 1
ATOM 5514 C C . TYR A 1 768 ? 4.524 -17.411 2.950 1.00 98.19 768 TYR A C 1
ATOM 5516 O O . TYR A 1 768 ? 4.273 -17.721 4.112 1.00 98.19 768 TYR A O 1
ATOM 5524 N N . TYR A 1 769 ? 4.076 -18.129 1.913 1.00 98.12 769 TYR A N 1
ATOM 5525 C CA . TYR A 1 769 ? 3.279 -19.344 2.081 1.00 98.12 769 TYR A CA 1
ATOM 5526 C C . TYR A 1 769 ? 4.025 -20.393 2.910 1.00 98.12 769 TYR A C 1
ATOM 5528 O O . TYR A 1 769 ? 3.499 -20.869 3.914 1.00 98.12 769 TYR A O 1
ATOM 5536 N N . ALA A 1 770 ? 5.273 -20.709 2.549 1.00 97.12 770 ALA A N 1
ATOM 5537 C CA . ALA A 1 770 ? 6.097 -21.653 3.301 1.00 97.12 770 ALA A CA 1
ATOM 5538 C C . ALA A 1 770 ? 6.304 -21.205 4.761 1.00 97.12 770 ALA A C 1
ATOM 5540 O O . ALA A 1 770 ? 6.147 -22.012 5.681 1.00 97.12 770 ALA A O 1
ATOM 5541 N N . MET A 1 771 ? 6.596 -19.917 4.976 1.00 95.94 771 MET A N 1
ATOM 5542 C CA . MET A 1 771 ? 6.754 -19.334 6.311 1.00 95.94 771 MET A CA 1
ATOM 5543 C C . MET A 1 771 ? 5.466 -19.442 7.134 1.00 95.94 771 MET A C 1
ATOM 5545 O O . MET A 1 771 ? 5.525 -19.862 8.285 1.00 95.94 771 MET A O 1
ATOM 5549 N N . SER A 1 772 ? 4.301 -19.152 6.552 1.00 95.62 772 SER A N 1
ATOM 5550 C CA . SER A 1 772 ? 3.017 -19.259 7.250 1.00 95.62 772 SER A CA 1
ATOM 5551 C C . SER A 1 772 ? 2.661 -20.700 7.613 1.00 95.62 772 SER A C 1
ATOM 5553 O O . SER A 1 772 ? 2.245 -20.972 8.741 1.00 95.62 772 SER A O 1
ATOM 5555 N N . ARG A 1 773 ? 2.909 -21.660 6.709 1.00 95.44 773 ARG A N 1
ATOM 5556 C CA . ARG A 1 773 ? 2.738 -23.093 7.007 1.00 95.44 773 ARG A CA 1
ATOM 5557 C C . ARG A 1 773 ? 3.624 -23.545 8.169 1.00 95.44 773 ARG A C 1
ATOM 5559 O O . ARG A 1 773 ? 3.202 -24.391 8.951 1.00 95.44 773 ARG A O 1
ATOM 5566 N N . GLN A 1 774 ? 4.829 -22.989 8.298 1.00 93.88 774 GLN A N 1
ATOM 5567 C CA . GLN A 1 774 ? 5.710 -23.266 9.432 1.00 93.88 774 GLN A CA 1
ATOM 5568 C C . GLN A 1 774 ? 5.249 -22.566 10.717 1.00 93.88 774 GLN A C 1
ATOM 5570 O O . GLN A 1 774 ? 5.271 -23.184 11.779 1.00 93.88 774 GLN A O 1
ATOM 5575 N N . ALA A 1 775 ? 4.863 -21.293 10.630 1.00 94.12 775 ALA A N 1
ATOM 5576 C CA . ALA A 1 775 ? 4.547 -20.459 11.783 1.00 94.12 775 ALA A CA 1
ATOM 5577 C C . ALA A 1 775 ? 3.237 -20.872 12.472 1.00 94.12 775 ALA A C 1
ATOM 5579 O O . ALA A 1 775 ? 3.206 -20.968 13.698 1.00 94.12 775 ALA A O 1
ATOM 5580 N N . ASP A 1 776 ? 2.192 -21.160 11.692 1.00 94.38 776 ASP A N 1
ATOM 5581 C CA . ASP A 1 776 ? 0.871 -21.544 12.208 1.00 94.38 776 ASP A CA 1
ATOM 5582 C C . ASP A 1 776 ? 0.681 -23.076 12.277 1.00 94.38 776 ASP A C 1
ATOM 5584 O O . ASP A 1 776 ? -0.257 -23.571 12.908 1.00 94.38 776 ASP A O 1
ATOM 5588 N N . GLY A 1 777 ? 1.552 -23.861 11.634 1.00 92.31 777 GLY A N 1
ATOM 5589 C CA . GLY A 1 777 ? 1.485 -25.323 11.640 1.00 92.31 777 GLY A CA 1
ATOM 5590 C C . GLY A 1 777 ? 0.128 -25.856 11.163 1.00 92.31 777 GLY A C 1
ATOM 5591 O O . GLY A 1 777 ? -0.384 -25.460 10.115 1.00 92.31 777 GLY A O 1
ATOM 5592 N N . ALA A 1 778 ? -0.475 -26.754 11.949 1.00 90.62 778 ALA A N 1
ATOM 5593 C CA . ALA A 1 778 ? -1.787 -27.336 11.648 1.00 90.62 778 ALA A CA 1
ATOM 5594 C C . ALA A 1 778 ? -2.940 -26.314 11.673 1.00 90.62 778 ALA A C 1
ATOM 5596 O O . ALA A 1 778 ? -3.993 -26.586 11.102 1.00 90.62 778 ALA A O 1
ATOM 5597 N N . ALA A 1 779 ? -2.748 -25.149 12.304 1.00 93.31 779 ALA A N 1
ATOM 5598 C CA . ALA A 1 779 ? -3.742 -24.083 12.316 1.00 93.31 779 ALA A CA 1
ATOM 5599 C C . ALA A 1 779 ? -3.743 -23.261 11.018 1.00 93.31 779 ALA A C 1
ATOM 5601 O O . ALA A 1 779 ? -4.698 -22.529 10.783 1.00 93.31 779 ALA A O 1
ATOM 5602 N N . SER A 1 780 ? -2.717 -23.370 10.163 1.00 94.62 780 SER A N 1
ATOM 5603 C CA . SER A 1 780 ? -2.647 -22.598 8.918 1.00 94.62 780 SER A CA 1
ATOM 5604 C C . SER A 1 780 ? -3.800 -22.953 7.970 1.00 94.62 780 SER A C 1
ATOM 5606 O O . SER A 1 780 ? -3.900 -24.088 7.491 1.00 94.62 780 SER A O 1
ATOM 5608 N N . ARG A 1 781 ? -4.629 -21.952 7.649 1.00 96.75 781 ARG A N 1
ATOM 5609 C CA . ARG A 1 781 ? -5.729 -22.011 6.665 1.00 96.75 781 ARG A CA 1
ATOM 5610 C C . ARG A 1 781 ? -5.424 -21.167 5.422 1.00 96.75 781 ARG A C 1
ATOM 5612 O O . ARG A 1 781 ? -6.323 -20.602 4.806 1.00 96.75 781 ARG A O 1
ATOM 5619 N N . LEU A 1 782 ? -4.137 -21.039 5.101 1.00 98.38 782 LEU A N 1
ATOM 5620 C CA . LEU A 1 782 ? -3.650 -20.342 3.918 1.00 98.38 782 LEU A CA 1
ATOM 5621 C C . LEU A 1 782 ? -3.713 -21.269 2.696 1.00 98.38 782 LEU A C 1
ATOM 5623 O O . LEU A 1 782 ? -3.139 -22.360 2.717 1.00 98.38 782 LEU A O 1
ATOM 5627 N N . HIS A 1 783 ? -4.355 -20.801 1.630 1.00 98.69 783 HIS A N 1
ATOM 5628 C CA . HIS A 1 783 ? -4.445 -21.441 0.322 1.00 98.69 783 HIS A CA 1
ATOM 5629 C C . HIS A 1 783 ? -3.686 -20.600 -0.709 1.00 98.69 783 HIS A C 1
ATOM 5631 O O . HIS A 1 783 ? -3.804 -19.374 -0.729 1.00 98.69 783 HIS A O 1
ATOM 5637 N N . TYR A 1 784 ? -2.887 -21.253 -1.551 1.00 98.81 784 TYR A N 1
ATOM 5638 C CA . TYR A 1 784 ? -2.048 -20.586 -2.546 1.00 98.81 784 TYR A CA 1
ATOM 5639 C C . TYR A 1 784 ? -2.359 -21.084 -3.953 1.00 98.81 784 TYR A C 1
ATOM 5641 O O . TYR A 1 784 ? -2.268 -22.284 -4.223 1.00 98.81 784 TYR A O 1
ATOM 5649 N N . TYR A 1 785 ? -2.717 -20.154 -4.834 1.00 98.88 785 TYR A N 1
ATOM 5650 C CA . TYR A 1 785 ? -3.047 -20.406 -6.230 1.00 98.88 785 TYR A CA 1
ATOM 5651 C C . TYR A 1 785 ? -2.029 -19.699 -7.122 1.00 98.88 785 TYR A C 1
ATOM 5653 O O . TYR A 1 785 ? -2.009 -18.473 -7.226 1.00 98.88 785 TYR A O 1
ATOM 5661 N N . GLU A 1 786 ? -1.159 -20.482 -7.751 1.00 98.81 786 GLU A N 1
ATOM 5662 C CA . GLU A 1 786 ? -0.116 -19.964 -8.632 1.00 98.81 786 GLU A CA 1
ATOM 5663 C C . GLU A 1 786 ? -0.545 -20.104 -10.093 1.00 98.81 786 GLU A C 1
ATOM 5665 O O . GLU A 1 786 ? -0.696 -21.212 -10.603 1.00 98.81 786 GLU A O 1
ATOM 5670 N N . VAL A 1 787 ? -0.753 -18.986 -10.778 1.00 98.88 787 VAL A N 1
ATOM 5671 C CA . VAL A 1 787 ? -1.303 -18.941 -12.134 1.00 98.88 787 VAL A CA 1
ATOM 5672 C C . VAL A 1 787 ? -0.162 -18.835 -13.141 1.00 98.88 787 VAL A C 1
ATOM 5674 O O . VAL A 1 787 ? 0.616 -17.881 -13.135 1.00 98.88 787 VAL A O 1
ATOM 5677 N N . THR A 1 788 ? -0.044 -19.824 -14.021 1.00 98.62 788 THR A N 1
ATOM 5678 C CA . THR A 1 788 ? 0.934 -19.787 -15.124 1.00 98.62 788 THR A CA 1
ATOM 5679 C C . THR A 1 788 ? 0.562 -18.722 -16.158 1.00 98.62 788 THR A C 1
ATOM 5681 O O . THR A 1 788 ? -0.602 -18.339 -16.261 1.00 98.62 788 THR A O 1
ATOM 5684 N N . ASN A 1 789 ? 1.544 -18.226 -16.919 1.00 98.31 789 ASN A N 1
ATOM 5685 C CA . ASN A 1 789 ? 1.365 -17.177 -17.936 1.00 98.31 789 ASN A CA 1
ATOM 5686 C C . ASN A 1 789 ? 0.620 -15.928 -17.431 1.00 98.31 789 ASN A C 1
ATOM 5688 O O . ASN A 1 789 ? -0.123 -15.303 -18.175 1.00 98.31 789 ASN A O 1
ATOM 5692 N N . ALA A 1 790 ? 0.790 -15.561 -16.168 1.00 98.19 790 ALA A N 1
ATOM 5693 C CA . ALA A 1 790 ? 0.196 -14.368 -15.577 1.00 98.19 790 ALA A CA 1
ATOM 5694 C C . ALA A 1 790 ? 1.264 -13.616 -14.777 1.00 98.19 790 ALA A C 1
ATOM 5696 O O . ALA A 1 790 ? 2.269 -14.213 -14.374 1.00 98.19 790 ALA A O 1
ATOM 5697 N N . GLN A 1 791 ? 1.076 -12.313 -14.570 1.00 95.94 791 GLN A N 1
ATOM 5698 C CA . GLN A 1 791 ? 2.095 -11.428 -13.993 1.00 95.94 791 GLN A CA 1
ATOM 5699 C C . GLN A 1 791 ? 1.494 -10.273 -13.178 1.00 95.94 791 GLN A C 1
ATOM 5701 O O . GLN A 1 791 ? 0.281 -10.115 -13.159 1.00 95.94 791 GLN A O 1
ATOM 5706 N N . HIS A 1 792 ? 2.373 -9.401 -12.664 1.00 96.00 792 HIS A N 1
ATOM 5707 C CA . HIS A 1 792 ? 2.040 -8.235 -11.836 1.00 96.00 792 HIS A CA 1
ATOM 5708 C C . HIS A 1 792 ? 1.153 -7.164 -12.481 1.00 96.00 792 HIS A C 1
ATOM 5710 O O . HIS A 1 792 ? 0.377 -6.478 -11.815 1.00 96.00 792 HIS A O 1
ATOM 5716 N N . PHE A 1 793 ? 1.379 -6.898 -13.770 1.00 93.81 793 PHE A N 1
ATOM 5717 C CA . PHE A 1 793 ? 0.806 -5.746 -14.463 1.00 93.81 793 PHE A CA 1
ATOM 5718 C C . PHE A 1 793 ? -0.137 -6.183 -15.577 1.00 93.81 793 PHE A C 1
ATOM 5720 O O . PHE A 1 793 ? 0.240 -6.170 -16.751 1.00 93.81 793 PHE A O 1
ATOM 5727 N N . ASP A 1 794 ? -1.390 -6.483 -15.249 1.00 96.31 794 ASP A N 1
ATOM 5728 C CA . ASP A 1 794 ? -2.399 -6.734 -16.288 1.00 96.31 794 ASP A CA 1
ATOM 5729 C C . ASP A 1 794 ? -2.490 -5.554 -17.267 1.00 96.31 794 ASP A C 1
ATOM 5731 O O . ASP A 1 794 ? -2.559 -5.752 -18.473 1.00 96.31 794 ASP A O 1
ATOM 5735 N N . ALA A 1 795 ? -2.317 -4.317 -16.792 1.00 94.75 795 ALA A N 1
ATOM 5736 C CA . ALA A 1 795 ? -2.274 -3.112 -17.626 1.00 94.75 795 ALA A CA 1
ATOM 5737 C C . ALA A 1 795 ? -1.206 -3.115 -18.748 1.00 94.75 795 ALA A C 1
ATOM 5739 O O . ALA A 1 795 ? -1.235 -2.237 -19.615 1.00 94.75 795 ALA A O 1
ATOM 5740 N N . PHE A 1 796 ? -0.240 -4.042 -18.731 1.00 96.50 796 PHE A N 1
ATOM 5741 C CA . PHE A 1 796 ? 0.751 -4.211 -19.800 1.00 96.50 796 PHE A CA 1
ATOM 5742 C C . PHE A 1 796 ? 0.293 -5.166 -20.905 1.00 96.50 796 PHE A C 1
ATOM 5744 O O . PHE A 1 796 ? 0.876 -5.105 -21.985 1.00 96.50 796 PHE A O 1
ATOM 5751 N N . ILE A 1 797 ? -0.717 -6.010 -20.662 1.00 97.12 797 ILE A N 1
ATOM 5752 C CA . ILE A 1 797 ? -1.130 -7.098 -21.558 1.00 97.12 797 ILE A CA 1
ATOM 5753 C C . ILE A 1 797 ? -1.481 -6.557 -22.946 1.00 97.12 797 ILE A C 1
ATOM 5755 O O . ILE A 1 797 ? -0.728 -6.800 -23.888 1.00 97.12 797 ILE A O 1
ATOM 5759 N N . ASP A 1 798 ? -2.538 -5.756 -23.072 1.00 96.19 798 ASP A N 1
ATOM 5760 C CA . ASP A 1 798 ? -2.950 -5.146 -24.342 1.00 96.19 798 ASP A CA 1
ATOM 5761 C C . ASP A 1 798 ? -2.414 -3.721 -24.562 1.00 96.19 798 ASP A C 1
ATOM 5763 O O . ASP A 1 798 ? -2.921 -2.961 -25.400 1.00 96.19 798 ASP A O 1
ATOM 5767 N N . ASN A 1 799 ? -1.351 -3.339 -23.850 1.00 94.88 799 ASN A N 1
ATOM 5768 C CA . ASN A 1 799 ? -0.719 -2.039 -24.032 1.00 94.88 799 ASN A CA 1
ATOM 5769 C C . ASN A 1 799 ? 0.034 -1.977 -25.371 1.00 94.88 799 ASN A C 1
ATOM 5771 O O . ASN A 1 799 ? 0.996 -2.708 -25.606 1.00 94.88 799 ASN A O 1
ATOM 5775 N N . ALA A 1 800 ? -0.353 -1.036 -26.235 1.00 93.44 800 ALA A N 1
ATOM 5776 C CA . ALA A 1 800 ? 0.236 -0.867 -27.564 1.00 93.44 800 ALA A CA 1
ATOM 5777 C C . ALA A 1 800 ? 1.750 -0.572 -27.552 1.00 93.44 800 ALA A C 1
ATOM 5779 O O . ALA A 1 800 ? 2.432 -0.835 -28.540 1.00 93.44 800 ALA A O 1
ATOM 5780 N N . ALA A 1 801 ? 2.287 -0.042 -26.449 1.00 94.44 801 ALA A N 1
ATOM 5781 C CA . ALA A 1 801 ? 3.715 0.222 -26.288 1.00 94.44 801 ALA A CA 1
ATOM 5782 C C . ALA A 1 801 ? 4.521 -1.017 -25.845 1.00 94.44 801 ALA A C 1
ATOM 5784 O O . ALA A 1 801 ? 5.752 -0.969 -25.795 1.00 94.44 801 ALA A O 1
ATOM 5785 N N . LEU A 1 802 ? 3.843 -2.120 -25.520 1.00 96.62 802 LEU A N 1
ATOM 5786 C CA . LEU A 1 802 ? 4.427 -3.363 -25.018 1.00 96.62 802 LEU A CA 1
ATOM 5787 C C . LEU A 1 802 ? 3.942 -4.589 -25.824 1.00 96.62 802 LEU A C 1
ATOM 5789 O O . LEU A 1 802 ? 3.513 -5.583 -25.233 1.00 96.62 802 LEU A O 1
ATOM 5793 N N . PRO A 1 803 ? 4.020 -4.565 -27.173 1.00 96.06 803 PRO A N 1
ATOM 5794 C CA . PRO A 1 803 ? 3.574 -5.691 -27.986 1.00 96.06 803 PRO A CA 1
ATOM 5795 C C . PRO A 1 803 ? 4.321 -6.968 -27.590 1.00 96.06 803 PRO A C 1
ATOM 5797 O O . PRO A 1 803 ? 5.541 -6.960 -27.408 1.00 96.06 803 PRO A O 1
ATOM 5800 N N . GLY A 1 804 ? 3.584 -8.073 -27.470 1.00 95.81 804 GLY A N 1
ATOM 5801 C CA . GLY A 1 804 ? 4.122 -9.374 -27.092 1.00 95.81 804 GLY A CA 1
ATOM 5802 C C . GLY A 1 804 ? 3.693 -9.832 -25.702 1.00 95.81 804 GLY A C 1
ATOM 5803 O O . GLY A 1 804 ? 3.682 -11.044 -25.479 1.00 95.81 804 GLY A O 1
ATOM 5804 N N . TYR A 1 805 ? 3.283 -8.921 -24.813 1.00 97.44 805 TYR A N 1
ATOM 5805 C CA . TYR A 1 805 ? 2.598 -9.296 -23.572 1.00 97.44 805 TYR A CA 1
ATOM 5806 C C . TYR A 1 805 ? 1.253 -9.978 -23.875 1.00 97.44 805 TYR A C 1
ATOM 5808 O O . TYR A 1 805 ? 1.020 -11.093 -23.416 1.00 97.44 805 TYR A O 1
ATOM 5816 N N . ASP A 1 806 ? 0.439 -9.374 -24.742 1.00 97.19 806 ASP A N 1
ATOM 5817 C CA . ASP A 1 806 ? -0.857 -9.864 -25.233 1.00 97.19 806 ASP A CA 1
ATOM 5818 C C . ASP A 1 806 ? -0.860 -11.320 -25.732 1.00 97.19 806 ASP A C 1
ATOM 5820 O O . ASP A 1 806 ? -1.838 -12.048 -25.556 1.00 97.19 806 ASP A O 1
ATOM 5824 N N . THR A 1 807 ? 0.246 -11.742 -26.346 1.00 97.12 807 THR A N 1
ATOM 5825 C CA . THR A 1 807 ? 0.431 -13.100 -26.893 1.00 97.12 807 THR A CA 1
ATOM 5826 C C . THR A 1 807 ? 0.998 -14.108 -25.888 1.00 97.12 807 THR A C 1
ATOM 5828 O O . THR A 1 807 ? 0.924 -15.311 -26.143 1.00 97.12 807 THR A O 1
ATOM 5831 N N . ARG A 1 808 ? 1.577 -13.643 -24.770 1.00 97.25 808 ARG A N 1
ATOM 5832 C CA . ARG A 1 808 ? 2.304 -14.466 -23.781 1.00 97.25 808 ARG A CA 1
ATOM 5833 C C . ARG A 1 808 ? 1.590 -14.600 -22.451 1.00 97.25 808 ARG A C 1
ATOM 5835 O O . ARG A 1 808 ? 1.849 -15.574 -21.758 1.00 97.25 808 ARG A O 1
ATOM 5842 N N . LEU A 1 809 ? 0.754 -13.634 -22.086 1.00 97.81 809 LEU A N 1
ATOM 5843 C CA . LEU A 1 809 ? 0.177 -13.544 -20.754 1.00 97.81 809 LEU A CA 1
ATOM 5844 C C . LEU A 1 809 ? -1.349 -13.450 -20.794 1.00 97.81 809 LEU A C 1
ATOM 5846 O O . LEU A 1 809 ? -1.943 -13.019 -21.783 1.00 97.81 809 LEU A O 1
ATOM 5850 N N . VAL A 1 810 ? -1.963 -13.875 -19.696 1.00 98.25 810 VAL A N 1
ATOM 5851 C CA . VAL A 1 810 ? -3.396 -13.804 -19.416 1.00 98.25 810 VAL A CA 1
ATOM 5852 C C . VAL A 1 810 ? -3.639 -12.882 -18.210 1.00 98.25 810 VAL A C 1
ATOM 5854 O O . VAL A 1 810 ? -2.745 -12.756 -17.369 1.00 98.25 810 VAL A O 1
ATOM 5857 N N . PRO A 1 811 ? -4.815 -12.234 -18.104 1.00 97.38 811 PRO A N 1
ATOM 5858 C CA . PRO A 1 811 ? -5.114 -11.316 -17.008 1.00 97.38 811 PRO A CA 1
ATOM 5859 C C . PRO A 1 811 ? -5.238 -12.065 -15.677 1.00 97.38 811 PRO A C 1
ATOM 5861 O O . PRO A 1 811 ? -6.131 -12.903 -15.503 1.00 97.38 811 PRO A O 1
ATOM 5864 N N . LEU A 1 812 ? -4.367 -11.748 -14.716 1.00 98.19 812 LEU A N 1
ATOM 5865 C CA . LEU A 1 812 ? -4.429 -12.318 -13.369 1.00 98.19 812 LEU A CA 1
ATOM 5866 C C . LEU A 1 812 ? -5.672 -11.838 -12.611 1.00 98.19 812 LEU A C 1
ATOM 5868 O O . LEU A 1 812 ? -6.192 -12.555 -11.753 1.00 98.19 812 LEU A O 1
ATOM 5872 N N . HIS A 1 813 ? -6.198 -10.661 -12.957 1.00 97.50 813 HIS A N 1
ATOM 5873 C CA . HIS A 1 813 ? -7.365 -10.061 -12.321 1.00 97.50 813 HIS A CA 1
ATOM 5874 C C . HIS A 1 813 ? -8.608 -10.973 -12.343 1.00 97.50 813 HIS A C 1
ATOM 5876 O O . HIS A 1 813 ? -9.392 -10.969 -11.392 1.00 97.50 813 HIS A O 1
ATOM 5882 N N . VAL A 1 814 ? -8.761 -11.827 -13.364 1.00 97.19 814 VAL A N 1
ATOM 5883 C CA . VAL A 1 814 ? -9.827 -12.848 -13.411 1.00 97.19 814 VAL A CA 1
ATOM 5884 C C . VAL A 1 814 ? -9.714 -13.816 -12.229 1.00 97.19 814 VAL A C 1
ATOM 5886 O O . VAL A 1 814 ? -10.704 -14.117 -11.562 1.00 97.19 814 VAL A O 1
ATOM 5889 N N . TYR A 1 815 ? -8.497 -14.260 -11.922 1.00 98.56 815 TYR A N 1
ATOM 5890 C CA . TYR A 1 815 ? -8.220 -15.170 -10.814 1.00 98.56 815 TYR A CA 1
ATOM 5891 C C . TYR A 1 815 ? -8.266 -14.478 -9.455 1.00 98.56 815 TYR A C 1
ATOM 5893 O O . TYR A 1 815 ? -8.674 -15.100 -8.476 1.00 98.56 815 TYR A O 1
ATOM 5901 N N . PHE A 1 816 ? -7.916 -13.191 -9.387 1.00 98.50 816 PHE A N 1
ATOM 5902 C CA . PHE A 1 816 ? -8.159 -12.380 -8.195 1.00 98.50 816 PHE A CA 1
ATOM 5903 C C . PHE A 1 816 ? -9.656 -12.338 -7.848 1.00 98.50 816 PHE A C 1
ATOM 5905 O O . PHE A 1 816 ? -10.018 -12.650 -6.714 1.00 98.50 816 PHE A O 1
ATOM 5912 N N . ASN A 1 817 ? -10.528 -12.041 -8.823 1.00 98.19 817 ASN A N 1
ATOM 5913 C CA . ASN A 1 817 ? -11.980 -12.049 -8.612 1.00 98.19 817 ASN A CA 1
ATOM 5914 C C . ASN A 1 817 ? -12.475 -13.439 -8.188 1.00 98.19 817 ASN A C 1
ATOM 5916 O O . ASN A 1 817 ? -13.211 -13.549 -7.212 1.00 98.19 817 ASN A O 1
ATOM 5920 N N . GLN A 1 818 ? -11.980 -14.508 -8.823 1.00 98.38 818 GLN A N 1
ATOM 5921 C CA . GLN A 1 818 ? -12.314 -15.874 -8.413 1.00 98.38 818 GLN A CA 1
ATOM 5922 C C . GLN A 1 818 ? -11.874 -16.177 -6.966 1.00 98.38 818 GLN A C 1
ATOM 5924 O O . GLN A 1 818 ? -12.615 -16.808 -6.215 1.00 98.38 818 GLN A O 1
ATOM 5929 N N . GLY A 1 819 ? -10.690 -15.722 -6.546 1.00 98.69 819 GLY A N 1
ATOM 5930 C CA . GLY A 1 819 ? -10.219 -15.851 -5.164 1.00 98.69 819 GLY A CA 1
ATOM 5931 C C . GLY A 1 819 ? -11.109 -15.108 -4.163 1.00 98.69 819 GLY A C 1
ATOM 5932 O O . GLY A 1 819 ? -11.426 -15.647 -3.101 1.00 98.69 819 GLY A O 1
ATOM 5933 N N . MET A 1 820 ? -11.562 -13.903 -4.517 1.00 98.81 820 MET A N 1
ATOM 5934 C CA . MET A 1 820 ? -12.519 -13.135 -3.717 1.00 98.81 820 MET A CA 1
ATOM 5935 C C . MET A 1 820 ? -13.868 -13.855 -3.593 1.00 98.81 820 MET A C 1
ATOM 5937 O O . MET A 1 820 ? -14.384 -13.988 -2.482 1.00 98.81 820 MET A O 1
ATOM 5941 N N . ASP A 1 821 ? -14.395 -14.398 -4.693 1.00 98.62 821 ASP A N 1
ATOM 5942 C CA . ASP A 1 821 ? -15.653 -15.156 -4.707 1.00 98.62 821 ASP A CA 1
ATOM 5943 C C . ASP A 1 821 ? -15.566 -16.420 -3.837 1.00 98.62 821 ASP A C 1
ATOM 5945 O O . ASP A 1 821 ? -16.483 -16.719 -3.067 1.00 98.62 821 ASP A O 1
ATOM 5949 N N . LEU A 1 822 ? -14.439 -17.142 -3.902 1.00 98.81 822 LEU A N 1
ATOM 5950 C CA . LEU A 1 822 ? -14.170 -18.315 -3.064 1.00 98.81 822 LEU A CA 1
ATOM 5951 C C . LEU A 1 822 ? -14.139 -17.953 -1.574 1.00 98.81 822 LEU A C 1
ATOM 5953 O O . LEU A 1 822 ? -14.765 -18.642 -0.764 1.00 98.81 822 LEU A O 1
ATOM 5957 N N . MET A 1 823 ? -13.447 -16.870 -1.206 1.00 98.88 823 MET A N 1
ATOM 5958 C CA . MET A 1 823 ? -13.395 -16.407 0.184 1.00 98.88 823 MET A CA 1
ATOM 5959 C C . MET A 1 823 ? -14.769 -15.954 0.675 1.00 98.88 823 MET A C 1
ATOM 5961 O O . MET A 1 823 ? -15.198 -16.337 1.764 1.00 98.88 823 MET A O 1
ATOM 5965 N N . TYR A 1 824 ? -15.502 -15.196 -0.138 1.00 98.62 824 TYR A N 1
ATOM 5966 C CA . TYR A 1 824 ? -16.850 -14.762 0.206 1.00 98.62 824 TYR A CA 1
ATOM 5967 C C . TYR A 1 824 ? -17.795 -15.951 0.411 1.00 98.62 824 TYR A C 1
ATOM 5969 O O . TYR A 1 824 ? -18.494 -16.010 1.422 1.00 98.62 824 TYR A O 1
ATOM 5977 N N . ALA A 1 825 ? -17.774 -16.945 -0.481 1.00 98.44 825 ALA A N 1
ATOM 5978 C CA . ALA A 1 825 ? -18.568 -18.163 -0.335 1.00 98.44 825 ALA A CA 1
ATOM 5979 C C . ALA A 1 825 ? -18.169 -18.985 0.905 1.00 98.44 825 ALA A C 1
ATOM 5981 O O . ALA A 1 825 ? -19.045 -19.544 1.575 1.00 98.44 825 ALA A O 1
ATOM 5982 N N . HIS A 1 826 ? -16.875 -19.041 1.240 1.00 98.75 826 HIS A N 1
ATOM 5983 C CA . HIS A 1 826 ? -16.383 -19.693 2.454 1.00 98.75 826 HIS A CA 1
ATOM 5984 C C . HIS A 1 826 ? -16.934 -19.026 3.715 1.00 98.75 826 HIS A C 1
ATOM 5986 O O . HIS A 1 826 ? -17.532 -19.698 4.554 1.00 98.75 826 HIS A O 1
ATOM 5992 N N . LEU A 1 827 ? -16.785 -17.706 3.825 1.00 98.44 827 LEU A N 1
ATOM 5993 C CA . LEU A 1 827 ? -17.211 -16.948 5.001 1.00 98.44 827 LEU A CA 1
ATOM 5994 C C . LEU A 1 827 ? -18.738 -16.882 5.128 1.00 98.44 827 LEU A C 1
ATOM 5996 O O . LEU A 1 827 ? -19.273 -16.982 6.228 1.00 98.44 827 LEU A O 1
ATOM 6000 N N . LYS A 1 828 ? -19.454 -16.738 4.007 1.00 97.19 828 LYS A N 1
ATOM 6001 C CA . LYS A 1 828 ? -20.912 -16.579 4.004 1.00 97.19 828 LYS A CA 1
ATOM 6002 C C . LYS A 1 828 ? -21.660 -17.903 4.168 1.00 97.19 828 LYS A C 1
ATOM 6004 O O . LYS A 1 828 ? -22.666 -17.939 4.870 1.00 97.19 828 LYS A O 1
ATOM 6009 N N . ASN A 1 829 ? -21.191 -18.964 3.505 1.00 97.19 829 ASN A N 1
ATOM 6010 C CA . ASN A 1 829 ? -21.938 -20.218 3.344 1.00 97.19 829 ASN A CA 1
ATOM 6011 C C . ASN A 1 829 ? -21.181 -21.459 3.850 1.00 97.19 829 ASN A C 1
ATOM 6013 O O . ASN A 1 829 ? -21.697 -22.569 3.733 1.00 97.19 829 ASN A O 1
ATOM 6017 N N . GLY A 1 830 ? -19.957 -21.313 4.367 1.00 97.75 830 GLY A N 1
ATOM 6018 C CA . GLY A 1 830 ? -19.136 -22.443 4.812 1.00 97.75 830 GLY A CA 1
ATOM 6019 C C . GLY A 1 830 ? -18.581 -23.303 3.672 1.00 97.75 830 GLY A C 1
ATOM 6020 O O . GLY A 1 830 ? -18.188 -24.445 3.913 1.00 97.75 830 GLY A O 1
ATOM 6021 N N . ALA A 1 831 ? -18.550 -22.791 2.434 1.00 98.25 831 ALA A N 1
ATOM 6022 C CA . ALA A 1 831 ? -17.990 -23.515 1.293 1.00 98.25 831 ALA A CA 1
ATOM 6023 C C . ALA A 1 831 ? -16.509 -23.863 1.531 1.00 98.25 831 ALA A C 1
ATOM 6025 O O . ALA A 1 831 ? -15.760 -23.072 2.103 1.00 98.25 831 ALA A O 1
ATOM 6026 N N . ALA A 1 832 ? -16.063 -25.043 1.100 1.00 97.94 832 ALA A N 1
ATOM 6027 C CA . ALA A 1 832 ? -14.660 -25.426 1.238 1.00 97.94 832 ALA A CA 1
ATOM 6028 C C . ALA A 1 832 ? -13.774 -24.614 0.280 1.00 97.94 832 ALA A C 1
ATOM 6030 O O . ALA A 1 832 ? -14.097 -24.476 -0.900 1.00 97.94 832 ALA A O 1
ATOM 6031 N N . LEU A 1 833 ? -12.637 -24.123 0.777 1.00 98.50 833 LEU A N 1
ATOM 6032 C CA . LEU A 1 833 ? -11.627 -23.496 -0.070 1.00 98.50 833 LEU A CA 1
ATOM 6033 C C . LEU A 1 833 ? -10.843 -24.570 -0.848 1.00 98.50 833 LEU A C 1
ATOM 6035 O O . LEU A 1 833 ? -10.381 -25.537 -0.231 1.00 98.50 833 LEU A O 1
ATOM 6039 N N . PRO A 1 834 ? -10.658 -24.417 -2.174 1.00 98.44 834 PRO A N 1
ATOM 6040 C CA . PRO A 1 834 ? -9.852 -25.331 -2.977 1.00 98.44 834 PRO A CA 1
ATOM 6041 C C . PRO A 1 834 ? -8.429 -25.495 -2.443 1.00 98.44 834 PRO A C 1
ATOM 6043 O O . PRO A 1 834 ? -7.817 -24.529 -1.981 1.00 98.44 834 PRO A O 1
ATOM 6046 N N . ALA A 1 835 ? -7.869 -26.701 -2.541 1.00 98.12 835 ALA A N 1
ATOM 6047 C CA . ALA A 1 835 ? -6.482 -26.951 -2.150 1.00 98.12 835 ALA A CA 1
ATOM 6048 C C . ALA A 1 835 ? -5.494 -26.094 -2.966 1.00 98.12 835 ALA A C 1
ATOM 6050 O O . ALA A 1 835 ? -5.762 -25.753 -4.122 1.00 98.12 835 ALA A O 1
ATOM 6051 N N . SER A 1 836 ? -4.353 -25.753 -2.355 1.00 98.62 836 SER A N 1
ATOM 6052 C CA . SER A 1 836 ? -3.284 -24.987 -3.006 1.00 98.62 836 SER A CA 1
ATOM 6053 C C . SER A 1 836 ? -2.815 -25.679 -4.287 1.00 98.62 836 SER A C 1
ATOM 6055 O O . SER A 1 836 ? -2.556 -26.886 -4.284 1.00 98.62 836 SER A O 1
ATOM 6057 N N . GLN A 1 837 ? -2.702 -24.926 -5.378 1.00 98.81 837 GLN A N 1
ATOM 6058 C CA . GLN A 1 837 ? -2.488 -25.497 -6.705 1.00 98.81 837 GLN A CA 1
ATOM 6059 C C . GLN A 1 837 ? -1.814 -24.535 -7.681 1.00 98.81 837 GLN A C 1
ATOM 6061 O O . GLN A 1 837 ? -1.851 -23.316 -7.511 1.00 98.81 837 GLN A O 1
ATOM 6066 N N . VAL A 1 838 ? -1.250 -25.109 -8.735 1.00 98.88 838 VAL A N 1
ATOM 6067 C CA . VAL A 1 838 ? -0.861 -24.408 -9.952 1.00 98.88 838 VAL A CA 1
ATOM 6068 C C . VAL A 1 838 ? -2.049 -24.409 -10.908 1.00 98.88 838 VAL A C 1
ATOM 6070 O O . VAL A 1 838 ? -2.577 -25.465 -11.246 1.00 98.88 838 VAL A O 1
ATOM 6073 N N . VAL A 1 839 ? -2.462 -23.233 -11.370 1.00 98.69 839 VAL A N 1
ATOM 6074 C CA . VAL A 1 839 ? -3.491 -23.083 -12.403 1.00 98.69 839 VAL A CA 1
ATOM 6075 C C . VAL A 1 839 ? -2.800 -22.954 -13.761 1.00 98.69 839 VAL A C 1
ATOM 6077 O O . VAL A 1 839 ? -2.074 -21.989 -14.032 1.00 98.69 839 VAL A O 1
ATOM 6080 N N . ARG A 1 840 ? -2.994 -23.961 -14.621 1.00 98.00 840 ARG A N 1
ATOM 6081 C CA . ARG A 1 840 ? -2.344 -24.059 -15.937 1.00 98.00 840 ARG A CA 1
ATOM 6082 C C . ARG A 1 840 ? -3.146 -23.342 -17.017 1.00 98.00 840 ARG A C 1
ATOM 6084 O O . ARG A 1 840 ? -4.079 -23.912 -17.566 1.00 98.00 840 ARG A O 1
ATOM 6091 N N . THR A 1 841 ? -2.783 -22.106 -17.325 1.00 98.50 841 THR A N 1
ATOM 6092 C CA . THR A 1 841 ? -3.444 -21.280 -18.342 1.00 98.50 841 THR A CA 1
ATOM 6093 C C . THR A 1 841 ? -2.817 -21.503 -19.715 1.00 98.50 841 THR A C 1
ATOM 6095 O O . THR A 1 841 ? -1.738 -22.086 -19.838 1.00 98.50 841 THR A O 1
ATOM 6098 N N . THR A 1 842 ? -3.485 -21.023 -20.763 1.00 98.00 842 THR A N 1
ATOM 6099 C CA . THR A 1 842 ? -2.951 -21.048 -22.132 1.00 98.00 842 THR A CA 1
ATOM 6100 C C . THR A 1 842 ? -2.928 -19.628 -22.699 1.00 98.00 842 THR A C 1
ATOM 6102 O O . THR A 1 842 ? -4.001 -19.033 -22.834 1.00 98.00 842 THR A O 1
ATOM 6105 N N . PRO A 1 843 ? -1.757 -19.070 -23.069 1.00 96.38 843 PRO A N 1
ATOM 6106 C CA . PRO A 1 843 ? -1.677 -17.758 -23.707 1.00 96.38 843 PRO A CA 1
ATOM 6107 C C . PRO A 1 843 ? -2.484 -17.697 -25.005 1.00 96.38 843 PRO A C 1
ATOM 6109 O O . PRO A 1 843 ? -2.701 -18.711 -25.667 1.00 96.38 843 PRO A O 1
ATOM 6112 N N . ARG A 1 844 ? -2.883 -16.492 -25.414 1.00 96.44 844 ARG A N 1
ATOM 6113 C CA . ARG A 1 844 ? -3.652 -16.286 -26.655 1.00 96.44 844 ARG A CA 1
ATOM 6114 C C . ARG A 1 844 ? -2.841 -16.590 -27.920 1.00 96.44 844 ARG A C 1
ATOM 6116 O O . ARG A 1 844 ? -3.418 -16.953 -28.941 1.00 96.44 844 ARG A O 1
ATOM 6123 N N . GLY A 1 845 ? -1.510 -16.474 -27.857 1.00 95.69 845 GLY A N 1
ATOM 6124 C CA . GLY A 1 845 ? -0.628 -16.658 -29.010 1.00 95.69 845 GLY A CA 1
ATOM 6125 C C . GLY A 1 845 ? -0.873 -15.617 -30.110 1.00 95.69 845 GLY A C 1
ATOM 6126 O O . GLY A 1 845 ? -1.389 -14.535 -29.847 1.00 95.69 845 GLY A O 1
ATOM 6127 N N . GLY A 1 846 ? -0.497 -15.933 -31.351 1.00 95.50 846 GLY A N 1
ATOM 6128 C CA . GLY A 1 846 ? -0.687 -15.041 -32.502 1.00 95.50 846 GLY A CA 1
ATOM 6129 C C . GLY A 1 846 ? 0.415 -13.987 -32.673 1.00 95.50 846 GLY A C 1
ATOM 6130 O O . GLY A 1 846 ? 1.572 -14.209 -32.313 1.00 95.50 846 GLY A O 1
ATOM 6131 N N . THR A 1 847 ? 0.067 -12.851 -33.284 1.00 95.69 847 THR A N 1
ATOM 6132 C CA . THR A 1 847 ? 1.005 -11.758 -33.590 1.00 95.69 847 THR A CA 1
ATOM 6133 C C . THR A 1 847 ? 1.075 -10.757 -32.438 1.00 95.69 847 THR A C 1
ATOM 6135 O O . THR A 1 847 ? 0.050 -10.264 -31.983 1.00 95.69 847 THR A O 1
ATOM 6138 N N . ALA A 1 848 ? 2.289 -10.418 -31.995 1.00 95.75 848 ALA A N 1
ATOM 6139 C CA . ALA A 1 848 ? 2.528 -9.443 -30.928 1.00 95.75 848 ALA A CA 1
ATOM 6140 C C . ALA A 1 848 ? 1.853 -8.086 -31.214 1.00 95.75 848 ALA A C 1
ATOM 6142 O O . ALA A 1 848 ? 2.070 -7.495 -32.271 1.00 95.75 848 ALA A O 1
ATOM 6143 N N . GLY A 1 849 ? 1.061 -7.586 -30.261 1.00 94.81 849 GLY A N 1
ATOM 6144 C CA . GLY A 1 849 ? 0.251 -6.367 -30.387 1.00 94.81 849 GLY A CA 1
ATOM 6145 C C . GLY A 1 849 ? -1.118 -6.576 -31.055 1.00 94.81 849 GLY A C 1
ATOM 6146 O O . GLY A 1 849 ? -1.899 -5.625 -31.175 1.00 94.81 849 GLY A O 1
ATOM 6147 N N . SER A 1 850 ? -1.416 -7.790 -31.516 1.00 95.88 850 SER A N 1
ATOM 6148 C CA . SER A 1 850 ? -2.650 -8.189 -32.203 1.00 95.88 850 SER A CA 1
ATOM 6149 C C . SER A 1 850 ? -3.029 -9.640 -31.871 1.00 95.88 850 SER A C 1
ATOM 6151 O O . SER A 1 850 ? -3.434 -10.396 -32.756 1.00 95.88 850 SER A O 1
ATOM 6153 N N . ALA A 1 851 ? -2.868 -10.045 -30.608 1.00 97.19 851 ALA A N 1
ATOM 6154 C CA . ALA A 1 851 ? -3.344 -11.337 -30.124 1.00 97.19 851 ALA A CA 1
ATOM 6155 C C . ALA A 1 851 ? -4.857 -11.530 -30.394 1.00 97.19 851 ALA A C 1
ATOM 6157 O O . ALA A 1 851 ? -5.608 -10.546 -30.378 1.00 97.19 851 ALA A O 1
ATOM 6158 N N . PRO A 1 852 ? -5.317 -12.776 -30.633 1.00 96.31 852 PRO A N 1
ATOM 6159 C CA . PRO A 1 852 ? -6.737 -13.075 -30.805 1.00 96.31 852 PRO A CA 1
ATOM 6160 C C . PRO A 1 852 ? -7.528 -12.833 -29.510 1.00 96.31 852 PRO A C 1
ATOM 6162 O O . PRO A 1 852 ? -6.958 -12.535 -28.459 1.00 96.31 852 PRO A O 1
ATOM 6165 N N . ASP A 1 853 ? -8.850 -12.966 -29.578 1.00 96.06 853 ASP A N 1
ATOM 6166 C CA . ASP A 1 853 ? -9.726 -12.803 -28.416 1.00 96.06 853 ASP A CA 1
ATOM 6167 C C . ASP A 1 853 ? -9.415 -13.834 -27.327 1.00 96.06 853 ASP A C 1
ATOM 6169 O O . ASP A 1 853 ? -9.186 -15.016 -27.600 1.00 96.06 853 ASP A O 1
ATOM 6173 N N . ILE A 1 854 ? -9.424 -13.381 -26.074 1.00 96.62 854 ILE A N 1
ATOM 6174 C CA . ILE A 1 854 ? -9.361 -14.274 -24.925 1.00 96.62 854 ILE A CA 1
ATOM 6175 C C . ILE A 1 854 ? -10.682 -15.027 -24.769 1.00 96.62 854 ILE A C 1
ATOM 6177 O O . ILE A 1 854 ? -11.764 -14.487 -24.998 1.00 96.62 854 ILE A O 1
ATOM 6181 N N . SER A 1 855 ? -10.609 -16.276 -24.323 1.00 92.19 855 SER A N 1
ATOM 6182 C CA . SER A 1 855 ? -11.791 -17.072 -24.002 1.00 92.19 855 SER A CA 1
ATOM 6183 C C . SER A 1 855 ? -11.570 -17.931 -22.758 1.00 92.19 855 SER A C 1
ATOM 6185 O O . SER A 1 855 ? -10.458 -18.037 -22.238 1.00 92.19 855 SER A O 1
ATOM 6187 N N . ALA A 1 856 ? -12.626 -18.603 -22.297 1.00 89.25 856 ALA A N 1
ATOM 6188 C CA . ALA A 1 856 ? -12.552 -19.515 -21.156 1.00 89.25 856 ALA A CA 1
ATOM 6189 C C . ALA A 1 856 ? -11.536 -20.660 -21.347 1.00 89.25 856 ALA A C 1
ATOM 6191 O O . ALA A 1 856 ? -11.022 -21.184 -20.364 1.00 89.25 856 ALA A O 1
ATOM 6192 N N . THR A 1 857 ? -11.184 -21.036 -22.585 1.00 93.44 857 THR A N 1
ATOM 6193 C CA . THR A 1 857 ? -10.153 -22.064 -22.821 1.00 93.44 857 THR A CA 1
ATOM 6194 C C . THR A 1 857 ? -8.747 -21.574 -22.481 1.00 93.44 857 THR A C 1
ATOM 6196 O O . THR A 1 857 ? -7.875 -22.384 -22.183 1.00 93.44 857 THR A O 1
ATOM 6199 N N . ASN A 1 858 ? -8.513 -20.258 -22.517 1.00 98.06 858 ASN A N 1
ATOM 6200 C CA . ASN A 1 858 ? -7.259 -19.653 -22.065 1.00 98.06 858 ASN A CA 1
ATOM 6201 C C . ASN A 1 858 ? -7.174 -19.598 -20.534 1.00 98.06 858 ASN A C 1
ATOM 6203 O O . ASN A 1 858 ? -6.075 -19.607 -19.981 1.00 98.06 858 ASN A O 1
ATOM 6207 N N . LEU A 1 859 ? -8.335 -19.550 -19.874 1.00 97.44 859 LEU A N 1
ATOM 6208 C CA . LEU A 1 859 ? -8.517 -19.224 -18.464 1.00 97.44 859 LEU A CA 1
ATOM 6209 C C . LEU A 1 859 ? -9.260 -20.350 -17.720 1.00 97.44 859 LEU A C 1
ATOM 6211 O O . LEU A 1 859 ? -10.399 -20.154 -17.287 1.00 97.44 859 LEU A O 1
ATOM 6215 N N . PRO A 1 860 ? -8.665 -21.547 -17.565 1.00 97.06 860 PRO A N 1
ATOM 6216 C CA . PRO A 1 860 ? -9.300 -22.594 -16.777 1.00 97.06 860 PRO A CA 1
ATOM 6217 C C . PRO A 1 860 ? -9.490 -22.124 -15.327 1.00 97.06 860 PRO A C 1
ATOM 6219 O O . PRO A 1 860 ? -8.622 -21.418 -14.806 1.00 97.06 860 PRO A O 1
ATOM 6222 N N . PRO A 1 861 ? -10.598 -22.500 -14.665 1.00 96.94 861 PRO A N 1
ATOM 6223 C CA . PRO A 1 861 ? -10.885 -22.059 -13.304 1.00 96.94 861 PRO A CA 1
ATOM 6224 C C . PRO A 1 861 ? -9.927 -22.696 -12.288 1.00 96.94 861 PRO A C 1
ATOM 6226 O O . PRO A 1 861 ? -9.407 -23.788 -12.515 1.00 96.94 861 PRO A O 1
ATOM 6229 N N . ILE A 1 862 ? -9.780 -22.069 -11.115 1.00 98.50 862 ILE A N 1
ATOM 6230 C CA . ILE A 1 862 ? -9.219 -22.728 -9.923 1.00 98.50 862 ILE A CA 1
ATOM 6231 C C . ILE A 1 862 ? -10.054 -23.984 -9.623 1.00 98.50 862 ILE A C 1
ATOM 6233 O O . ILE A 1 862 ? -11.254 -23.898 -9.349 1.00 98.50 862 ILE A O 1
ATOM 6237 N N . ALA A 1 863 ? -9.434 -25.162 -9.689 1.00 98.06 863 ALA A N 1
ATOM 6238 C CA . ALA A 1 863 ? -10.139 -26.427 -9.541 1.00 98.06 863 ALA A CA 1
ATOM 6239 C C . ALA A 1 863 ? -10.444 -26.708 -8.066 1.00 98.06 863 ALA A C 1
ATOM 6241 O O . ALA A 1 863 ? -9.549 -26.652 -7.226 1.00 98.06 863 ALA A O 1
ATOM 6242 N N . ALA A 1 864 ? -11.681 -27.098 -7.742 1.00 96.38 864 ALA A N 1
ATOM 6243 C CA . ALA A 1 864 ? -12.049 -27.493 -6.377 1.00 96.38 864 ALA A CA 1
ATOM 6244 C C . ALA A 1 864 ? -11.187 -28.657 -5.849 1.00 96.38 864 ALA A C 1
ATOM 6246 O O . ALA A 1 864 ? -10.864 -28.724 -4.664 1.00 96.38 864 ALA A O 1
ATOM 6247 N N . THR A 1 865 ? -10.787 -29.565 -6.742 1.00 96.50 865 THR A N 1
ATOM 6248 C CA . THR A 1 865 ? -9.817 -30.631 -6.480 1.00 96.50 865 THR A CA 1
ATOM 6249 C C . THR A 1 865 ? -8.770 -30.606 -7.594 1.00 96.50 865 THR A C 1
ATOM 6251 O O . THR A 1 865 ? -9.098 -30.993 -8.717 1.00 96.50 865 THR A O 1
ATOM 6254 N N . PRO A 1 866 ? -7.542 -30.125 -7.330 1.00 97.00 866 PRO A N 1
ATOM 6255 C CA . PRO A 1 866 ? -6.498 -30.082 -8.345 1.00 97.00 866 PRO A CA 1
ATOM 6256 C C . PRO A 1 866 ? -6.034 -31.492 -8.715 1.00 97.00 866 PRO A C 1
ATOM 6258 O O . PRO A 1 866 ? -6.051 -32.409 -7.887 1.00 97.00 866 PRO A O 1
ATOM 6261 N N . ALA A 1 867 ? -5.571 -31.665 -9.953 1.00 96.50 867 ALA A N 1
ATOM 6262 C CA . ALA A 1 867 ? -4.862 -32.879 -10.329 1.00 96.50 867 ALA A CA 1
ATOM 6263 C C . ALA A 1 867 ? -3.578 -33.017 -9.492 1.00 96.50 867 ALA A C 1
ATOM 6265 O O . ALA A 1 867 ? -2.984 -32.026 -9.066 1.00 96.50 867 ALA A O 1
ATOM 6266 N N . GLY A 1 868 ? -3.100 -34.248 -9.282 1.00 95.19 868 GLY A N 1
ATOM 6267 C CA . GLY A 1 868 ? -1.883 -34.479 -8.490 1.00 95.19 868 GLY A CA 1
ATOM 6268 C C . GLY A 1 868 ? -0.654 -33.731 -9.030 1.00 95.19 868 GLY A C 1
ATOM 6269 O O . GLY A 1 868 ? 0.156 -33.249 -8.247 1.00 95.19 868 GLY A O 1
ATOM 6270 N N . ALA A 1 869 ? -0.562 -33.570 -10.354 1.00 96.31 869 ALA A N 1
ATOM 6271 C CA . ALA A 1 869 ? 0.499 -32.819 -11.033 1.00 96.31 869 ALA A CA 1
ATOM 6272 C C . ALA A 1 869 ? 0.376 -31.287 -10.903 1.00 96.31 869 ALA A C 1
ATOM 6274 O O . ALA A 1 869 ? 1.278 -30.573 -11.332 1.00 96.31 869 ALA A O 1
ATOM 6275 N N . ASP A 1 870 ? -0.712 -30.794 -10.311 1.00 98.19 870 ASP A N 1
ATOM 6276 C CA . ASP A 1 870 ? -0.982 -29.369 -10.098 1.00 98.19 870 ASP A CA 1
ATOM 6277 C C . ASP A 1 870 ? -1.023 -29.014 -8.608 1.00 98.19 870 ASP A C 1
ATOM 6279 O O . ASP A 1 870 ? -1.026 -27.841 -8.249 1.00 98.19 870 ASP A O 1
ATOM 6283 N N . SER A 1 871 ? -1.019 -30.006 -7.715 1.00 98.25 871 SER A N 1
ATOM 6284 C CA . SER A 1 871 ? -1.084 -29.785 -6.272 1.00 98.25 871 SER A CA 1
ATOM 6285 C C . SER A 1 871 ? 0.206 -29.161 -5.737 1.00 98.25 871 SER A C 1
ATOM 6287 O O . SER A 1 871 ? 1.294 -29.718 -5.891 1.00 98.25 871 SER A O 1
ATOM 6289 N N . ILE A 1 872 ? 0.077 -28.056 -5.002 1.00 98.56 872 ILE A N 1
ATOM 6290 C CA . ILE A 1 872 ? 1.184 -27.459 -4.245 1.00 98.56 872 ILE A CA 1
ATOM 6291 C C . ILE A 1 872 ? 1.214 -28.089 -2.853 1.00 98.56 872 ILE A C 1
ATOM 6293 O O . ILE A 1 872 ? 0.227 -28.045 -2.117 1.00 98.56 872 ILE A O 1
ATOM 6297 N N . ALA A 1 873 ? 2.355 -28.660 -2.470 1.00 96.81 873 ALA A N 1
ATOM 6298 C CA . ALA A 1 873 ? 2.501 -29.395 -1.217 1.00 96.81 873 ALA A CA 1
ATOM 6299 C C . ALA A 1 873 ? 3.567 -28.773 -0.310 1.00 96.81 873 ALA A C 1
ATOM 6301 O O . ALA A 1 873 ? 4.614 -28.325 -0.769 1.00 96.81 873 ALA A O 1
ATOM 6302 N N . PHE A 1 874 ? 3.322 -28.793 1.001 1.00 96.69 874 PHE A N 1
ATOM 6303 C CA . PHE A 1 874 ? 4.305 -28.412 2.012 1.00 96.69 874 PHE A CA 1
ATOM 6304 C C . PHE A 1 874 ? 4.506 -29.565 2.992 1.00 96.69 874 PHE A C 1
ATOM 6306 O O . PHE A 1 874 ? 3.559 -29.978 3.663 1.00 96.69 874 PHE A O 1
ATOM 6313 N N . SER A 1 875 ? 5.728 -30.087 3.081 1.00 95.25 875 SER A N 1
ATOM 6314 C CA . SER A 1 875 ? 6.074 -31.159 4.022 1.00 95.25 875 SER A CA 1
ATOM 6315 C C . SER A 1 875 ? 7.546 -31.083 4.412 1.00 95.25 875 SER A C 1
ATOM 6317 O O . SER A 1 875 ? 8.383 -30.711 3.594 1.00 95.25 875 SER A O 1
ATOM 6319 N N . ASN A 1 876 ? 7.869 -31.417 5.667 1.00 93.62 876 ASN A N 1
ATOM 6320 C CA . ASN A 1 876 ? 9.246 -31.463 6.182 1.00 93.62 876 ASN A CA 1
ATOM 6321 C C . ASN A 1 876 ? 10.073 -30.192 5.884 1.00 93.62 876 ASN A C 1
ATOM 6323 O O . ASN A 1 876 ? 11.254 -30.276 5.559 1.00 93.62 876 ASN A O 1
ATOM 6327 N N . GLY A 1 877 ? 9.442 -29.013 5.953 1.00 94.94 877 GLY A N 1
ATOM 6328 C CA . GLY A 1 877 ? 10.092 -27.727 5.669 1.00 94.94 877 GLY A CA 1
ATOM 6329 C C . GLY A 1 877 ? 10.331 -27.430 4.184 1.00 94.94 877 GLY A C 1
ATOM 6330 O O . GLY A 1 877 ? 10.991 -26.447 3.864 1.00 94.94 877 GLY A O 1
ATOM 6331 N N . VAL A 1 878 ? 9.802 -28.242 3.267 1.00 97.69 878 VAL A N 1
ATOM 6332 C CA . VAL A 1 878 ? 9.939 -28.044 1.821 1.00 97.69 878 VAL A CA 1
ATOM 6333 C C . VAL A 1 878 ? 8.586 -27.698 1.212 1.00 97.69 878 VAL A C 1
ATOM 6335 O O . VAL A 1 878 ? 7.630 -28.469 1.326 1.00 97.69 878 VAL A O 1
ATOM 6338 N N . LEU A 1 879 ? 8.523 -26.555 0.529 1.00 98.12 879 LEU A N 1
ATOM 6339 C CA . LEU A 1 879 ? 7.439 -26.208 -0.384 1.00 98.12 879 LEU A CA 1
ATOM 6340 C C . LEU A 1 879 ? 7.753 -26.782 -1.769 1.00 98.12 879 LEU A C 1
ATOM 6342 O O . LEU A 1 879 ? 8.720 -26.363 -2.402 1.00 98.12 879 LEU A O 1
ATOM 6346 N N . ALA A 1 880 ? 6.941 -27.725 -2.234 1.00 98.19 880 ALA A N 1
ATOM 6347 C CA . ALA A 1 880 ? 7.010 -28.288 -3.574 1.00 98.19 880 ALA A CA 1
ATOM 6348 C C . ALA A 1 880 ? 5.916 -27.665 -4.450 1.00 98.19 880 ALA A C 1
ATOM 6350 O O . ALA A 1 880 ? 4.723 -27.868 -4.210 1.00 98.19 880 ALA A O 1
ATOM 6351 N N . VAL A 1 881 ? 6.341 -26.905 -5.455 1.00 98.19 881 VAL A N 1
ATOM 6352 C CA . VAL A 1 881 ? 5.490 -26.307 -6.484 1.00 98.19 881 VAL A CA 1
ATOM 6353 C C . VAL A 1 881 ? 5.707 -27.084 -7.784 1.00 98.19 881 VAL A C 1
ATOM 6355 O O . VAL A 1 881 ? 6.855 -27.229 -8.204 1.00 98.19 881 VAL A O 1
ATOM 6358 N N . PRO A 1 882 ? 4.659 -27.615 -8.427 1.00 97.38 882 PRO A N 1
ATOM 6359 C CA . PRO A 1 882 ? 4.805 -28.262 -9.725 1.00 97.38 882 PRO A CA 1
ATOM 6360 C C . PRO A 1 882 ? 5.364 -27.332 -10.807 1.00 97.38 882 PRO A C 1
ATOM 6362 O O . PRO A 1 882 ? 5.057 -26.137 -10.823 1.00 97.38 882 PRO A O 1
ATOM 6365 N N . GLU A 1 883 ? 6.159 -27.906 -11.713 1.00 91.44 883 GLU A N 1
ATOM 6366 C CA . GLU A 1 883 ? 6.609 -27.243 -12.948 1.00 91.44 883 GLU A CA 1
ATOM 6367 C C . GLU A 1 883 ? 5.442 -27.008 -13.896 1.00 91.44 883 GLU A C 1
ATOM 6369 O O . GLU A 1 883 ? 4.598 -27.919 -14.049 1.00 91.44 883 GLU A O 1
#

Radius of gyration: 28.92 Å; chains: 1; bounding box: 93×63×88 Å

Organism: Zoogloea ramigera (NCBI:txid350)

Foldseek 3Di:
DDDDDDDDDDDDDDPDPDDDDDDDDDPDQPQKAKAFEALLAGQAQWKKKKAALVGDIDIDTAHLQRIDMTRNPPGHDFIKIWIAGPVGIWIATHGPVCRVFHFYTYLLRRQLVCLLLVHQDPVVVVVCNVVSVCSPRDPVSSVQSQVLSQVQLCLFLVHRDPRLRGDHWGRHYLPGRTAVSSQVSALWRWHDDDNHIFTFFGQRPQWDPVFKDKDWDDLDCQADQQGNCFLPNLLDPDADDAPDLLFGDLSSLVNLQNSQLLLFFAASPDVLQVRLQQAGLQQALVRHRHNPRNGFTFMKIKTWGHRPQLLQIKIKMKTQTPLADLQQAAEEEAEAADQEAQSNFSNFRVSLQRSVRYMYITMSLQRYLWKAFLQQQWIAFNSRGIDRVVVCRSRGNDDLPDDPVRSVVLCVQPNFFMDFRLQASLALSLLCLLVRRVSSLSNNQNVVQVVPFDQDPVRTGTRSDHLSRYAYEYEYEECSLQSSLSNLLSDPSNSHQFYFYEHYLAAALDLVLFWEDAANDTQQAFRDFQLQLLLLLLLQLLLLLVLDPPQFLVVLSVQASQVSLVQCVVLVVADDPHSNNSNNVSNVSNSNNFDDPLQSSHSNVCNRPPRVLCLSSLLSNLLSHRQSCCQLQKTKRQADPLFHGDHDDSSLSSNSSSFPGSGPPTSRIAIWRQQFDVGIGGQQQGQAPVRRGSNSSSSSSQLSNCLQVQARPRPRHGDDDPSNSSSVSNNNSSSSNHDQLASVLRAYEYEYECNANSNHCRNPVLSSVLSNCVNCPPSDNYAYEYEYQAYRTNSLQLDQSGWPSVQRHRNSSSQSSVSVVLVCCCSPPVDDRAHHWYHYFAGQHDGTNDRGRDDCNRPPHRDSYDDPQTGFDDDPSYTYGYD

Secondary structure (DSSP, 8-state):
-------------------------------EEEEEBBSSSB-TT-EEEEE-TTS-EEEEE--TTSEEEEE-TTPPSSEEEEEE-SS-EEEEEE-GGGTTSB--BSHHHHHHHHHHHT--SHHHHHHHHHHTTTTT--HHHHHHHHHHHHHHHHHHHSSPPPPTTT-------SSS---HHHHHHHH-EEEEETTEEEEE----TTB-GGG-EEEEE-SSSS-TTTTT-HHHHHH-SSPPPPSSTTS--HHHHHHHHHHHHHTTTS--S-GGGTBTTTBSTTB-TTS-B-STT----EEEEEEEEE-TTSSSEEEEEEEEETT--TTS-EEEEEEPSTT--TTTTIIIIIHHHHHTT-EEEEE-TTT---EEETTTTEEE-TTS-EEEHHHHGGG-S------HHHHHHHHHHSTTEEEEHHHHSSS-GGGGHHHHHHHHHHHHHHHHHHHHPPP-TTSPPB--S-GGGSEEEEEEEHHHHHHHHHHHHH--S---SEEEEES----BS--TT-EEEETTEEPSS-S--HHHHHHHHHHHHHHHTTTSTT-TTHHHHTTTHHHHHHHHHHTTS---SSHHHHHHHHHHHHHHTT--GGGGGGHHHHHHHTHHHHHHHHHHHHHT--GGG-GGGEEEEEE-TTSBEEPPPHHHHHHHHHH--SSSSBTTEEEEETT-TTSSEEGGG-B-TTT-SBSSSHHHHHHHHHHHHTB-TTT-PBP-HHHHHHHHHHHHHHHHT-B----TT--EEEEEETT-SSS-TTTTHHHHHHHHHHHHGGG--EEEEEETT--S-GGGTT-TTSTTHHHH---THHHHHHHHHHHHHHHHH-PPPPPSEEE------SBTTB-----TTTSPPPPSS--TTTB-EEETTEEEE--

InterPro domains:
  IPR016582 D-(-)-3-hydroxybutyrate oligomer hydrolase, putative [PF10605] (199-883)